Protein 7EXR (pdb70)

InterPro domains:
  IPR008811 Glycosyl hydrolases 36 [PF05691] (7-731)
  IPR008811 Glycosyl hydrolases 36 [PTHR31268] (1-744)
  IPR013785 Aldolase-type TIM barrel [G3DSA:3.20.20.70] (204-519)
  IPR017853 Glycoside hydrolase superfamily [SSF51445] (201-518)

Secondary structure (DSSP, 8-state):
--EEEETTEEEETTEEEEE---TTEEEE---TT---SEEEEEEEEEEEESEEEEEEEE-EEEEEEEEEEEETTEEEEEEEEEGGG--TTEEEEEEEE--EEEEEEE-EETTEEEEEEE-TTSEEEEEEE-S-TT--EEEEEEEEEEEEESSHHHHHHHHHHHHHHHH-S---GGGSPPPGGGGBEEEESHHHHGGG--HHHHHHHHHHHHHTT---SEEEE-TT-EEEEE-----EEEEEEEE-GGGS-TT-TT--THHHHHIIIIIT--SEEEEEEETTBSTTBB-SBTTTTBEEE-PPP-HHHHHH-GGGGG-HHHHH-EEEPPTTTHHHHHHHHHHHHHHTT--EEEEE-GGGGGGS-TTTT-HHHHHHHHHHHHHHHHHHH-TTT-EEE-S---HHHHTT-SS--EEE-SSPP-TT-TTHHHHHHHHHHHHHHHHTTTSEEE---B-SSSTTHHHHHHHHHTSSS-EEE-PPTT---HHHHHTTB-TTSBB---SS--EE-GGGTTS-TTTSSSPPEEEEEE-SS-EEEEEE---SEEEETTTTEEEE---S-S-EEEEE-GGGSTTGGGGSS-GGG--S-EEEEETTT--EEEE-TT--EEEEE-TT-EEEEEEEEPEEEETTEEEEEEEETTSTTGGGGEEEEEEETTTTEEEEEE-S-EEEEEEESS--SEEEETTEEE--EE-TTT-EEEEEE-SSPPSS---EEEEEE-/--EEEETTEEEETTEEEEB---TTEEEE---TT---SEEEEEEEEEEEESEEEEEEEE--S--EEEEEEEETTEEEEEEESSGGGPPTTEEEEEEEE--EEEEEEE-EETTEEEEEEE-TTSEEEEEEE-SSTT--EEEEEEEEEEEEESSHHHHHHHHHHHHHHHH-S---GGGSPPPGGGGBEEEESHHHHGGG--HHHHHHHHHHHHHTT---SEEEE-TT-EEEE----PPPEEEEEEE-GGGS-TT-TT--THHHHHIIIIIT--SEEEEEEETTBSTTBB-SBTTTTBEEE-PPP-HHHHHH-GGGGG-HHHHH-EEEPPTTTHHHHHHHHHHHHHHTT--EEEEE-GGGGGGS-GGGTHHHHHHHHHHHHHHHHHHHH-TTT-EEE-S---HHHHTT-SS--EEE-SSPP-TT-TTHHHHHHHHHHHHHHHHTTTSEEE-----SSSTTHHHHHHHHHTSSS-EEE-PPTT---HHHHTTTB-TTSBB---SS--EE-GGGTTS-TTTSSS--EEEEEE-SS-EEEEEE--TTEEE-TTTSSEEE---S-SEEEEEE-GGGSTTGGGG-S-TTT----EEEEETTTTEEEEE-TT--EEEEEETT-EEEEEEEEPEEEETTEEEEEEEETTSTTGGGGEEEEEEEGGGTEEEEEE-S-EEEEEEESS--SEEEETTEEE--EEETTTTEEEEEE-SSPSTT--SEEEEEE-

Radius of gyration: 33.35 Å; Cα contacts (8 Å, |Δi|>4): 3937; chains: 2; bounding box: 84×74×93 Å

CATH classification: 3.20.20.70

Foldseek 3Di:
DAFDQDPNFTAHNRDTFFGRADPQKDWDQADPVGGHQWIFIKGFAPDWFQKDKHFRGAGAQWKKKWWAPLALLFTFIDIDRFLQRFAQRTQKMWTDDVLKIKIKGFAADQQWGWHWHGHPRRTIMIMIHNLAGPAIDGIDHGRMIMHMDRPRLVGLLSRVVVVCSRQVQADWLVVAFDFPLFFFEEAEQCVQQNLNDALVQLLLQQVQCLVLLQGTQEYEDEHNFAAWDFPCVTDIAGEDLFGDPSQQDPVGNVRGVLVSLCCCCVVRPHDAYEYEAELQGHLQRHPDDDQQNWDWFAFADDDSNCLLPVCVCVDNCNVVTHRGGDLVRLLVVLQVNLVVCLVSVHQAYEYEPLSSQQRGCHVPRHNLVSSLSSVVSNVVNCCVRNVSLHYEYYSHPDSSNQSNHHYRAEYAQRDADDQPDPLCLLRLLNRQALSCSNSQRRHQYDSYAAAQPGPLNLVSQLSRLFQLGRHYHHYHRPRHDSLSSVLAGFSVRTGLGFDGGWHFFPVCSRPDLADPLADWTWTWTHAQQWIKIKTARSYFWDQDSVVSGIDGDDHPDQKYKDKDFLCSNPPGLNNDPCSVPFQQWKWKAWLVVRAIAIGGHPRIDMDMDGHSDMIMIIIGGWDDLDVQWIKTWRAQSSHSNRVSQWDDWDADSVQQKIKTWGFGWHKTKMATQDDFPFKAKPRHTADWDADNVRRIIIDTRHGGDPDPPGTIIMMTGD/DQFDQDPNFTAGPRDTFFHDADPQKDWDQAPPVGRHQWIFIKGFADDWFQKDKGFRGAGAQWKKKWWADLALQFTFIDIDGFLQRFAFRTQWMWTHDVLKIKIKGFADDDQWGWDWHGDPRRTIMIMIHNLAGPFTDGIDHGRMIMHMDNPHLVGLLSRVVVLCSVQVQADWQVVAFDFPLFFFEEAEQPVQQNQNDALVQVLLQQVQCLVLLQHTQEYEDEHHFAAWDWALVTDIAGEALFGDPRQAPPPDPVRGVLVSLCCCCVVRPHNAYEYEAELLGHLQRHNDDDQQNFDFFAFADDDSNCLLPVCVCVPSCNPSGHRGRDLVRLLVRLLVNLVVCLVSPHQAYEYEPLSSQQRGCHVPRHRLRSSLSSVVSNQVNCCVRRVSLHYEYYSHPDSSNQSNHHYRAEYAQGDADDQPDVLVLLSLLNSSQLSCSNSQRHHQYDSYAAAQDGPLNLLSQLSRQQQLGRYYHHYRRPRHDVLSSVLAGFSVRTGLGFHGGWHFFPVPNSPRLAEPLADWTWTWTHAQQWIKIKTARSYFWDQDSVVSGIDGDDHDPQKYKDKDALCSNPVGLSNDPDSPPFQLKWWKAKLPVGAIDIGGHPDIDMDMDGHSDMIMIIIGGWDDLDPLKIKTWRAQSNHSRRVSQWPDWDQPSVQQKIKTFGFGWFKTKMAIQDDFPFKDKPRDTDDWDADNVRRIIMDTRDGGDPPPHGTIIMMTRD

Nearest PDB structures (foldseek):
  7exr-assembly1_B  TM=1.001E+00  e=0.000E+00  Arabidopsis thaliana
  7exf-assembly1_B  TM=1.001E+00  e=0.000E+00  Arabidopsis thaliana
  7exg-assembly1_B  TM=9.994E-01  e=0.000E+00  Arabidopsis thaliana
  7exh-assembly2_A  TM=9.996E-01  e=0.000E+00  Arabidopsis thaliana
  7exf-assembly2_A  TM=9.997E-01  e=0.000E+00  Arabidopsis thaliana

Organism: Arabidopsis thaliana (NCBI:txid3702)

Sequence (1436 aa):
PAVRISDGNLIIKNRTILTGVPDNVITTSASEAGPVEGVFVGAVFNKEESKHIVPIGTLRNSRFMSCFRFKLWWMAQRMGEMGRDIPYETQFLLVESNKVYTVFLPLIEGSFRSCLQGNVNDEVELCLESGDVDTKRSSFTHSLYIHAGTDPFQTITDAIRTVKLHLNSFRQRHEKKLPGIVDYFGWCTWDAFYQEVTQEGVEAGLKSLAAGGTPPKFVIIDDGWQSVERDASPIFRLTGIKENEKFKKKDDPNVGIKNIVKIAKEKHGLRYVYVWHAITGYWGGVRPGEEYGSVMKYPNMSKGVVENDPTWKTDVMTLQGLGLVSPKKVYKFYNELHSYLADAGVDGVKVAVQCVLETLGGGLGGRVELTRQFHQALDSSVAKNFPDNGCIACMSHNTDALYCSKQAAVIRASDDFYPRDPVSHTIHIASVAYNSVFLGEFMQPDWDMFHSVHPAAEYHASARAISGGPLYVSDSPGKHNFELLRKLVLPDGSILRARLPGRPTRDCLFADPARDGVSLLKIWNMNKYTGVLGVYNCQGAAWSSTERKNIFHQTKTDSLTGSIRGRDVHSISEASTDPTTWNGDCAVYSQSRGELIVMPYNVSLPVSLKIREHEIFTVSPISHLVDGVSFAPIGLVNMYNSGGAIEGLRYEAEKMKVVMEVKGCGKFGSYSSVKPKRCVVESNEIAFEYDSSSGLVTFELDKMPIENKRFHLIQVELPAVRISDGNLIIKNRTILTGVPDNVITTSASEAGPVEGVFVGAVFNKEESKHIVPIGTLRNSRFMSCFRFKLWWMAQRMGEMGRDIPYETQFLLVESNKVYTVFLPLIEGSFRSCLQGNVNDEVELCLESGDVDTKRSSFTHSLYIHAGTDPFQTITDAIRTVKLHLNSFRQRHEKKLPGIVDYFGWCTWDAFYQEVTQEGVEAGLKSLAAGGTPPKFVIIDDGWQSVERDASPIFRLTGIKENEKFKKKDDPNVGIKNIVKIAKEKHGLRYVYVWHAITGYWGGVRPGEEYGSVMKYPNMSKGVVENDPTWKTDVMTLQGLGLVSPKKVYKFYNELHSYLADAGVDGVKVAVQCVLETLGGGLGGRVELTRQFHQALDSSVAKNFPDNGCIACMSHNTDALYCSKQAAVIRASDDFYPRDPVSHTIHIASVAYNSVFLGEFMQPDWDMFHSVHPAAEYHASARAISGGPLYVSDSPGKHNFELLRKLVLPDGSILRARLPGRPTRDCLFADPARDGVSLLKIWNMNKYTGVLGVYNCQGAAWSSTERKNIFHQTKTDSLTGSIRGRDVHSISEASTDPTTWNGDCAVYSQSRGELIVMPYNVSLPVSLKIREHEIFTVSPISHLVDGVSFAPIGLVNMYNSGGAIEGLRYEAEKMKVVMEVKGCGKFGSYSSVKPKRCVVESNEIAFEYDSSSGLVTFELDKMPIENKRFHLIQVEL

Solvent-accessible surface area: 50050 Å² total; per-residue (Å²): 157,44,11,73,56,32,132,32,37,2,20,0,95,131,72,71,6,1,61,47,13,43,154,51,13,65,52,44,38,71,43,153,83,20,135,31,147,4,6,2,1,0,2,66,40,153,135,104,66,25,74,17,90,3,34,4,0,20,1,123,114,16,103,0,0,0,0,0,1,11,63,2,28,6,0,7,7,46,22,19,82,50,0,138,62,6,19,73,2,0,0,0,1,0,0,31,9,170,144,5,5,0,0,3,0,0,0,16,18,58,36,2,0,0,2,0,18,14,31,133,96,1,36,3,14,0,5,2,14,0,22,10,116,112,27,105,73,32,49,0,60,33,0,0,1,0,18,6,11,82,40,0,13,94,3,1,43,58,0,0,96,23,0,2,71,78,44,32,34,0,10,5,48,132,34,20,48,56,0,20,0,2,67,43,0,0,0,0,0,51,11,15,49,60,80,130,0,44,8,90,11,0,36,40,0,1,125,25,0,40,90,24,39,0,22,1,30,0,0,0,1,3,3,9,0,4,27,39,87,130,84,150,119,85,10,76,5,4,56,33,30,80,3,19,134,61,0,50,68,156,122,51,95,141,40,7,0,87,23,1,5,96,38,0,56,133,141,41,36,9,120,41,1,1,0,10,0,0,1,1,0,16,73,0,0,12,88,54,43,151,109,14,20,4,94,55,48,129,12,89,60,20,120,7,4,25,52,7,21,51,97,7,91,96,51,60,5,15,109,55,0,0,0,6,3,26,39,175,62,4,54,79,2,0,12,45,1,0,3,51,0,15,46,10,28,5,33,0,0,6,0,1,0,8,0,0,1,7,9,3,0,36,61,52,22,0,4,10,60,0,3,108,51,1,20,40,8,3,8,5,0,2,14,2,6,2,40,51,11,0,4,0,6,5,20,2,0,2,0,2,9,1,0,13,10,10,14,14,2,0,0,4,0,2,18,40,6,70,25,178,63,90,28,10,8,4,19,8,0,1,6,0,0,0,0,0,2,1,0,0,9,0,8,5,0,0,0,1,4,0,28,1,82,37,140,4,5,65,5,2,0,0,0,3,10,0,0,1,1,0,5,0,0,0,2,28,39,61,129,26,55,50,118,0,0,133,49,7,3,5,76,63,0,22,9,9,58,1,104,25,1,0,16,0,0,104,78,4,0,13,21,9,0,2,57,55,12,97,23,9,0,17,0,3,0,0,4,113,35,0,0,0,0,0,1,0,0,0,4,6,1,5,16,16,63,111,107,87,126,41,46,113,66,175,38,167,76,72,46,23,90,26,43,2,69,7,110,11,0,58,22,10,52,112,2,16,61,70,79,129,105,43,82,9,23,1,0,1,11,0,21,73,115,37,82,11,48,58,5,63,110,65,73,60,33,91,4,66,10,99,35,106,74,36,8,1,1,0,1,0,9,6,25,93,17,67,154,50,18,14,0,0,1,0,0,2,5,88,10,2,3,0,0,7,0,1,47,12,20,125,39,32,33,162,133,53,23,0,10,1,22,0,55,0,19,29,68,0,0,0,21,0,44,49,134,4,153,90,0,12,21,52,103,96,105,52,94,49,117,44,68,97,113,31,4,32,0,11,6,96,3,111,130,46,22,135,57,104,42,148,32,10,48,0,44,0,36,14,139,41,4,84,57,40,125,26,36,2,19,0,97,117,131,69,12,1,65,51,13,30,155,47,17,62,58,39,40,71,54,157,91,15,134,31,141,2,8,3,0,0,2,68,41,149,129,100,72,26,72,18,67,4,35,2,0,20,1,135,117,15,96,0,0,0,0,0,1,11,67,3,30,6,0,7,7,43,22,18,84,48,0,125,55,5,18,68,1,0,0,0,1,0,0,40,11,110,153,8,11,0,0,2,0,0,0,18,21,59,36,1,0,0,0,0,8,14,38,126,94,0,44,1,24,1,3,2,14,0,23,10,111,120,28,104,80,28,46,1,61,30,0,0,1,0,12,8,15,83,38,0,12,93,3,1,42,55,0,0,118,23,0,5,75,80,45,34,38,0,8,7,46,128,38,22,55,52,1,19,0,3,59,48,0,0,0,0,0,51,12,18,50,58,80,127,0,43,13,87,10,0,37,43,0,1,127,24,0,43,90,24,35,0,21,2,38,0,1,0,1,4,5,8,0,6,27,48,41,163,64,113,114,59,5,71,18,3,44,30,36,75,5,29,152,62,0,55,90,138,152,51,91,128,30,3,0,91,18,2,4,88,38,0,59,131,140,36,35,8,128,30,1,1,0,9,0,0,0,1,0,15,73,0,0,12,105,59,42,146,104,12,20,4,86,54,55,130,10,79,61,18,107,5,3,29,47,7,20,49,95,8,102,94,52,50,4,15,112,47,0,0,0,4,2,30,41,186,58,4,55,78,2,0,12,48,1,0,4,48,0,15,39,8,26,5,34,0,0,6,0,1,0,9,0,0,0,7,7,5,0,41,61,50,25,0,4,15,54,0,4,110,44,0,20,39,8,4,10,6,0,2,13,2,6,2,40,46,11,0,6,0,7,5,19,2,0,2,0,4,10,0,3,17,11,9,15,14,2,0,0,3,0,1,16,38,5,79,17,174,57,84,13,8,4,8,18,8,0,0,6,0,0,0,0,0,1,0,0,0,11,0,9,3,0,0,0,0,4,0,28,1,64,30,120,3,5,80,4,1,0,0,0,3,11,0,0,1,1,0,2,0,0,0,3,45,39,60,122,29,57,45,124,1,0,130,48,8,2,4,75,54,0,12,9,10,61,1,93,23,1,0,17,0,0,91,81,5,0,15,17,9,0,1,56,57,16,112,20,11,0,14,0,2,0,0,4,119,34,0,0,0,0,0,0,0,0,0,4,6,1,4,15,17,67,115,108,85,131,38,43,125,69,170,38,154,105,72,46,28,105,31,38,1,67,7,108,13,0,54,21,12,48,112,2,19,60,68,77,129,102,46,75,10,26,1,0,1,11,5,23,81,181,32,97,8,57,60,7,62,112,69,71,53,35,110,10,62,10,98,59,79,71,39,15,2,5,2,0,0,8,7,25,105,15,72,152,55,9,14,0,0,1,0,0,2,5,86,9,7,3,0,0,9,0,1,54,11,22,124,39,43,42,139,132,62,42,0,12,0,22,0,41,2,22,28,73,0,0,1,22,0,44,47,128,4,142,100,0,6,20,71,99,97,113,54,90,47,118,42,66,97,114,32,3,32,0,11,7,87,3,121,152,35,10,145,121,28,78,44,84,15,32,0,36,1,33,25

Structure (mmCIF, N/CA/C/O backbone):
data_7EXR
#
_entry.id   7EXR
#
_cell.length_a   97.589
_cell.length_b   103.749
_cell.length_c   182.372
_cell.angle_alpha   90.000
_cell.angle_beta   90.000
_cell.angle_gamma   90.000
#
_symmetry.space_group_name_H-M   'P 21 21 21'
#
loop_
_entity.id
_entity.type
_entity.pdbx_description
1 polymer 'Probable galactinol--sucrose galactosyltransferase 6'
2 branched alpha-D-galactopyranose-(1-6)-alpha-D-galactopyranose-(1-6)-alpha-D-glucopyranose-(1-2)-beta-D-fructofuranose
3 water water
#
loop_
_atom_site.group_PDB
_atom_site.id
_atom_site.type_symbol
_atom_site.label_atom_id
_atom_site.label_alt_id
_atom_site.label_comp_id
_atom_site.label_asym_id
_atom_site.label_entity_id
_atom_site.label_seq_id
_atom_site.pdbx_PDB_ins_code
_atom_site.Cartn_x
_atom_site.Cartn_y
_atom_site.Cartn_z
_atom_site.occupancy
_atom_site.B_iso_or_equiv
_atom_site.auth_seq_id
_atom_site.auth_comp_id
_atom_site.auth_asym_id
_atom_site.auth_atom_id
_atom_site.pdbx_PDB_model_num
ATOM 1 N N . PRO A 1 5 ? 11.450 8.943 -64.962 1.00 87.85 5 PRO B N 1
ATOM 2 C CA . PRO A 1 5 ? 11.011 7.881 -64.034 1.00 83.69 5 PRO B CA 1
ATOM 3 C C . PRO A 1 5 ? 12.139 6.901 -63.644 1.00 86.00 5 PRO B C 1
ATOM 4 O O . PRO A 1 5 ? 12.353 6.706 -62.452 1.00 95.46 5 PRO B O 1
ATOM 8 N N . ALA A 1 6 ? 12.820 6.289 -64.630 1.00 75.80 6 ALA B N 1
ATOM 9 C CA . ALA A 1 6 ? 14.156 5.613 -64.478 1.00 73.28 6 ALA B CA 1
ATOM 10 C C . ALA A 1 6 ? 14.177 4.085 -64.525 1.00 68.75 6 ALA B C 1
ATOM 11 O O . ALA A 1 6 ? 15.130 3.512 -65.036 1.00 63.11 6 ALA B O 1
ATOM 13 N N . VAL A 1 7 ? 13.174 3.454 -63.926 1.00 58.23 7 VAL B N 1
ATOM 14 C CA . VAL A 1 7 ? 12.865 2.063 -64.157 1.00 61.06 7 VAL B CA 1
ATOM 15 C C . VAL A 1 7 ? 11.397 2.048 -64.567 1.00 57.74 7 VAL B C 1
ATOM 16 O O . VAL A 1 7 ? 10.536 2.449 -63.785 1.00 50.96 7 VAL B O 1
ATOM 20 N N . ARG A 1 8 ? 11.126 1.628 -65.804 1.00 51.41 8 ARG B N 1
ATOM 21 C CA . ARG A 1 8 ? 9.795 1.822 -66.401 1.00 52.91 8 ARG B CA 1
ATOM 22 C C . ARG A 1 8 ? 9.488 0.877 -67.540 1.00 52.44 8 ARG B C 1
ATOM 23 O O . ARG A 1 8 ? 10.386 0.444 -68.253 1.00 49.86 8 ARG B O 1
ATOM 31 N N . ILE A 1 9 ? 8.210 0.555 -67.707 1.00 53.20 9 ILE B N 1
ATOM 32 C CA . ILE A 1 9 ? 7.781 -0.324 -68.774 1.00 55.50 9 ILE B CA 1
ATOM 33 C C . ILE A 1 9 ? 7.171 0.577 -69.801 1.00 55.96 9 ILE B C 1
ATOM 34 O O . ILE A 1 9 ? 6.295 1.338 -69.491 1.00 64.98 9 ILE B O 1
ATOM 39 N N . SER A 1 10 ? 7.647 0.482 -71.030 1.00 55.10 10 SER B N 1
ATOM 40 C CA . SER A 1 10 ? 7.278 1.414 -72.092 1.00 59.03 10 SER B CA 1
ATOM 41 C C . SER A 1 10 ? 7.415 0.718 -73.449 1.00 58.22 10 SER B C 1
ATOM 42 O O . SER A 1 10 ? 8.406 -0.009 -73.698 1.00 50.98 10 SER B O 1
ATOM 45 N N . ASP A 1 11 ? 6.408 0.933 -74.300 1.00 58.20 11 ASP B N 1
ATOM 46 C CA . ASP A 1 11 ? 6.136 0.079 -75.454 1.00 60.23 11 ASP B CA 1
ATOM 47 C C . ASP A 1 11 ? 6.016 -1.285 -74.775 1.00 62.85 11 ASP B C 1
ATOM 48 O O . ASP A 1 11 ? 5.368 -1.349 -73.724 1.00 81.28 11 ASP B O 1
ATOM 53 N N . GLY A 1 12 ? 6.622 -2.359 -75.254 1.00 61.07 12 GLY B N 1
ATOM 54 C CA . GLY A 1 12 ? 6.581 -3.597 -74.434 1.00 56.36 12 GLY B CA 1
ATOM 55 C C . GLY A 1 12 ? 7.876 -3.921 -73.695 1.00 51.01 12 GLY B C 1
ATOM 56 O O . GLY A 1 12 ? 8.197 -5.083 -73.505 1.00 52.44 12 GLY B O 1
ATOM 57 N N . ASN A 1 13 ? 8.632 -2.903 -73.298 1.00 44.20 13 ASN B N 1
ATOM 58 C CA . ASN A 1 13 ? 9.978 -3.134 -72.862 1.00 45.36 13 ASN B CA 1
ATOM 59 C C . ASN A 1 13 ? 10.213 -2.642 -71.423 1.00 43.59 13 ASN B C 1
ATOM 60 O O . ASN A 1 13 ? 9.657 -1.640 -71.035 1.00 43.83 13 ASN B O 1
ATOM 65 N N . LEU A 1 14 ? 11.072 -3.342 -70.692 1.00 40.40 14 LEU B N 1
ATOM 66 C CA . LEU A 1 14 ? 11.553 -2.853 -69.412 1.00 42.17 14 LEU B CA 1
ATOM 67 C C . LEU A 1 14 ? 12.835 -2.083 -69.672 1.00 39.25 14 LEU B C 1
ATOM 68 O O . LEU A 1 14 ? 13.837 -2.644 -70.086 1.00 40.10 14 LEU B O 1
ATOM 73 N N . ILE A 1 15 ? 12.776 -0.797 -69.362 1.00 40.98 15 ILE B N 1
ATOM 74 C CA . ILE A 1 15 ? 13.849 0.156 -69.553 1.00 42.17 15 ILE B CA 1
ATOM 75 C C . ILE A 1 15 ? 14.377 0.686 -68.228 1.00 42.62 15 ILE B C 1
ATOM 76 O O . ILE A 1 15 ? 13.635 1.179 -67.393 1.00 45.19 15 ILE B O 1
ATOM 81 N N . ILE A 1 16 ? 15.683 0.619 -68.108 1.00 41.23 16 ILE B N 1
ATOM 82 C CA . ILE A 1 16 ? 16.414 1.019 -66.946 1.00 49.38 16 ILE B CA 1
ATOM 83 C C . ILE A 1 16 ? 17.457 2.062 -67.359 1.00 44.39 16 ILE B C 1
ATOM 84 O O . ILE A 1 16 ? 18.408 1.704 -68.035 1.00 46.71 16 ILE B O 1
ATOM 89 N N . LYS A 1 17 ? 17.314 3.323 -66.940 1.00 46.74 17 LYS B N 1
ATOM 90 C CA . LYS A 1 17 ? 18.287 4.381 -67.249 1.00 51.84 17 LYS B CA 1
ATOM 91 C C . LYS A 1 17 ? 18.630 4.329 -68.753 1.00 51.28 17 LYS B C 1
ATOM 92 O O . LYS A 1 17 ? 19.800 4.222 -69.167 1.00 43.01 17 LYS B O 1
ATOM 98 N N . ASN A 1 18 ? 17.564 4.361 -69.543 1.00 47.41 18 ASN B N 1
ATOM 99 C CA . ASN A 1 18 ? 17.653 4.315 -71.005 1.00 48.27 18 ASN B CA 1
ATOM 100 C C . ASN A 1 18 ? 18.343 3.120 -71.645 1.00 47.03 18 ASN B C 1
ATOM 101 O O . ASN A 1 18 ? 18.768 3.214 -72.776 1.00 42.98 18 ASN B O 1
ATOM 106 N N . ARG A 1 19 ? 18.348 1.985 -70.955 1.00 42.26 19 ARG B N 1
ATOM 107 C CA . ARG A 1 19 ? 18.831 0.712 -71.530 1.00 48.24 19 ARG B CA 1
ATOM 108 C C . ARG A 1 19 ? 17.662 -0.258 -71.452 1.00 46.90 19 ARG B C 1
ATOM 109 O O . ARG A 1 19 ? 17.024 -0.340 -70.411 1.00 41.28 19 ARG B O 1
ATOM 117 N N . THR A 1 20 ? 17.376 -0.964 -72.541 1.00 39.91 20 THR B N 1
ATOM 118 C CA . THR A 1 20 ? 16.336 -1.978 -72.554 1.00 43.40 20 THR B CA 1
ATOM 119 C C . THR A 1 20 ? 16.890 -3.235 -71.872 1.00 48.14 20 THR B C 1
ATOM 120 O O . THR A 1 20 ? 17.993 -3.696 -72.220 1.00 48.88 20 THR B O 1
ATOM 124 N N . ILE A 1 21 ? 16.185 -3.742 -70.852 1.00 44.00 21 ILE B N 1
ATOM 125 C CA . ILE A 1 21 ? 16.662 -4.956 -70.147 1.00 47.26 21 ILE B CA 1
ATOM 126 C C . ILE A 1 21 ? 15.858 -6.155 -70.542 1.00 41.29 21 ILE B C 1
ATOM 127 O O . ILE A 1 21 ? 16.414 -7.240 -70.716 1.00 43.27 21 ILE B O 1
ATOM 132 N N . LEU A 1 22 ? 14.541 -5.961 -70.641 1.00 35.29 22 LEU B N 1
ATOM 133 C CA . LEU A 1 22 ? 13.609 -6.991 -71.051 1.00 36.91 22 LEU B CA 1
ATOM 134 C C . LEU A 1 22 ? 12.752 -6.480 -72.182 1.00 37.99 22 LEU B C 1
ATOM 135 O O . LEU A 1 22 ? 12.371 -5.325 -72.148 1.00 37.91 22 LEU B O 1
ATOM 140 N N . THR A 1 23 ? 12.446 -7.372 -73.142 1.00 38.32 23 THR B N 1
ATOM 141 C CA . THR A 1 23 ? 11.472 -7.086 -74.214 1.00 41.83 23 THR B CA 1
ATOM 142 C C . THR A 1 23 ? 10.277 -7.986 -74.048 1.00 43.36 23 THR B C 1
ATOM 143 O O . THR A 1 23 ? 10.326 -8.968 -73.305 1.00 41.15 23 THR B O 1
ATOM 147 N N . GLY A 1 24 ? 9.175 -7.624 -74.687 1.00 41.15 24 GLY B N 1
ATOM 148 C CA . GLY A 1 24 ? 8.003 -8.500 -74.717 1.00 41.36 24 GLY B CA 1
ATOM 149 C C . GLY A 1 24 ? 7.375 -8.699 -73.354 1.00 41.25 24 GLY B C 1
ATOM 150 O O . GLY A 1 24 ? 6.946 -9.790 -73.034 1.00 42.51 24 GLY B O 1
ATOM 151 N N . VAL A 1 25 ? 7.279 -7.626 -72.588 1.00 42.30 25 VAL B N 1
ATOM 152 C CA . VAL A 1 25 ? 6.652 -7.668 -71.283 1.00 42.68 25 VAL B CA 1
ATOM 153 C C . VAL A 1 25 ? 5.148 -7.739 -71.447 1.00 43.65 25 VAL B C 1
ATOM 154 O O . VAL A 1 25 ? 4.570 -6.871 -72.076 1.00 39.84 25 VAL B O 1
ATOM 158 N N . PRO A 1 26 ? 4.493 -8.761 -70.888 1.00 44.34 26 PRO B N 1
ATOM 159 C CA . PRO A 1 26 ? 3.072 -8.814 -71.287 1.00 43.03 26 PRO B CA 1
ATOM 160 C C . PRO A 1 26 ? 2.219 -7.798 -70.553 1.00 48.05 26 PRO B C 1
ATOM 161 O O . PRO A 1 26 ? 2.650 -7.215 -69.528 1.00 46.79 26 PRO B O 1
ATOM 165 N N . ASP A 1 27 ? 1.023 -7.595 -71.101 1.00 46.17 27 ASP B N 1
ATOM 166 C CA . ASP A 1 27 ? 0.082 -6.555 -70.681 1.00 48.65 27 ASP B CA 1
ATOM 167 C C . ASP A 1 27 ? -0.483 -6.766 -69.281 1.00 43.24 27 ASP B C 1
ATOM 168 O O . ASP A 1 27 ? -0.961 -5.831 -68.700 1.00 50.66 27 ASP B O 1
ATOM 173 N N . ASN A 1 28 ? -0.519 -7.991 -68.788 1.00 39.84 28 ASN B N 1
ATOM 174 C CA . ASN A 1 28 ? -1.071 -8.232 -67.457 1.00 42.19 28 ASN B CA 1
ATOM 175 C C . ASN A 1 28 ? -0.055 -7.990 -66.301 1.00 44.65 28 ASN B C 1
ATOM 176 O O . ASN A 1 28 ? -0.442 -8.114 -65.150 1.00 48.20 28 ASN B O 1
ATOM 181 N N . VAL A 1 29 ? 1.213 -7.665 -66.617 1.00 45.23 29 VAL B N 1
ATOM 182 C CA . VAL A 1 29 ? 2.258 -7.348 -65.620 1.00 44.56 29 VAL B CA 1
ATOM 183 C C . VAL A 1 29 ? 2.151 -5.898 -65.275 1.00 52.16 29 VAL B C 1
ATOM 184 O O . VAL A 1 29 ? 2.310 -5.061 -66.152 1.00 53.20 29 VAL B O 1
ATOM 188 N N . ILE A 1 30 ? 1.942 -5.598 -64.000 1.00 44.65 30 ILE B N 1
ATOM 189 C CA . ILE A 1 30 ? 1.709 -4.230 -63.516 1.00 44.22 30 ILE B CA 1
ATOM 190 C C . ILE A 1 30 ? 2.891 -3.791 -62.639 1.00 45.58 30 ILE B C 1
ATOM 191 O O . ILE A 1 30 ? 3.552 -4.623 -61.984 1.00 39.39 30 ILE B O 1
ATOM 196 N N . THR A 1 31 ? 3.235 -2.510 -62.712 1.00 45.18 31 THR B N 1
ATOM 197 C CA . THR A 1 31 ? 4.276 -1.943 -61.888 1.00 43.56 31 THR B CA 1
ATOM 198 C C . THR A 1 31 ? 3.786 -0.824 -61.009 1.00 45.15 31 THR B C 1
ATOM 199 O O . THR A 1 31 ? 2.768 -0.242 -61.295 1.00 46.29 31 THR B O 1
ATOM 203 N N . THR A 1 32 ? 4.516 -0.557 -59.930 1.00 41.84 32 THR B N 1
ATOM 204 C CA . THR A 1 32 ? 4.275 0.588 -59.082 1.00 44.63 32 THR B CA 1
ATOM 205 C C . THR A 1 32 ? 5.527 1.002 -58.323 1.00 43.68 32 THR B C 1
ATOM 206 O O . THR A 1 32 ? 6.321 0.151 -57.916 1.00 38.92 32 THR B O 1
ATOM 210 N N . SER A 1 33 ? 5.730 2.309 -58.172 1.00 44.23 33 SER B N 1
ATOM 211 C CA . SER A 1 33 ? 6.863 2.851 -57.421 1.00 47.20 33 SER B CA 1
ATOM 212 C C . SER A 1 33 ? 6.420 3.621 -56.199 1.00 53.71 33 SER B C 1
ATOM 213 O O . SER A 1 33 ? 7.248 4.217 -55.476 1.00 52.06 33 SER B O 1
ATOM 216 N N . ALA A 1 34 ? 5.114 3.563 -55.948 1.00 51.61 34 ALA B N 1
ATOM 217 C CA . ALA A 1 34 ? 4.493 4.262 -54.819 1.00 61.70 34 ALA B CA 1
ATOM 218 C C . ALA A 1 34 ? 4.843 3.540 -53.506 1.00 58.22 34 ALA B C 1
ATOM 219 O O . ALA A 1 34 ? 5.005 2.322 -53.466 1.00 74.41 34 ALA B O 1
ATOM 221 N N . SER A 1 35 ? 5.022 4.309 -52.453 1.00 57.34 35 SER B N 1
ATOM 222 C CA . SER A 1 35 ? 5.247 3.727 -51.148 1.00 57.71 35 SER B CA 1
ATOM 223 C C . SER A 1 35 ? 4.782 4.771 -50.176 1.00 57.37 35 SER B C 1
ATOM 224 O O . SER A 1 35 ? 4.720 5.953 -50.512 1.00 52.12 35 SER B O 1
ATOM 227 N N . GLU A 1 36 ? 4.504 4.339 -48.954 1.00 63.14 36 GLU B N 1
ATOM 228 C CA . GLU A 1 36 ? 4.119 5.258 -47.895 1.00 64.80 36 GLU B CA 1
ATOM 229 C C . GLU A 1 36 ? 5.184 6.369 -47.652 1.00 58.47 36 GLU B C 1
ATOM 230 O O . GLU A 1 36 ? 4.829 7.433 -47.152 1.00 64.65 36 GLU B O 1
ATOM 236 N N . ALA A 1 37 ? 6.433 6.203 -48.113 1.00 58.90 37 ALA B N 1
ATOM 237 C CA . ALA A 1 37 ? 7.501 7.225 -47.904 1.00 60.84 37 ALA B CA 1
ATOM 238 C C . ALA A 1 37 ? 7.971 8.335 -48.957 1.00 64.15 37 ALA B C 1
ATOM 239 O O . ALA A 1 37 ? 8.875 9.062 -48.593 1.00 71.88 37 ALA B O 1
ATOM 241 N N . GLY A 1 38 ? 7.510 8.544 -50.198 1.00 67.45 38 GLY B N 1
ATOM 242 C CA . GLY A 1 38 ? 6.728 7.708 -51.034 1.00 67.63 38 GLY B CA 1
ATOM 243 C C . GLY A 1 38 ? 7.502 7.249 -52.289 1.00 71.05 38 GLY B C 1
ATOM 244 O O . GLY A 1 38 ? 7.977 6.128 -52.300 1.00 71.08 38 GLY B O 1
ATOM 245 N N . PRO A 1 39 ? 7.630 8.089 -53.357 1.00 68.82 39 PRO B N 1
ATOM 246 C CA . PRO A 1 39 ? 8.185 7.489 -54.592 1.00 68.71 39 PRO B CA 1
ATOM 247 C C . PRO A 1 39 ? 9.573 6.822 -54.376 1.00 62.32 39 PRO B C 1
ATOM 248 O O . PRO A 1 39 ? 10.440 7.362 -53.687 1.00 61.93 39 PRO B O 1
ATOM 252 N N . VAL A 1 40 ? 9.736 5.646 -54.963 1.00 56.73 40 VAL B N 1
ATOM 253 C CA . VAL A 1 40 ? 10.824 4.698 -54.644 1.00 58.72 40 VAL B CA 1
ATOM 254 C C . VAL A 1 40 ? 11.616 4.558 -55.960 1.00 53.72 40 VAL B C 1
ATOM 255 O O . VAL A 1 40 ? 10.983 4.617 -57.005 1.00 50.18 40 VAL B O 1
ATOM 259 N N . GLU A 1 41 ? 12.951 4.384 -55.947 1.00 52.59 41 GLU B N 1
ATOM 260 C CA . GLU A 1 41 ? 13.797 4.443 -57.209 1.00 53.72 41 GLU B CA 1
ATOM 261 C C . GLU A 1 41 ? 13.964 3.110 -57.977 1.00 56.98 41 GLU B C 1
ATOM 262 O O . GLU A 1 41 ? 15.030 2.736 -58.482 1.00 75.43 41 GLU B O 1
ATOM 268 N N . GLY A 1 42 ? 12.879 2.399 -58.067 1.00 49.79 42 GLY B N 1
ATOM 269 C CA . GLY A 1 42 ? 12.878 1.058 -58.589 1.00 43.28 42 GLY B CA 1
ATOM 270 C C . GLY A 1 42 ? 11.428 0.831 -58.761 1.00 35.14 42 GLY B C 1
ATOM 271 O O . GLY A 1 42 ? 10.642 1.781 -58.709 1.00 35.87 42 GLY B O 1
ATOM 272 N N . VAL A 1 43 ? 11.041 -0.399 -58.918 1.00 32.61 43 VAL B N 1
ATOM 273 C CA . VAL A 1 43 ? 9.644 -0.681 -59.221 1.00 36.43 43 VAL B CA 1
ATOM 274 C C . VAL A 1 43 ? 9.302 -1.998 -58.571 1.00 35.43 43 VAL B C 1
ATOM 275 O O . VAL A 1 43 ? 10.098 -2.961 -58.654 1.00 32.95 43 VAL B O 1
ATOM 279 N N . PHE A 1 44 ? 8.177 -2.016 -57.869 1.00 30.46 44 PHE B N 1
ATOM 280 C CA . PHE A 1 44 ? 7.537 -3.236 -57.486 1.00 30.93 44 PHE B CA 1
ATOM 281 C C . PHE A 1 44 ? 6.739 -3.737 -58.663 1.00 34.77 44 PHE B C 1
ATOM 282 O O . PHE A 1 44 ? 6.171 -2.951 -59.471 1.00 39.14 44 PHE B O 1
ATOM 290 N N . VAL A 1 45 ? 6.700 -5.052 -58.795 1.00 33.85 45 VAL B N 1
ATOM 291 C CA . VAL A 1 45 ? 6.150 -5.703 -59.959 1.00 35.40 45 VAL B CA 1
ATOM 292 C C . VAL A 1 45 ? 5.234 -6.801 -59.504 1.00 37.24 45 VAL B C 1
ATOM 293 O O . VAL A 1 45 ? 5.557 -7.618 -58.595 1.00 36.54 45 VAL B O 1
ATOM 297 N N . GLY A 1 46 ? 4.088 -6.836 -60.160 1.00 35.16 46 GLY B N 1
ATOM 298 C CA . GLY A 1 46 ? 3.064 -7.848 -59.930 1.00 34.60 46 GLY B CA 1
ATOM 299 C C . GLY A 1 46 ? 2.364 -8.207 -61.257 1.00 39.97 46 GLY B C 1
ATOM 300 O O . GLY A 1 46 ? 2.842 -7.909 -62.355 1.00 38.79 46 GLY B O 1
ATOM 301 N N . ALA A 1 47 ? 1.226 -8.858 -61.137 1.00 39.11 47 ALA B N 1
ATOM 302 C CA . ALA A 1 47 ? 0.470 -9.256 -62.301 1.00 39.82 47 ALA B CA 1
ATOM 303 C C . ALA A 1 47 ? -0.941 -9.597 -61.870 1.00 43.35 47 ALA B C 1
ATOM 304 O O . ALA A 1 47 ? -1.214 -9.885 -60.659 1.00 42.19 47 ALA B O 1
ATOM 306 N N . VAL A 1 48 ? -1.852 -9.559 -62.835 1.00 45.62 48 VAL B N 1
ATOM 307 C CA . VAL A 1 48 ? -3.247 -9.973 -62.595 1.00 49.50 48 VAL B CA 1
ATOM 308 C C . VAL A 1 48 ? -3.599 -11.120 -63.524 1.00 46.95 48 VAL B C 1
ATOM 309 O O . VAL A 1 48 ? -3.275 -11.097 -64.710 1.00 48.92 48 VAL B O 1
ATOM 313 N N . PHE A 1 49 ? -4.226 -12.137 -62.954 1.00 46.27 49 PHE B N 1
ATOM 314 C CA . PHE A 1 49 ? -4.627 -13.328 -63.659 1.00 44.76 49 PHE B CA 1
ATOM 315 C C . PHE A 1 49 ? -6.155 -13.392 -63.687 1.00 45.23 49 PHE B C 1
ATOM 316 O O . PHE A 1 49 ? -6.820 -12.764 -62.871 1.00 46.21 49 PHE B O 1
ATOM 324 N N . ASN A 1 50 ? -6.657 -14.218 -64.603 1.00 51.45 50 ASN B N 1
ATOM 325 C CA . ASN A 1 50 ? -8.096 -14.543 -64.747 1.00 51.31 50 ASN B CA 1
ATOM 326 C C . ASN A 1 50 ? -8.629 -15.364 -63.607 1.00 50.67 50 ASN B C 1
ATOM 327 O O . ASN A 1 50 ? -9.672 -15.039 -63.063 1.00 55.10 50 ASN B O 1
ATOM 332 N N . LYS A 1 51 ? -7.886 -16.423 -63.248 1.00 52.66 51 LYS B N 1
ATOM 333 C CA . LYS A 1 51 ? -8.294 -17.408 -62.209 1.00 57.03 51 LYS B CA 1
ATOM 334 C C . LYS A 1 51 ? -7.520 -17.217 -60.866 1.00 56.95 51 LYS B C 1
ATOM 335 O O . LYS A 1 51 ? -6.321 -16.877 -60.840 1.00 45.82 51 LYS B O 1
ATOM 341 N N . GLU A 1 52 ? -8.218 -17.461 -59.770 1.00 50.19 52 GLU B N 1
ATOM 342 C CA . GLU A 1 52 ? -7.603 -17.719 -58.451 1.00 51.38 52 GLU B CA 1
ATOM 343 C C . GLU A 1 52 ? -6.908 -19.070 -58.420 1.00 48.70 52 GLU B C 1
ATOM 344 O O . GLU A 1 52 ? -7.505 -20.067 -58.764 1.00 47.63 52 GLU B O 1
ATOM 350 N N . GLU A 1 53 ? -5.622 -19.097 -58.078 1.00 46.22 53 GLU B N 1
ATOM 351 C CA . GLU A 1 53 ? -4.872 -20.341 -58.032 1.00 39.50 53 GLU B CA 1
ATOM 352 C C . GLU A 1 53 ? -3.898 -20.272 -56.871 1.00 39.37 53 GLU B C 1
ATOM 353 O O . GLU A 1 53 ? -3.573 -19.192 -56.381 1.00 41.01 53 GLU B O 1
ATOM 359 N N . SER A 1 54 ? -3.425 -21.429 -56.455 1.00 38.04 54 SER B N 1
ATOM 360 C CA . SER A 1 54 ? -2.388 -21.502 -55.473 1.00 45.22 54 SER B CA 1
ATOM 361 C C . SER A 1 54 ? -0.989 -21.503 -56.097 1.00 43.33 54 SER B C 1
ATOM 362 O O . SER A 1 54 ? -0.023 -21.454 -55.371 1.00 40.35 54 SER B O 1
ATOM 365 N N . LYS A 1 55 ? -0.911 -21.614 -57.429 1.00 39.83 55 LYS B N 1
ATOM 366 C CA . LYS A 1 55 ? 0.300 -21.455 -58.198 1.00 39.29 55 LYS B CA 1
ATOM 367 C C . LYS A 1 55 ? 0.032 -20.675 -59.510 1.00 43.56 55 LYS B C 1
ATOM 368 O O . LYS A 1 55 ? -0.936 -20.959 -60.202 1.00 43.62 55 LYS B O 1
ATOM 374 N N . HIS A 1 56 ? 0.898 -19.703 -59.826 1.00 38.51 56 HIS B N 1
ATOM 375 C CA . HIS A 1 56 ? 0.908 -18.988 -61.119 1.00 41.47 56 HIS B CA 1
ATOM 376 C C . HIS A 1 56 ? 2.332 -18.881 -61.648 1.00 40.91 56 HIS B C 1
ATOM 377 O O . HIS A 1 56 ? 3.239 -18.662 -60.840 1.00 35.28 56 HIS B O 1
ATOM 384 N N . ILE A 1 57 ? 2.529 -19.011 -62.964 1.00 38.56 57 ILE B N 1
ATOM 385 C CA . ILE A 1 57 ? 3.742 -18.569 -63.638 1.00 44.57 57 ILE B CA 1
ATOM 386 C C . ILE A 1 57 ? 3.347 -17.426 -64.576 1.00 48.98 57 ILE B C 1
ATOM 387 O O . ILE A 1 57 ? 2.328 -17.501 -65.246 1.00 47.46 57 ILE B O 1
ATOM 392 N N . VAL A 1 58 ? 4.153 -16.370 -64.632 1.00 45.74 58 VAL B N 1
ATOM 393 C CA . VAL A 1 58 ? 3.928 -15.249 -65.542 1.00 40.90 58 VAL B CA 1
ATOM 394 C C . VAL A 1 58 ? 5.294 -14.823 -66.064 1.00 45.94 58 VAL B C 1
ATOM 395 O O . VAL A 1 58 ? 6.208 -14.600 -65.261 1.00 38.75 58 VAL B O 1
ATOM 399 N N . PRO A 1 59 ? 5.444 -14.730 -67.398 1.00 45.69 59 PRO B N 1
ATOM 400 C CA . PRO A 1 59 ? 6.651 -14.087 -67.938 1.00 42.42 59 PRO B CA 1
ATOM 401 C C . PRO A 1 59 ? 6.705 -12.621 -67.623 1.00 37.61 59 PRO B C 1
ATOM 402 O O . PRO A 1 59 ? 5.719 -11.938 -67.761 1.00 44.11 59 PRO B O 1
ATOM 406 N N . ILE A 1 60 ? 7.855 -12.136 -67.174 1.00 38.87 60 ILE B N 1
ATOM 407 C CA . ILE A 1 60 ? 8.072 -10.698 -66.957 1.00 40.35 60 ILE B CA 1
ATOM 408 C C . ILE A 1 60 ? 8.636 -10.027 -68.194 1.00 38.56 60 ILE B C 1
ATOM 409 O O . ILE A 1 60 ? 8.475 -8.834 -68.338 1.00 45.37 60 ILE B O 1
ATOM 414 N N . GLY A 1 61 ? 9.263 -10.799 -69.067 1.00 41.55 61 GLY B N 1
ATOM 415 C CA . GLY A 1 61 ? 9.837 -10.297 -70.298 1.00 41.33 61 GLY B CA 1
ATOM 416 C C . GLY A 1 61 ? 10.941 -11.210 -70.724 1.00 38.67 61 GLY B C 1
ATOM 417 O O . GLY A 1 61 ? 11.168 -12.217 -70.090 1.00 40.07 61 GLY B O 1
ATOM 418 N N . THR A 1 62 ? 11.634 -10.822 -71.802 1.00 33.45 62 THR B N 1
ATOM 419 C CA . THR A 1 62 ? 12.592 -11.632 -72.475 1.00 34.18 62 THR B CA 1
ATOM 420 C C . THR A 1 62 ? 13.940 -11.001 -72.237 1.00 36.53 62 THR B C 1
ATOM 421 O O . THR A 1 62 ? 14.089 -9.789 -72.377 1.00 37.72 62 THR B O 1
ATOM 425 N N . LEU A 1 63 ? 14.902 -11.834 -71.848 1.00 34.64 63 LEU B N 1
ATOM 426 C CA . LEU A 1 63 ? 16.246 -11.416 -71.518 1.00 34.37 63 LEU B CA 1
ATOM 427 C C . LEU A 1 63 ? 17.206 -12.055 -72.492 1.00 30.75 63 LEU B C 1
ATOM 428 O O . LEU A 1 63 ? 17.334 -13.274 -72.540 1.00 34.63 63 LEU B O 1
ATOM 433 N N . ARG A 1 64 ? 17.949 -11.236 -73.209 1.00 37.40 64 ARG B N 1
ATOM 434 C CA . ARG A 1 64 ? 18.948 -11.747 -74.162 1.00 36.65 64 ARG B CA 1
ATOM 435 C C . ARG A 1 64 ? 20.070 -10.826 -74.148 1.00 31.95 64 ARG B C 1
ATOM 436 O O . ARG A 1 64 ? 19.864 -9.661 -74.033 1.00 34.88 64 ARG B O 1
ATOM 444 N N . ASN A 1 65 ? 21.283 -11.335 -74.272 1.00 32.60 65 ASN B N 1
ATOM 445 C CA . ASN A 1 65 ? 22.460 -10.526 -74.419 1.00 36.17 65 ASN B CA 1
ATOM 446 C C . ASN A 1 65 ? 22.763 -9.604 -73.254 1.00 37.67 65 ASN B C 1
ATOM 447 O O . ASN A 1 65 ? 23.345 -8.526 -73.445 1.00 35.61 65 ASN B O 1
ATOM 452 N N . SER A 1 66 ? 22.430 -10.029 -72.032 1.00 37.09 66 SER B N 1
ATOM 453 C CA . SER A 1 66 ? 22.699 -9.249 -70.846 1.00 38.51 66 SER B CA 1
ATOM 454 C C . SER A 1 66 ? 23.321 -10.208 -69.820 1.00 36.57 66 SER B C 1
ATOM 455 O O . SER A 1 66 ? 22.679 -11.143 -69.462 1.00 37.69 66 SER B O 1
ATOM 458 N N . ARG A 1 67 ? 24.541 -9.971 -69.386 1.00 33.01 67 ARG B N 1
ATOM 459 C CA . ARG A 1 67 ? 25.237 -10.853 -68.459 1.00 34.59 67 ARG B CA 1
ATOM 460 C C . ARG A 1 67 ? 24.534 -10.815 -67.100 1.00 35.18 67 ARG B C 1
ATOM 461 O O . ARG A 1 67 ? 24.163 -9.734 -66.622 1.00 32.86 67 ARG B O 1
ATOM 469 N N . PHE A 1 68 ? 24.345 -11.991 -66.482 1.00 32.57 68 PHE B N 1
ATOM 470 C CA . PHE A 1 68 ? 23.679 -12.065 -65.190 1.00 30.46 68 PHE B CA 1
ATOM 471 C C . PHE A 1 68 ? 24.450 -13.004 -64.255 1.00 31.02 68 PHE B C 1
ATOM 472 O O . PHE A 1 68 ? 25.264 -13.841 -64.705 1.00 30.15 68 PHE B O 1
ATOM 480 N N . MET A 1 69 ? 24.222 -12.807 -62.952 1.00 31.64 69 MET B N 1
ATOM 481 C CA . MET A 1 69 ? 24.634 -13.751 -61.894 1.00 31.84 69 MET B CA 1
ATOM 482 C C . MET A 1 69 ? 23.383 -14.055 -61.109 1.00 31.53 69 MET B C 1
ATOM 483 O O . MET A 1 69 ? 22.582 -13.149 -60.808 1.00 29.01 69 MET B O 1
ATOM 488 N N . SER A 1 70 ? 23.175 -15.339 -60.845 1.00 30.50 70 SER B N 1
ATOM 489 C CA . SER A 1 70 ? 21.989 -15.810 -60.121 1.00 33.30 70 SER B CA 1
ATOM 490 C C . SER A 1 70 ? 22.410 -16.732 -58.953 1.00 32.92 70 SER B C 1
ATOM 491 O O . SER A 1 70 ? 23.422 -17.425 -59.032 1.00 32.35 70 SER B O 1
ATOM 494 N N . CYS A 1 71 ? 21.635 -16.690 -57.896 1.00 31.10 71 CYS B N 1
ATOM 495 C CA . CYS A 1 71 ? 21.726 -17.644 -56.788 1.00 30.28 71 CYS B CA 1
ATOM 496 C C . CYS A 1 71 ? 20.417 -18.391 -56.796 1.00 30.31 71 CYS B C 1
ATOM 497 O O . CYS A 1 71 ? 19.338 -17.778 -56.691 1.00 30.86 71 CYS B O 1
ATOM 500 N N . PHE A 1 72 ? 20.529 -19.708 -56.956 1.00 26.96 72 PHE B N 1
ATOM 501 C CA . PHE A 1 72 ? 19.388 -20.586 -57.141 1.00 27.03 72 PHE B CA 1
ATOM 502 C C . PHE A 1 72 ? 19.518 -21.788 -56.221 1.00 27.53 72 PHE B C 1
ATOM 503 O O . PHE A 1 72 ? 20.642 -22.214 -55.881 1.00 23.79 72 PHE B O 1
ATOM 511 N N . ARG A 1 73 ? 18.364 -22.354 -55.844 1.00 29.00 73 ARG B N 1
ATOM 512 C CA . ARG A 1 73 ? 18.332 -23.531 -54.960 1.00 29.49 73 ARG B CA 1
ATOM 513 C C . ARG A 1 73 ? 18.595 -24.807 -55.723 1.00 31.26 73 ARG B C 1
ATOM 514 O O . ARG A 1 73 ? 17.717 -25.276 -56.427 1.00 30.65 73 ARG B O 1
ATOM 522 N N . PHE A 1 74 ? 19.794 -25.371 -55.587 1.00 26.93 74 PHE B N 1
ATOM 523 C CA . PHE A 1 74 ? 20.095 -26.638 -56.203 1.00 28.65 74 PHE B CA 1
ATOM 524 C C . PHE A 1 74 ? 19.601 -27.780 -55.335 1.00 30.71 74 PHE B C 1
ATOM 525 O O . PHE A 1 74 ? 19.385 -28.843 -55.839 1.00 35.55 74 PHE B O 1
ATOM 533 N N . LYS A 1 75 ? 19.453 -27.553 -54.028 1.00 28.91 75 LYS B N 1
ATOM 534 C CA . LYS A 1 75 ? 18.685 -28.431 -53.115 1.00 29.38 75 LYS B CA 1
ATOM 535 C C . LYS A 1 75 ? 17.673 -27.567 -52.448 1.00 28.86 75 LYS B C 1
ATOM 536 O O . LYS A 1 75 ? 17.776 -26.307 -52.445 1.00 29.22 75 LYS B O 1
ATOM 542 N N . LEU A 1 76 ? 16.709 -28.207 -51.837 1.00 26.50 76 LEU B N 1
ATOM 543 C CA . LEU A 1 76 ? 15.730 -27.532 -51.013 1.00 28.38 76 LEU B CA 1
ATOM 544 C C . LEU A 1 76 ? 16.339 -26.502 -50.049 1.00 28.85 76 LEU B C 1
ATOM 545 O O . LEU A 1 76 ? 15.814 -25.394 -49.861 1.00 30.56 76 LEU B O 1
ATOM 550 N N . TRP A 1 77 ? 17.468 -26.886 -49.476 1.00 28.19 77 TRP B N 1
ATOM 551 C CA . TRP A 1 77 ? 18.029 -26.222 -48.311 1.00 28.33 77 TRP B CA 1
ATOM 552 C C . TRP A 1 77 ? 19.013 -25.141 -48.711 1.00 28.69 77 TRP B C 1
ATOM 553 O O . TRP A 1 77 ? 19.325 -24.299 -47.890 1.00 27.25 77 TRP B O 1
ATOM 564 N N . TRP A 1 78 ? 19.585 -25.242 -49.909 1.00 27.95 78 TRP B N 1
ATOM 565 C CA . TRP A 1 78 ? 20.831 -24.565 -50.232 1.00 26.80 78 TRP B CA 1
ATOM 566 C C . TRP A 1 78 ? 20.891 -23.982 -51.645 1.00 29.52 78 TRP B C 1
ATOM 567 O O . TRP A 1 78 ? 20.440 -24.621 -52.614 1.00 28.89 78 TRP B O 1
ATOM 578 N N . MET A 1 79 ? 21.553 -22.825 -51.783 1.00 26.56 79 MET B N 1
ATOM 579 C CA . MET A 1 79 ? 21.740 -22.163 -53.040 1.00 24.74 79 MET B CA 1
ATOM 580 C C . MET A 1 79 ? 23.155 -22.414 -53.530 1.00 25.27 79 MET B C 1
ATOM 581 O O . MET A 1 79 ? 24.053 -22.733 -52.735 1.00 27.03 79 MET B O 1
ATOM 586 N N . ALA A 1 80 ? 23.334 -22.190 -54.837 1.00 28.30 80 ALA B N 1
ATOM 587 C CA . ALA A 1 80 ? 24.655 -21.966 -55.455 1.00 28.97 80 ALA B CA 1
ATOM 588 C C . ALA A 1 80 ? 24.536 -21.006 -56.643 1.00 28.07 80 ALA B C 1
ATOM 589 O O . ALA A 1 80 ? 23.441 -20.505 -56.884 1.00 26.37 80 ALA B O 1
ATOM 591 N N . GLN A 1 81 ? 25.651 -20.745 -57.349 1.00 25.15 81 GLN B N 1
ATOM 592 C CA . GLN A 1 81 ? 25.700 -19.725 -58.340 1.00 28.50 81 GLN B CA 1
ATOM 593 C C . GLN A 1 81 ? 25.567 -20.291 -59.744 1.00 31.03 81 GLN B C 1
ATOM 594 O O . GLN A 1 81 ? 25.986 -21.400 -59.981 1.00 30.69 81 GLN B O 1
ATOM 600 N N . ARG A 1 82 ? 25.033 -19.456 -60.645 1.00 27.74 82 ARG B N 1
ATOM 601 C CA . ARG A 1 82 ? 24.944 -19.682 -62.100 1.00 32.12 82 ARG B CA 1
ATOM 602 C C . ARG A 1 82 ? 25.017 -18.340 -62.804 1.00 30.35 82 ARG B C 1
ATOM 603 O O . ARG A 1 82 ? 24.292 -17.389 -62.427 1.00 28.89 82 ARG B O 1
ATOM 611 N N . MET A 1 83 ? 25.858 -18.254 -63.821 1.00 29.91 83 MET B N 1
ATOM 612 C CA . MET A 1 83 ? 25.956 -17.063 -64.668 1.00 28.85 83 MET B CA 1
ATOM 613 C C . MET A 1 83 ? 25.442 -17.380 -66.072 1.00 31.49 83 MET B C 1
ATOM 614 O O . MET A 1 83 ? 25.270 -18.526 -66.407 1.00 32.37 83 MET B O 1
ATOM 619 N N . GLY A 1 84 ? 25.187 -16.349 -66.867 1.00 33.30 84 GLY B N 1
ATOM 620 C CA . GLY A 1 84 ? 24.641 -16.528 -68.199 1.00 35.78 84 GLY B CA 1
ATOM 621 C C . GLY A 1 84 ? 24.378 -15.209 -68.835 1.00 37.64 84 GLY B C 1
ATOM 622 O O . GLY A 1 84 ? 24.721 -14.167 -68.254 1.00 30.40 84 GLY B O 1
ATOM 623 N N . GLU A 1 85 ? 23.844 -15.271 -70.066 1.00 33.81 85 GLU B N 1
ATOM 624 C CA . GLU A 1 85 ? 23.524 -14.111 -70.875 1.00 39.36 85 GLU B CA 1
ATOM 625 C C . GLU A 1 85 ? 22.118 -14.120 -71.460 1.00 36.86 85 GLU B C 1
ATOM 626 O O . GLU A 1 85 ? 21.698 -13.106 -72.035 1.00 37.85 85 GLU B O 1
ATOM 632 N N . MET A 1 86 ? 21.419 -15.221 -71.327 1.00 34.32 86 MET B N 1
ATOM 633 C CA . MET A 1 86 ? 20.128 -15.421 -71.961 1.00 39.50 86 MET B CA 1
ATOM 634 C C . MET A 1 86 ? 19.187 -15.961 -70.889 1.00 34.41 86 MET B C 1
ATOM 635 O O . MET A 1 86 ? 19.597 -16.756 -70.020 1.00 34.80 86 MET B O 1
ATOM 640 N N . GLY A 1 87 ? 17.919 -15.584 -71.000 1.00 32.81 87 GLY B N 1
ATOM 641 C CA . GLY A 1 87 ? 16.874 -16.014 -70.087 1.00 33.38 87 GLY B CA 1
ATOM 642 C C . GLY A 1 87 ? 16.840 -17.509 -69.917 1.00 37.23 87 GLY B C 1
ATOM 643 O O . GLY A 1 87 ? 16.577 -18.035 -68.828 1.00 36.47 87 GLY B O 1
ATOM 644 N N . ARG A 1 88 ? 17.091 -18.223 -70.991 1.00 33.40 88 ARG B N 1
ATOM 645 C CA . ARG A 1 88 ? 17.026 -19.690 -70.945 1.00 38.88 88 ARG B CA 1
ATOM 646 C C . ARG A 1 88 ? 17.970 -20.303 -69.918 1.00 36.59 88 ARG B C 1
ATOM 647 O O . ARG A 1 88 ? 17.739 -21.437 -69.526 1.00 34.01 88 ARG B O 1
ATOM 655 N N . ASP A 1 89 ? 19.044 -19.592 -69.555 1.00 34.65 89 ASP B N 1
ATOM 656 C CA . ASP A 1 89 ? 20.052 -20.110 -68.628 1.00 31.60 89 ASP B CA 1
ATOM 657 C C . ASP A 1 89 ? 19.712 -19.779 -67.157 1.00 34.25 89 ASP B C 1
ATOM 658 O O . ASP A 1 89 ? 20.488 -20.073 -66.285 1.00 31.23 89 ASP B O 1
ATOM 663 N N . ILE A 1 90 ? 18.608 -19.075 -66.901 1.00 32.33 90 ILE B N 1
ATOM 664 C CA . ILE A 1 90 ? 18.205 -18.784 -65.539 1.00 33.31 90 ILE B CA 1
ATOM 665 C C . ILE A 1 90 ? 17.665 -20.045 -64.894 1.00 35.37 90 ILE B C 1
ATOM 666 O O . ILE A 1 90 ? 16.673 -20.553 -65.356 1.00 31.62 90 ILE B O 1
ATOM 671 N N . PRO A 1 91 ? 18.290 -20.538 -63.808 1.00 34.24 91 PRO B N 1
ATOM 672 C CA . PRO A 1 91 ? 17.786 -21.783 -63.231 1.00 30.97 91 PRO B CA 1
ATOM 673 C C . PRO A 1 91 ? 16.417 -21.693 -62.611 1.00 32.13 91 PRO B C 1
ATOM 674 O O . PRO A 1 91 ? 15.939 -20.599 -62.260 1.00 30.22 91 PRO B O 1
ATOM 678 N N . TYR A 1 92 ? 15.778 -22.859 -62.491 1.00 31.35 92 TYR B N 1
ATOM 679 C CA . TYR A 1 92 ? 14.615 -22.966 -61.643 1.00 32.86 92 TYR B CA 1
ATOM 680 C C . TYR A 1 92 ? 15.064 -22.587 -60.226 1.00 29.90 92 TYR B C 1
ATOM 681 O O . TYR A 1 92 ? 16.235 -22.826 -59.824 1.00 27.02 92 TYR B O 1
ATOM 690 N N . GLU A 1 93 ? 14.162 -21.974 -59.523 1.00 26.16 93 GLU B N 1
ATOM 691 C CA . GLU A 1 93 ? 14.314 -21.629 -58.086 1.00 28.51 93 GLU B CA 1
ATOM 692 C C . GLU A 1 93 ? 15.419 -20.574 -57.907 1.00 28.98 93 GLU B C 1
ATOM 693 O O . GLU A 1 93 ? 16.204 -20.629 -56.939 1.00 28.15 93 GLU B O 1
ATOM 699 N N . THR A 1 94 ? 15.459 -19.630 -58.837 1.00 30.58 94 THR B N 1
ATOM 700 C CA . THR A 1 94 ? 16.325 -18.472 -58.734 1.00 29.19 94 THR B CA 1
ATOM 701 C C . THR A 1 94 ? 15.727 -17.497 -57.730 1.00 31.48 94 THR B C 1
ATOM 702 O O . THR A 1 94 ? 14.559 -17.021 -57.872 1.00 30.20 94 THR B O 1
ATOM 706 N N . GLN A 1 95 ? 16.496 -17.237 -56.676 1.00 26.22 95 GLN B N 1
ATOM 707 C CA . GLN A 1 95 ? 16.009 -16.354 -55.610 1.00 29.75 95 GLN B CA 1
ATOM 708 C C . GLN A 1 95 ? 16.573 -14.971 -55.627 1.00 30.26 95 GLN B C 1
ATOM 709 O O . GLN A 1 95 ? 16.055 -14.085 -54.938 1.00 29.00 95 GLN B O 1
ATOM 715 N N . PHE A 1 96 ? 17.631 -14.777 -56.405 1.00 28.25 96 PHE B N 1
ATOM 716 C CA . PHE A 1 96 ? 18.333 -13.485 -56.457 1.00 29.33 96 PHE B CA 1
ATOM 717 C C . PHE A 1 96 ? 18.961 -13.417 -57.826 1.00 27.01 96 PHE B C 1
ATOM 718 O O . PHE A 1 96 ? 19.668 -14.352 -58.242 1.00 28.01 96 PHE B O 1
ATOM 726 N N . LEU A 1 97 ? 18.714 -12.346 -58.533 1.00 30.22 97 LEU B N 1
ATOM 727 C CA . LEU A 1 97 ? 19.263 -12.179 -59.918 1.00 29.96 97 LEU B CA 1
ATOM 728 C C . LEU A 1 97 ? 19.851 -10.789 -60.077 1.00 29.91 97 LEU B C 1
ATOM 729 O O . LEU A 1 97 ? 19.186 -9.800 -59.787 1.00 29.71 97 LEU B O 1
ATOM 734 N N . LEU A 1 98 ? 21.120 -10.743 -60.484 1.00 27.52 98 LEU B N 1
ATOM 735 C CA . LEU A 1 98 ? 21.823 -9.501 -60.758 1.00 31.03 98 LEU B CA 1
ATOM 736 C C . LEU A 1 98 ? 22.248 -9.397 -62.236 1.00 32.82 98 LEU B C 1
ATOM 737 O O . LEU A 1 98 ? 22.913 -10.309 -62.754 1.00 33.77 98 LEU B O 1
ATOM 742 N N . VAL A 1 99 ? 21.923 -8.266 -62.878 1.00 31.60 99 VAL B N 1
ATOM 743 C CA . VAL A 1 99 ? 22.115 -8.074 -64.346 1.00 31.68 99 VAL B CA 1
ATOM 744 C C . VAL A 1 99 ? 22.982 -6.841 -64.577 1.00 35.58 99 VAL B C 1
ATOM 745 O O . VAL A 1 99 ? 22.830 -5.863 -63.936 1.00 36.77 99 VAL B O 1
ATOM 749 N N . GLU A 1 100 ? 23.976 -7.000 -65.426 1.00 36.69 100 GLU B N 1
ATOM 750 C CA . GLU A 1 100 ? 24.952 -5.976 -65.814 1.00 42.32 100 GLU B CA 1
ATOM 751 C C . GLU A 1 100 ? 24.531 -5.390 -67.197 1.00 39.62 100 GLU B C 1
ATOM 752 O O . GLU A 1 100 ? 24.176 -6.122 -68.101 1.00 37.01 100 GLU B O 1
ATOM 758 N N . SER A 1 101 ? 24.501 -4.077 -67.333 1.00 44.22 101 SER B N 1
ATOM 759 C CA . SER A 1 101 ? 24.175 -3.452 -68.627 1.00 47.84 101 SER B CA 1
ATOM 760 C C . SER A 1 101 ? 25.377 -2.670 -69.028 1.00 56.50 101 SER B C 1
ATOM 761 O O . SER A 1 101 ? 25.701 -1.679 -68.324 1.00 49.52 101 SER B O 1
ATOM 764 N N . ASN A 1 102 ? 25.984 -3.096 -70.157 1.00 58.32 102 ASN B N 1
ATOM 765 C CA . ASN A 1 102 ? 27.202 -2.504 -70.701 1.00 72.76 102 ASN B CA 1
ATOM 766 C C . ASN A 1 102 ? 26.933 -1.289 -71.598 1.00 73.17 102 ASN B C 1
ATOM 767 O O . ASN A 1 102 ? 26.747 -1.428 -72.812 1.00 72.86 102 ASN B O 1
ATOM 772 N N . LYS A 1 120 ? 28.725 -1.013 -65.997 1.00 52.06 120 LYS B N 1
ATOM 773 C CA . LYS A 1 120 ? 28.214 0.346 -65.874 1.00 50.26 120 LYS B CA 1
ATOM 774 C C . LYS A 1 120 ? 26.871 0.510 -65.132 1.00 41.43 120 LYS B C 1
ATOM 775 O O . LYS A 1 120 ? 26.840 1.280 -64.218 1.00 39.63 120 LYS B O 1
ATOM 781 N N . VAL A 1 121 ? 25.774 -0.108 -65.550 1.00 39.87 121 VAL B N 1
ATOM 782 C CA . VAL A 1 121 ? 24.556 -0.115 -64.725 1.00 37.99 121 VAL B CA 1
ATOM 783 C C . VAL A 1 121 ? 24.259 -1.561 -64.266 1.00 35.30 121 VAL B C 1
ATOM 784 O O . VAL A 1 121 ? 24.323 -2.475 -65.054 1.00 32.82 121 VAL B O 1
ATOM 788 N N . TYR A 1 122 ? 23.955 -1.732 -62.978 1.00 32.60 122 TYR B N 1
ATOM 789 C CA . TYR A 1 122 ? 23.608 -3.043 -62.422 1.00 33.66 122 TYR B CA 1
ATOM 790 C C . TYR A 1 122 ? 22.169 -3.020 -61.995 1.00 33.88 122 TYR B C 1
ATOM 791 O O . TYR A 1 122 ? 21.766 -2.088 -61.308 1.00 33.66 122 TYR B O 1
ATOM 800 N N . THR A 1 123 ? 21.430 -4.041 -62.378 1.00 27.52 123 THR B N 1
ATOM 801 C CA . THR A 1 123 ? 20.035 -4.154 -61.989 1.00 31.13 123 THR B CA 1
ATOM 802 C C . THR A 1 123 ? 19.837 -5.411 -61.087 1.00 29.85 123 THR B C 1
ATOM 803 O O . THR A 1 123 ? 20.217 -6.512 -61.497 1.00 29.68 123 THR B O 1
ATOM 807 N N . VAL A 1 124 ? 19.256 -5.224 -59.891 1.00 29.45 124 VAL B N 1
ATOM 808 C CA . VAL A 1 124 ? 18.874 -6.362 -59.062 1.00 28.25 124 VAL B CA 1
ATOM 809 C C . VAL A 1 124 ? 17.400 -6.720 -59.210 1.00 28.26 124 VAL B C 1
ATOM 810 O O . VAL A 1 124 ? 16.557 -5.814 -59.166 1.00 29.99 124 VAL B O 1
ATOM 814 N N . PHE A 1 125 ? 17.105 -8.024 -59.260 1.00 26.71 125 PHE B N 1
ATOM 815 C CA . PHE A 1 125 ? 15.741 -8.550 -59.233 1.00 30.94 125 PHE B CA 1
ATOM 816 C C . PHE A 1 125 ? 15.576 -9.394 -57.963 1.00 31.74 125 PHE B C 1
ATOM 817 O O . PHE A 1 125 ? 16.312 -10.374 -57.789 1.00 28.77 125 PHE B O 1
ATOM 825 N N . LEU A 1 126 ? 14.620 -9.002 -57.107 1.00 30.08 126 LEU B N 1
ATOM 826 C CA . LEU A 1 126 ? 14.382 -9.620 -55.846 1.00 30.28 126 LEU B CA 1
ATOM 827 C C . LEU A 1 126 ? 12.966 -10.196 -55.834 1.00 30.70 126 LEU B C 1
ATOM 828 O O . LEU A 1 126 ? 11.993 -9.447 -55.594 1.00 30.94 126 LEU B O 1
ATOM 833 N N . PRO A 1 127 ? 12.826 -11.491 -56.092 1.00 28.74 127 PRO B N 1
ATOM 834 C CA . PRO A 1 127 ? 11.464 -12.047 -56.023 1.00 28.80 127 PRO B CA 1
ATOM 835 C C . PRO A 1 127 ? 11.055 -12.153 -54.575 1.00 31.10 127 PRO B C 1
ATOM 836 O O . PRO A 1 127 ? 11.888 -12.527 -53.740 1.00 28.70 127 PRO B O 1
ATOM 840 N N . LEU A 1 128 ? 9.814 -11.793 -54.249 1.00 29.69 128 LEU B N 1
ATOM 841 C CA . LEU A 1 128 ? 9.423 -11.478 -52.835 1.00 31.06 128 LEU B CA 1
ATOM 842 C C . LEU A 1 128 ? 8.316 -12.387 -52.306 1.00 33.74 128 LEU B C 1
ATOM 843 O O . LEU A 1 128 ? 7.714 -13.189 -53.049 1.00 32.42 128 LEU B O 1
ATOM 848 N N . ILE A 1 129 ? 8.115 -12.311 -50.993 1.00 31.12 129 ILE B N 1
ATOM 849 C CA . ILE A 1 129 ? 6.953 -12.922 -50.395 1.00 31.85 129 ILE B CA 1
ATOM 850 C C . ILE A 1 129 ? 5.876 -11.824 -50.420 1.00 28.46 129 ILE B C 1
ATOM 851 O O . ILE A 1 129 ? 6.147 -10.668 -50.160 1.00 30.02 129 ILE B O 1
ATOM 856 N N . GLU A 1 130 ? 4.645 -12.203 -50.741 1.00 31.08 130 GLU B N 1
ATOM 857 C CA . GLU A 1 130 ? 3.531 -11.238 -50.765 1.00 31.49 130 GLU B CA 1
ATOM 858 C C . GLU A 1 130 ? 2.321 -11.960 -50.229 1.00 33.59 130 GLU B C 1
ATOM 859 O O . GLU A 1 130 ? 1.916 -12.972 -50.803 1.00 31.90 130 GLU B O 1
ATOM 865 N N . GLY A 1 131 ? 1.784 -11.479 -49.097 1.00 39.81 131 GLY B N 1
ATOM 866 C CA . GLY A 1 131 ? 0.705 -12.188 -48.403 1.00 38.66 131 GLY B CA 1
ATOM 867 C C . GLY A 1 131 ? 1.120 -13.620 -48.093 1.00 36.95 131 GLY B C 1
ATOM 868 O O . GLY A 1 131 ? 2.168 -13.861 -47.516 1.00 33.87 131 GLY B O 1
ATOM 869 N N . SER A 1 132 ? 0.298 -14.573 -48.536 1.00 35.73 132 SER B N 1
ATOM 870 C CA . SER A 1 132 ? 0.552 -15.988 -48.409 1.00 34.12 132 SER B CA 1
ATOM 871 C C . SER A 1 132 ? 1.430 -16.646 -49.454 1.00 32.62 132 SER B C 1
ATOM 872 O O . SER A 1 132 ? 1.573 -17.845 -49.407 1.00 31.86 132 SER B O 1
ATOM 875 N N . PHE A 1 133 ? 1.947 -15.885 -50.424 1.00 30.21 133 PHE B N 1
ATOM 876 C CA . PHE A 1 133 ? 2.649 -16.398 -51.532 1.00 30.42 133 PHE B CA 1
ATOM 877 C C . PHE A 1 133 ? 4.128 -16.033 -51.456 1.00 29.50 133 PHE B C 1
ATOM 878 O O . PHE A 1 133 ? 4.518 -14.971 -50.924 1.00 31.26 133 PHE B O 1
ATOM 886 N N . ARG A 1 134 ? 4.914 -16.949 -51.971 1.00 30.94 134 ARG B N 1
ATOM 887 C CA . ARG A 1 134 ? 6.346 -16.805 -52.135 1.00 29.17 134 ARG B CA 1
ATOM 888 C C . ARG A 1 134 ? 6.606 -16.896 -53.665 1.00 31.13 134 ARG B C 1
ATOM 889 O O . ARG A 1 134 ? 6.076 -17.801 -54.343 1.00 34.78 134 ARG B O 1
ATOM 897 N N . SER A 1 135 ? 7.437 -16.003 -54.183 1.00 31.80 135 SER B N 1
ATOM 898 C CA . SER A 1 135 ? 7.881 -16.037 -55.570 1.00 30.98 135 SER B CA 1
ATOM 899 C C . SER A 1 135 ? 9.316 -16.417 -55.742 1.00 33.51 135 SER B C 1
ATOM 900 O O . SER A 1 135 ? 10.125 -16.185 -54.856 1.00 30.90 135 SER B O 1
ATOM 903 N N . CYS A 1 136 ? 9.635 -16.973 -56.908 1.00 31.34 136 CYS B N 1
ATOM 904 C CA . CYS A 1 136 ? 11.037 -17.087 -57.367 1.00 33.36 136 CYS B CA 1
ATOM 905 C C . CYS A 1 136 ? 11.053 -16.809 -58.838 1.00 33.16 136 CYS B C 1
ATOM 906 O O . CYS A 1 136 ? 9.992 -16.552 -59.457 1.00 31.53 136 CYS B O 1
ATOM 909 N N . LEU A 1 137 ? 12.235 -16.832 -59.402 1.00 30.85 137 LEU B N 1
ATOM 910 C CA . LEU A 1 137 ? 12.409 -16.643 -60.850 1.00 30.55 137 LEU B CA 1
ATOM 911 C C . LEU A 1 137 ? 12.866 -17.919 -61.485 1.00 34.90 137 LEU B C 1
ATOM 912 O O . LEU A 1 137 ? 13.531 -18.747 -60.837 1.00 34.08 137 LEU B O 1
ATOM 917 N N . GLN A 1 138 ? 12.529 -18.099 -62.763 1.00 32.97 138 GLN B N 1
ATOM 918 C CA . GLN A 1 138 ? 13.011 -19.196 -63.554 1.00 32.81 138 GLN B CA 1
ATOM 919 C C . GLN A 1 138 ? 13.037 -18.795 -65.040 1.00 33.18 138 GLN B C 1
ATOM 920 O O . GLN A 1 138 ? 12.255 -17.960 -65.518 1.00 35.71 138 GLN B O 1
ATOM 926 N N . GLY A 1 139 ? 13.916 -19.431 -65.764 1.00 30.62 139 GLY B N 1
ATOM 927 C CA . GLY A 1 139 ? 14.071 -19.163 -67.200 1.00 38.35 139 GLY B CA 1
ATOM 928 C C . GLY A 1 139 ? 13.268 -20.158 -68.029 1.00 39.95 139 GLY B C 1
ATOM 929 O O . GLY A 1 139 ? 12.904 -21.203 -67.553 1.00 38.78 139 GLY B O 1
ATOM 930 N N . ASN A 1 140 ? 12.930 -19.804 -69.254 1.00 40.72 140 ASN B N 1
ATOM 931 C CA . ASN A 1 140 ? 12.296 -20.755 -70.163 1.00 39.38 140 ASN B CA 1
ATOM 932 C C . ASN A 1 140 ? 13.049 -20.782 -71.464 1.00 41.90 140 ASN B C 1
ATOM 933 O O . ASN A 1 140 ? 13.946 -19.905 -71.718 1.00 39.65 140 ASN B O 1
ATOM 938 N N . VAL A 1 141 ? 12.731 -21.791 -72.277 1.00 45.09 141 VAL B N 1
ATOM 939 C CA . VAL A 1 141 ? 13.445 -22.003 -73.566 1.00 46.72 141 VAL B CA 1
ATOM 940 C C . VAL A 1 141 ? 13.387 -20.803 -74.498 1.00 39.04 141 VAL B C 1
ATOM 941 O O . VAL A 1 141 ? 14.310 -20.608 -75.273 1.00 50.11 141 VAL B O 1
ATOM 945 N N . ASN A 1 142 ? 12.355 -19.966 -74.393 1.00 43.69 142 ASN B N 1
ATOM 946 C CA . ASN A 1 142 ? 12.252 -18.736 -75.199 1.00 45.20 142 ASN B CA 1
ATOM 947 C C . ASN A 1 142 ? 12.943 -17.505 -74.659 1.00 45.89 142 ASN B C 1
ATOM 948 O O . ASN A 1 142 ? 12.699 -16.418 -75.148 1.00 43.79 142 ASN B O 1
ATOM 953 N N . ASP A 1 143 ? 13.805 -17.698 -73.660 1.00 41.51 143 ASP B N 1
ATOM 954 C CA . ASP A 1 143 ? 14.520 -16.652 -73.000 1.00 37.50 143 ASP B CA 1
ATOM 955 C C . ASP A 1 143 ? 13.692 -15.748 -72.134 1.00 35.81 143 ASP B C 1
ATOM 956 O O . ASP A 1 143 ? 14.169 -14.706 -71.730 1.00 35.02 143 ASP B O 1
ATOM 961 N N . GLU A 1 144 ? 12.491 -16.149 -71.775 1.00 34.92 144 GLU B N 1
ATOM 962 C CA . GLU A 1 144 ? 11.723 -15.378 -70.840 1.00 39.23 144 GLU B CA 1
ATOM 963 C C . GLU A 1 144 ? 12.176 -15.653 -69.398 1.00 38.82 144 GLU B C 1
ATOM 964 O O . GLU A 1 144 ? 12.634 -16.727 -69.079 1.00 39.42 144 GLU B O 1
ATOM 970 N N . VAL A 1 145 ? 12.112 -14.604 -68.600 1.00 36.44 145 VAL B N 1
ATOM 971 C CA . VAL A 1 145 ? 12.302 -14.656 -67.202 1.00 40.76 145 VAL B CA 1
ATOM 972 C C . VAL A 1 145 ? 10.897 -14.752 -66.630 1.00 37.44 145 VAL B C 1
ATOM 973 O O . VAL A 1 145 ? 10.068 -13.867 -66.830 1.00 43.90 145 VAL B O 1
ATOM 977 N N . GLU A 1 146 ? 10.620 -15.854 -65.969 1.00 34.99 146 GLU B N 1
ATOM 978 C CA . GLU A 1 146 ? 9.261 -16.127 -65.489 1.00 35.75 146 GLU B CA 1
ATOM 979 C C . GLU A 1 146 ? 9.263 -15.916 -63.972 1.00 35.55 146 GLU B C 1
ATOM 980 O O . GLU A 1 146 ? 10.231 -16.270 -63.277 1.00 36.09 146 GLU B O 1
ATOM 986 N N . LEU A 1 147 ? 8.204 -15.306 -63.467 1.00 32.63 147 LEU B N 1
ATOM 987 C CA . LEU A 1 147 ? 8.006 -15.169 -62.030 1.00 30.78 147 LEU B CA 1
ATOM 988 C C . LEU A 1 147 ? 7.059 -16.310 -61.644 1.00 36.00 147 LEU B C 1
ATOM 989 O O . LEU A 1 147 ? 5.976 -16.422 -62.189 1.00 36.96 147 LEU B O 1
ATOM 994 N N . CYS A 1 148 ? 7.460 -17.135 -60.695 1.00 33.95 148 CYS B N 1
ATOM 995 C CA . CYS A 1 148 ? 6.664 -18.232 -60.185 1.00 35.93 148 CYS B CA 1
ATOM 996 C C . CYS A 1 148 ? 6.167 -17.910 -58.793 1.00 40.37 148 CYS B C 1
ATOM 997 O O . CYS A 1 148 ? 6.971 -17.694 -57.897 1.00 41.50 148 CYS B O 1
ATOM 1000 N N . LEU A 1 149 ? 4.848 -17.845 -58.618 1.00 38.88 149 LEU B N 1
ATOM 1001 C CA . LEU A 1 149 ? 4.210 -17.443 -57.379 1.00 36.60 149 LEU B CA 1
ATOM 1002 C C . LEU A 1 149 ? 3.504 -18.651 -56.768 1.00 36.56 149 LEU B C 1
ATOM 1003 O O . LEU A 1 149 ? 2.689 -19.254 -57.464 1.00 36.66 149 LEU B O 1
ATOM 1008 N N . GLU A 1 150 ? 3.751 -19.026 -55.499 1.00 35.47 150 GLU B N 1
ATOM 1009 C CA . GLU A 1 150 ? 3.188 -20.287 -54.922 1.00 35.62 150 GLU B CA 1
ATOM 1010 C C . GLU A 1 150 ? 2.804 -20.044 -53.494 1.00 35.93 150 GLU B C 1
ATOM 1011 O O . GLU A 1 150 ? 3.612 -19.462 -52.751 1.00 36.61 150 GLU B O 1
ATOM 1017 N N . SER A 1 151 ? 1.623 -20.520 -53.065 1.00 35.56 151 SER B N 1
ATOM 1018 C CA . SER A 1 151 ? 1.223 -20.435 -51.663 1.00 30.39 151 SER B CA 1
ATOM 1019 C C . SER A 1 151 ? 1.664 -21.632 -50.882 1.00 32.30 151 SER B C 1
ATOM 1020 O O . SER A 1 151 ? 1.698 -21.578 -49.654 1.00 32.20 151 SER B O 1
ATOM 1023 N N . GLY A 1 152 ? 1.988 -22.729 -51.545 1.00 31.38 152 GLY B N 1
ATOM 1024 C CA . GLY A 1 152 ? 2.297 -23.972 -50.837 1.00 36.37 152 GLY B CA 1
ATOM 1025 C C . GLY A 1 152 ? 1.097 -24.711 -50.205 1.00 38.08 152 GLY B C 1
ATOM 1026 O O . GLY A 1 152 ? 1.284 -25.551 -49.376 1.00 37.45 152 GLY B O 1
ATOM 1027 N N . ASP A 1 153 ? -0.133 -24.371 -50.581 1.00 39.58 153 ASP B N 1
ATOM 1028 C CA . ASP A 1 153 ? -1.347 -24.999 -50.009 1.00 42.46 153 ASP B CA 1
ATOM 1029 C C . ASP A 1 153 ? -2.500 -24.896 -51.018 1.00 40.46 153 ASP B C 1
ATOM 1030 O O . ASP A 1 153 ? -2.872 -23.766 -51.369 1.00 37.32 153 ASP B O 1
ATOM 1035 N N . VAL A 1 154 ? -3.074 -26.007 -51.479 1.00 44.95 154 VAL B N 1
ATOM 1036 C CA . VAL A 1 154 ? -4.214 -25.899 -52.459 1.00 45.85 154 VAL B CA 1
ATOM 1037 C C . VAL A 1 154 ? -5.385 -24.998 -51.974 1.00 44.78 154 VAL B C 1
ATOM 1038 O O . VAL A 1 154 ? -6.039 -24.407 -52.787 1.00 52.75 154 VAL B O 1
ATOM 1042 N N . ASP A 1 155 ? -5.621 -24.871 -50.675 1.00 43.94 155 ASP B N 1
ATOM 1043 C CA . ASP A 1 155 ? -6.674 -23.944 -50.158 1.00 49.23 155 ASP B CA 1
ATOM 1044 C C . ASP A 1 155 ? -6.388 -22.471 -50.188 1.00 49.18 155 ASP B C 1
ATOM 1045 O O . ASP A 1 155 ? -7.269 -21.693 -49.860 1.00 43.26 155 ASP B O 1
ATOM 1050 N N . THR A 1 156 ? -5.149 -22.069 -50.500 1.00 44.69 156 THR B N 1
ATOM 1051 C CA . THR A 1 156 ? -4.795 -20.693 -50.405 1.00 42.16 156 THR B CA 1
ATOM 1052 C C . THR A 1 156 ? -4.525 -20.205 -51.815 1.00 42.46 156 THR B C 1
ATOM 1053 O O . THR A 1 156 ? -3.537 -20.585 -52.440 1.00 36.21 156 THR B O 1
ATOM 1057 N N . LYS A 1 157 ? -5.427 -19.376 -52.307 1.00 39.46 157 LYS B N 1
ATOM 1058 C CA . LYS A 1 157 ? -5.474 -19.059 -53.727 1.00 45.43 157 LYS B CA 1
ATOM 1059 C C . LYS A 1 157 ? -5.589 -17.572 -53.917 1.00 42.82 157 LYS B C 1
ATOM 1060 O O . LYS A 1 157 ? -6.131 -16.894 -53.077 1.00 50.24 157 LYS B O 1
ATOM 1066 N N . ARG A 1 158 ? -5.104 -17.072 -55.046 1.00 44.18 158 ARG B N 1
ATOM 1067 C CA . ARG A 1 158 ? -5.178 -15.648 -55.328 1.00 42.00 158 ARG B CA 1
ATOM 1068 C C . ARG A 1 158 ? -5.033 -15.387 -56.831 1.00 37.99 158 ARG B C 1
ATOM 1069 O O . ARG A 1 158 ? -4.430 -16.170 -57.502 1.00 44.37 158 ARG B O 1
ATOM 1077 N N . SER A 1 159 ? -5.566 -14.277 -57.334 1.00 43.44 159 SER B N 1
ATOM 1078 C CA . SER A 1 159 ? -5.551 -13.939 -58.788 1.00 44.58 159 SER B CA 1
ATOM 1079 C C . SER A 1 159 ? -4.836 -12.648 -59.122 1.00 42.36 159 SER B C 1
ATOM 1080 O O . SER A 1 159 ? -4.545 -12.395 -60.294 1.00 46.28 159 SER B O 1
ATOM 1083 N N . SER A 1 160 ? -4.526 -11.838 -58.127 1.00 40.10 160 SER B N 1
ATOM 1084 C CA . SER A 1 160 ? -3.660 -10.706 -58.384 1.00 42.82 160 SER B CA 1
ATOM 1085 C C . SER A 1 160 ? -2.610 -10.291 -57.291 1.00 42.08 160 SER B C 1
ATOM 1086 O O . SER A 1 160 ? -2.788 -10.475 -56.111 1.00 43.60 160 SER B O 1
ATOM 1089 N N . PHE A 1 161 ? -1.513 -9.711 -57.764 1.00 39.18 161 PHE B N 1
ATOM 1090 C CA . PHE A 1 161 ? -0.345 -9.405 -56.949 1.00 39.69 161 PHE B CA 1
ATOM 1091 C C . PHE A 1 161 ? 0.164 -8.101 -57.445 1.00 41.79 161 PHE B C 1
ATOM 1092 O O . PHE A 1 161 ? 0.107 -7.852 -58.667 1.00 44.83 161 PHE B O 1
ATOM 1100 N N . THR A 1 162 ? 0.630 -7.270 -56.523 1.00 36.97 162 THR B N 1
ATOM 1101 C CA . THR A 1 162 ? 1.241 -5.993 -56.842 1.00 39.90 162 THR B CA 1
ATOM 1102 C C . THR A 1 162 ? 2.720 -5.880 -56.401 1.00 40.69 162 THR B C 1
ATOM 1103 O O . THR A 1 162 ? 3.365 -4.948 -56.792 1.00 36.34 162 THR B O 1
ATOM 1107 N N . HIS A 1 163 ? 3.242 -6.777 -55.548 1.00 37.01 163 HIS B N 1
ATOM 1108 C CA . HIS A 1 163 ? 4.553 -6.556 -54.894 1.00 35.50 163 HIS B CA 1
ATOM 1109 C C . HIS A 1 163 ? 5.305 -7.883 -54.767 1.00 36.68 163 HIS B C 1
ATOM 1110 O O . HIS A 1 163 ? 5.845 -8.197 -53.714 1.00 36.84 163 HIS B O 1
ATOM 1117 N N . SER A 1 164 ? 5.324 -8.661 -55.837 1.00 33.35 164 SER B N 1
ATOM 1118 C CA . SER A 1 164 ? 5.920 -9.969 -55.790 1.00 34.37 164 SER B CA 1
ATOM 1119 C C . SER A 1 164 ? 7.344 -9.973 -56.312 1.00 32.44 164 SER B C 1
ATOM 1120 O O . SER A 1 164 ? 8.018 -10.971 -56.210 1.00 32.54 164 SER B O 1
ATOM 1123 N N . LEU A 1 165 ? 7.815 -8.844 -56.808 1.00 29.23 165 LEU B N 1
ATOM 1124 C CA . LEU A 1 165 ? 9.161 -8.704 -57.361 1.00 33.16 165 LEU B CA 1
ATOM 1125 C C . LEU A 1 165 ? 9.516 -7.243 -57.240 1.00 33.26 165 LEU B C 1
ATOM 1126 O O . LEU A 1 165 ? 8.663 -6.364 -57.455 1.00 34.08 165 LEU B O 1
ATOM 1131 N N . TYR A 1 166 ? 10.739 -6.967 -56.834 1.00 28.97 166 TYR B N 1
ATOM 1132 C CA . TYR A 1 166 ? 11.250 -5.634 -56.799 1.00 28.67 166 TYR B CA 1
ATOM 1133 C C . TYR A 1 166 ? 12.482 -5.573 -57.710 1.00 33.18 166 TYR B C 1
ATOM 1134 O O . TYR A 1 166 ? 13.345 -6.479 -57.682 1.00 32.36 166 TYR B O 1
ATOM 1143 N N . ILE A 1 167 ? 12.570 -4.485 -58.456 1.00 30.35 167 ILE B N 1
ATOM 1144 C CA . ILE A 1 167 ? 13.642 -4.267 -59.433 1.00 33.84 167 ILE B CA 1
ATOM 1145 C C . ILE A 1 167 ? 14.261 -2.929 -59.131 1.00 32.45 167 ILE B C 1
ATOM 1146 O O . ILE A 1 167 ? 13.540 -1.971 -58.900 1.00 34.86 167 ILE B O 1
ATOM 1151 N N . HIS A 1 168 ? 15.588 -2.871 -59.028 1.00 31.50 168 HIS B N 1
ATOM 1152 C CA . HIS A 1 168 ? 16.271 -1.608 -58.737 1.00 33.35 168 HIS B CA 1
ATOM 1153 C C . HIS A 1 168 ? 17.605 -1.577 -59.431 1.00 32.59 168 HIS B C 1
ATOM 1154 O O . HIS A 1 168 ? 18.230 -2.626 -59.553 1.00 29.30 168 HIS B O 1
ATOM 1161 N N . ALA A 1 169 ? 18.060 -0.393 -59.840 1.00 32.61 169 ALA B N 1
ATOM 1162 C CA . ALA A 1 169 ? 19.274 -0.265 -60.653 1.00 35.22 169 ALA B CA 1
ATOM 1163 C C . ALA A 1 169 ? 20.176 0.756 -60.036 1.00 30.20 169 ALA B C 1
ATOM 1164 O O . ALA A 1 169 ? 19.724 1.586 -59.342 1.00 32.05 169 ALA B O 1
ATOM 1166 N N . GLY A 1 170 ? 21.476 0.639 -60.242 1.00 30.53 170 GLY B N 1
ATOM 1167 C CA . GLY A 1 170 ? 22.430 1.583 -59.670 1.00 28.77 170 GLY B CA 1
ATOM 1168 C C . GLY A 1 170 ? 23.753 1.389 -60.310 1.00 30.55 170 GLY B C 1
ATOM 1169 O O . GLY A 1 170 ? 23.864 0.527 -61.145 1.00 36.40 170 GLY B O 1
ATOM 1170 N N . THR A 1 171 ? 24.771 2.194 -59.960 1.00 31.13 171 THR B N 1
ATOM 1171 C CA . THR A 1 171 ? 26.096 2.096 -60.612 1.00 35.02 171 THR B CA 1
ATOM 1172 C C . THR A 1 171 ? 27.172 1.357 -59.826 1.00 36.29 171 THR B C 1
ATOM 1173 O O . THR A 1 171 ? 28.262 1.120 -60.306 1.00 35.77 171 THR B O 1
ATOM 1177 N N . ASP A 1 172 ? 26.915 1.040 -58.558 1.00 37.90 172 ASP B N 1
ATOM 1178 C CA . ASP A 1 172 ? 27.824 0.203 -57.754 1.00 35.67 172 ASP B CA 1
ATOM 1179 C C . ASP A 1 172 ? 27.007 -1.068 -57.461 1.00 38.28 172 ASP B C 1
ATOM 1180 O O . ASP A 1 172 ? 25.899 -0.944 -56.909 1.00 32.35 172 ASP B O 1
ATOM 1185 N N . PRO A 1 173 ? 27.530 -2.261 -57.837 1.00 31.58 173 PRO B N 1
ATOM 1186 C CA . PRO A 1 173 ? 26.687 -3.436 -57.714 1.00 32.54 173 PRO B CA 1
ATOM 1187 C C . PRO A 1 173 ? 26.342 -3.815 -56.254 1.00 29.73 173 PRO B C 1
ATOM 1188 O O . PRO A 1 173 ? 25.209 -4.231 -55.960 1.00 30.24 173 PRO B O 1
ATOM 1192 N N . PHE A 1 174 ? 27.247 -3.538 -55.351 1.00 29.04 174 PHE B N 1
ATOM 1193 C CA . PHE A 1 174 ? 27.028 -3.862 -53.941 1.00 30.81 174 PHE B CA 1
ATOM 1194 C C . PHE A 1 174 ? 26.051 -2.910 -53.263 1.00 32.40 174 PHE B C 1
ATOM 1195 O O . PHE A 1 174 ? 25.134 -3.389 -52.602 1.00 29.90 174 PHE B O 1
ATOM 1203 N N . GLN A 1 175 ? 26.199 -1.617 -53.522 1.00 30.70 175 GLN B N 1
ATOM 1204 C CA . GLN A 1 175 ? 25.293 -0.609 -53.072 1.00 31.94 175 GLN B CA 1
ATOM 1205 C C . GLN A 1 175 ? 23.890 -0.815 -53.689 1.00 30.04 175 GLN B C 1
ATOM 1206 O O . GLN A 1 175 ? 22.918 -0.599 -53.019 1.00 34.38 175 GLN B O 1
ATOM 1212 N N . THR A 1 176 ? 23.797 -1.232 -54.937 1.00 30.14 176 THR B N 1
ATOM 1213 C CA . THR A 1 176 ? 22.549 -1.430 -55.575 1.00 27.90 176 THR B CA 1
ATOM 1214 C C . THR A 1 176 ? 21.737 -2.517 -54.840 1.00 30.95 176 THR B C 1
ATOM 1215 O O . THR A 1 176 ? 20.535 -2.378 -54.595 1.00 29.92 176 THR B O 1
ATOM 1219 N N . ILE A 1 177 ? 22.399 -3.600 -54.522 1.00 29.14 177 ILE B N 1
ATOM 1220 C CA . ILE A 1 177 ? 21.765 -4.695 -53.810 1.00 30.41 177 ILE B CA 1
ATOM 1221 C C . ILE A 1 177 ? 21.266 -4.237 -52.399 1.00 28.89 177 ILE B C 1
ATOM 1222 O O . ILE A 1 177 ? 20.105 -4.513 -52.025 1.00 25.96 177 ILE B O 1
ATOM 1227 N N . THR A 1 178 ? 22.125 -3.531 -51.654 1.00 28.16 178 THR B N 1
ATOM 1228 C CA . THR A 1 178 ? 21.801 -3.068 -50.294 1.00 29.52 178 THR B CA 1
ATOM 1229 C C . THR A 1 178 ? 20.619 -2.097 -50.333 1.00 31.26 178 THR B C 1
ATOM 1230 O O . THR A 1 178 ? 19.664 -2.223 -49.532 1.00 29.47 178 THR B O 1
ATOM 1234 N N . ASP A 1 179 ? 20.645 -1.172 -51.279 1.00 30.71 179 ASP B N 1
ATOM 1235 C CA . ASP A 1 179 ? 19.552 -0.203 -51.389 1.00 31.74 179 ASP B CA 1
ATOM 1236 C C . ASP A 1 179 ? 18.237 -0.875 -51.722 1.00 29.08 179 ASP B C 1
ATOM 1237 O O . ASP A 1 179 ? 17.183 -0.480 -51.205 1.00 29.06 179 ASP B O 1
ATOM 1242 N N . ALA A 1 180 ? 18.284 -1.908 -52.552 1.00 28.78 180 ALA B N 1
ATOM 1243 C CA . ALA A 1 180 ? 17.073 -2.637 -52.941 1.00 29.01 180 ALA B CA 1
ATOM 1244 C C . ALA A 1 180 ? 16.504 -3.403 -51.757 1.00 28.63 180 ALA B C 1
ATOM 1245 O O . ALA A 1 180 ? 15.306 -3.364 -51.512 1.00 29.45 180 ALA B O 1
ATOM 1247 N N . ILE A 1 181 ? 17.365 -4.075 -51.007 1.00 28.24 181 ILE B N 1
ATOM 1248 C CA . ILE A 1 181 ? 16.937 -4.767 -49.818 1.00 29.29 181 ILE B CA 1
ATOM 1249 C C . ILE A 1 181 ? 16.272 -3.816 -48.821 1.00 29.92 181 ILE B C 1
ATOM 1250 O O . ILE A 1 181 ? 15.256 -4.164 -48.216 1.00 27.91 181 ILE B O 1
ATOM 1255 N N . ARG A 1 182 ? 16.870 -2.655 -48.637 1.00 27.78 182 ARG B N 1
ATOM 1256 C CA . ARG A 1 182 ? 16.353 -1.689 -47.693 1.00 29.87 182 ARG B CA 1
ATOM 1257 C C . ARG A 1 182 ? 14.933 -1.239 -48.108 1.00 30.96 182 ARG B C 1
ATOM 1258 O O . ARG A 1 182 ? 14.094 -1.070 -47.248 1.00 28.37 182 ARG B O 1
ATOM 1266 N N . THR A 1 183 ? 14.689 -1.066 -49.414 1.00 27.55 183 THR B N 1
ATOM 1267 C CA . THR A 1 183 ? 13.395 -0.654 -49.910 1.00 29.72 183 THR B CA 1
ATOM 1268 C C . THR A 1 183 ? 12.397 -1.779 -49.675 1.00 30.87 183 THR B C 1
ATOM 1269 O O . THR A 1 183 ? 11.296 -1.520 -49.217 1.00 28.04 183 THR B O 1
ATOM 1273 N N . VAL A 1 184 ? 12.792 -3.035 -49.888 1.00 27.06 184 VAL B N 1
ATOM 1274 C CA . VAL A 1 184 ? 11.897 -4.167 -49.615 1.00 28.39 184 VAL B CA 1
ATOM 1275 C C . VAL A 1 184 ? 11.579 -4.191 -48.104 1.00 31.14 184 VAL B C 1
ATOM 1276 O O . VAL A 1 184 ? 10.397 -4.314 -47.708 1.00 30.76 184 VAL B O 1
ATOM 1280 N N . LYS A 1 185 ? 12.592 -3.980 -47.283 1.00 28.04 185 LYS B N 1
ATOM 1281 C CA . LYS A 1 185 ? 12.390 -3.956 -45.823 1.00 27.13 185 LYS B CA 1
ATOM 1282 C C . LYS A 1 185 ? 11.312 -2.927 -45.439 1.00 31.99 185 LYS B C 1
ATOM 1283 O O . LYS A 1 185 ? 10.477 -3.222 -44.622 1.00 28.57 185 LYS B O 1
ATOM 1289 N N . LEU A 1 186 ? 11.389 -1.724 -45.989 1.00 31.37 186 LEU B N 1
ATOM 1290 C CA . LEU A 1 186 ? 10.481 -0.657 -45.647 1.00 33.99 186 LEU B CA 1
ATOM 1291 C C . LEU A 1 186 ? 9.118 -0.992 -46.111 1.00 35.04 186 LEU B C 1
ATOM 1292 O O . LEU A 1 186 ? 8.156 -0.541 -45.528 1.00 37.86 186 LEU B O 1
ATOM 1297 N N . HIS A 1 187 ? 8.978 -1.786 -47.160 1.00 33.20 187 HIS B N 1
ATOM 1298 C CA . HIS A 1 187 ? 7.641 -2.214 -47.545 1.00 31.26 187 HIS B CA 1
ATOM 1299 C C . HIS A 1 187 ? 7.155 -3.350 -46.657 1.00 36.11 187 HIS B C 1
ATOM 1300 O O . HIS A 1 187 ? 6.032 -3.355 -46.285 1.00 36.11 187 HIS B O 1
ATOM 1307 N N . LEU A 1 188 ? 7.959 -4.390 -46.416 1.00 31.51 188 LEU B N 1
ATOM 1308 C CA . LEU A 1 188 ? 7.476 -5.572 -45.630 1.00 35.48 188 LEU B CA 1
ATOM 1309 C C . LEU A 1 188 ? 7.525 -5.382 -44.106 1.00 34.47 188 LEU B C 1
ATOM 1310 O O . LEU A 1 188 ? 6.672 -5.843 -43.401 1.00 32.43 188 LEU B O 1
ATOM 1315 N N . ASN A 1 189 ? 8.521 -4.679 -43.597 1.00 34.45 189 ASN B N 1
ATOM 1316 C CA . ASN A 1 189 ? 8.766 -4.548 -42.141 1.00 32.05 189 ASN B CA 1
ATOM 1317 C C . ASN A 1 189 ? 8.909 -5.847 -41.380 1.00 29.33 189 ASN B C 1
ATOM 1318 O O . ASN A 1 189 ? 8.769 -5.859 -40.169 1.00 30.97 189 ASN B O 1
ATOM 1323 N N . SER A 1 190 ? 9.229 -6.927 -42.075 1.00 28.78 190 SER B N 1
ATOM 1324 C CA . SER A 1 190 ? 9.235 -8.252 -41.500 1.00 29.27 190 SER B CA 1
ATOM 1325 C C . SER A 1 190 ? 10.654 -8.832 -41.248 1.00 29.43 190 SER B C 1
ATOM 1326 O O . SER A 1 190 ? 10.799 -9.942 -40.782 1.00 29.16 190 SER B O 1
ATOM 1329 N N . PHE A 1 191 ? 11.692 -8.080 -41.535 1.00 28.68 191 PHE B N 1
ATOM 1330 C CA . PHE A 1 191 ? 13.077 -8.522 -41.340 1.00 24.99 191 PHE B CA 1
ATOM 1331 C C . PHE A 1 191 ? 13.916 -7.269 -41.072 1.00 27.04 191 PHE B C 1
ATOM 1332 O O . PHE A 1 191 ? 13.438 -6.120 -41.194 1.00 26.91 191 PHE B O 1
ATOM 1340 N N . ARG A 1 192 ? 15.123 -7.477 -40.615 1.00 25.54 192 ARG B N 1
ATOM 1341 C CA . ARG A 1 192 ? 16.088 -6.395 -40.467 1.00 26.41 192 ARG B CA 1
ATOM 1342 C C . ARG A 1 192 ? 17.295 -6.745 -41.250 1.00 24.97 192 ARG B C 1
ATOM 1343 O O . ARG A 1 192 ? 17.576 -7.932 -41.494 1.00 27.48 192 ARG B O 1
ATOM 1351 N N . GLN A 1 193 ? 18.044 -5.732 -41.630 1.00 26.61 193 GLN B N 1
ATOM 1352 C CA . GLN A 1 193 ? 19.270 -5.932 -42.351 1.00 27.70 193 GLN B CA 1
ATOM 1353 C C . GLN A 1 193 ? 20.399 -6.358 -41.436 1.00 27.78 193 GLN B C 1
ATOM 1354 O O . GLN A 1 193 ? 20.365 -6.100 -40.230 1.00 26.41 193 GLN B O 1
ATOM 1360 N N . ARG A 1 194 ? 21.394 -7.054 -42.023 1.00 26.68 194 ARG B N 1
ATOM 1361 C CA . ARG A 1 194 ? 22.482 -7.610 -41.229 1.00 29.03 194 ARG B CA 1
ATOM 1362 C C . ARG A 1 194 ? 23.036 -6.603 -40.232 1.00 30.06 194 ARG B C 1
ATOM 1363 O O . ARG A 1 194 ? 23.229 -6.917 -39.051 1.00 28.41 194 ARG B O 1
ATOM 1371 N N . HIS A 1 195 ? 23.296 -5.396 -40.692 1.00 32.05 195 HIS B N 1
ATOM 1372 C CA . HIS A 1 195 ? 23.981 -4.415 -39.833 1.00 32.65 195 HIS B CA 1
ATOM 1373 C C . HIS A 1 195 ? 23.099 -3.938 -38.688 1.00 32.04 195 HIS B C 1
ATOM 1374 O O . HIS A 1 195 ? 23.612 -3.339 -37.837 1.00 30.61 195 HIS B O 1
ATOM 1381 N N . GLU A 1 196 ? 21.786 -4.199 -38.687 1.00 30.60 196 GLU B N 1
ATOM 1382 C CA . GLU A 1 196 ? 20.901 -3.746 -37.624 1.00 31.86 196 GLU B CA 1
ATOM 1383 C C . GLU A 1 196 ? 20.713 -4.832 -36.523 1.00 34.62 196 GLU B C 1
ATOM 1384 O O . GLU A 1 196 ? 19.858 -4.690 -35.656 1.00 33.98 196 GLU B O 1
ATOM 1390 N N . LYS A 1 197 ? 21.446 -5.934 -36.601 1.00 30.28 197 LYS B N 1
ATOM 1391 C CA . LYS A 1 197 ? 21.164 -7.067 -35.706 1.00 31.28 197 LYS B CA 1
ATOM 1392 C C . LYS A 1 197 ? 22.320 -7.247 -34.796 1.00 31.15 197 LYS B C 1
ATOM 1393 O O . LYS A 1 197 ? 23.397 -6.792 -35.087 1.00 33.75 197 LYS B O 1
ATOM 1399 N N . LYS A 1 198 ? 22.108 -7.954 -33.702 1.00 30.04 198 LYS B N 1
ATOM 1400 C CA . LYS A 1 198 ? 23.190 -8.160 -32.746 1.00 32.22 198 LYS B CA 1
ATOM 1401 C C . LYS A 1 198 ? 23.919 -9.448 -33.042 1.00 26.81 198 LYS B C 1
ATOM 1402 O O . LYS A 1 198 ? 23.275 -10.484 -33.091 1.00 29.72 198 LYS B O 1
ATOM 1408 N N . LEU A 1 199 ? 25.230 -9.427 -33.285 1.00 29.11 199 LEU B N 1
ATOM 1409 C CA . LEU A 1 199 ? 25.984 -10.674 -33.512 1.00 28.66 199 LEU B CA 1
ATOM 1410 C C . LEU A 1 199 ? 26.173 -11.425 -32.172 1.00 28.32 199 LEU B C 1
ATOM 1411 O O . LEU A 1 199 ? 26.526 -10.823 -31.217 1.00 24.46 199 LEU B O 1
ATOM 1416 N N . PRO A 1 200 ? 25.965 -12.741 -32.107 1.00 29.00 200 PRO B N 1
ATOM 1417 C CA . PRO A 1 200 ? 26.394 -13.394 -30.883 1.00 28.09 200 PRO B CA 1
ATOM 1418 C C . PRO A 1 200 ? 27.896 -13.422 -30.688 1.00 28.40 200 PRO B C 1
ATOM 1419 O O . PRO A 1 200 ? 28.674 -13.307 -31.683 1.00 26.90 200 PRO B O 1
ATOM 1423 N N . GLY A 1 201 ? 28.302 -13.563 -29.413 1.00 28.51 201 GLY B N 1
ATOM 1424 C CA . GLY A 1 201 ? 29.709 -13.369 -29.043 1.00 32.69 201 GLY B CA 1
ATOM 1425 C C . GLY A 1 201 ? 30.602 -14.497 -29.559 1.00 30.48 201 GLY B C 1
ATOM 1426 O O . GLY A 1 201 ? 31.830 -14.343 -29.587 1.00 29.53 201 GLY B O 1
ATOM 1427 N N . ILE A 1 202 ? 30.014 -15.619 -29.987 1.00 28.55 202 ILE B N 1
ATOM 1428 C CA . ILE A 1 202 ? 30.828 -16.670 -30.615 1.00 31.43 202 ILE B CA 1
ATOM 1429 C C . ILE A 1 202 ? 31.653 -16.254 -31.825 1.00 33.53 202 ILE B C 1
ATOM 1430 O O . ILE A 1 202 ? 32.711 -16.881 -32.048 1.00 31.74 202 ILE B O 1
ATOM 1435 N N . VAL A 1 203 ? 31.212 -15.230 -32.593 1.00 28.22 203 VAL B N 1
ATOM 1436 C CA . VAL A 1 203 ? 31.860 -14.914 -33.852 1.00 29.07 203 VAL B CA 1
ATOM 1437 C C . VAL A 1 203 ? 33.257 -14.361 -33.623 1.00 30.83 203 VAL B C 1
ATOM 1438 O O . VAL A 1 203 ? 34.078 -14.405 -34.525 1.00 32.94 203 VAL B O 1
ATOM 1442 N N . ASP A 1 204 ? 33.571 -13.940 -32.415 1.00 28.10 204 ASP B N 1
ATOM 1443 C CA . ASP A 1 204 ? 34.962 -13.500 -32.126 1.00 32.26 204 ASP B CA 1
ATOM 1444 C C . ASP A 1 204 ? 35.949 -14.510 -31.561 1.00 30.35 204 ASP B C 1
ATOM 1445 O O . ASP A 1 204 ? 37.109 -14.198 -31.261 1.00 27.38 204 ASP B O 1
ATOM 1450 N N . TYR A 1 205 ? 35.530 -15.751 -31.526 1.00 25.69 205 TYR B N 1
ATOM 1451 C CA . TYR A 1 205 ? 36.377 -16.797 -30.894 1.00 28.41 205 TYR B CA 1
ATOM 1452 C C . TYR A 1 205 ? 36.453 -18.022 -31.791 1.00 26.06 205 TYR B C 1
ATOM 1453 O O . TYR A 1 205 ? 35.539 -18.293 -32.553 1.00 26.85 205 TYR B O 1
ATOM 1462 N N . PHE A 1 206 ? 37.540 -18.768 -31.666 1.00 24.94 206 PHE B N 1
ATOM 1463 C CA . PHE A 1 206 ? 37.637 -20.082 -32.221 1.00 25.47 206 PHE B CA 1
ATOM 1464 C C . PHE A 1 206 ? 36.638 -21.059 -31.586 1.00 23.86 206 PHE B C 1
ATOM 1465 O O . PHE A 1 206 ? 36.402 -21.110 -30.336 1.00 24.90 206 PHE B O 1
ATOM 1473 N N . GLY A 1 207 ? 36.144 -21.924 -32.419 1.00 26.38 207 GLY B N 1
ATOM 1474 C CA . GLY A 1 207 ? 35.253 -22.966 -31.947 1.00 28.36 207 GLY B CA 1
ATOM 1475 C C . GLY A 1 207 ? 35.523 -24.332 -32.545 1.00 25.31 207 GLY B C 1
ATOM 1476 O O . GLY A 1 207 ? 36.366 -24.499 -33.439 1.00 26.84 207 GLY B O 1
ATOM 1477 N N . TRP A 1 208 ? 34.788 -25.296 -32.007 1.00 25.23 208 TRP B N 1
ATOM 1478 C CA . TRP A 1 208 ? 34.852 -26.701 -32.423 1.00 26.79 208 TRP B CA 1
ATOM 1479 C C . TRP A 1 208 ? 33.413 -27.228 -32.463 1.00 25.74 208 TRP B C 1
ATOM 1480 O O . TRP A 1 208 ? 32.599 -26.918 -31.586 1.00 26.38 208 TRP B O 1
ATOM 1491 N N . CYS A 1 209 ? 33.121 -27.937 -33.535 1.00 25.89 209 CYS B N 1
ATOM 1492 C CA . CYS A 1 209 ? 31.843 -28.554 -33.798 1.00 26.39 209 CYS B CA 1
ATOM 1493 C C . CYS A 1 209 ? 32.064 -30.087 -33.836 1.00 28.64 209 CYS B C 1
ATOM 1494 O O . CYS A 1 209 ? 32.965 -30.553 -34.516 1.00 25.86 209 CYS B O 1
ATOM 1497 N N . THR A 1 210 ? 31.198 -30.854 -33.148 1.00 28.76 210 THR B N 1
ATOM 1498 C CA . THR A 1 210 ? 31.376 -32.310 -33.044 1.00 27.13 210 THR B CA 1
ATOM 1499 C C . THR A 1 210 ? 31.001 -33.089 -34.292 1.00 27.25 210 THR B C 1
ATOM 1500 O O . THR A 1 210 ? 31.322 -34.305 -34.411 1.00 27.99 210 THR B O 1
ATOM 1504 N N . TRP A 1 211 ? 30.353 -32.453 -35.242 1.00 26.35 211 TRP B N 1
ATOM 1505 C CA . TRP A 1 211 ? 29.730 -33.121 -36.353 1.00 27.50 211 TRP B CA 1
ATOM 1506 C C . TRP A 1 211 ? 30.628 -34.063 -37.132 1.00 32.28 211 TRP B C 1
ATOM 1507 O O . TRP A 1 211 ? 30.356 -35.277 -37.184 1.00 28.48 211 TRP B O 1
ATOM 1518 N N . ASP A 1 212 ? 31.675 -33.550 -37.746 1.00 29.08 212 ASP B N 1
ATOM 1519 C CA . ASP A 1 212 ? 32.560 -34.435 -38.474 1.00 29.57 212 ASP B CA 1
ATOM 1520 C C . ASP A 1 212 ? 33.416 -35.289 -37.605 1.00 30.85 212 ASP B C 1
ATOM 1521 O O . ASP A 1 212 ? 33.945 -36.274 -38.102 1.00 34.25 212 ASP B O 1
ATOM 1526 N N . ALA A 1 213 ? 33.597 -34.928 -36.334 1.00 29.38 213 ALA B N 1
ATOM 1527 C CA . ALA A 1 213 ? 34.412 -35.738 -35.413 1.00 28.34 213 ALA B CA 1
ATOM 1528 C C . ALA A 1 213 ? 33.738 -37.065 -35.086 1.00 30.27 213 ALA B C 1
ATOM 1529 O O . ALA A 1 213 ? 34.381 -38.060 -35.114 1.00 31.64 213 ALA B O 1
ATOM 1531 N N . PHE A 1 214 ? 32.445 -37.077 -34.776 1.00 27.31 214 PHE B N 1
ATOM 1532 C CA . PHE A 1 214 ? 31.733 -38.297 -34.328 1.00 30.63 214 PHE B CA 1
ATOM 1533 C C . PHE A 1 214 ? 30.435 -38.578 -35.049 1.00 34.02 214 PHE B C 1
ATOM 1534 O O . PHE A 1 214 ? 29.825 -39.609 -34.814 1.00 32.46 214 PHE B O 1
ATOM 1542 N N . TYR A 1 215 ? 29.956 -37.657 -35.883 1.00 29.77 215 TYR B N 1
ATOM 1543 C CA . TYR A 1 215 ? 28.603 -37.747 -36.438 1.00 28.01 215 TYR B CA 1
ATOM 1544 C C . TYR A 1 215 ? 27.597 -37.992 -35.317 1.00 27.76 215 TYR B C 1
ATOM 1545 O O . TYR A 1 215 ? 27.796 -37.505 -34.208 1.00 27.16 215 TYR B O 1
ATOM 1554 N N . GLN A 1 216 ? 26.550 -38.742 -35.534 1.00 28.49 216 GLN B N 1
ATOM 1555 C CA . GLN A 1 216 ? 25.548 -38.892 -34.503 1.00 31.41 216 GLN B CA 1
ATOM 1556 C C . GLN A 1 216 ? 26.024 -39.745 -33.330 1.00 31.16 216 GLN B C 1
ATOM 1557 O O . GLN A 1 216 ? 25.325 -39.852 -32.368 1.00 33.41 216 GLN B O 1
ATOM 1563 N N . GLU A 1 217 ? 27.210 -40.339 -33.391 1.00 32.25 217 GLU B N 1
ATOM 1564 C CA . GLU A 1 217 ? 27.726 -41.173 -32.260 1.00 35.94 217 GLU B CA 1
ATOM 1565 C C . GLU A 1 217 ? 28.406 -40.348 -31.172 1.00 33.13 217 GLU B C 1
ATOM 1566 O O . GLU A 1 217 ? 28.973 -40.891 -30.248 1.00 33.03 217 GLU B O 1
ATOM 1572 N N . VAL A 1 218 ? 28.321 -39.015 -31.246 1.00 31.16 218 VAL B N 1
ATOM 1573 C CA . VAL A 1 218 ? 28.889 -38.153 -30.246 1.00 30.26 218 VAL B CA 1
ATOM 1574 C C . VAL A 1 218 ? 28.420 -38.539 -28.846 1.00 28.93 218 VAL B C 1
ATOM 1575 O O . VAL A 1 218 ? 27.245 -38.880 -28.625 1.00 28.56 218 VAL B O 1
ATOM 1579 N N . THR A 1 219 ? 29.351 -38.504 -27.916 1.00 27.18 219 THR B N 1
ATOM 1580 C CA . THR A 1 219 ? 29.098 -38.686 -26.498 1.00 30.64 219 THR B CA 1
ATOM 1581 C C . THR A 1 219 ? 29.731 -37.523 -25.725 1.00 30.60 219 THR B C 1
ATOM 1582 O O . THR A 1 219 ? 30.684 -36.845 -26.225 1.00 30.22 219 THR B O 1
ATOM 1586 N N . GLN A 1 220 ? 29.331 -37.382 -24.466 1.00 30.79 220 GLN B N 1
ATOM 1587 C CA . GLN A 1 220 ? 29.941 -36.370 -23.603 1.00 30.61 220 GLN B CA 1
ATOM 1588 C C . GLN A 1 220 ? 31.455 -36.532 -23.416 1.00 31.85 220 GLN B C 1
ATOM 1589 O O . GLN A 1 220 ? 32.187 -35.538 -23.330 1.00 31.16 220 GLN B O 1
ATOM 1595 N N . GLU A 1 221 ? 31.959 -37.760 -23.426 1.00 29.64 221 GLU B N 1
ATOM 1596 C CA . GLU A 1 221 ? 33.423 -37.999 -23.299 1.00 32.46 221 GLU B CA 1
ATOM 1597 C C . GLU A 1 221 ? 34.176 -37.541 -24.573 1.00 32.21 221 GLU B C 1
ATOM 1598 O O . GLU A 1 221 ? 35.292 -37.024 -24.538 1.00 32.83 221 GLU B O 1
ATOM 1604 N N . GLY A 1 222 ? 33.555 -37.761 -25.721 1.00 28.63 222 GLY B N 1
ATOM 1605 C CA . GLY A 1 222 ? 34.084 -37.310 -26.984 1.00 29.84 222 GLY B CA 1
ATOM 1606 C C . GLY A 1 222 ? 34.156 -35.779 -27.020 1.00 31.31 222 GLY B C 1
ATOM 1607 O O . GLY A 1 222 ? 35.136 -35.220 -27.491 1.00 33.30 222 GLY B O 1
ATOM 1608 N N . VAL A 1 223 ? 33.134 -35.106 -26.508 1.00 29.75 223 VAL B N 1
ATOM 1609 C CA . VAL A 1 223 ? 33.159 -33.635 -26.452 1.00 28.53 223 VAL B CA 1
ATOM 1610 C C . VAL A 1 223 ? 34.335 -33.190 -25.618 1.00 29.41 223 VAL B C 1
ATOM 1611 O O . VAL A 1 223 ? 35.096 -32.352 -26.049 1.00 28.53 223 VAL B O 1
ATOM 1615 N N . GLU A 1 224 ? 34.478 -33.733 -24.417 1.00 25.83 224 GLU B N 1
ATOM 1616 C CA . GLU A 1 224 ? 35.572 -33.382 -23.594 1.00 30.52 224 GLU B CA 1
ATOM 1617 C C . GLU A 1 224 ? 36.931 -33.683 -24.253 1.00 30.76 224 GLU B C 1
ATOM 1618 O O . GLU A 1 224 ? 37.835 -32.879 -24.158 1.00 30.17 224 GLU B O 1
ATOM 1624 N N . ALA A 1 225 ? 37.078 -34.836 -24.861 1.00 32.64 225 ALA B N 1
ATOM 1625 C CA . ALA A 1 225 ? 38.363 -35.161 -25.509 1.00 32.79 225 ALA B CA 1
ATOM 1626 C C . ALA A 1 225 ? 38.725 -34.171 -26.638 1.00 34.35 225 ALA B C 1
ATOM 1627 O O . ALA A 1 225 ? 39.897 -33.795 -26.798 1.00 32.57 225 ALA B O 1
ATOM 1629 N N . GLY A 1 226 ? 37.737 -33.713 -27.401 1.00 31.00 226 GLY B N 1
ATOM 1630 C CA . GLY A 1 226 ? 38.023 -32.687 -28.441 1.00 33.39 226 GLY B CA 1
ATOM 1631 C C . GLY A 1 226 ? 38.445 -31.318 -27.939 1.00 33.13 226 GLY B C 1
ATOM 1632 O O . GLY A 1 226 ? 39.384 -30.708 -28.524 1.00 34.33 226 GLY B O 1
ATOM 1633 N N . LEU A 1 227 ? 37.801 -30.854 -26.848 1.00 29.23 227 LEU B N 1
ATOM 1634 C CA . LEU A 1 227 ? 38.162 -29.564 -26.226 1.00 31.58 227 LEU B CA 1
ATOM 1635 C C . LEU A 1 227 ? 39.585 -29.643 -25.672 1.00 34.03 227 LEU B C 1
ATOM 1636 O O . LEU A 1 227 ? 40.446 -28.773 -25.887 1.00 28.72 227 LEU B O 1
ATOM 1641 N N . LYS A 1 228 ? 39.868 -30.767 -25.050 1.00 33.42 228 LYS B N 1
ATOM 1642 C CA . LYS A 1 228 ? 41.176 -30.961 -24.437 1.00 35.93 228 LYS B CA 1
ATOM 1643 C C . LYS A 1 228 ? 42.322 -31.047 -25.463 1.00 33.29 228 LYS B C 1
ATOM 1644 O O . LYS A 1 228 ? 43.354 -30.390 -25.308 1.00 33.17 228 LYS B O 1
ATOM 1650 N N . SER A 1 229 ? 42.112 -31.788 -26.541 1.00 30.45 229 SER B N 1
ATOM 1651 C CA . SER A 1 229 ? 43.133 -31.939 -27.500 1.00 34.88 229 SER B CA 1
ATOM 1652 C C . SER A 1 229 ? 43.434 -30.619 -28.222 1.00 36.91 229 SER B C 1
ATOM 1653 O O . SER A 1 229 ? 44.618 -30.320 -28.454 1.00 32.85 229 SER B O 1
ATOM 1656 N N . LEU A 1 230 ? 42.418 -29.815 -28.564 1.00 30.18 230 LEU B N 1
ATOM 1657 C CA . LEU A 1 230 ? 42.719 -28.500 -29.198 1.00 29.49 230 LEU B CA 1
ATOM 1658 C C . LEU A 1 230 ? 43.477 -27.533 -28.294 1.00 28.81 230 LEU B C 1
ATOM 1659 O O . LEU A 1 230 ? 44.440 -26.882 -28.716 1.00 31.00 230 LEU B O 1
ATOM 1664 N N . ALA A 1 231 ? 43.037 -27.396 -27.060 1.00 32.64 231 ALA B N 1
ATOM 1665 C CA . ALA A 1 231 ? 43.658 -26.530 -26.052 1.00 32.43 231 ALA B CA 1
ATOM 1666 C C . ALA A 1 231 ? 45.099 -26.942 -25.759 1.00 37.60 231 ALA B C 1
ATOM 1667 O O . ALA A 1 231 ? 45.976 -26.083 -25.626 1.00 36.78 231 ALA B O 1
ATOM 1669 N N . ALA A 1 232 ? 45.355 -28.237 -25.748 1.00 37.35 232 ALA B N 1
ATOM 1670 C CA . ALA A 1 232 ? 46.683 -28.746 -25.486 1.00 39.48 232 ALA B CA 1
ATOM 1671 C C . ALA A 1 232 ? 47.697 -28.300 -26.504 1.00 40.83 232 ALA B C 1
ATOM 1672 O O . ALA A 1 232 ? 48.844 -28.150 -26.166 1.00 37.65 232 ALA B O 1
ATOM 1674 N N . GLY A 1 233 ? 47.308 -28.110 -27.765 1.00 38.04 233 GLY B N 1
ATOM 1675 C CA . GLY A 1 233 ? 48.243 -27.611 -28.776 1.00 33.79 233 GLY B CA 1
ATOM 1676 C C . GLY A 1 233 ? 48.390 -26.090 -28.865 1.00 38.30 233 GLY B C 1
ATOM 1677 O O . GLY A 1 233 ? 49.121 -25.611 -29.729 1.00 36.45 233 GLY B O 1
ATOM 1678 N N . GLY A 1 234 ? 47.773 -25.333 -27.963 1.00 36.73 234 GLY B N 1
ATOM 1679 C CA . GLY A 1 234 ? 47.910 -23.861 -27.911 1.00 38.19 234 GLY B CA 1
ATOM 1680 C C . GLY A 1 234 ? 46.847 -23.054 -28.657 1.00 37.44 234 GLY B C 1
ATOM 1681 O O . GLY A 1 234 ? 46.992 -21.859 -28.774 1.00 34.52 234 GLY B O 1
ATOM 1682 N N . THR A 1 235 ? 45.781 -23.690 -29.146 1.00 33.16 235 THR B N 1
ATOM 1683 C CA . THR A 1 235 ? 44.681 -23.009 -29.890 1.00 33.36 235 THR B CA 1
ATOM 1684 C C . THR A 1 235 ? 43.356 -23.400 -29.284 1.00 29.91 235 THR B C 1
ATOM 1685 O O . THR A 1 235 ? 42.662 -24.236 -29.824 1.00 29.48 235 THR B O 1
ATOM 1689 N N . PRO A 1 236 ? 43.049 -22.831 -28.128 1.00 29.77 236 PRO B N 1
ATOM 1690 C CA . PRO A 1 236 ? 41.953 -23.293 -27.330 1.00 30.67 236 PRO B CA 1
ATOM 1691 C C . PRO A 1 236 ? 40.632 -22.770 -27.896 1.00 32.54 236 PRO B C 1
ATOM 1692 O O . PRO A 1 236 ? 40.457 -21.587 -28.032 1.00 31.32 236 PRO B O 1
ATOM 1696 N N . PRO A 1 237 ? 39.697 -23.633 -28.194 1.00 30.75 237 PRO B N 1
ATOM 1697 C CA . PRO A 1 237 ? 38.381 -23.137 -28.633 1.00 31.34 237 PRO B CA 1
ATOM 1698 C C . PRO A 1 237 ? 37.635 -22.497 -27.477 1.00 30.42 237 PRO B C 1
ATOM 1699 O O . PRO A 1 237 ? 37.753 -22.923 -26.334 1.00 28.85 237 PRO B O 1
ATOM 1703 N N . LYS A 1 238 ? 36.884 -21.450 -27.748 1.00 28.05 238 LYS B N 1
ATOM 1704 C CA . LYS A 1 238 ? 36.115 -20.876 -26.683 1.00 27.96 238 LYS B CA 1
ATOM 1705 C C . LYS A 1 238 ? 34.624 -21.056 -26.890 1.00 27.20 238 LYS B C 1
ATOM 1706 O O . LYS A 1 238 ? 33.801 -20.651 -26.015 1.00 28.97 238 LYS B O 1
ATOM 1712 N N . PHE A 1 239 ? 34.261 -21.641 -28.031 1.00 25.89 239 PHE B N 1
ATOM 1713 C CA . PHE A 1 239 ? 32.907 -22.185 -28.194 1.00 24.68 239 PHE B CA 1
ATOM 1714 C C . PHE A 1 239 ? 32.946 -23.596 -28.723 1.00 26.12 239 PHE B C 1
ATOM 1715 O O . PHE A 1 239 ? 33.926 -23.995 -29.343 1.00 27.66 239 PHE B O 1
ATOM 1723 N N . VAL A 1 240 ? 31.896 -24.345 -28.381 1.00 25.37 240 VAL B N 1
ATOM 1724 C CA . VAL A 1 240 ? 31.664 -25.645 -28.881 1.00 25.22 240 VAL B CA 1
ATOM 1725 C C . VAL A 1 240 ? 30.221 -25.729 -29.411 1.00 24.96 240 VAL B C 1
ATOM 1726 O O . VAL A 1 240 ? 29.308 -25.219 -28.781 1.00 26.44 240 VAL B O 1
ATOM 1730 N N . ILE A 1 241 ? 30.040 -26.356 -30.579 1.00 26.19 241 ILE B N 1
ATOM 1731 C CA . ILE A 1 241 ? 28.734 -26.790 -31.017 1.00 24.84 241 ILE B CA 1
ATOM 1732 C C . ILE A 1 241 ? 28.615 -28.334 -30.823 1.00 27.24 241 ILE B C 1
ATOM 1733 O O . ILE A 1 241 ? 29.308 -29.096 -31.476 1.00 26.77 241 ILE B O 1
ATOM 1738 N N . ILE A 1 242 ? 27.767 -28.769 -29.889 1.00 26.11 242 ILE B N 1
ATOM 1739 C CA . ILE A 1 242 ? 27.372 -30.169 -29.779 1.00 26.76 242 ILE B CA 1
ATOM 1740 C C . ILE A 1 242 ? 26.327 -30.420 -30.824 1.00 27.25 242 ILE B C 1
ATOM 1741 O O . ILE A 1 242 ? 25.209 -29.983 -30.702 1.00 26.68 242 ILE B O 1
ATOM 1746 N N . ASP A 1 243 ? 26.730 -31.110 -31.876 1.00 27.19 243 ASP B N 1
ATOM 1747 C CA . ASP A 1 243 ? 25.936 -31.236 -33.048 1.00 28.37 243 ASP B CA 1
ATOM 1748 C C . ASP A 1 243 ? 24.944 -32.409 -32.916 1.00 27.28 243 ASP B C 1
ATOM 1749 O O . ASP A 1 243 ? 24.732 -32.890 -31.810 1.00 28.41 243 ASP B O 1
ATOM 1754 N N . ASP A 1 244 ? 24.325 -32.807 -34.032 1.00 25.32 244 ASP B N 1
ATOM 1755 C CA . ASP A 1 244 ? 23.319 -33.865 -34.124 1.00 26.93 244 ASP B CA 1
ATOM 1756 C C . ASP A 1 244 ? 23.848 -35.126 -33.421 1.00 26.88 244 ASP B C 1
ATOM 1757 O O . ASP A 1 244 ? 24.999 -35.561 -33.630 1.00 30.96 244 ASP B O 1
ATOM 1762 N N . GLY A 1 245 ? 23.055 -35.619 -32.498 1.00 30.36 245 GLY B N 1
ATOM 1763 C CA . GLY A 1 245 ? 23.316 -36.886 -31.821 1.00 28.86 245 GLY B CA 1
ATOM 1764 C C . GLY A 1 245 ? 23.126 -36.849 -30.349 1.00 30.92 245 GLY B C 1
ATOM 1765 O O . GLY A 1 245 ? 23.354 -37.884 -29.690 1.00 31.90 245 GLY B O 1
ATOM 1766 N N . TRP A 1 246 ? 22.795 -35.683 -29.779 1.00 29.27 246 TRP B N 1
ATOM 1767 C CA . TRP A 1 246 ? 22.670 -35.549 -28.345 1.00 28.40 246 TRP B CA 1
ATOM 1768 C C . TRP A 1 246 ? 21.237 -35.749 -27.892 1.00 30.55 246 TRP B C 1
ATOM 1769 O O . TRP A 1 246 ? 20.989 -35.853 -26.669 1.00 26.96 246 TRP B O 1
ATOM 1780 N N . GLN A 1 247 ? 20.288 -35.711 -28.814 1.00 26.35 247 GLN B N 1
ATOM 1781 C CA . GLN A 1 247 ? 18.894 -35.600 -28.426 1.00 29.52 247 GLN B CA 1
ATOM 1782 C C . GLN A 1 247 ? 18.271 -36.979 -28.157 1.00 30.91 247 GLN B C 1
ATOM 1783 O O . GLN A 1 247 ? 18.758 -38.001 -28.634 1.00 30.20 247 GLN B O 1
ATOM 1789 N N . SER A 1 248 ? 17.138 -36.989 -27.466 1.00 31.00 248 SER B N 1
ATOM 1790 C CA . SER A 1 248 ? 16.374 -38.269 -27.234 1.00 33.51 248 SER B CA 1
ATOM 1791 C C . SER A 1 248 ? 15.403 -38.512 -28.361 1.00 31.84 248 SER B C 1
ATOM 1792 O O . SER A 1 248 ? 14.376 -37.805 -28.566 1.00 28.75 248 SER B O 1
ATOM 1795 N N . VAL A 1 249 ? 15.767 -39.488 -29.154 1.00 30.45 249 VAL B N 1
ATOM 1796 C CA . VAL A 1 249 ? 15.083 -39.794 -30.407 1.00 32.20 249 VAL B CA 1
ATOM 1797 C C . VAL A 1 249 ? 14.806 -41.287 -30.532 1.00 33.88 249 VAL B C 1
ATOM 1798 O O . VAL A 1 249 ? 15.524 -42.107 -29.968 1.00 33.08 249 VAL B O 1
ATOM 1802 N N . GLU A 1 250 ? 13.794 -41.619 -31.315 1.00 35.14 250 GLU B N 1
ATOM 1803 C CA . GLU A 1 250 ? 13.368 -42.999 -31.548 1.00 36.53 250 GLU B CA 1
ATOM 1804 C C . GLU A 1 250 ? 12.630 -43.181 -32.880 1.00 34.95 250 GLU B C 1
ATOM 1805 O O . GLU A 1 250 ? 11.882 -42.335 -33.276 1.00 35.40 250 GLU B O 1
ATOM 1811 N N . ARG A 1 251 ? 12.820 -44.328 -33.494 1.00 36.33 251 ARG B N 1
ATOM 1812 C CA . ARG A 1 251 ? 12.048 -44.769 -34.683 1.00 43.79 251 ARG B CA 1
ATOM 1813 C C . ARG A 1 251 ? 10.666 -45.159 -34.229 1.00 40.78 251 ARG B C 1
ATOM 1814 O O . ARG A 1 251 ? 10.436 -45.355 -33.027 1.00 39.49 251 ARG B O 1
ATOM 1822 N N . ASP A 1 252 ? 9.731 -45.213 -35.165 1.00 42.11 252 ASP B N 1
ATOM 1823 C CA . ASP A 1 252 ? 8.333 -45.510 -34.811 1.00 46.76 252 ASP B CA 1
ATOM 1824 C C . ASP A 1 252 ? 8.251 -46.963 -34.319 1.00 49.66 252 ASP B C 1
ATOM 1825 O O . ASP A 1 252 ? 8.969 -47.808 -34.828 1.00 47.64 252 ASP B O 1
ATOM 1830 N N . ALA A 1 253 ? 7.441 -47.213 -33.300 1.00 53.34 253 ALA B N 1
ATOM 1831 C CA . ALA A 1 253 ? 7.103 -48.595 -32.847 1.00 63.29 253 ALA B CA 1
ATOM 1832 C C . ALA A 1 253 ? 6.325 -49.404 -33.906 1.00 56.70 253 ALA B C 1
ATOM 1833 O O . ALA A 1 253 ? 6.848 -50.357 -34.477 1.00 69.80 253 ALA B O 1
ATOM 1835 N N . SER A 1 264 ? 15.240 -47.723 -44.180 1.00 45.47 264 SER B N 1
ATOM 1836 C CA . SER A 1 264 ? 16.064 -47.125 -43.108 1.00 57.20 264 SER B CA 1
ATOM 1837 C C . SER A 1 264 ? 15.192 -46.148 -42.258 1.00 51.22 264 SER B C 1
ATOM 1838 O O . SER A 1 264 ? 15.053 -44.989 -42.615 1.00 53.08 264 SER B O 1
ATOM 1840 N N . PRO A 1 265 ? 14.567 -46.630 -41.170 1.00 52.02 265 PRO B N 1
ATOM 1841 C CA . PRO A 1 265 ? 13.450 -45.854 -40.563 1.00 48.35 265 PRO B CA 1
ATOM 1842 C C . PRO A 1 265 ? 13.877 -44.539 -39.905 1.00 48.41 265 PRO B C 1
ATOM 1843 O O . PRO A 1 265 ? 14.940 -44.480 -39.286 1.00 43.49 265 PRO B O 1
ATOM 1847 N N . ILE A 1 266 ? 13.042 -43.508 -40.066 1.00 41.37 266 ILE B N 1
ATOM 1848 C CA . ILE A 1 266 ? 13.347 -42.148 -39.617 1.00 36.88 266 ILE B CA 1
ATOM 1849 C C . ILE A 1 266 ? 13.197 -42.041 -38.094 1.00 38.67 266 ILE B C 1
ATOM 1850 O O . ILE A 1 266 ? 12.303 -42.659 -37.503 1.00 35.49 266 ILE B O 1
ATOM 1855 N N . PHE A 1 267 ? 14.051 -41.234 -37.458 1.00 31.99 267 PHE B N 1
ATOM 1856 C CA . PHE A 1 267 ? 13.953 -41.010 -35.997 1.00 32.57 267 PHE B CA 1
ATOM 1857 C C . PHE A 1 267 ? 13.177 -39.743 -35.699 1.00 32.23 267 PHE B C 1
ATOM 1858 O O . PHE A 1 267 ? 13.268 -38.768 -36.449 1.00 31.45 267 PHE B O 1
ATOM 1866 N N . ARG A 1 268 ? 12.397 -39.777 -34.626 1.00 32.54 268 ARG B N 1
ATOM 1867 C CA . ARG A 1 268 ? 11.572 -38.680 -34.175 1.00 32.15 268 ARG B CA 1
ATOM 1868 C C . ARG A 1 268 ? 11.901 -38.356 -32.748 1.00 30.23 268 ARG B C 1
ATOM 1869 O O . ARG A 1 268 ? 12.413 -39.193 -32.013 1.00 34.16 268 ARG B O 1
ATOM 1877 N N . LEU A 1 269 ? 11.642 -37.096 -32.370 1.00 28.82 269 LEU B N 1
ATOM 1878 C CA . LEU A 1 269 ? 12.020 -36.606 -31.051 1.00 32.77 269 LEU B CA 1
ATOM 1879 C C . LEU A 1 269 ? 11.029 -37.206 -30.055 1.00 33.66 269 LEU B C 1
ATOM 1880 O O . LEU A 1 269 ? 9.818 -37.136 -30.276 1.00 31.83 269 LEU B O 1
ATOM 1885 N N . THR A 1 270 ? 11.530 -37.733 -28.955 1.00 35.19 270 THR B N 1
ATOM 1886 C CA . THR A 1 270 ? 10.651 -38.351 -27.950 1.00 38.39 270 THR B CA 1
ATOM 1887 C C . THR A 1 270 ? 10.641 -37.642 -26.643 1.00 39.94 270 THR B C 1
ATOM 1888 O O . THR A 1 270 ? 9.750 -37.834 -25.872 1.00 43.68 270 THR B O 1
ATOM 1892 N N . GLY A 1 271 ? 11.622 -36.818 -26.367 1.00 38.94 271 GLY B N 1
ATOM 1893 C CA . GLY A 1 271 ? 11.499 -35.846 -25.275 1.00 38.19 271 GLY B CA 1
ATOM 1894 C C . GLY A 1 271 ? 12.468 -34.702 -25.551 1.00 38.13 271 GLY B C 1
ATOM 1895 O O . GLY A 1 271 ? 13.232 -34.752 -26.511 1.00 34.48 271 GLY B O 1
ATOM 1896 N N . ILE A 1 272 ? 12.433 -33.677 -24.724 1.00 35.08 272 ILE B N 1
ATOM 1897 C CA . ILE A 1 272 ? 13.283 -32.509 -24.928 1.00 38.13 272 ILE B CA 1
ATOM 1898 C C . ILE A 1 272 ? 14.668 -32.635 -24.293 1.00 36.90 272 ILE B C 1
ATOM 1899 O O . ILE A 1 272 ? 15.534 -31.860 -24.618 1.00 35.28 272 ILE B O 1
ATOM 1904 N N . LYS A 1 273 ? 14.873 -33.569 -23.363 1.00 33.98 273 LYS B N 1
ATOM 1905 C CA . LYS A 1 273 ? 16.180 -33.680 -22.709 1.00 34.85 273 LYS B CA 1
ATOM 1906 C C . LYS A 1 273 ? 17.172 -34.533 -23.480 1.00 31.94 273 LYS B C 1
ATOM 1907 O O . LYS A 1 273 ? 16.861 -35.204 -24.432 1.00 33.56 273 LYS B O 1
ATOM 1913 N N . GLU A 1 274 ? 18.405 -34.491 -23.061 1.00 29.74 274 GLU B N 1
ATOM 1914 C CA . GLU A 1 274 ? 19.409 -35.277 -23.673 1.00 30.76 274 GLU B CA 1
ATOM 1915 C C . GLU A 1 274 ? 19.248 -36.820 -23.514 1.00 35.11 274 GLU B C 1
ATOM 1916 O O . GLU A 1 274 ? 18.635 -37.317 -22.553 1.00 31.70 274 GLU B O 1
ATOM 1922 N N . ASN A 1 275 ? 19.878 -37.533 -24.448 1.00 31.22 275 ASN B N 1
ATOM 1923 C CA . ASN A 1 275 ? 19.970 -38.976 -24.376 1.00 33.98 275 ASN B CA 1
ATOM 1924 C C . ASN A 1 275 ? 21.060 -39.420 -23.335 1.00 34.71 275 ASN B C 1
ATOM 1925 O O . ASN A 1 275 ? 21.771 -38.591 -22.738 1.00 30.30 275 ASN B O 1
ATOM 1930 N N . GLU A 1 276 ? 21.137 -40.717 -23.129 1.00 33.19 276 GLU B N 1
ATOM 1931 C CA . GLU A 1 276 ? 21.969 -41.374 -22.114 1.00 36.13 276 GLU B CA 1
ATOM 1932 C C . GLU A 1 276 ? 23.429 -41.068 -22.321 1.00 36.86 276 GLU B C 1
ATOM 1933 O O . GLU A 1 276 ? 24.191 -41.043 -21.374 1.00 35.66 276 GLU B O 1
ATOM 1939 N N . LYS A 1 277 ? 23.845 -40.787 -23.549 1.00 33.30 277 LYS B N 1
ATOM 1940 C CA . LYS A 1 277 ? 25.254 -40.470 -23.784 1.00 33.07 277 LYS B CA 1
ATOM 1941 C C . LYS A 1 277 ? 25.683 -39.112 -23.148 1.00 30.72 277 LYS B C 1
ATOM 1942 O O . LYS A 1 277 ? 26.890 -38.775 -23.064 1.00 30.28 277 LYS B O 1
ATOM 1948 N N . PHE A 1 278 ? 24.712 -38.326 -22.718 1.00 30.25 278 PHE B N 1
ATOM 1949 C CA . PHE A 1 278 ? 24.971 -37.022 -22.098 1.00 32.29 278 PHE B CA 1
ATOM 1950 C C . PHE A 1 278 ? 24.391 -36.930 -20.679 1.00 33.80 278 PHE B C 1
ATOM 1951 O O . PHE A 1 278 ? 24.087 -35.836 -20.218 1.00 32.22 278 PHE B O 1
ATOM 1959 N N . LYS A 1 279 ? 24.236 -38.074 -20.010 1.00 35.02 279 LYS B N 1
ATOM 1960 C CA . LYS A 1 279 ? 23.831 -38.086 -18.576 1.00 36.66 279 LYS B CA 1
ATOM 1961 C C . LYS A 1 279 ? 25.056 -38.540 -17.818 1.00 36.85 279 LYS B C 1
ATOM 1962 O O . LYS A 1 279 ? 25.742 -39.440 -18.271 1.00 37.22 279 LYS B O 1
ATOM 1968 N N . LYS A 1 280 ? 25.444 -37.878 -16.744 1.00 44.51 280 LYS B N 1
ATOM 1969 C CA . LYS A 1 280 ? 26.696 -38.309 -16.132 1.00 51.98 280 LYS B CA 1
ATOM 1970 C C . LYS A 1 280 ? 26.562 -39.719 -15.526 1.00 57.74 280 LYS B C 1
ATOM 1971 O O . LYS A 1 280 ? 25.508 -40.032 -14.992 1.00 51.48 280 LYS B O 1
ATOM 1977 N N . LYS A 1 281 ? 27.595 -40.559 -15.692 1.00 77.92 281 LYS B N 1
ATOM 1978 C CA . LYS A 1 281 ? 27.497 -42.026 -15.395 1.00 92.12 281 LYS B CA 1
ATOM 1979 C C . LYS A 1 281 ? 27.941 -42.076 -13.962 1.00 91.37 281 LYS B C 1
ATOM 1980 O O . LYS A 1 281 ? 29.125 -41.906 -13.688 1.00 102.20 281 LYS B O 1
ATOM 1986 N N . ASP A 1 282 ? 27.004 -42.269 -13.047 1.00 85.30 282 ASP B N 1
ATOM 1987 C CA . ASP A 1 282 ? 27.212 -41.852 -11.656 1.00 98.07 282 ASP B CA 1
ATOM 1988 C C . ASP A 1 282 ? 25.838 -41.478 -11.150 1.00 91.61 282 ASP B C 1
ATOM 1989 O O . ASP A 1 282 ? 25.334 -42.069 -10.207 1.00 98.40 282 ASP B O 1
ATOM 1994 N N . ASP A 1 283 ? 25.227 -40.519 -11.835 1.00 78.73 283 ASP B N 1
ATOM 1995 C CA . ASP A 1 283 ? 23.967 -39.930 -11.431 1.00 70.80 283 ASP B CA 1
ATOM 1996 C C . ASP A 1 283 ? 23.186 -39.618 -12.722 1.00 77.05 283 ASP B C 1
ATOM 1997 O O . ASP A 1 283 ? 23.435 -38.590 -13.358 1.00 82.15 283 ASP B O 1
ATOM 2002 N N . PRO A 1 284 ? 22.259 -40.509 -13.141 1.00 76.86 284 PRO B N 1
ATOM 2003 C CA . PRO A 1 284 ? 21.516 -40.229 -14.395 1.00 77.14 284 PRO B CA 1
ATOM 2004 C C . PRO A 1 284 ? 20.566 -39.028 -14.337 1.00 69.37 284 PRO B C 1
ATOM 2005 O O . PRO A 1 284 ? 20.084 -38.593 -15.383 1.00 72.54 284 PRO B O 1
ATOM 2009 N N . ASN A 1 285 ? 20.284 -38.501 -13.147 1.00 58.86 285 ASN B N 1
ATOM 2010 C CA . ASN A 1 285 ? 19.462 -37.275 -13.031 1.00 59.78 285 ASN B CA 1
ATOM 2011 C C . ASN A 1 285 ? 20.173 -35.977 -13.431 1.00 55.81 285 ASN B C 1
ATOM 2012 O O . ASN A 1 285 ? 19.523 -34.973 -13.578 1.00 53.25 285 ASN B O 1
ATOM 2017 N N . VAL A 1 286 ? 21.504 -35.987 -13.575 1.00 55.53 286 VAL B N 1
ATOM 2018 C CA . VAL A 1 286 ? 22.240 -34.823 -14.085 1.00 51.29 286 VAL B CA 1
ATOM 2019 C C . VAL A 1 286 ? 22.478 -35.115 -15.568 1.00 44.39 286 VAL B C 1
ATOM 2020 O O . VAL A 1 286 ? 23.148 -36.082 -15.934 1.00 42.09 286 VAL B O 1
ATOM 2024 N N . GLY A 1 287 ? 21.889 -34.271 -16.398 1.00 41.70 287 GLY B N 1
ATOM 2025 C CA . GLY A 1 287 ? 21.892 -34.386 -17.845 1.00 36.31 287 GLY B CA 1
ATOM 2026 C C . GLY A 1 287 ? 22.974 -33.521 -18.500 1.00 35.08 287 GLY B C 1
ATOM 2027 O O . GLY A 1 287 ? 24.161 -33.516 -18.107 1.00 33.15 287 GLY B O 1
ATOM 2028 N N . ILE A 1 288 ? 22.557 -32.772 -19.512 1.00 31.52 288 ILE B N 1
ATOM 2029 C CA . ILE A 1 288 ? 23.507 -32.003 -20.347 1.00 32.18 288 ILE B CA 1
ATOM 2030 C C . ILE A 1 288 ? 24.298 -30.905 -19.576 1.00 31.00 288 ILE B C 1
ATOM 2031 O O . ILE A 1 288 ? 25.408 -30.528 -19.974 1.00 31.26 288 ILE B O 1
ATOM 2036 N N . LYS A 1 289 ? 23.770 -30.460 -18.442 1.00 30.82 289 LYS B N 1
ATOM 2037 C CA . LYS A 1 289 ? 24.499 -29.564 -17.550 1.00 32.56 289 LYS B CA 1
ATOM 2038 C C . LYS A 1 289 ? 25.905 -30.122 -17.222 1.00 33.39 289 LYS B C 1
ATOM 2039 O O . LYS A 1 289 ? 26.834 -29.369 -16.983 1.00 33.58 289 LYS B O 1
ATOM 2045 N N . ASN A 1 290 ? 26.049 -31.431 -17.166 1.00 32.27 290 ASN B N 1
ATOM 2046 C CA . ASN A 1 290 ? 27.347 -32.066 -16.863 1.00 32.96 290 ASN B CA 1
ATOM 2047 C C . ASN A 1 290 ? 28.407 -31.683 -17.877 1.00 32.27 290 ASN B C 1
ATOM 2048 O O . ASN A 1 290 ? 29.438 -31.141 -17.482 1.00 34.51 290 ASN B O 1
ATOM 2053 N N . ILE A 1 291 ? 28.152 -31.915 -19.173 1.00 32.02 291 ILE B N 1
ATOM 2054 C CA . ILE A 1 291 ? 29.125 -31.564 -20.206 1.00 30.60 291 ILE B CA 1
ATOM 2055 C C . ILE A 1 291 ? 29.292 -30.074 -20.326 1.00 31.10 291 ILE B C 1
ATOM 2056 O O . ILE A 1 291 ? 30.385 -29.592 -20.590 1.00 30.71 291 ILE B O 1
ATOM 2061 N N . VAL A 1 292 ? 28.242 -29.328 -20.052 1.00 29.46 292 VAL B N 1
ATOM 2062 C CA . VAL A 1 292 ? 28.384 -27.883 -20.062 1.00 28.57 292 VAL B CA 1
ATOM 2063 C C . VAL A 1 292 ? 29.377 -27.375 -18.984 1.00 33.11 292 VAL B C 1
ATOM 2064 O O . VAL A 1 292 ? 30.264 -26.569 -19.277 1.00 32.13 292 VAL B O 1
ATOM 2068 N N . LYS A 1 293 ? 29.240 -27.875 -17.759 1.00 30.80 293 LYS B N 1
ATOM 2069 C CA . LYS A 1 293 ? 30.102 -27.482 -16.682 1.00 34.49 293 LYS B CA 1
ATOM 2070 C C . LYS A 1 293 ? 31.533 -27.964 -16.923 1.00 32.61 293 LYS B C 1
ATOM 2071 O O . LYS A 1 293 ? 32.473 -27.269 -16.626 1.00 32.68 293 LYS B O 1
ATOM 2077 N N . ILE A 1 294 ? 31.693 -29.162 -17.448 1.00 29.26 294 ILE B N 1
ATOM 2078 C CA . ILE A 1 294 ? 33.014 -29.642 -17.862 1.00 33.26 294 ILE B CA 1
ATOM 2079 C C . ILE A 1 294 ? 33.674 -28.697 -18.873 1.00 32.47 294 ILE B C 1
ATOM 2080 O O . ILE A 1 294 ? 34.829 -28.274 -18.670 1.00 33.28 294 ILE B O 1
ATOM 2085 N N . ALA A 1 295 ? 32.906 -28.303 -19.900 1.00 30.60 295 ALA B N 1
ATOM 2086 C CA . ALA A 1 295 ? 33.425 -27.402 -20.934 1.00 32.45 295 ALA B CA 1
ATOM 2087 C C . ALA A 1 295 ? 33.849 -26.080 -20.386 1.00 31.16 295 ALA B C 1
ATOM 2088 O O . ALA A 1 295 ? 34.988 -25.601 -20.623 1.00 30.80 295 ALA B O 1
ATOM 2090 N N . LYS A 1 296 ? 32.958 -25.496 -19.611 1.00 29.70 296 LYS B N 1
ATOM 2091 C CA . LYS A 1 296 ? 33.141 -24.128 -19.151 1.00 33.57 296 LYS B CA 1
ATOM 2092 C C . LYS A 1 296 ? 34.056 -24.035 -17.935 1.00 36.50 296 LYS B C 1
ATOM 2093 O O . LYS A 1 296 ? 34.947 -23.220 -17.916 1.00 33.66 296 LYS B O 1
ATOM 2099 N N . GLU A 1 297 ? 33.810 -24.832 -16.905 1.00 38.91 297 GLU B N 1
ATOM 2100 C CA . GLU A 1 297 ? 34.557 -24.658 -15.643 1.00 41.33 297 GLU B CA 1
ATOM 2101 C C . GLU A 1 297 ? 35.877 -25.393 -15.664 1.00 40.58 297 GLU B C 1
ATOM 2102 O O . GLU A 1 297 ? 36.887 -24.893 -15.230 1.00 48.03 297 GLU B O 1
ATOM 2108 N N . LYS A 1 298 ? 35.902 -26.547 -16.276 1.00 38.76 298 LYS B N 1
ATOM 2109 C CA . LYS A 1 298 ? 37.096 -27.307 -16.309 1.00 40.25 298 LYS B CA 1
ATOM 2110 C C . LYS A 1 298 ? 37.952 -26.950 -17.522 1.00 43.98 298 LYS B C 1
ATOM 2111 O O . LYS A 1 298 ? 39.146 -26.919 -17.394 1.00 43.62 298 LYS B O 1
ATOM 2117 N N . HIS A 1 299 ? 37.372 -26.637 -18.687 1.00 39.10 299 HIS B N 1
ATOM 2118 C CA . HIS A 1 299 ? 38.182 -26.328 -19.868 1.00 35.88 299 HIS B CA 1
ATOM 2119 C C . HIS A 1 299 ? 38.155 -24.876 -20.363 1.00 34.66 299 HIS B C 1
ATOM 2120 O O . HIS A 1 299 ? 38.643 -24.626 -21.432 1.00 35.98 299 HIS B O 1
ATOM 2127 N N . GLY A 1 300 ? 37.543 -23.972 -19.614 1.00 33.33 300 GLY B N 1
ATOM 2128 C CA . GLY A 1 300 ? 37.579 -22.544 -19.916 1.00 37.15 300 GLY B CA 1
ATOM 2129 C C . GLY A 1 300 ? 36.787 -22.089 -21.155 1.00 36.77 300 GLY B C 1
ATOM 2130 O O . GLY A 1 300 ? 36.916 -20.972 -21.524 1.00 34.42 300 GLY B O 1
ATOM 2131 N N . LEU A 1 301 ? 35.871 -22.892 -21.701 1.00 30.79 301 LEU B N 1
ATOM 2132 C CA . LEU A 1 301 ? 35.004 -22.401 -22.763 1.00 31.74 301 LEU B CA 1
ATOM 2133 C C . LEU A 1 301 ? 34.106 -21.256 -22.319 1.00 30.84 301 LEU B C 1
ATOM 2134 O O . LEU A 1 301 ? 33.642 -21.230 -21.188 1.00 29.25 301 LEU B O 1
ATOM 2139 N N . ARG A 1 302 ? 33.770 -20.374 -23.248 1.00 29.23 302 ARG B N 1
ATOM 2140 C CA . ARG A 1 302 ? 32.755 -19.330 -22.946 1.00 29.82 302 ARG B CA 1
ATOM 2141 C C . ARG A 1 302 ? 31.373 -19.687 -23.343 1.00 28.85 302 ARG B C 1
ATOM 2142 O O . ARG A 1 302 ? 30.427 -19.270 -22.700 1.00 30.39 302 ARG B O 1
ATOM 2150 N N . TYR A 1 303 ? 31.227 -20.396 -24.447 1.00 26.30 303 TYR B N 1
ATOM 2151 C CA . TYR A 1 303 ? 29.894 -20.627 -24.985 1.00 28.61 303 TYR B CA 1
ATOM 2152 C C . TYR A 1 303 ? 29.692 -22.111 -25.333 1.00 28.03 303 TYR B C 1
ATOM 2153 O O . TYR A 1 303 ? 30.603 -22.716 -25.841 1.00 26.46 303 TYR B O 1
ATOM 2162 N N . VAL A 1 304 ? 28.510 -22.665 -25.088 1.00 24.16 304 VAL B N 1
ATOM 2163 C CA . VAL A 1 304 ? 28.180 -24.001 -25.530 1.00 26.44 304 VAL B CA 1
ATOM 2164 C C . VAL A 1 304 ? 26.876 -23.862 -26.305 1.00 24.83 304 VAL B C 1
ATOM 2165 O O . VAL A 1 304 ? 25.922 -23.327 -25.787 1.00 26.27 304 VAL B O 1
ATOM 2169 N N . TYR A 1 305 ? 26.853 -24.317 -27.544 1.00 25.48 305 TYR B N 1
ATOM 2170 C CA . TYR A 1 305 ? 25.653 -24.342 -28.373 1.00 23.31 305 TYR B CA 1
ATOM 2171 C C . TYR A 1 305 ? 25.324 -25.836 -28.650 1.00 28.23 305 TYR B C 1
ATOM 2172 O O . TYR A 1 305 ? 26.212 -26.683 -28.592 1.00 27.32 305 TYR B O 1
ATOM 2181 N N . VAL A 1 306 ? 24.053 -26.109 -28.955 1.00 26.09 306 VAL B N 1
ATOM 2182 C CA . VAL A 1 306 ? 23.586 -27.411 -29.414 1.00 26.61 306 VAL B CA 1
ATOM 2183 C C . VAL A 1 306 ? 22.741 -27.307 -30.655 1.00 26.65 306 VAL B C 1
ATOM 2184 O O . VAL A 1 306 ? 22.119 -26.272 -30.916 1.00 28.35 306 VAL B O 1
ATOM 2188 N N . TRP A 1 307 ? 22.695 -28.414 -31.387 1.00 26.42 307 TRP B N 1
ATOM 2189 C CA . TRP A 1 307 ? 21.960 -28.553 -32.655 1.00 25.92 307 TRP B CA 1
ATOM 2190 C C . TRP A 1 307 ? 20.528 -29.051 -32.346 1.00 26.97 307 TRP B C 1
ATOM 2191 O O . TRP A 1 307 ? 20.353 -29.951 -31.512 1.00 26.88 307 TRP B O 1
ATOM 2202 N N . HIS A 1 308 ? 19.543 -28.520 -33.062 1.00 25.91 308 HIS B N 1
ATOM 2203 C CA . HIS A 1 308 ? 18.256 -29.137 -33.198 1.00 26.90 308 HIS B CA 1
ATOM 2204 C C . HIS A 1 308 ? 17.640 -28.745 -34.512 1.00 30.24 308 HIS B C 1
ATOM 2205 O O . HIS A 1 308 ? 18.052 -27.776 -35.179 1.00 27.13 308 HIS B O 1
ATOM 2212 N N . ALA A 1 309 ? 16.665 -29.530 -34.930 1.00 28.92 309 ALA B N 1
ATOM 2213 C CA . ALA A 1 309 ? 15.961 -29.219 -36.158 1.00 26.86 309 ALA B CA 1
ATOM 2214 C C . ALA A 1 309 ? 14.903 -28.244 -35.833 1.00 26.04 309 ALA B C 1
ATOM 2215 O O . ALA A 1 309 ? 14.460 -28.160 -34.690 1.00 27.20 309 ALA B O 1
ATOM 2217 N N . ILE A 1 310 ? 14.437 -27.537 -36.853 1.00 26.85 310 ILE B N 1
ATOM 2218 C CA . ILE A 1 310 ? 13.357 -26.578 -36.635 1.00 30.85 310 ILE B CA 1
ATOM 2219 C C . ILE A 1 310 ? 12.062 -27.293 -36.234 1.00 30.07 310 ILE B C 1
ATOM 2220 O O . ILE A 1 310 ? 11.217 -26.700 -35.577 1.00 30.09 310 ILE B O 1
ATOM 2225 N N . THR A 1 311 ? 11.972 -28.553 -36.631 1.00 29.89 311 THR B N 1
ATOM 2226 C CA . THR A 1 311 ? 10.876 -29.500 -36.280 1.00 31.67 311 THR B CA 1
ATOM 2227 C C . THR A 1 311 ? 11.177 -30.418 -35.086 1.00 32.97 311 THR B C 1
ATOM 2228 O O . THR A 1 311 ? 10.401 -31.354 -34.795 1.00 32.02 311 THR B O 1
ATOM 2232 N N . GLY A 1 312 ? 12.292 -30.159 -34.384 1.00 31.40 312 GLY B N 1
ATOM 2233 C CA . GLY A 1 312 ? 12.758 -30.974 -33.277 1.00 30.38 312 GLY B CA 1
ATOM 2234 C C . GLY A 1 312 ? 13.849 -31.913 -33.704 1.00 32.06 312 GLY B C 1
ATOM 2235 O O . GLY A 1 312 ? 15.017 -31.692 -33.398 1.00 31.13 312 GLY B O 1
ATOM 2236 N N . TYR A 1 313 ? 13.466 -32.927 -34.468 1.00 31.71 313 TYR B N 1
ATOM 2237 C CA . TYR A 1 313 ? 14.395 -33.844 -35.089 1.00 30.74 313 TYR B CA 1
ATOM 2238 C C . TYR A 1 313 ? 14.033 -34.001 -36.551 1.00 29.36 313 TYR B C 1
ATOM 2239 O O . TYR A 1 313 ? 13.065 -33.370 -37.023 1.00 25.46 313 TYR B O 1
ATOM 2248 N N . TRP A 1 314 ? 14.837 -34.787 -37.270 1.00 28.24 314 TRP B N 1
ATOM 2249 C CA . TRP A 1 314 ? 14.612 -35.086 -38.674 1.00 31.60 314 TRP B CA 1
ATOM 2250 C C . TRP A 1 314 ? 13.210 -35.590 -38.996 1.00 33.41 314 TRP B C 1
ATOM 2251 O O . TRP A 1 314 ? 12.586 -35.161 -39.968 1.00 30.15 314 TRP B O 1
ATOM 2262 N N . GLY A 1 315 ? 12.699 -36.468 -38.144 1.00 32.45 315 GLY B N 1
ATOM 2263 C CA . GLY A 1 315 ? 11.304 -36.957 -38.294 1.00 33.94 315 GLY B CA 1
ATOM 2264 C C . GLY A 1 315 ? 10.313 -36.173 -37.486 1.00 35.33 315 GLY B C 1
ATOM 2265 O O . GLY A 1 315 ? 9.192 -36.653 -37.227 1.00 31.68 315 GLY B O 1
ATOM 2266 N N . GLY A 1 316 ? 10.684 -34.932 -37.121 1.00 30.48 316 GLY B N 1
ATOM 2267 C CA . GLY A 1 316 ? 9.838 -34.147 -36.335 1.00 27.46 316 GLY B CA 1
ATOM 2268 C C . GLY A 1 316 ? 9.815 -34.663 -34.917 1.00 30.87 316 GLY B C 1
ATOM 2269 O O . GLY A 1 316 ? 10.846 -35.112 -34.382 1.00 31.50 316 GLY B O 1
ATOM 2270 N N . VAL A 1 317 ? 8.641 -34.541 -34.294 1.00 29.22 317 VAL B N 1
ATOM 2271 C CA . VAL A 1 317 ? 8.420 -34.906 -32.899 1.00 30.09 317 VAL B CA 1
ATOM 2272 C C . VAL A 1 317 ? 7.388 -36.055 -32.935 1.00 34.37 317 VAL B C 1
ATOM 2273 O O . VAL A 1 317 ? 6.378 -35.953 -33.679 1.00 31.95 317 VAL B O 1
ATOM 2277 N N . ARG A 1 318 ? 7.581 -37.062 -32.091 1.00 33.35 318 ARG B N 1
ATOM 2278 C CA . ARG A 1 318 ? 6.605 -38.195 -32.058 1.00 34.64 318 ARG B CA 1
ATOM 2279 C C . ARG A 1 318 ? 5.175 -37.634 -31.785 1.00 32.56 318 ARG B C 1
ATOM 2280 O O . ARG A 1 318 ? 5.007 -36.862 -30.825 1.00 33.07 318 ARG B O 1
ATOM 2288 N N . PRO A 1 319 ? 4.192 -37.939 -32.674 1.00 36.82 319 PRO B N 1
ATOM 2289 C CA . PRO A 1 319 ? 2.788 -37.499 -32.521 1.00 43.09 319 PRO B CA 1
ATOM 2290 C C . PRO A 1 319 ? 2.260 -37.687 -31.116 1.00 40.57 319 PRO B C 1
ATOM 2291 O O . PRO A 1 319 ? 2.629 -38.630 -30.477 1.00 39.65 319 PRO B O 1
ATOM 2295 N N . GLY A 1 320 ? 1.428 -36.778 -30.655 1.00 41.42 320 GLY B N 1
ATOM 2296 C CA . GLY A 1 320 ? 0.897 -36.817 -29.316 1.00 45.42 320 GLY B CA 1
ATOM 2297 C C . GLY A 1 320 ? 0.353 -35.440 -28.989 1.00 45.32 320 GLY B C 1
ATOM 2298 O O . GLY A 1 320 ? 0.619 -34.484 -29.697 1.00 44.29 320 GLY B O 1
ATOM 2299 N N . GLU A 1 321 ? -0.351 -35.335 -27.882 1.00 42.38 321 GLU B N 1
ATOM 2300 C CA . GLU A 1 321 ? -1.097 -34.173 -27.535 1.00 47.96 321 GLU B CA 1
ATOM 2301 C C . GLU A 1 321 ? -0.232 -33.075 -26.875 1.00 43.23 321 GLU B C 1
ATOM 2302 O O . GLU A 1 321 ? -0.617 -31.892 -26.858 1.00 44.14 321 GLU B O 1
ATOM 2308 N N . GLU A 1 322 ? 0.905 -33.444 -26.288 1.00 40.46 322 GLU B N 1
ATOM 2309 C CA . GLU A 1 322 ? 1.676 -32.483 -25.488 1.00 41.42 322 GLU B CA 1
ATOM 2310 C C . GLU A 1 322 ? 2.080 -31.205 -26.350 1.00 41.25 322 GLU B C 1
ATOM 2311 O O . GLU A 1 322 ? 1.845 -30.030 -25.942 1.00 37.75 322 GLU B O 1
ATOM 2317 N N . TYR A 1 323 ? 2.604 -31.443 -27.544 1.00 36.13 323 TYR B N 1
ATOM 2318 C CA . TYR A 1 323 ? 2.924 -30.326 -28.458 1.00 37.42 323 TYR B CA 1
ATOM 2319 C C . TYR A 1 323 ? 2.062 -30.356 -29.717 1.00 42.45 323 TYR B C 1
ATOM 2320 O O . TYR A 1 323 ? 2.409 -29.753 -30.744 1.00 42.75 323 TYR B O 1
ATOM 2329 N N . GLY A 1 324 ? 0.917 -31.054 -29.640 1.00 41.35 324 GLY B N 1
ATOM 2330 C CA . GLY A 1 324 ? 0.011 -31.208 -30.755 1.00 37.39 324 GLY B CA 1
ATOM 2331 C C . GLY A 1 324 ? 0.594 -31.736 -32.057 1.00 38.00 324 GLY B C 1
ATOM 2332 O O . GLY A 1 324 ? 0.069 -31.438 -33.130 1.00 36.71 324 GLY B O 1
ATOM 2333 N N . SER A 1 325 ? 1.640 -32.548 -31.965 1.00 31.83 325 SER B N 1
ATOM 2334 C CA . SER A 1 325 ? 2.300 -33.116 -33.121 1.00 34.70 325 SER B CA 1
ATOM 2335 C C . SER A 1 325 ? 1.413 -34.127 -33.883 1.00 41.62 325 SER B C 1
ATOM 2336 O O . SER A 1 325 ? 0.928 -35.083 -33.291 1.00 37.07 325 SER B O 1
ATOM 2339 N N . VAL A 1 326 ? 1.294 -33.942 -35.187 1.00 38.77 326 VAL B N 1
ATOM 2340 C CA . VAL A 1 326 ? 0.556 -34.836 -36.050 1.00 40.46 326 VAL B CA 1
ATOM 2341 C C . VAL A 1 326 ? 1.439 -35.088 -37.259 1.00 38.89 326 VAL B C 1
ATOM 2342 O O . VAL A 1 326 ? 2.218 -34.195 -37.688 1.00 36.09 326 VAL B O 1
ATOM 2346 N N . MET A 1 327 ? 1.238 -36.258 -37.869 1.00 36.09 327 MET B N 1
ATOM 2347 C CA . MET A 1 327 ? 1.978 -36.716 -39.042 1.00 37.21 327 MET B CA 1
ATOM 2348 C C . MET A 1 327 ? 1.671 -35.879 -40.272 1.00 39.94 327 MET B C 1
ATOM 2349 O O . MET A 1 327 ? 0.522 -35.594 -40.538 1.00 38.54 327 MET B O 1
ATOM 2354 N N . LYS A 1 328 ? 2.723 -35.401 -40.950 1.00 35.46 328 LYS B N 1
ATOM 2355 C CA . LYS A 1 328 ? 2.568 -34.527 -42.121 1.00 37.25 328 LYS B CA 1
ATOM 2356 C C . LYS A 1 328 ? 3.641 -34.938 -43.090 1.00 34.65 328 LYS B C 1
ATOM 2357 O O . LYS A 1 328 ? 4.768 -35.299 -42.695 1.00 34.59 328 LYS B O 1
ATOM 2363 N N . TYR A 1 329 ? 3.296 -34.946 -44.366 1.00 36.28 329 TYR B N 1
ATOM 2364 C CA . TYR A 1 329 ? 4.152 -35.512 -45.374 1.00 32.47 329 TYR B CA 1
ATOM 2365 C C . TYR A 1 329 ? 4.481 -34.352 -46.306 1.00 35.55 329 TYR B C 1
ATOM 2366 O O . TYR A 1 329 ? 3.570 -33.671 -46.777 1.00 35.64 329 TYR B O 1
ATOM 2375 N N . PRO A 1 330 ? 5.778 -34.096 -46.550 1.00 30.68 330 PRO B N 1
ATOM 2376 C CA . PRO A 1 330 ? 6.224 -33.030 -47.490 1.00 33.55 330 PRO B CA 1
ATOM 2377 C C . PRO A 1 330 ? 5.521 -33.048 -48.885 1.00 35.46 330 PRO B C 1
ATOM 2378 O O . PRO A 1 330 ? 5.395 -34.070 -49.525 1.00 36.41 330 PRO B O 1
ATOM 2382 N N . ASN A 1 331 ? 5.025 -31.908 -49.282 1.00 36.53 331 ASN B N 1
ATOM 2383 C CA . ASN A 1 331 ? 4.464 -31.703 -50.556 1.00 39.75 331 ASN B CA 1
ATOM 2384 C C . ASN A 1 331 ? 5.607 -31.279 -51.521 1.00 42.23 331 ASN B C 1
ATOM 2385 O O . ASN A 1 331 ? 6.432 -30.424 -51.191 1.00 44.55 331 ASN B O 1
ATOM 2390 N N . MET A 1 332 ? 5.657 -31.856 -52.710 1.00 36.08 332 MET B N 1
ATOM 2391 C CA . MET A 1 332 ? 6.739 -31.582 -53.664 1.00 38.48 332 MET B CA 1
ATOM 2392 C C . MET A 1 332 ? 6.400 -30.339 -54.411 1.00 36.60 332 MET B C 1
ATOM 2393 O O . MET A 1 332 ? 5.268 -30.189 -54.836 1.00 46.46 332 MET B O 1
ATOM 2398 N N . SER A 1 333 ? 7.347 -29.406 -54.564 1.00 38.13 333 SER B N 1
ATOM 2399 C CA . SER A 1 333 ? 7.141 -28.258 -55.484 1.00 36.14 333 SER B CA 1
ATOM 2400 C C . SER A 1 333 ? 7.980 -28.517 -56.730 1.00 37.62 333 SER B C 1
ATOM 2401 O O . SER A 1 333 ? 9.044 -29.144 -56.672 1.00 35.40 333 SER B O 1
ATOM 2404 N N . LYS A 1 334 ? 7.491 -28.065 -57.877 1.00 38.45 334 LYS B N 1
ATOM 2405 C CA . LYS A 1 334 ? 8.098 -28.440 -59.153 1.00 36.43 334 LYS B CA 1
ATOM 2406 C C . LYS A 1 334 ? 9.562 -27.991 -59.289 1.00 35.46 334 LYS B C 1
ATOM 2407 O O . LYS A 1 334 ? 10.448 -28.747 -59.680 1.00 33.17 334 LYS B O 1
ATOM 2413 N N . GLY A 1 335 ? 9.802 -26.737 -58.985 1.00 31.94 335 GLY B N 1
ATOM 2414 C CA . GLY A 1 335 ? 11.139 -26.199 -59.140 1.00 35.27 335 GLY B CA 1
ATOM 2415 C C . GLY A 1 335 ? 12.126 -26.893 -58.233 1.00 34.46 335 GLY B C 1
ATOM 2416 O O . GLY A 1 335 ? 13.240 -27.158 -58.650 1.00 36.79 335 GLY B O 1
ATOM 2417 N N . VAL A 1 336 ? 11.708 -27.229 -56.996 1.00 32.49 336 VAL B N 1
ATOM 2418 C CA . VAL A 1 336 ? 12.642 -27.890 -56.077 1.00 31.79 336 VAL B CA 1
ATOM 2419 C C . VAL A 1 336 ? 13.045 -29.236 -56.635 1.00 33.88 336 VAL B C 1
ATOM 2420 O O . VAL A 1 336 ? 14.222 -29.599 -56.692 1.00 33.33 336 VAL B O 1
ATOM 2424 N N . VAL A 1 337 ? 12.036 -29.952 -57.112 1.00 32.15 337 VAL B N 1
ATOM 2425 C CA . VAL A 1 337 ? 12.227 -31.302 -57.594 1.00 36.16 337 VAL B CA 1
ATOM 2426 C C . VAL A 1 337 ? 12.924 -31.373 -58.980 1.00 36.86 337 VAL B C 1
ATOM 2427 O O . VAL A 1 337 ? 13.632 -32.350 -59.290 1.00 32.78 337 VAL B O 1
ATOM 2431 N N . GLU A 1 338 ? 12.766 -30.338 -59.778 1.00 37.15 338 GLU B N 1
ATOM 2432 C CA . GLU A 1 338 ? 13.463 -30.265 -61.044 1.00 40.55 338 GLU B CA 1
ATOM 2433 C C . GLU A 1 338 ? 14.958 -30.183 -60.759 1.00 40.02 338 GLU B C 1
ATOM 2434 O O . GLU A 1 338 ? 15.742 -30.873 -61.374 1.00 33.06 338 GLU B O 1
ATOM 2440 N N . ASN A 1 339 ? 15.362 -29.469 -59.716 1.00 31.86 339 ASN B N 1
ATOM 2441 C CA . ASN A 1 339 ? 16.803 -29.317 -59.464 1.00 34.40 339 ASN B CA 1
ATOM 2442 C C . ASN A 1 339 ? 17.311 -30.406 -58.554 1.00 32.85 339 ASN B C 1
ATOM 2443 O O . ASN A 1 339 ? 18.483 -30.803 -58.635 1.00 30.57 339 ASN B O 1
ATOM 2448 N N . ASP A 1 340 ? 16.469 -30.859 -57.643 1.00 33.08 340 ASP B N 1
ATOM 2449 C CA . ASP A 1 340 ? 16.918 -31.957 -56.806 1.00 38.33 340 ASP B CA 1
ATOM 2450 C C . ASP A 1 340 ? 15.926 -33.125 -56.790 1.00 34.42 340 ASP B C 1
ATOM 2451 O O . ASP A 1 340 ? 15.198 -33.314 -55.803 1.00 35.00 340 ASP B O 1
ATOM 2456 N N . PRO A 1 341 ? 15.993 -33.978 -57.815 1.00 42.78 341 PRO B N 1
ATOM 2457 C CA . PRO A 1 341 ? 14.988 -35.034 -57.906 1.00 39.76 341 PRO B CA 1
ATOM 2458 C C . PRO A 1 341 ? 14.972 -36.073 -56.735 1.00 39.30 341 PRO B C 1
ATOM 2459 O O . PRO A 1 341 ? 13.914 -36.591 -56.472 1.00 38.59 341 PRO B O 1
ATOM 2463 N N . THR A 1 342 ? 16.087 -36.300 -56.009 1.00 35.88 342 THR B N 1
ATOM 2464 C CA . THR A 1 342 ? 16.148 -37.229 -54.896 1.00 36.67 342 THR B CA 1
ATOM 2465 C C . THR A 1 342 ? 15.326 -36.757 -53.720 1.00 32.92 342 THR B C 1
ATOM 2466 O O . THR A 1 342 ? 15.015 -37.496 -52.821 1.00 34.44 342 THR B O 1
ATOM 2470 N N . TRP A 1 343 ? 14.921 -35.510 -53.708 1.00 33.71 343 TRP B N 1
ATOM 2471 C CA . TRP A 1 343 ? 14.027 -35.071 -52.621 1.00 36.22 343 TRP B CA 1
ATOM 2472 C C . TRP A 1 343 ? 12.676 -35.813 -52.672 1.00 34.55 343 TRP B C 1
ATOM 2473 O O . TRP A 1 343 ? 12.023 -35.966 -51.643 1.00 33.17 343 TRP B O 1
ATOM 2484 N N . LYS A 1 344 ? 12.278 -36.260 -53.869 1.00 32.55 344 LYS B N 1
ATOM 2485 C CA . LYS A 1 344 ? 11.013 -37.045 -54.032 1.00 39.08 344 LYS B CA 1
ATOM 2486 C C . LYS A 1 344 ? 10.982 -38.347 -53.274 1.00 34.72 344 LYS B C 1
ATOM 2487 O O . LYS A 1 344 ? 9.881 -38.850 -52.935 1.00 39.34 344 LYS B O 1
ATOM 2493 N N . THR A 1 345 ? 12.152 -38.937 -53.073 1.00 35.79 345 THR B N 1
ATOM 2494 C CA . THR A 1 345 ? 12.261 -40.203 -52.344 1.00 36.66 345 THR B CA 1
ATOM 2495 C C . THR A 1 345 ? 13.130 -40.070 -51.089 1.00 39.76 345 THR B C 1
ATOM 2496 O O . THR A 1 345 ? 13.617 -41.037 -50.580 1.00 36.91 345 THR B O 1
ATOM 2500 N N . ASP A 1 346 ? 13.315 -38.852 -50.577 1.00 40.10 346 ASP B N 1
ATOM 2501 C CA . ASP A 1 346 ? 13.963 -38.673 -49.290 1.00 35.51 346 ASP B CA 1
ATOM 2502 C C . ASP A 1 346 ? 13.097 -39.315 -48.188 1.00 36.48 346 ASP B C 1
ATOM 2503 O O . ASP A 1 346 ? 11.867 -39.290 -48.231 1.00 34.47 346 ASP B O 1
ATOM 2508 N N . VAL A 1 347 ? 13.785 -39.760 -47.147 1.00 35.55 347 VAL B N 1
ATOM 2509 C CA . VAL A 1 347 ? 13.206 -40.402 -45.952 1.00 39.47 347 VAL B CA 1
ATOM 2510 C C . VAL A 1 347 ? 12.146 -39.509 -45.311 1.00 37.33 347 VAL B C 1
ATOM 2511 O O . VAL A 1 347 ? 11.112 -39.970 -44.913 1.00 34.89 347 VAL B O 1
ATOM 2515 N N . MET A 1 348 ? 12.357 -38.201 -45.323 1.00 33.07 348 MET B N 1
ATOM 2516 C CA . MET A 1 348 ? 11.385 -37.259 -44.778 1.00 34.17 348 MET B CA 1
ATOM 2517 C C . MET A 1 348 ? 10.138 -37.161 -45.625 1.00 33.43 348 MET B C 1
ATOM 2518 O O . MET A 1 348 ? 9.054 -37.025 -45.110 1.00 32.71 348 MET B O 1
ATOM 2523 N N . THR A 1 349 ? 10.326 -37.138 -46.926 1.00 32.82 349 THR B N 1
ATOM 2524 C CA . THR A 1 349 ? 9.228 -37.089 -47.871 1.00 38.53 349 THR B CA 1
ATOM 2525 C C . THR A 1 349 ? 8.376 -38.399 -47.762 1.00 38.88 349 THR B C 1
ATOM 2526 O O . THR A 1 349 ? 7.154 -38.343 -47.643 1.00 36.05 349 THR B O 1
ATOM 2530 N N . LEU A 1 350 ? 9.020 -39.547 -47.731 1.00 37.42 350 LEU B N 1
ATOM 2531 C CA . LEU A 1 350 ? 8.263 -40.833 -47.712 1.00 38.63 350 LEU B CA 1
ATOM 2532 C C . LEU A 1 350 ? 7.743 -41.220 -46.332 1.00 39.91 350 LEU B C 1
ATOM 2533 O O . LEU A 1 350 ? 6.631 -41.715 -46.228 1.00 38.67 350 LEU B O 1
ATOM 2538 N N . GLN A 1 351 ? 8.472 -40.906 -45.259 1.00 34.40 351 GLN B N 1
ATOM 2539 C CA . GLN A 1 351 ? 8.072 -41.344 -43.919 1.00 34.68 351 GLN B CA 1
ATOM 2540 C C . GLN A 1 351 ? 7.452 -40.265 -43.100 1.00 34.67 351 GLN B C 1
ATOM 2541 O O . GLN A 1 351 ? 6.955 -40.524 -42.007 1.00 39.94 351 GLN B O 1
ATOM 2547 N N . GLY A 1 352 ? 7.488 -39.022 -43.592 1.00 33.37 352 GLY B N 1
ATOM 2548 C CA . GLY A 1 352 ? 6.780 -37.928 -42.937 1.00 35.21 352 GLY B CA 1
ATOM 2549 C C . GLY A 1 352 ? 7.452 -37.402 -41.669 1.00 33.77 352 GLY B C 1
ATOM 2550 O O . GLY A 1 352 ? 8.431 -37.964 -41.183 1.00 34.20 352 GLY B O 1
ATOM 2551 N N . LEU A 1 353 ? 6.897 -36.335 -41.136 1.00 32.25 353 LEU B N 1
ATOM 2552 C CA . LEU A 1 353 ? 7.391 -35.708 -39.928 1.00 30.69 353 LEU B CA 1
ATOM 2553 C C . LEU A 1 353 ? 6.216 -35.517 -39.025 1.00 30.94 353 LEU B C 1
ATOM 2554 O O . LEU A 1 353 ? 5.210 -35.096 -39.501 1.00 31.92 353 LEU B O 1
ATOM 2559 N N . GLY A 1 354 ? 6.428 -35.732 -37.722 1.00 33.08 354 GLY B N 1
ATOM 2560 C CA . GLY A 1 354 ? 5.510 -35.305 -36.704 1.00 34.26 354 GLY B CA 1
ATOM 2561 C C . GLY A 1 354 ? 5.680 -33.816 -36.494 1.00 34.78 354 GLY B C 1
ATOM 2562 O O . GLY A 1 354 ? 6.666 -33.377 -35.917 1.00 31.02 354 GLY B O 1
ATOM 2563 N N . LEU A 1 355 ? 4.710 -33.034 -36.982 1.00 34.05 355 LEU B N 1
ATOM 2564 C CA . LEU A 1 355 ? 4.802 -31.591 -37.012 1.00 34.53 355 LEU B CA 1
ATOM 2565 C C . LEU A 1 355 ? 4.056 -30.997 -35.798 1.00 35.66 355 LEU B C 1
ATOM 2566 O O . LEU A 1 355 ? 2.842 -31.135 -35.618 1.00 33.36 355 LEU B O 1
ATOM 2571 N N . VAL A 1 356 ? 4.808 -30.318 -34.965 1.00 31.47 356 VAL B N 1
ATOM 2572 C CA . VAL A 1 356 ? 4.239 -29.704 -33.790 1.00 32.22 356 VAL B CA 1
ATOM 2573 C C . VAL A 1 356 ? 3.201 -28.742 -34.352 1.00 32.63 356 VAL B C 1
ATOM 2574 O O . VAL A 1 356 ? 3.372 -28.144 -35.433 1.00 32.74 356 VAL B O 1
ATOM 2578 N N . SER A 1 357 ? 2.140 -28.557 -33.596 1.00 32.22 357 SER B N 1
ATOM 2579 C CA . SER A 1 357 ? 1.090 -27.597 -33.941 1.00 35.83 357 SER B CA 1
ATOM 2580 C C . SER A 1 357 ? 1.570 -26.118 -33.872 1.00 33.23 357 SER B C 1
ATOM 2581 O O . SER A 1 357 ? 2.242 -25.724 -32.885 1.00 33.19 357 SER B O 1
ATOM 2584 N N . PRO A 1 358 ? 1.083 -25.250 -34.794 1.00 36.32 358 PRO B N 1
ATOM 2585 C CA . PRO A 1 358 ? 1.313 -23.825 -34.606 1.00 38.29 358 PRO B CA 1
ATOM 2586 C C . PRO A 1 358 ? 0.809 -23.263 -33.326 1.00 38.30 358 PRO B C 1
ATOM 2587 O O . PRO A 1 358 ? 1.351 -22.287 -32.864 1.00 37.93 358 PRO B O 1
ATOM 2591 N N . LYS A 1 359 ? -0.225 -23.863 -32.755 1.00 36.02 359 LYS B N 1
ATOM 2592 C CA . LYS A 1 359 ? -0.742 -23.404 -31.491 1.00 40.13 359 LYS B CA 1
ATOM 2593 C C . LYS A 1 359 ? 0.222 -23.721 -30.329 1.00 38.56 359 LYS B C 1
ATOM 2594 O O . LYS A 1 359 ? 0.149 -23.094 -29.280 1.00 37.30 359 LYS B O 1
ATOM 2600 N N . LYS A 1 360 ? 1.070 -24.729 -30.488 1.00 33.35 360 LYS B N 1
ATOM 2601 C CA . LYS A 1 360 ? 1.893 -25.219 -29.407 1.00 33.54 360 LYS B CA 1
ATOM 2602 C C . LYS A 1 360 ? 3.397 -24.990 -29.725 1.00 35.56 360 LYS B C 1
ATOM 2603 O O . LYS A 1 360 ? 4.234 -25.399 -28.940 1.00 33.49 360 LYS B O 1
ATOM 2609 N N . VAL A 1 361 ? 3.743 -24.327 -30.842 1.00 32.61 361 VAL B N 1
ATOM 2610 C CA . VAL A 1 361 ? 5.168 -24.330 -31.263 1.00 30.71 361 VAL B CA 1
ATOM 2611 C C . VAL A 1 361 ? 6.010 -23.475 -30.324 1.00 29.53 361 VAL B C 1
ATOM 2612 O O . VAL A 1 361 ? 7.135 -23.865 -30.029 1.00 30.49 361 VAL B O 1
ATOM 2616 N N . TYR A 1 362 ? 5.442 -22.417 -29.735 1.00 30.27 362 TYR B N 1
ATOM 2617 C CA . TYR A 1 362 ? 6.182 -21.587 -28.786 1.00 29.53 362 TYR B CA 1
ATOM 2618 C C . TYR A 1 362 ? 6.393 -22.382 -27.526 1.00 31.26 362 TYR B C 1
ATOM 2619 O O . TYR A 1 362 ? 7.537 -22.469 -26.982 1.00 28.61 362 TYR B O 1
ATOM 2628 N N . LYS A 1 363 ? 5.352 -23.064 -27.082 1.00 29.65 363 LYS B N 1
ATOM 2629 C CA . LYS A 1 363 ? 5.530 -23.937 -25.915 1.00 30.66 363 LYS B CA 1
ATOM 2630 C C . LYS A 1 363 ? 6.662 -24.956 -26.147 1.00 28.29 363 LYS B C 1
ATOM 2631 O O . LYS A 1 363 ? 7.478 -25.251 -25.241 1.00 30.90 363 LYS B O 1
ATOM 2637 N N . PHE A 1 364 ? 6.698 -25.540 -27.345 1.00 26.45 364 PHE B N 1
ATOM 2638 C CA . PHE A 1 364 ? 7.715 -26.536 -27.635 1.00 27.55 364 PHE B CA 1
ATOM 2639 C C . PHE A 1 364 ? 9.114 -25.920 -27.563 1.00 27.82 364 PHE B C 1
ATOM 2640 O O . PHE A 1 364 ? 9.957 -26.420 -26.845 1.00 29.71 364 PHE B O 1
ATOM 2648 N N . TYR A 1 365 ? 9.362 -24.839 -28.278 1.00 28.29 365 TYR B N 1
ATOM 2649 C CA . TYR A 1 365 ? 10.700 -24.263 -28.234 1.00 27.38 365 TYR B CA 1
ATOM 2650 C C . TYR A 1 365 ? 11.028 -23.774 -26.840 1.00 26.34 365 TYR B C 1
ATOM 2651 O O . TYR A 1 365 ? 12.146 -23.898 -26.397 1.00 27.56 365 TYR B O 1
ATOM 2660 N N . ASN A 1 366 ? 10.086 -23.133 -26.182 1.00 26.12 366 ASN B N 1
ATOM 2661 C CA . ASN A 1 366 ? 10.345 -22.545 -24.883 1.00 30.28 366 ASN B CA 1
ATOM 2662 C C . ASN A 1 366 ? 10.648 -23.651 -23.831 1.00 27.62 366 ASN B C 1
ATOM 2663 O O . ASN A 1 366 ? 11.583 -23.519 -23.037 1.00 28.61 366 ASN B O 1
ATOM 2668 N N . GLU A 1 367 ? 9.966 -24.784 -23.874 1.00 27.15 367 GLU B N 1
ATOM 2669 C CA . GLU A 1 367 ? 10.363 -25.828 -22.914 1.00 29.94 367 GLU B CA 1
ATOM 2670 C C . GLU A 1 367 ? 11.710 -26.462 -23.236 1.00 30.43 367 GLU B C 1
ATOM 2671 O O . GLU A 1 367 ? 12.476 -26.785 -22.345 1.00 27.94 367 GLU B O 1
ATOM 2677 N N . LEU A 1 368 ? 11.981 -26.682 -24.522 1.00 27.71 368 LEU B N 1
ATOM 2678 C CA . LEU A 1 368 ? 13.290 -27.161 -24.930 1.00 29.57 368 LEU B CA 1
ATOM 2679 C C . LEU A 1 368 ? 14.386 -26.193 -24.521 1.00 28.76 368 LEU B C 1
ATOM 2680 O O . LEU A 1 368 ? 15.400 -26.578 -23.920 1.00 26.45 368 LEU B O 1
ATOM 2685 N N . HIS A 1 369 ? 14.221 -24.941 -24.924 1.00 27.12 369 HIS B N 1
ATOM 2686 C CA . HIS A 1 369 ? 15.244 -23.938 -24.663 1.00 27.15 369 HIS B CA 1
ATOM 2687 C C . HIS A 1 369 ? 15.389 -23.494 -23.227 1.00 27.09 369 HIS B C 1
ATOM 2688 O O . HIS A 1 369 ? 16.504 -23.144 -22.849 1.00 26.28 369 HIS B O 1
ATOM 2695 N N . SER A 1 370 ? 14.298 -23.475 -22.438 1.00 27.08 370 SER B N 1
ATOM 2696 C CA . SER A 1 370 ? 14.425 -23.276 -21.008 1.00 25.74 370 SER B CA 1
ATOM 2697 C C . SER A 1 370 ? 15.248 -24.347 -20.317 1.00 28.28 370 SER B C 1
ATOM 2698 O O . SER A 1 370 ? 16.091 -24.046 -19.447 1.00 28.93 370 SER B O 1
ATOM 2701 N N . TYR A 1 371 ? 14.984 -25.609 -20.659 1.00 31.96 371 TYR B N 1
ATOM 2702 C CA . TYR A 1 371 ? 15.778 -26.703 -20.116 1.00 31.61 371 TYR B CA 1
ATOM 2703 C C . TYR A 1 371 ? 17.310 -26.480 -20.495 1.00 31.50 371 TYR B C 1
ATOM 2704 O O . TYR A 1 371 ? 18.204 -26.503 -19.634 1.00 28.68 371 TYR B O 1
ATOM 2713 N N . LEU A 1 372 ? 17.583 -26.198 -21.756 1.00 26.12 372 LEU B N 1
ATOM 2714 C CA . LEU A 1 372 ? 18.986 -25.993 -22.191 1.00 26.42 372 LEU B CA 1
ATOM 2715 C C . LEU A 1 372 ? 19.630 -24.795 -21.509 1.00 27.09 372 LEU B C 1
ATOM 2716 O O . LEU A 1 372 ? 20.744 -24.862 -21.018 1.00 27.61 372 LEU B O 1
ATOM 2721 N N . ALA A 1 373 ? 18.932 -23.668 -21.490 1.00 28.32 373 ALA B N 1
ATOM 2722 C CA . ALA A 1 373 ? 19.494 -22.480 -20.876 1.00 27.46 373 ALA B CA 1
ATOM 2723 C C . ALA A 1 373 ? 19.742 -22.645 -19.377 1.00 28.38 373 ALA B C 1
ATOM 2724 O O . ALA A 1 373 ? 20.751 -22.194 -18.868 1.00 26.10 373 ALA B O 1
ATOM 2726 N N . ASP A 1 374 ? 18.847 -23.336 -18.696 1.00 28.36 374 ASP B N 1
ATOM 2727 C CA . ASP A 1 374 ? 19.010 -23.616 -17.244 1.00 32.37 374 ASP B CA 1
ATOM 2728 C C . ASP A 1 374 ? 20.171 -24.573 -17.013 1.00 35.52 374 ASP B C 1
ATOM 2729 O O . ASP A 1 374 ? 20.776 -24.533 -15.977 1.00 31.77 374 ASP B O 1
ATOM 2734 N N . ALA A 1 375 ? 20.530 -25.340 -18.047 1.00 31.90 375 ALA B N 1
ATOM 2735 C CA . ALA A 1 375 ? 21.746 -26.116 -18.016 1.00 32.38 375 ALA B CA 1
ATOM 2736 C C . ALA A 1 375 ? 23.028 -25.364 -18.394 1.00 30.80 375 ALA B C 1
ATOM 2737 O O . ALA A 1 375 ? 24.069 -25.984 -18.359 1.00 33.53 375 ALA B O 1
ATOM 2739 N N . GLY A 1 376 ? 22.975 -24.054 -18.652 1.00 30.43 376 GLY B N 1
ATOM 2740 C CA . GLY A 1 376 ? 24.165 -23.256 -19.049 1.00 29.84 376 GLY B CA 1
ATOM 2741 C C . GLY A 1 376 ? 24.445 -23.215 -20.583 1.00 29.31 376 GLY B C 1
ATOM 2742 O O . GLY A 1 376 ? 25.494 -22.715 -20.984 1.00 30.21 376 GLY B O 1
ATOM 2743 N N . VAL A 1 377 ? 23.531 -23.731 -21.413 1.00 27.92 377 VAL B N 1
ATOM 2744 C CA . VAL A 1 377 ? 23.652 -23.691 -22.904 1.00 26.32 377 VAL B CA 1
ATOM 2745 C C . VAL A 1 377 ? 23.329 -22.248 -23.365 1.00 28.57 377 VAL B C 1
ATOM 2746 O O . VAL A 1 377 ? 22.393 -21.623 -22.876 1.00 28.32 377 VAL B O 1
ATOM 2750 N N . ASP A 1 378 ? 24.167 -21.725 -24.243 1.00 29.26 378 ASP B N 1
ATOM 2751 C CA . ASP A 1 378 ? 24.109 -20.324 -24.719 1.00 27.42 378 ASP B CA 1
ATOM 2752 C C . ASP A 1 378 ? 23.446 -20.119 -26.094 1.00 25.75 378 ASP B C 1
ATOM 2753 O O . ASP A 1 378 ? 23.158 -18.963 -26.502 1.00 27.00 378 ASP B O 1
ATOM 2758 N N . GLY A 1 379 ? 23.249 -21.194 -26.849 1.00 26.08 379 GLY B N 1
ATOM 2759 C CA . GLY A 1 379 ? 22.592 -21.057 -28.125 1.00 26.98 379 GLY B CA 1
ATOM 2760 C C . GLY A 1 379 ? 22.307 -22.321 -28.831 1.00 27.68 379 GLY B C 1
ATOM 2761 O O . GLY A 1 379 ? 22.741 -23.392 -28.400 1.00 25.91 379 GLY B O 1
ATOM 2762 N N . VAL A 1 380 ? 21.642 -22.173 -29.971 1.00 23.78 380 VAL B N 1
ATOM 2763 C CA . VAL A 1 380 ? 21.317 -23.303 -30.843 1.00 25.53 380 VAL B CA 1
ATOM 2764 C C . VAL A 1 380 ? 21.675 -23.094 -32.310 1.00 28.78 380 VAL B C 1
ATOM 2765 O O . VAL A 1 380 ? 21.623 -21.971 -32.823 1.00 26.16 380 VAL B O 1
ATOM 2769 N N . LYS A 1 381 ? 22.129 -24.181 -32.936 1.00 24.52 381 LYS B N 1
ATOM 2770 C CA . LYS A 1 381 ? 22.272 -24.281 -34.366 1.00 25.31 381 LYS B CA 1
ATOM 2771 C C . LYS A 1 381 ? 20.983 -24.941 -34.832 1.00 25.28 381 LYS B C 1
ATOM 2772 O O . LYS A 1 381 ? 20.725 -26.124 -34.507 1.00 27.15 381 LYS B O 1
ATOM 2778 N N . VAL A 1 382 ? 20.140 -24.189 -35.511 1.00 22.90 382 VAL B N 1
ATOM 2779 C CA . VAL A 1 382 ? 18.785 -24.685 -35.909 1.00 22.50 382 VAL B CA 1
ATOM 2780 C C . VAL A 1 382 ? 18.787 -25.045 -37.370 1.00 25.40 382 VAL B C 1
ATOM 2781 O O . VAL A 1 382 ? 18.899 -24.174 -38.277 1.00 28.64 382 VAL B O 1
ATOM 2785 N N . ALA A 1 383 ? 18.719 -26.344 -37.608 1.00 25.23 383 ALA B N 1
ATOM 2786 C CA . ALA A 1 383 ? 18.798 -26.963 -38.930 1.00 26.78 383 ALA B CA 1
ATOM 2787 C C . ALA A 1 383 ? 17.469 -27.396 -39.518 1.00 28.40 383 ALA B C 1
ATOM 2788 O O . ALA A 1 383 ? 16.424 -27.153 -38.948 1.00 26.75 383 ALA B O 1
ATOM 2790 N N . VAL A 1 384 ? 17.527 -27.962 -40.736 1.00 29.45 384 VAL B N 1
ATOM 2791 C CA . VAL A 1 384 ? 16.318 -28.495 -41.436 1.00 30.24 384 VAL B CA 1
ATOM 2792 C C . VAL A 1 384 ? 15.214 -27.422 -41.652 1.00 30.85 384 VAL B C 1
ATOM 2793 O O . VAL A 1 384 ? 14.018 -27.721 -41.802 1.00 30.74 384 VAL B O 1
ATOM 2797 N N . GLN A 1 385 ? 15.628 -26.165 -41.789 1.00 29.10 385 GLN B N 1
ATOM 2798 C CA . GLN A 1 385 ? 14.685 -25.043 -41.769 1.00 29.58 385 GLN B CA 1
ATOM 2799 C C . GLN A 1 385 ? 13.687 -24.996 -42.911 1.00 29.43 385 GLN B C 1
ATOM 2800 O O . GLN A 1 385 ? 12.486 -24.771 -42.675 1.00 30.78 385 GLN B O 1
ATOM 2806 N N . CYS A 1 386 ? 14.151 -25.293 -44.126 1.00 29.92 386 CYS B N 1
ATOM 2807 C CA . CYS A 1 386 ? 13.287 -25.173 -45.286 1.00 31.09 386 CYS B CA 1
ATOM 2808 C C . CYS A 1 386 ? 12.173 -26.235 -45.377 1.00 31.29 386 CYS B C 1
ATOM 2809 O O . CYS A 1 386 ? 11.245 -26.032 -46.177 1.00 29.41 386 CYS B O 1
ATOM 2812 N N . VAL A 1 387 ? 12.198 -27.285 -44.553 1.00 28.24 387 VAL B N 1
ATOM 2813 C CA . VAL A 1 387 ? 11.129 -28.279 -44.638 1.00 29.32 387 VAL B CA 1
ATOM 2814 C C . VAL A 1 387 ? 9.765 -27.660 -44.470 1.00 28.18 387 VAL B C 1
ATOM 2815 O O . VAL A 1 387 ? 8.760 -28.197 -44.924 1.00 31.00 387 VAL B O 1
ATOM 2819 N N . LEU A 1 388 ? 9.693 -26.632 -43.666 1.00 29.44 388 LEU B N 1
ATOM 2820 C CA . LEU A 1 388 ? 8.397 -26.006 -43.420 1.00 30.68 388 LEU B CA 1
ATOM 2821 C C . LEU A 1 388 ? 7.676 -25.601 -44.683 1.00 32.65 388 LEU B C 1
ATOM 2822 O O . LEU A 1 388 ? 6.431 -25.621 -44.711 1.00 34.14 388 LEU B O 1
ATOM 2827 N N . GLU A 1 389 ? 8.412 -25.264 -45.739 1.00 27.90 389 GLU B N 1
ATOM 2828 C CA . GLU A 1 389 ? 7.739 -24.763 -46.899 1.00 32.88 389 GLU B CA 1
ATOM 2829 C C . GLU A 1 389 ? 6.902 -25.846 -47.605 1.00 34.38 389 GLU B C 1
ATOM 2830 O O . GLU A 1 389 ? 6.115 -25.507 -48.485 1.00 34.32 389 GLU B O 1
ATOM 2836 N N . THR A 1 390 ? 7.174 -27.110 -47.256 1.00 33.53 390 THR B N 1
ATOM 2837 C CA . THR A 1 390 ? 6.543 -28.272 -47.841 1.00 32.89 390 THR B CA 1
ATOM 2838 C C . THR A 1 390 ? 5.414 -28.807 -46.996 1.00 32.15 390 THR B C 1
ATOM 2839 O O . THR A 1 390 ? 4.812 -29.806 -47.376 1.00 32.11 390 THR B O 1
ATOM 2843 N N . LEU A 1 391 ? 5.172 -28.211 -45.827 1.00 34.47 391 LEU B N 1
ATOM 2844 C CA . LEU A 1 391 ? 4.271 -28.741 -44.826 1.00 33.19 391 LEU B CA 1
ATOM 2845 C C . LEU A 1 391 ? 3.104 -27.817 -44.507 1.00 34.42 391 LEU B C 1
ATOM 2846 O O . LEU A 1 391 ? 2.388 -28.078 -43.547 1.00 36.11 391 LEU B O 1
ATOM 2851 N N . GLY A 1 392 ? 2.914 -26.770 -45.304 1.00 33.60 392 GLY B N 1
ATOM 2852 C CA . GLY A 1 392 ? 1.888 -25.783 -45.088 1.00 36.84 392 GLY B CA 1
ATOM 2853 C C . GLY A 1 392 ? 0.456 -26.136 -45.533 1.00 35.20 392 GLY B C 1
ATOM 2854 O O . GLY A 1 392 ? -0.418 -25.343 -45.333 1.00 33.35 392 GLY B O 1
ATOM 2855 N N . GLY A 1 393 ? 0.246 -27.295 -46.125 1.00 35.87 393 GLY B N 1
ATOM 2856 C CA . GLY A 1 393 ? -1.060 -27.722 -46.675 1.00 38.72 393 GLY B CA 1
ATOM 2857 C C . GLY A 1 393 ? -2.200 -27.602 -45.697 1.00 41.88 393 GLY B C 1
ATOM 2858 O O . GLY A 1 393 ? -3.228 -26.921 -45.920 1.00 47.51 393 GLY B O 1
ATOM 2859 N N . GLY A 1 394 ? -2.082 -28.162 -44.541 1.00 41.91 394 GLY B N 1
ATOM 2860 C CA . GLY A 1 394 ? -3.276 -27.853 -43.631 1.00 61.52 394 GLY B CA 1
ATOM 2861 C C . GLY A 1 394 ? -3.544 -26.350 -43.252 1.00 50.90 394 GLY B C 1
ATOM 2862 O O . GLY A 1 394 ? -4.586 -25.996 -42.702 1.00 42.71 394 GLY B O 1
ATOM 2863 N N . LEU A 1 395 ? -2.584 -25.452 -43.510 1.00 42.62 395 LEU B N 1
ATOM 2864 C CA . LEU A 1 395 ? -2.249 -24.452 -42.517 1.00 39.28 395 LEU B CA 1
ATOM 2865 C C . LEU A 1 395 ? -1.931 -23.078 -43.052 1.00 40.14 395 LEU B C 1
ATOM 2866 O O . LEU A 1 395 ? -1.251 -22.303 -42.392 1.00 38.76 395 LEU B O 1
ATOM 2871 N N . GLY A 1 396 ? -2.448 -22.729 -44.214 1.00 37.59 396 GLY B N 1
ATOM 2872 C CA . GLY A 1 396 ? -2.263 -21.367 -44.752 1.00 36.33 396 GLY B CA 1
ATOM 2873 C C . GLY A 1 396 ? -1.016 -21.231 -45.664 1.00 34.93 396 GLY B C 1
ATOM 2874 O O . GLY A 1 396 ? -0.727 -20.162 -46.144 1.00 34.47 396 GLY B O 1
ATOM 2875 N N . GLY A 1 397 ? -0.305 -22.315 -45.871 1.00 32.31 397 GLY B N 1
ATOM 2876 C CA . GLY A 1 397 ? 0.750 -22.410 -46.875 1.00 33.35 397 GLY B CA 1
ATOM 2877 C C . GLY A 1 397 ? 2.173 -22.155 -46.317 1.00 38.66 397 GLY B C 1
ATOM 2878 O O . GLY A 1 397 ? 2.393 -21.956 -45.112 1.00 34.68 397 GLY B O 1
ATOM 2879 N N . ARG A 1 398 ? 3.127 -22.169 -47.235 1.00 35.85 398 ARG B N 1
ATOM 2880 C CA . ARG A 1 398 ? 4.531 -22.049 -46.925 1.00 32.91 398 ARG B CA 1
ATOM 2881 C C . ARG A 1 398 ? 4.891 -20.783 -46.196 1.00 31.44 398 ARG B C 1
ATOM 2882 O O . ARG A 1 398 ? 5.736 -20.824 -45.286 1.00 33.40 398 ARG B O 1
ATOM 2890 N N . VAL A 1 399 ? 4.283 -19.652 -46.555 1.00 30.31 399 VAL B N 1
ATOM 2891 C CA . VAL A 1 399 ? 4.751 -18.402 -45.978 1.00 32.23 399 VAL B CA 1
ATOM 2892 C C . VAL A 1 399 ? 4.276 -18.304 -44.519 1.00 38.58 399 VAL B C 1
ATOM 2893 O O . VAL A 1 399 ? 5.010 -17.924 -43.597 1.00 31.15 399 VAL B O 1
ATOM 2897 N N . GLU A 1 400 ? 3.006 -18.586 -44.338 1.00 34.18 400 GLU B N 1
ATOM 2898 C CA . GLU A 1 400 ? 2.411 -18.478 -43.034 1.00 36.11 400 GLU B CA 1
ATOM 2899 C C . GLU A 1 400 ? 3.001 -19.461 -42.036 1.00 32.86 400 GLU B C 1
ATOM 2900 O O . GLU A 1 400 ? 3.237 -19.079 -40.890 1.00 34.36 400 GLU B O 1
ATOM 2906 N N . LEU A 1 401 ? 3.216 -20.710 -42.438 1.00 30.94 401 LEU B N 1
ATOM 2907 C CA . LEU A 1 401 ? 3.768 -21.668 -41.507 1.00 29.89 401 LEU B CA 1
ATOM 2908 C C . LEU A 1 401 ? 5.204 -21.255 -41.123 1.00 31.04 401 LEU B C 1
ATOM 2909 O O . LEU A 1 401 ? 5.509 -21.258 -39.944 1.00 29.28 401 LEU B O 1
ATOM 2914 N N . THR A 1 402 ? 6.017 -20.872 -42.099 1.00 30.10 402 THR B N 1
ATOM 2915 C CA . THR A 1 402 ? 7.389 -20.397 -41.863 1.00 30.97 402 THR B CA 1
ATOM 2916 C C . THR A 1 402 ? 7.384 -19.246 -40.890 1.00 31.74 402 THR B C 1
ATOM 2917 O O . THR A 1 402 ? 8.108 -19.230 -39.900 1.00 29.25 402 THR B O 1
ATOM 2921 N N . ARG A 1 403 ? 6.537 -18.273 -41.147 1.00 33.87 403 ARG B N 1
ATOM 2922 C CA . ARG A 1 403 ? 6.453 -17.105 -40.283 1.00 31.76 403 ARG B CA 1
ATOM 2923 C C . ARG A 1 403 ? 6.043 -17.462 -38.873 1.00 31.85 403 ARG B C 1
ATOM 2924 O O . ARG A 1 403 ? 6.582 -16.930 -37.919 1.00 30.27 403 ARG B O 1
ATOM 2932 N N . GLN A 1 404 ? 5.075 -18.344 -38.710 1.00 29.39 404 GLN B N 1
ATOM 2933 C CA . GLN A 1 404 ? 4.661 -18.709 -37.368 1.00 30.59 404 GLN B CA 1
ATOM 2934 C C . GLN A 1 404 ? 5.743 -19.447 -36.568 1.00 29.65 404 GLN B C 1
ATOM 2935 O O . GLN A 1 404 ? 5.938 -19.185 -35.395 1.00 29.62 404 GLN B O 1
ATOM 2941 N N . PHE A 1 405 ? 6.411 -20.381 -37.198 1.00 25.28 405 PHE B N 1
ATOM 2942 C CA . PHE A 1 405 ? 7.500 -21.106 -36.487 1.00 29.91 405 PHE B CA 1
ATOM 2943 C C . PHE A 1 405 ? 8.648 -20.182 -36.137 1.00 25.29 405 PHE B C 1
ATOM 2944 O O . PHE A 1 405 ? 9.182 -20.249 -34.990 1.00 31.74 405 PHE B O 1
ATOM 2952 N N . HIS A 1 406 ? 9.001 -19.290 -37.062 1.00 26.75 406 HIS B N 1
ATOM 2953 C CA . HIS A 1 406 ? 10.085 -18.319 -36.788 1.00 29.49 406 HIS B CA 1
ATOM 2954 C C . HIS A 1 406 ? 9.751 -17.297 -35.725 1.00 29.64 406 HIS B C 1
ATOM 2955 O O . HIS A 1 406 ? 10.635 -16.878 -34.941 1.00 28.39 406 HIS B O 1
ATOM 2962 N N . GLN A 1 407 ? 8.491 -16.864 -35.709 1.00 29.70 407 GLN B N 1
ATOM 2963 C CA . GLN A 1 407 ? 8.051 -15.927 -34.694 1.00 31.14 407 GLN B CA 1
ATOM 2964 C C . GLN A 1 407 ? 8.283 -16.623 -33.312 1.00 30.56 407 GLN B C 1
ATOM 2965 O O . GLN A 1 407 ? 8.789 -15.988 -32.397 1.00 28.71 407 GLN B O 1
ATOM 2971 N N . ALA A 1 408 ? 7.855 -17.888 -33.182 1.00 28.77 408 ALA B N 1
ATOM 2972 C CA . ALA A 1 408 ? 7.960 -18.622 -31.920 1.00 29.62 408 ALA B CA 1
ATOM 2973 C C . ALA A 1 408 ? 9.447 -18.902 -31.566 1.00 28.07 408 ALA B C 1
ATOM 2974 O O . ALA A 1 408 ? 9.865 -18.775 -30.399 1.00 24.39 408 ALA B O 1
ATOM 2976 N N . LEU A 1 409 ? 10.224 -19.280 -32.594 1.00 27.14 409 LEU B N 1
ATOM 2977 C CA . LEU A 1 409 ? 11.676 -19.579 -32.406 1.00 25.63 409 LEU B CA 1
ATOM 2978 C C . LEU A 1 409 ? 12.394 -18.331 -31.903 1.00 26.32 409 LEU B C 1
ATOM 2979 O O . LEU A 1 409 ? 13.178 -18.384 -30.932 1.00 28.26 409 LEU B O 1
ATOM 2984 N N . ASP A 1 410 ? 12.110 -17.194 -32.534 1.00 26.09 410 ASP B N 1
ATOM 2985 C CA . ASP A 1 410 ? 12.721 -15.957 -32.120 1.00 28.28 410 ASP B CA 1
ATOM 2986 C C . ASP A 1 410 ? 12.353 -15.528 -30.710 1.00 27.21 410 ASP B C 1
ATOM 2987 O O . ASP A 1 410 ? 13.201 -15.062 -29.977 1.00 25.87 410 ASP B O 1
ATOM 2992 N N . SER A 1 411 ? 11.084 -15.644 -30.346 1.00 26.82 411 SER B N 1
ATOM 2993 C CA . SER A 1 411 ? 10.691 -15.378 -28.955 1.00 25.66 411 SER B CA 1
ATOM 2994 C C . SER A 1 411 ? 11.458 -16.233 -27.937 1.00 25.66 411 SER B C 1
ATOM 2995 O O . SER A 1 411 ? 11.907 -15.746 -26.946 1.00 28.09 411 SER B O 1
ATOM 2998 N N . SER A 1 412 ? 11.562 -17.521 -28.194 1.00 26.95 412 SER B N 1
ATOM 2999 C CA . SER A 1 412 ? 12.238 -18.427 -27.292 1.00 25.42 412 SER B CA 1
ATOM 3000 C C . SER A 1 412 ? 13.732 -18.173 -27.227 1.00 26.39 412 SER B C 1
ATOM 3001 O O . SER A 1 412 ? 14.308 -18.221 -26.132 1.00 27.54 412 SER B O 1
ATOM 3004 N N . VAL A 1 413 ? 14.363 -17.890 -28.370 1.00 25.80 413 VAL B N 1
ATOM 3005 C CA . VAL A 1 413 ? 15.797 -17.525 -28.416 1.00 25.03 413 VAL B CA 1
ATOM 3006 C C . VAL A 1 413 ? 16.066 -16.246 -27.613 1.00 26.20 413 VAL B C 1
ATOM 3007 O O . VAL A 1 413 ? 16.992 -16.180 -26.837 1.00 27.24 413 VAL B O 1
ATOM 3011 N N . ALA A 1 414 ? 15.237 -15.226 -27.790 1.00 24.55 414 ALA B N 1
ATOM 3012 C CA . ALA A 1 414 ? 15.439 -13.954 -27.134 1.00 28.00 414 ALA B CA 1
ATOM 3013 C C . ALA A 1 414 ? 15.235 -14.041 -25.623 1.00 28.06 414 ALA B C 1
ATOM 3014 O O . ALA A 1 414 ? 15.965 -13.438 -24.861 1.00 27.92 414 ALA B O 1
ATOM 3016 N N . LYS A 1 415 ? 14.335 -14.921 -25.200 1.00 25.64 415 LYS B N 1
ATOM 3017 C CA . LYS A 1 415 ? 14.135 -15.225 -23.813 1.00 24.05 415 LYS B CA 1
ATOM 3018 C C . LYS A 1 415 ? 15.300 -16.015 -23.198 1.00 25.88 415 LYS B C 1
ATOM 3019 O O . LYS A 1 415 ? 15.789 -15.711 -22.108 1.00 27.07 415 LYS B O 1
ATOM 3025 N N . ASN A 1 416 ? 15.660 -17.094 -23.861 1.00 24.74 416 ASN B N 1
ATOM 3026 C CA . ASN A 1 416 ? 16.496 -18.084 -23.243 1.00 26.16 416 ASN B CA 1
ATOM 3027 C C . ASN A 1 416 ? 17.965 -17.983 -23.632 1.00 29.03 416 ASN B C 1
ATOM 3028 O O . ASN A 1 416 ? 18.792 -18.500 -22.882 1.00 25.50 416 ASN B O 1
ATOM 3033 N N . PHE A 1 417 ? 18.250 -17.427 -24.820 1.00 24.10 417 PHE B N 1
ATOM 3034 C CA . PHE A 1 417 ? 19.636 -17.283 -25.321 1.00 25.56 417 PHE B CA 1
ATOM 3035 C C . PHE A 1 417 ? 19.853 -15.844 -25.703 1.00 24.97 417 PHE B C 1
ATOM 3036 O O . PHE A 1 417 ? 20.044 -15.510 -26.871 1.00 26.90 417 PHE B O 1
ATOM 3044 N N . PRO A 1 418 ? 19.884 -14.986 -24.702 1.00 29.12 418 PRO B N 1
ATOM 3045 C CA . PRO A 1 418 ? 19.759 -13.584 -25.033 1.00 31.29 418 PRO B CA 1
ATOM 3046 C C . PRO A 1 418 ? 21.023 -12.935 -25.555 1.00 30.68 418 PRO B C 1
ATOM 3047 O O . PRO A 1 418 ? 20.972 -11.788 -25.886 1.00 30.03 418 PRO B O 1
ATOM 3051 N N . ASP A 1 419 ? 22.121 -13.632 -25.657 1.00 30.97 419 ASP B N 1
ATOM 3052 C CA . ASP A 1 419 ? 23.243 -13.159 -26.499 1.00 30.95 419 ASP B CA 1
ATOM 3053 C C . ASP A 1 419 ? 22.902 -13.308 -28.024 1.00 29.69 419 ASP B C 1
ATOM 3054 O O . ASP A 1 419 ? 23.767 -13.155 -28.860 1.00 32.17 419 ASP B O 1
ATOM 3059 N N . ASN A 1 420 ? 21.657 -13.613 -28.376 1.00 29.28 420 ASN B N 1
ATOM 3060 C CA . ASN A 1 420 ? 21.230 -13.891 -29.735 1.00 24.87 420 ASN B CA 1
ATOM 3061 C C . ASN A 1 420 ? 21.862 -15.221 -30.261 1.00 28.13 420 ASN B C 1
ATOM 3062 O O . ASN A 1 420 ? 22.406 -15.304 -31.352 1.00 29.58 420 ASN B O 1
ATOM 3067 N N . GLY A 1 421 ? 21.736 -16.284 -29.468 1.00 29.45 421 GLY B N 1
ATOM 3068 C CA . GLY A 1 421 ? 22.469 -17.511 -29.751 1.00 29.45 421 GLY B CA 1
ATOM 3069 C C . GLY A 1 421 ? 21.657 -18.384 -30.702 1.00 30.02 421 GLY B C 1
ATOM 3070 O O . GLY A 1 421 ? 20.895 -19.282 -30.237 1.00 27.66 421 GLY B O 1
ATOM 3071 N N . CYS A 1 422 ? 21.746 -18.066 -31.990 1.00 27.06 422 CYS B N 1
ATOM 3072 C CA . CYS A 1 422 ? 21.030 -18.803 -33.028 1.00 28.50 422 CYS B CA 1
ATOM 3073 C C . CYS A 1 422 ? 21.872 -18.776 -34.306 1.00 31.46 422 CYS B C 1
ATOM 3074 O O . CYS A 1 422 ? 22.271 -17.677 -34.780 1.00 28.84 422 CYS B O 1
ATOM 3077 N N . ILE A 1 423 ? 22.191 -19.958 -34.841 1.00 28.40 423 ILE B N 1
ATOM 3078 C CA . ILE A 1 423 ? 22.791 -20.082 -36.143 1.00 28.59 423 ILE B CA 1
ATOM 3079 C C . ILE A 1 423 ? 21.780 -20.733 -37.035 1.00 27.64 423 ILE B C 1
ATOM 3080 O O . ILE A 1 423 ? 21.364 -21.889 -36.810 1.00 27.69 423 ILE B O 1
ATOM 3085 N N . ALA A 1 424 ? 21.431 -20.057 -38.113 1.00 25.50 424 ALA B N 1
ATOM 3086 C CA . ALA A 1 424 ? 20.453 -20.616 -39.079 1.00 27.74 424 ALA B CA 1
ATOM 3087 C C . ALA A 1 424 ? 21.168 -21.589 -40.040 1.00 27.04 424 ALA B C 1
ATOM 3088 O O . ALA A 1 424 ? 22.255 -21.312 -40.564 1.00 27.11 424 ALA B O 1
ATOM 3090 N N . CYS A 1 425 ? 20.543 -22.714 -40.287 1.00 26.04 425 CYS B N 1
ATOM 3091 C CA . CYS A 1 425 ? 21.148 -23.815 -41.031 1.00 28.26 425 CYS B CA 1
ATOM 3092 C C . CYS A 1 425 ? 20.086 -24.496 -41.894 1.00 27.01 425 CYS B C 1
ATOM 3093 O O . CYS A 1 425 ? 18.998 -24.647 -41.468 1.00 28.78 425 CYS B O 1
ATOM 3096 N N . MET A 1 426 ? 20.423 -24.756 -43.152 1.00 27.08 426 MET B N 1
ATOM 3097 C CA . MET A 1 426 ? 19.572 -25.316 -44.216 1.00 27.95 426 MET B CA 1
ATOM 3098 C C . MET A 1 426 ? 18.370 -24.419 -44.417 1.00 27.99 426 MET B C 1
ATOM 3099 O O . MET A 1 426 ? 17.234 -24.889 -44.386 1.00 25.50 426 MET B O 1
ATOM 3104 N N . SER A 1 427 ? 18.637 -23.113 -44.525 1.00 26.49 427 SER B N 1
ATOM 3105 C CA . SER A 1 427 ? 17.609 -22.134 -44.436 1.00 26.87 427 SER B CA 1
ATOM 3106 C C . SER A 1 427 ? 17.626 -21.138 -45.597 1.00 26.03 427 SER B C 1
ATOM 3107 O O . SER A 1 427 ? 17.251 -19.993 -45.444 1.00 30.32 427 SER B O 1
ATOM 3110 N N . HIS A 1 428 ? 18.079 -21.531 -46.760 1.00 26.91 428 HIS B N 1
ATOM 3111 C CA . HIS A 1 428 ? 18.209 -20.621 -47.871 1.00 26.76 428 HIS B CA 1
ATOM 3112 C C . HIS A 1 428 ? 16.889 -20.510 -48.668 1.00 31.36 428 HIS B C 1
ATOM 3113 O O . HIS A 1 428 ? 16.892 -20.688 -49.879 1.00 41.31 428 HIS B O 1
ATOM 3120 N N . ASN A 1 429 ? 15.759 -20.322 -48.043 1.00 30.02 429 ASN B N 1
ATOM 3121 C CA . ASN A 1 429 ? 14.562 -19.957 -48.775 1.00 29.01 429 ASN B CA 1
ATOM 3122 C C . ASN A 1 429 ? 14.146 -18.519 -48.454 1.00 28.78 429 ASN B C 1
ATOM 3123 O O . ASN A 1 429 ? 14.352 -17.972 -47.352 1.00 28.09 429 ASN B O 1
ATOM 3128 N N . THR A 1 430 ? 13.536 -17.871 -49.412 1.00 28.25 430 THR B N 1
ATOM 3129 C CA . THR A 1 430 ? 13.137 -16.495 -49.206 1.00 31.47 430 THR B CA 1
ATOM 3130 C C . THR A 1 430 ? 11.997 -16.404 -48.172 1.00 31.00 430 THR B C 1
ATOM 3131 O O . THR A 1 430 ? 11.771 -15.368 -47.546 1.00 29.07 430 THR B O 1
ATOM 3135 N N . ASP A 1 431 ? 11.291 -17.479 -47.960 1.00 31.32 431 ASP B N 1
ATOM 3136 C CA . ASP A 1 431 ? 10.280 -17.445 -46.914 1.00 34.36 431 ASP B CA 1
ATOM 3137 C C . ASP A 1 431 ? 10.938 -17.144 -45.534 1.00 32.85 431 ASP B C 1
ATOM 3138 O O . ASP A 1 431 ? 10.388 -16.422 -44.760 1.00 33.89 431 ASP B O 1
ATOM 3143 N N . ALA A 1 432 ? 12.112 -17.708 -45.249 1.00 28.66 432 ALA B N 1
ATOM 3144 C CA . ALA A 1 432 ? 12.785 -17.492 -43.991 1.00 30.12 432 ALA B CA 1
ATOM 3145 C C . ALA A 1 432 ? 13.601 -16.192 -44.047 1.00 30.53 432 ALA B C 1
ATOM 3146 O O . ALA A 1 432 ? 13.583 -15.451 -43.118 1.00 29.79 432 ALA B O 1
ATOM 3148 N N . LEU A 1 433 ? 14.195 -15.846 -45.200 1.00 28.74 433 LEU B N 1
ATOM 3149 C CA . LEU A 1 433 ? 15.047 -14.663 -45.291 1.00 30.92 433 LEU B CA 1
ATOM 3150 C C . LEU A 1 433 ? 14.242 -13.426 -45.064 1.00 28.66 433 LEU B C 1
ATOM 3151 O O . LEU A 1 433 ? 14.644 -12.546 -44.292 1.00 30.87 433 LEU B O 1
ATOM 3156 N N . TYR A 1 434 ? 13.092 -13.354 -45.701 1.00 28.21 434 TYR B N 1
ATOM 3157 C CA . TYR A 1 434 ? 12.232 -12.165 -45.560 1.00 27.34 434 TYR B CA 1
ATOM 3158 C C . TYR A 1 434 ? 11.428 -12.081 -44.248 1.00 29.20 434 TYR B C 1
ATOM 3159 O O . TYR A 1 434 ? 10.746 -11.055 -44.004 1.00 30.52 434 TYR B O 1
ATOM 3168 N N . CYS A 1 435 ? 11.581 -13.064 -43.362 1.00 30.66 435 CYS B N 1
ATOM 3169 C CA . CYS A 1 435 ? 11.177 -12.901 -41.953 1.00 30.81 435 CYS B CA 1
ATOM 3170 C C . CYS A 1 435 ? 12.374 -12.987 -40.960 1.00 30.08 435 CYS B C 1
ATOM 3171 O O . CYS A 1 435 ? 12.198 -13.074 -39.756 1.00 30.72 435 CYS B O 1
ATOM 3174 N N . SER A 1 436 ? 13.601 -12.761 -41.449 1.00 28.26 436 SER B N 1
ATOM 3175 C CA . SER A 1 436 ? 14.808 -12.805 -40.596 1.00 28.22 436 SER B CA 1
ATOM 3176 C C . SER A 1 436 ? 14.916 -11.454 -39.857 1.00 27.19 436 SER B C 1
ATOM 3177 O O . SER A 1 436 ? 15.651 -10.541 -40.178 1.00 27.06 436 SER B O 1
ATOM 3180 N N . LYS A 1 437 ? 14.176 -11.366 -38.800 1.00 29.34 437 LYS B N 1
ATOM 3181 C CA . LYS A 1 437 ? 14.077 -10.144 -38.002 1.00 28.61 437 LYS B CA 1
ATOM 3182 C C . LYS A 1 437 ? 15.055 -10.039 -36.822 1.00 30.06 437 LYS B C 1
ATOM 3183 O O . LYS A 1 437 ? 15.236 -8.940 -36.265 1.00 29.00 437 LYS B O 1
ATOM 3189 N N . GLN A 1 438 ? 15.729 -11.128 -36.474 1.00 27.31 438 GLN B N 1
ATOM 3190 C CA . GLN A 1 438 ? 16.466 -11.190 -35.262 1.00 26.03 438 GLN B CA 1
ATOM 3191 C C . GLN A 1 438 ? 17.760 -12.031 -35.353 1.00 28.16 438 GLN B C 1
ATOM 3192 O O . GLN A 1 438 ? 18.803 -11.612 -34.974 1.00 28.31 438 GLN B O 1
ATOM 3198 N N . ALA A 1 439 ? 17.658 -13.253 -35.833 1.00 28.16 439 ALA B N 1
ATOM 3199 C CA . ALA A 1 439 ? 18.813 -14.139 -35.996 1.00 30.65 439 ALA B CA 1
ATOM 3200 C C . ALA A 1 439 ? 19.906 -13.464 -36.861 1.00 25.93 439 ALA B C 1
ATOM 3201 O O . ALA A 1 439 ? 19.585 -12.760 -37.787 1.00 26.28 439 ALA B O 1
ATOM 3203 N N . ALA A 1 440 ? 21.179 -13.643 -36.507 1.00 26.07 440 ALA B N 1
ATOM 3204 C CA . ALA A 1 440 ? 22.232 -12.882 -37.122 1.00 24.13 440 ALA B CA 1
ATOM 3205 C C . ALA A 1 440 ? 23.316 -13.667 -37.782 1.00 25.13 440 ALA B C 1
ATOM 3206 O O . ALA A 1 440 ? 24.243 -13.045 -38.243 1.00 23.22 440 ALA B O 1
ATOM 3208 N N . VAL A 1 441 ? 23.255 -14.998 -37.773 1.00 24.82 441 VAL B N 1
ATOM 3209 C CA . VAL A 1 441 ? 24.288 -15.830 -38.362 1.00 23.95 441 VAL B CA 1
ATOM 3210 C C . VAL A 1 441 ? 23.640 -16.912 -39.222 1.00 26.43 441 VAL B C 1
ATOM 3211 O O . VAL A 1 441 ? 22.701 -17.614 -38.780 1.00 26.35 441 VAL B O 1
ATOM 3215 N N . ILE A 1 442 ? 24.106 -17.048 -40.450 1.00 24.79 442 ILE B N 1
ATOM 3216 C CA . ILE A 1 442 ? 23.486 -18.010 -41.382 1.00 27.47 442 ILE B CA 1
ATOM 3217 C C . ILE A 1 442 ? 24.537 -18.811 -42.076 1.00 26.87 442 ILE B C 1
ATOM 3218 O O . ILE A 1 442 ? 25.480 -18.254 -42.645 1.00 24.41 442 ILE B O 1
ATOM 3223 N N . ARG A 1 443 ? 24.369 -20.123 -42.047 1.00 23.97 443 ARG B N 1
ATOM 3224 C CA . ARG A 1 443 ? 25.222 -20.974 -42.843 1.00 26.53 443 ARG B CA 1
ATOM 3225 C C . ARG A 1 443 ? 25.023 -20.668 -44.316 1.00 25.74 443 ARG B C 1
ATOM 3226 O O . ARG A 1 443 ? 23.908 -20.672 -44.819 1.00 25.87 443 ARG B O 1
ATOM 3234 N N . ALA A 1 444 ? 26.123 -20.411 -45.002 1.00 24.97 444 ALA B N 1
ATOM 3235 C CA . ALA A 1 444 ? 26.113 -19.853 -46.338 1.00 24.34 444 ALA B CA 1
ATOM 3236 C C . ALA A 1 444 ? 26.208 -20.849 -47.466 1.00 24.54 444 ALA B C 1
ATOM 3237 O O . ALA A 1 444 ? 26.127 -20.484 -48.648 1.00 28.20 444 ALA B O 1
ATOM 3239 N N . SER A 1 445 ? 26.383 -22.118 -47.147 1.00 25.80 445 SER B N 1
ATOM 3240 C CA . SER A 1 445 ? 26.478 -23.145 -48.150 1.00 25.45 445 SER B CA 1
ATOM 3241 C C . SER A 1 445 ? 26.201 -24.482 -47.607 1.00 26.68 445 SER B C 1
ATOM 3242 O O . SER A 1 445 ? 26.166 -24.677 -46.416 1.00 27.54 445 SER B O 1
ATOM 3245 N N . ASP A 1 446 ? 26.118 -25.433 -48.526 1.00 27.11 446 ASP B N 1
ATOM 3246 C CA . ASP A 1 446 ? 26.092 -26.873 -48.209 1.00 26.75 446 ASP B CA 1
ATOM 3247 C C . ASP A 1 446 ? 27.355 -27.186 -47.427 1.00 28.35 446 ASP B C 1
ATOM 3248 O O . ASP A 1 446 ? 28.306 -26.393 -47.432 1.00 30.82 446 ASP B O 1
ATOM 3253 N N . ASP A 1 447 ? 27.285 -28.302 -46.708 1.00 27.83 447 ASP B N 1
ATOM 3254 C CA . ASP A 1 447 ? 28.239 -28.730 -45.703 1.00 27.79 447 ASP B CA 1
ATOM 3255 C C . ASP A 1 447 ? 29.615 -28.925 -46.253 1.00 26.85 447 ASP B C 1
ATOM 3256 O O . ASP A 1 447 ? 29.779 -29.274 -47.403 1.00 29.21 447 ASP B O 1
ATOM 3261 N N . PHE A 1 448 ? 30.609 -28.675 -45.413 1.00 24.61 448 PHE B N 1
ATOM 3262 C CA . PHE A 1 448 ? 31.968 -29.193 -45.639 1.00 26.52 448 PHE B CA 1
ATOM 3263 C C . PHE A 1 448 ? 31.846 -30.721 -45.686 1.00 25.74 448 PHE B C 1
ATOM 3264 O O . PHE A 1 448 ? 31.195 -31.311 -44.783 1.00 26.84 448 PHE B O 1
ATOM 3272 N N . TYR A 1 449 ? 32.447 -31.313 -46.713 1.00 26.53 449 TYR B N 1
ATOM 3273 C CA . TYR A 1 449 ? 32.435 -32.779 -46.945 1.00 27.98 449 TYR B CA 1
ATOM 3274 C C . TYR A 1 449 ? 33.858 -33.304 -46.992 1.00 29.11 449 TYR B C 1
ATOM 3275 O O . TYR A 1 449 ? 34.467 -33.327 -48.076 1.00 29.96 449 TYR B O 1
ATOM 3284 N N . PRO A 1 450 ? 34.417 -33.729 -45.839 1.00 27.98 450 PRO B N 1
ATOM 3285 C CA . PRO A 1 450 ? 35.836 -34.098 -45.821 1.00 31.57 450 PRO B CA 1
ATOM 3286 C C . PRO A 1 450 ? 36.186 -35.262 -46.787 1.00 32.68 450 PRO B C 1
ATOM 3287 O O . PRO A 1 450 ? 37.303 -35.320 -47.289 1.00 33.31 450 PRO B O 1
ATOM 3291 N N . ARG A 1 451 ? 35.219 -36.129 -47.047 1.00 32.48 451 ARG B N 1
ATOM 3292 C CA . ARG A 1 451 ? 35.429 -37.340 -47.881 1.00 33.86 451 ARG B CA 1
ATOM 3293 C C . ARG A 1 451 ? 35.053 -37.199 -49.318 1.00 35.60 451 ARG B C 1
ATOM 3294 O O . ARG A 1 451 ? 35.185 -38.162 -50.036 1.00 35.90 451 ARG B O 1
ATOM 3302 N N . ASP A 1 452 ? 34.645 -36.018 -49.796 1.00 36.83 452 ASP B N 1
ATOM 3303 C CA . ASP A 1 452 ? 34.139 -35.835 -51.196 1.00 36.99 452 ASP B CA 1
ATOM 3304 C C . ASP A 1 452 ? 34.988 -34.843 -51.922 1.00 40.66 452 ASP B C 1
ATOM 3305 O O . ASP A 1 452 ? 34.792 -33.648 -51.780 1.00 35.33 452 ASP B O 1
ATOM 3310 N N . PRO A 1 453 ? 35.908 -35.337 -52.741 1.00 41.76 453 PRO B N 1
ATOM 3311 C CA . PRO A 1 453 ? 36.838 -34.455 -53.401 1.00 40.46 453 PRO B CA 1
ATOM 3312 C C . PRO A 1 453 ? 36.215 -33.372 -54.307 1.00 36.26 453 PRO B C 1
ATOM 3313 O O . PRO A 1 453 ? 36.788 -32.307 -54.478 1.00 36.29 453 PRO B O 1
ATOM 3317 N N . VAL A 1 454 ? 35.060 -33.634 -54.889 1.00 32.72 454 VAL B N 1
ATOM 3318 C CA . VAL A 1 454 ? 34.375 -32.673 -55.726 1.00 33.40 454 VAL B CA 1
ATOM 3319 C C . VAL A 1 454 ? 33.992 -31.369 -54.928 1.00 31.32 454 VAL B C 1
ATOM 3320 O O . VAL A 1 454 ? 33.900 -30.308 -55.504 1.00 29.63 454 VAL B O 1
ATOM 3324 N N . SER A 1 455 ? 33.825 -31.492 -53.613 1.00 30.72 455 SER B N 1
ATOM 3325 C CA . SER A 1 455 ? 33.120 -30.489 -52.780 1.00 31.71 455 SER B CA 1
ATOM 3326 C C . SER A 1 455 ? 33.950 -29.233 -52.483 1.00 29.57 455 SER B C 1
ATOM 3327 O O . SER A 1 455 ? 33.378 -28.237 -52.159 1.00 30.44 455 SER B O 1
ATOM 3330 N N . HIS A 1 456 ? 35.273 -29.321 -52.493 1.00 29.95 456 HIS B N 1
ATOM 3331 C CA . HIS A 1 456 ? 36.103 -28.237 -51.951 1.00 31.29 456 HIS B CA 1
ATOM 3332 C C . HIS A 1 456 ? 36.086 -26.968 -52.721 1.00 30.32 456 HIS B C 1
ATOM 3333 O O . HIS A 1 456 ? 35.850 -25.887 -52.145 1.00 32.67 456 HIS B O 1
ATOM 3340 N N . THR A 1 457 ? 36.311 -27.078 -54.018 1.00 27.84 457 THR B N 1
ATOM 3341 C CA . THR A 1 457 ? 36.268 -25.940 -54.887 1.00 28.26 457 THR B CA 1
ATOM 3342 C C . THR A 1 457 ? 34.858 -25.421 -54.928 1.00 26.55 457 THR B C 1
ATOM 3343 O O . THR A 1 457 ? 34.651 -24.214 -54.918 1.00 30.16 457 THR B O 1
ATOM 3347 N N . ILE A 1 458 ? 33.876 -26.321 -54.920 1.00 25.96 458 ILE B N 1
ATOM 3348 C CA . ILE A 1 458 ? 32.460 -25.893 -54.946 1.00 26.64 458 ILE B CA 1
ATOM 3349 C C . ILE A 1 458 ? 32.068 -25.065 -53.736 1.00 26.96 458 ILE B C 1
ATOM 3350 O O . ILE A 1 458 ? 31.275 -24.101 -53.828 1.00 32.24 458 ILE B O 1
ATOM 3355 N N . HIS A 1 459 ? 32.545 -25.496 -52.586 1.00 27.14 459 HIS B N 1
ATOM 3356 C CA . HIS A 1 459 ? 32.208 -24.886 -51.344 1.00 29.06 459 HIS B CA 1
ATOM 3357 C C . HIS A 1 459 ? 32.649 -23.397 -51.312 1.00 27.98 459 HIS B C 1
ATOM 3358 O O . HIS A 1 459 ? 31.908 -22.544 -50.849 1.00 25.30 459 HIS B O 1
ATOM 3365 N N . ILE A 1 460 ? 33.870 -23.155 -51.788 1.00 26.43 460 ILE B N 1
ATOM 3366 C CA . ILE A 1 460 ? 34.451 -21.817 -51.840 1.00 28.39 460 ILE B CA 1
ATOM 3367 C C . ILE A 1 460 ? 33.691 -20.911 -52.795 1.00 26.90 460 ILE B C 1
ATOM 3368 O O . ILE A 1 460 ? 33.321 -19.790 -52.418 1.00 25.51 460 ILE B O 1
ATOM 3373 N N . ALA A 1 461 ? 33.369 -21.370 -53.999 1.00 27.99 461 ALA B N 1
ATOM 3374 C CA . ALA A 1 461 ? 32.549 -20.582 -54.861 1.00 27.59 461 ALA B CA 1
ATOM 3375 C C . ALA A 1 461 ? 31.172 -20.345 -54.272 1.00 30.29 461 ALA B C 1
ATOM 3376 O O . ALA A 1 461 ? 30.614 -19.235 -54.343 1.00 29.99 461 ALA B O 1
ATOM 3378 N N . SER A 1 462 ? 30.573 -21.367 -53.720 1.00 26.35 462 SER B N 1
ATOM 3379 C CA . SER A 1 462 ? 29.191 -21.201 -53.241 1.00 26.80 462 SER B CA 1
ATOM 3380 C C . SER A 1 462 ? 29.062 -20.190 -52.083 1.00 25.98 462 SER B C 1
ATOM 3381 O O . SER A 1 462 ? 28.211 -19.358 -52.096 1.00 28.33 462 SER B O 1
ATOM 3384 N N . VAL A 1 463 ? 29.901 -20.313 -51.072 1.00 26.29 463 VAL B N 1
ATOM 3385 C CA . VAL A 1 463 ? 29.948 -19.370 -49.874 1.00 27.33 463 VAL B CA 1
ATOM 3386 C C . VAL A 1 463 ? 30.119 -17.931 -50.361 1.00 30.82 463 VAL B C 1
ATOM 3387 O O . VAL A 1 463 ? 29.392 -17.038 -49.916 1.00 26.65 463 VAL B O 1
ATOM 3391 N N . ALA A 1 464 ? 31.034 -17.712 -51.306 1.00 30.17 464 ALA B N 1
ATOM 3392 C CA . ALA A 1 464 ? 31.315 -16.369 -51.798 1.00 29.06 464 ALA B CA 1
ATOM 3393 C C . ALA A 1 464 ? 30.155 -15.710 -52.559 1.00 28.28 464 ALA B C 1
ATOM 3394 O O . ALA A 1 464 ? 29.722 -14.592 -52.205 1.00 28.42 464 ALA B O 1
ATOM 3396 N N . TYR A 1 465 ? 29.636 -16.377 -53.563 1.00 25.05 465 TYR B N 1
ATOM 3397 C CA . TYR A 1 465 ? 28.480 -15.890 -54.288 1.00 26.03 465 TYR B CA 1
ATOM 3398 C C . TYR A 1 465 ? 27.192 -15.785 -53.455 1.00 26.76 465 TYR B C 1
ATOM 3399 O O . TYR A 1 465 ? 26.440 -14.777 -53.524 1.00 28.75 465 TYR B O 1
ATOM 3408 N N . ASN A 1 466 ? 26.902 -16.801 -52.681 1.00 25.20 466 ASN B N 1
ATOM 3409 C CA . ASN A 1 466 ? 25.714 -16.763 -51.834 1.00 25.21 466 ASN B CA 1
ATOM 3410 C C . ASN A 1 466 ? 25.804 -15.641 -50.864 1.00 25.72 466 ASN B C 1
ATOM 3411 O O . ASN A 1 466 ? 24.754 -15.051 -50.498 1.00 25.01 466 ASN B O 1
ATOM 3416 N N . SER A 1 467 ? 27.038 -15.339 -50.397 1.00 24.55 467 SER B N 1
ATOM 3417 C CA . SER A 1 467 ? 27.204 -14.280 -49.423 1.00 25.38 467 SER B CA 1
ATOM 3418 C C . SER A 1 467 ? 26.843 -12.876 -49.939 1.00 27.79 467 SER B C 1
ATOM 3419 O O . SER A 1 467 ? 26.597 -11.948 -49.183 1.00 27.26 467 SER B O 1
ATOM 3422 N N . VAL A 1 468 ? 26.879 -12.706 -51.255 1.00 26.38 468 VAL B N 1
ATOM 3423 C CA . VAL A 1 468 ? 26.470 -11.490 -51.876 1.00 26.13 468 VAL B CA 1
ATOM 3424 C C . VAL A 1 468 ? 25.010 -11.088 -51.503 1.00 26.69 468 VAL B C 1
ATOM 3425 O O . VAL A 1 468 ? 24.698 -9.898 -51.355 1.00 26.70 468 VAL B O 1
ATOM 3429 N N . PHE A 1 469 ? 24.141 -12.085 -51.435 1.00 26.62 469 PHE B N 1
ATOM 3430 C CA . PHE A 1 469 ? 22.726 -11.916 -51.133 1.00 26.68 469 PHE B CA 1
ATOM 3431 C C . PHE A 1 469 ? 22.391 -12.216 -49.691 1.00 26.01 469 PHE B C 1
ATOM 3432 O O . PHE A 1 469 ? 21.769 -11.423 -49.067 1.00 26.20 469 PHE B O 1
ATOM 3440 N N . LEU A 1 470 ? 22.899 -13.303 -49.150 1.00 28.18 470 LEU B N 1
ATOM 3441 C CA . LEU A 1 470 ? 22.633 -13.711 -47.754 1.00 25.58 470 LEU B CA 1
ATOM 3442 C C . LEU A 1 470 ? 23.238 -12.771 -46.774 1.00 25.04 470 LEU B C 1
ATOM 3443 O O . LEU A 1 470 ? 22.643 -12.549 -45.704 1.00 25.39 470 LEU B O 1
ATOM 3448 N N . GLY A 1 471 ? 24.379 -12.177 -47.104 1.00 25.29 471 GLY B N 1
ATOM 3449 C CA . GLY A 1 471 ? 25.011 -11.234 -46.207 1.00 26.74 471 GLY B CA 1
ATOM 3450 C C . GLY A 1 471 ? 24.249 -9.950 -46.035 1.00 27.87 471 GLY B C 1
ATOM 3451 O O . GLY A 1 471 ? 24.598 -9.121 -45.224 1.00 27.97 471 GLY B O 1
ATOM 3452 N N . GLU A 1 472 ? 23.221 -9.705 -46.847 1.00 30.22 472 GLU B N 1
ATOM 3453 C CA . GLU A 1 472 ? 22.364 -8.537 -46.605 1.00 28.48 472 GLU B CA 1
ATOM 3454 C C . GLU A 1 472 ? 21.469 -8.741 -45.357 1.00 27.62 472 GLU B C 1
ATOM 3455 O O . GLU A 1 472 ? 20.946 -7.777 -44.837 1.00 26.43 472 GLU B O 1
ATOM 3461 N N . PHE A 1 473 ? 21.203 -9.996 -44.988 1.00 28.71 473 PHE B N 1
ATOM 3462 C CA . PHE A 1 473 ? 20.243 -10.343 -43.942 1.00 27.90 473 PHE B CA 1
ATOM 3463 C C . PHE A 1 473 ? 20.986 -10.773 -42.693 1.00 27.26 473 PHE B C 1
ATOM 3464 O O . PHE A 1 473 ? 20.580 -10.372 -41.582 1.00 25.49 473 PHE B O 1
ATOM 3472 N N . MET A 1 474 ? 22.041 -11.608 -42.830 1.00 25.96 474 MET B N 1
ATOM 3473 C CA . MET A 1 474 ? 22.745 -12.171 -41.645 1.00 25.06 474 MET B CA 1
ATOM 3474 C C . MET A 1 474 ? 24.208 -12.286 -41.945 1.00 26.13 474 MET B C 1
ATOM 3475 O O . MET A 1 474 ? 24.609 -12.179 -43.095 1.00 24.37 474 MET B O 1
ATOM 3480 N N . GLN A 1 475 ? 25.017 -12.478 -40.924 1.00 26.05 475 GLN B N 1
ATOM 3481 C CA . GLN A 1 475 ? 26.460 -12.714 -41.133 1.00 25.67 475 GLN B CA 1
ATOM 3482 C C . GLN A 1 475 ? 26.672 -14.125 -41.680 1.00 26.02 475 GLN B C 1
ATOM 3483 O O . GLN A 1 475 ? 26.305 -15.102 -41.019 1.00 25.83 475 GLN B O 1
ATOM 3489 N N . PRO A 1 476 ? 27.297 -14.264 -42.850 1.00 23.73 476 PRO B N 1
ATOM 3490 C CA . PRO A 1 476 ? 27.478 -15.638 -43.318 1.00 27.02 476 PRO B CA 1
ATOM 3491 C C . PRO A 1 476 ? 28.454 -16.486 -42.511 1.00 26.56 476 PRO B C 1
ATOM 3492 O O . PRO A 1 476 ? 29.432 -15.962 -41.986 1.00 27.02 476 PRO B O 1
ATOM 3496 N N . ASP A 1 477 ? 28.137 -17.768 -42.386 1.00 25.52 477 ASP B N 1
ATOM 3497 C CA . ASP A 1 477 ? 28.988 -18.778 -41.685 1.00 26.44 477 ASP B CA 1
ATOM 3498 C C . ASP A 1 477 ? 29.439 -19.724 -42.801 1.00 26.01 477 ASP B C 1
ATOM 3499 O O . ASP A 1 477 ? 28.613 -20.387 -43.428 1.00 23.63 477 ASP B O 1
ATOM 3504 N N . TRP A 1 478 ? 30.763 -19.785 -43.035 1.00 22.89 478 TRP B N 1
ATOM 3505 C CA . TRP A 1 478 ? 31.322 -20.551 -44.115 1.00 23.67 478 TRP B CA 1
ATOM 3506 C C . TRP A 1 478 ? 31.643 -22.056 -43.705 1.00 26.85 478 TRP B C 1
ATOM 3507 O O . TRP A 1 478 ? 32.261 -22.820 -44.491 1.00 24.70 478 TRP B O 1
ATOM 3518 N N . ASP A 1 479 ? 31.162 -22.426 -42.520 1.00 25.08 479 ASP B N 1
ATOM 3519 C CA . ASP A 1 479 ? 31.064 -23.821 -42.005 1.00 25.64 479 ASP B CA 1
ATOM 3520 C C . ASP A 1 479 ? 32.368 -24.288 -41.366 1.00 24.85 479 ASP B C 1
ATOM 3521 O O . ASP A 1 479 ? 33.434 -23.676 -41.513 1.00 24.40 479 ASP B O 1
ATOM 3526 N N . MET A 1 480 ? 32.272 -25.396 -40.669 1.00 25.97 480 MET B N 1
ATOM 3527 C CA . MET A 1 480 ? 33.459 -26.108 -40.143 1.00 26.60 480 MET B CA 1
ATOM 3528 C C . MET A 1 480 ? 34.393 -26.579 -41.271 1.00 26.35 480 MET B C 1
ATOM 3529 O O . MET A 1 480 ? 34.034 -26.592 -42.423 1.00 25.22 480 MET B O 1
ATOM 3534 N N . PHE A 1 481 ? 35.569 -27.016 -40.887 1.00 28.81 481 PHE B N 1
ATOM 3535 C CA . PHE A 1 481 ? 36.521 -27.617 -41.760 1.00 29.75 481 PHE B CA 1
ATOM 3536 C C . PHE A 1 481 ? 37.485 -28.470 -40.902 1.00 25.25 481 PHE B C 1
ATOM 3537 O O . PHE A 1 481 ? 37.408 -28.500 -39.659 1.00 25.79 481 PHE B O 1
ATOM 3545 N N . HIS A 1 482 ? 38.363 -29.155 -41.582 1.00 26.12 482 HIS B N 1
ATOM 3546 C CA . HIS A 1 482 ? 39.393 -29.963 -40.906 1.00 28.22 482 HIS B CA 1
ATOM 3547 C C . HIS A 1 482 ? 40.760 -29.353 -41.043 1.00 25.44 482 HIS B C 1
ATOM 3548 O O . HIS A 1 482 ? 41.155 -29.047 -42.155 1.00 26.70 482 HIS B O 1
ATOM 3555 N N . SER A 1 483 ? 41.504 -29.263 -39.944 1.00 25.41 483 SER B N 1
ATOM 3556 C CA . SER A 1 483 ? 42.840 -28.715 -40.012 1.00 26.75 483 SER B CA 1
ATOM 3557 C C . SER A 1 483 ? 43.861 -29.695 -40.624 1.00 32.93 483 SER B C 1
ATOM 3558 O O . SER A 1 483 ? 44.882 -29.290 -41.131 1.00 26.90 483 SER B O 1
ATOM 3561 N N . VAL A 1 484 ? 43.566 -30.977 -40.563 1.00 31.24 484 VAL B N 1
ATOM 3562 C CA . VAL A 1 484 ? 44.359 -32.042 -41.273 1.00 30.20 484 VAL B CA 1
ATOM 3563 C C . VAL A 1 484 ? 43.553 -32.638 -42.420 1.00 26.91 484 VAL B C 1
ATOM 3564 O O . VAL A 1 484 ? 42.641 -33.386 -42.182 1.00 29.24 484 VAL B O 1
ATOM 3568 N N . HIS A 1 485 ? 43.895 -32.277 -43.656 1.00 26.72 485 HIS B N 1
ATOM 3569 C CA . HIS A 1 485 ? 43.136 -32.576 -44.822 1.00 26.07 485 HIS B CA 1
ATOM 3570 C C . HIS A 1 485 ? 43.943 -31.964 -45.966 1.00 29.12 485 HIS B C 1
ATOM 3571 O O . HIS A 1 485 ? 44.581 -30.907 -45.791 1.00 28.15 485 HIS B O 1
ATOM 3578 N N . PRO A 1 486 ? 43.896 -32.557 -47.140 1.00 32.48 486 PRO B N 1
ATOM 3579 C CA . PRO A 1 486 ? 44.616 -31.987 -48.310 1.00 35.75 486 PRO B CA 1
ATOM 3580 C C . PRO A 1 486 ? 44.169 -30.551 -48.680 1.00 34.66 486 PRO B C 1
ATOM 3581 O O . PRO A 1 486 ? 44.940 -29.794 -49.233 1.00 31.16 486 PRO B O 1
ATOM 3585 N N . ALA A 1 487 ? 42.897 -30.238 -48.471 1.00 34.11 487 ALA B N 1
ATOM 3586 C CA . ALA A 1 487 ? 42.347 -28.911 -48.722 1.00 35.57 487 ALA B CA 1
ATOM 3587 C C . ALA A 1 487 ? 42.251 -28.001 -47.473 1.00 29.59 487 ALA B C 1
ATOM 3588 O O . ALA A 1 487 ? 41.488 -27.030 -47.473 1.00 30.94 487 ALA B O 1
ATOM 3590 N N . ALA A 1 488 ? 42.974 -28.318 -46.417 1.00 28.13 488 ALA B N 1
ATOM 3591 C CA . ALA A 1 488 ? 42.911 -27.608 -45.172 1.00 31.74 488 ALA B CA 1
ATOM 3592 C C . ALA A 1 488 ? 43.226 -26.099 -45.313 1.00 34.21 488 ALA B C 1
ATOM 3593 O O . ALA A 1 488 ? 42.427 -25.283 -44.848 1.00 31.86 488 ALA B O 1
ATOM 3595 N N . GLU A 1 489 ? 44.321 -25.774 -46.002 1.00 27.03 489 GLU B N 1
ATOM 3596 C CA . GLU A 1 489 ? 44.777 -24.428 -46.111 1.00 30.41 489 GLU B CA 1
ATOM 3597 C C . GLU A 1 489 ? 43.799 -23.682 -47.005 1.00 32.33 489 GLU B C 1
ATOM 3598 O O . GLU A 1 489 ? 43.470 -22.574 -46.702 1.00 29.96 489 GLU B O 1
ATOM 3604 N N . TYR A 1 490 ? 43.297 -24.330 -48.055 1.00 30.14 490 TYR B N 1
ATOM 3605 C CA . TYR A 1 490 ? 42.328 -23.752 -48.942 1.00 30.36 490 TYR B CA 1
ATOM 3606 C C . TYR A 1 490 ? 41.084 -23.351 -48.163 1.00 30.64 490 TYR B C 1
ATOM 3607 O O . TYR A 1 490 ? 40.615 -22.218 -48.288 1.00 27.94 490 TYR B O 1
ATOM 3616 N N . HIS A 1 491 ? 40.571 -24.246 -47.354 1.00 29.85 491 HIS B N 1
ATOM 3617 C CA . HIS A 1 491 ? 39.393 -23.962 -46.537 1.00 28.90 491 HIS B CA 1
ATOM 3618 C C . HIS A 1 491 ? 39.676 -22.967 -45.440 1.00 28.54 491 HIS B C 1
ATOM 3619 O O . HIS A 1 491 ? 38.854 -22.082 -45.230 1.00 26.10 491 HIS B O 1
ATOM 3626 N N . ALA A 1 492 ? 40.765 -23.158 -44.697 1.00 26.88 492 ALA B N 1
ATOM 3627 C CA . ALA A 1 492 ? 41.109 -22.292 -43.571 1.00 28.28 492 ALA B CA 1
ATOM 3628 C C . ALA A 1 492 ? 41.270 -20.787 -43.974 1.00 28.28 492 ALA B C 1
ATOM 3629 O O . ALA A 1 492 ? 40.793 -19.889 -43.295 1.00 26.74 492 ALA B O 1
ATOM 3631 N N . SER A 1 493 ? 41.928 -20.582 -45.100 1.00 27.60 493 SER B N 1
ATOM 3632 C CA . SER A 1 493 ? 42.174 -19.297 -45.627 1.00 28.79 493 SER B CA 1
ATOM 3633 C C . SER A 1 493 ? 40.843 -18.607 -45.948 1.00 31.25 493 SER B C 1
ATOM 3634 O O . SER A 1 493 ? 40.670 -17.420 -45.630 1.00 26.73 493 SER B O 1
ATOM 3637 N N . ALA A 1 494 ? 39.932 -19.335 -46.559 1.00 27.46 494 ALA B N 1
ATOM 3638 C CA . ALA A 1 494 ? 38.613 -18.797 -46.844 1.00 28.26 494 ALA B CA 1
ATOM 3639 C C . ALA A 1 494 ? 37.852 -18.469 -45.568 1.00 29.25 494 ALA B C 1
ATOM 3640 O O . ALA A 1 494 ? 37.234 -17.414 -45.489 1.00 29.71 494 ALA B O 1
ATOM 3642 N N . ARG A 1 495 ? 37.964 -19.284 -44.528 1.00 27.82 495 ARG B N 1
ATOM 3643 C CA . ARG A 1 495 ? 37.286 -18.956 -43.299 1.00 26.50 495 ARG B CA 1
ATOM 3644 C C . ARG A 1 495 ? 37.834 -17.655 -42.685 1.00 28.59 495 ARG B C 1
ATOM 3645 O O . ARG A 1 495 ? 37.047 -16.840 -42.150 1.00 25.85 495 ARG B O 1
ATOM 3653 N N . ALA A 1 496 ? 39.160 -17.466 -42.802 1.00 25.73 496 ALA B N 1
ATOM 3654 C CA . ALA A 1 496 ? 39.837 -16.309 -42.209 1.00 29.51 496 ALA B CA 1
ATOM 3655 C C . ALA A 1 496 ? 39.346 -14.988 -42.814 1.00 25.21 496 ALA B C 1
ATOM 3656 O O . ALA A 1 496 ? 39.354 -13.964 -42.141 1.00 27.86 496 ALA B O 1
ATOM 3658 N N . ILE A 1 497 ? 38.988 -15.003 -44.081 1.00 24.26 497 ILE B N 1
ATOM 3659 C CA . ILE A 1 497 ? 38.481 -13.830 -44.789 1.00 26.83 497 ILE B CA 1
ATOM 3660 C C . ILE A 1 497 ? 36.992 -13.771 -44.937 1.00 26.35 497 ILE B C 1
ATOM 3661 O O . ILE A 1 497 ? 36.468 -12.898 -45.606 1.00 27.47 497 ILE B O 1
ATOM 3666 N N . SER A 1 498 ? 36.283 -14.671 -44.285 1.00 26.64 498 SER B N 1
ATOM 3667 C CA . SER A 1 498 ? 34.831 -14.780 -44.456 1.00 23.65 498 SER B CA 1
ATOM 3668 C C . SER A 1 498 ? 34.030 -13.699 -43.716 1.00 24.96 498 SER B C 1
ATOM 3669 O O . SER A 1 498 ? 32.888 -13.429 -44.112 1.00 25.64 498 SER B O 1
ATOM 3672 N N . GLY A 1 499 ? 34.589 -13.147 -42.654 1.00 23.46 499 GLY B N 1
ATOM 3673 C CA . GLY A 1 499 ? 33.876 -12.308 -41.753 1.00 27.07 499 GLY B CA 1
ATOM 3674 C C . GLY A 1 499 ? 32.997 -13.037 -40.735 1.00 27.14 499 GLY B C 1
ATOM 3675 O O . GLY A 1 499 ? 32.280 -12.412 -39.957 1.00 24.59 499 GLY B O 1
ATOM 3676 N N . GLY A 1 500 ? 33.010 -14.360 -40.785 1.00 25.64 500 GLY B N 1
ATOM 3677 C CA . GLY A 1 500 ? 32.088 -15.172 -40.095 1.00 25.47 500 GLY B CA 1
ATOM 3678 C C . GLY A 1 500 ? 32.785 -15.982 -38.997 1.00 25.04 500 GLY B C 1
ATOM 3679 O O . GLY A 1 500 ? 34.001 -15.891 -38.786 1.00 26.18 500 GLY B O 1
ATOM 3680 N N . PRO A 1 501 ? 32.019 -16.789 -38.285 1.00 25.72 501 PRO B N 1
ATOM 3681 C CA . PRO A 1 501 ? 32.576 -17.661 -37.277 1.00 26.94 501 PRO B CA 1
ATOM 3682 C C . PRO A 1 501 ? 33.637 -18.647 -37.829 1.00 27.98 501 PRO B C 1
ATOM 3683 O O . PRO A 1 501 ? 33.546 -19.074 -38.960 1.00 27.96 501 PRO B O 1
ATOM 3687 N N . LEU A 1 502 ? 34.664 -18.927 -37.019 1.00 26.47 502 LEU B N 1
ATOM 3688 C CA . LEU A 1 502 ? 35.816 -19.730 -37.417 1.00 27.64 502 LEU B CA 1
ATOM 3689 C C . LEU A 1 502 ? 35.825 -20.952 -36.492 1.00 28.38 502 LEU B C 1
ATOM 3690 O O . LEU A 1 502 ? 36.005 -20.800 -35.286 1.00 26.97 502 LEU B O 1
ATOM 3695 N N . TYR A 1 503 ? 35.590 -22.147 -37.067 1.00 26.60 503 TYR B N 1
ATOM 3696 C CA . TYR A 1 503 ? 35.547 -23.373 -36.293 1.00 26.45 503 TYR B CA 1
ATOM 3697 C C . TYR A 1 503 ? 35.875 -24.621 -37.107 1.00 26.69 503 TYR B C 1
ATOM 3698 O O . TYR A 1 503 ? 35.669 -24.677 -38.328 1.00 26.84 503 TYR B O 1
ATOM 3707 N N . VAL A 1 504 ? 36.572 -25.539 -36.437 1.00 27.39 504 VAL B N 1
ATOM 3708 C CA . VAL A 1 504 ? 36.899 -26.789 -37.035 1.00 26.83 504 VAL B CA 1
ATOM 3709 C C . VAL A 1 504 ? 35.995 -27.890 -36.476 1.00 23.46 504 VAL B C 1
ATOM 3710 O O . VAL A 1 504 ? 35.351 -27.736 -35.428 1.00 26.81 504 VAL B O 1
ATOM 3714 N N . SER A 1 505 ? 35.993 -29.014 -37.173 1.00 27.31 505 SER B N 1
ATOM 3715 C CA . SER A 1 505 ? 35.312 -30.227 -36.744 1.00 28.31 505 SER B CA 1
ATOM 3716 C C . SER A 1 505 ? 36.272 -31.434 -36.705 1.00 29.15 505 SER B C 1
ATOM 3717 O O . SER A 1 505 ? 35.868 -32.582 -36.900 1.00 25.98 505 SER B O 1
ATOM 3720 N N . ASP A 1 506 ? 37.540 -31.133 -36.432 1.00 30.13 506 ASP B N 1
ATOM 3721 C CA . ASP A 1 506 ? 38.604 -32.149 -36.255 1.00 31.40 506 ASP B CA 1
ATOM 3722 C C . ASP A 1 506 ? 38.246 -33.264 -35.272 1.00 30.40 506 ASP B C 1
ATOM 3723 O O . ASP A 1 506 ? 37.704 -32.991 -34.214 1.00 26.65 506 ASP B O 1
ATOM 3728 N N . SER A 1 507 ? 38.575 -34.523 -35.605 1.00 30.50 507 SER B N 1
ATOM 3729 C CA . SER A 1 507 ? 38.546 -35.561 -34.596 1.00 29.82 507 SER B CA 1
ATOM 3730 C C . SER A 1 507 ? 39.603 -35.249 -33.569 1.00 29.16 507 SER B C 1
ATOM 3731 O O . SER A 1 507 ? 40.644 -34.726 -33.938 1.00 31.27 507 SER B O 1
ATOM 3734 N N . PRO A 1 508 ? 39.379 -35.614 -32.286 1.00 30.74 508 PRO B N 1
ATOM 3735 C CA . PRO A 1 508 ? 40.336 -35.372 -31.216 1.00 33.47 508 PRO B CA 1
ATOM 3736 C C . PRO A 1 508 ? 41.683 -35.902 -31.549 1.00 35.97 508 PRO B C 1
ATOM 3737 O O . PRO A 1 508 ? 41.767 -37.010 -32.021 1.00 31.23 508 PRO B O 1
ATOM 3741 N N . GLY A 1 509 ? 42.720 -35.116 -31.365 1.00 35.14 509 GLY B N 1
ATOM 3742 C CA . GLY A 1 509 ? 44.064 -35.563 -31.759 1.00 39.97 509 GLY B CA 1
ATOM 3743 C C . GLY A 1 509 ? 44.425 -35.487 -33.255 1.00 43.05 509 GLY B C 1
ATOM 3744 O O . GLY A 1 509 ? 45.553 -35.815 -33.630 1.00 46.11 509 GLY B O 1
ATOM 3745 N N . LYS A 1 510 ? 43.530 -35.044 -34.144 1.00 34.86 510 LYS B N 1
ATOM 3746 C CA . LYS A 1 510 ? 43.918 -34.898 -35.551 1.00 33.03 510 LYS B CA 1
ATOM 3747 C C . LYS A 1 510 ? 43.989 -33.396 -35.899 1.00 30.57 510 LYS B C 1
ATOM 3748 O O . LYS A 1 510 ? 43.055 -32.824 -36.513 1.00 32.95 510 LYS B O 1
ATOM 3754 N N . HIS A 1 511 ? 45.060 -32.724 -35.459 1.00 30.31 511 HIS B N 1
ATOM 3755 C CA . HIS A 1 511 ? 45.125 -31.250 -35.601 1.00 29.32 511 HIS B CA 1
ATOM 3756 C C . HIS A 1 511 ? 46.410 -30.860 -36.271 1.00 34.41 511 HIS B C 1
ATOM 3757 O O . HIS A 1 511 ? 47.431 -31.464 -36.014 1.00 31.95 511 HIS B O 1
ATOM 3764 N N . ASN A 1 512 ? 46.386 -29.838 -37.106 1.00 30.43 512 ASN B N 1
ATOM 3765 C CA . ASN A 1 512 ? 47.605 -29.224 -37.581 1.00 29.97 512 ASN B CA 1
ATOM 3766 C C . ASN A 1 512 ? 47.684 -27.887 -36.878 1.00 32.28 512 ASN B C 1
ATOM 3767 O O . ASN A 1 512 ? 46.995 -26.940 -37.301 1.00 32.76 512 ASN B O 1
ATOM 3772 N N . PHE A 1 513 ? 48.442 -27.810 -35.786 1.00 29.14 513 PHE B N 1
ATOM 3773 C CA . PHE A 1 513 ? 48.554 -26.597 -34.991 1.00 31.63 513 PHE B CA 1
ATOM 3774 C C . PHE A 1 513 ? 49.311 -25.468 -35.710 1.00 34.75 513 PHE B C 1
ATOM 3775 O O . PHE A 1 513 ? 49.088 -24.299 -35.402 1.00 32.55 513 PHE B O 1
ATOM 3783 N N . GLU A 1 514 ? 50.176 -25.804 -36.668 1.00 33.12 514 GLU B N 1
ATOM 3784 C CA . GLU A 1 514 ? 50.877 -24.795 -37.426 1.00 38.50 514 GLU B CA 1
ATOM 3785 C C . GLU A 1 514 ? 49.866 -24.070 -38.317 1.00 35.15 514 GLU B C 1
ATOM 3786 O O . GLU A 1 514 ? 49.939 -22.895 -38.439 1.00 34.81 514 GLU B O 1
ATOM 3792 N N . LEU A 1 515 ? 48.931 -24.791 -38.926 1.00 30.10 515 LEU B N 1
ATOM 3793 C CA . LEU A 1 515 ? 47.834 -24.162 -39.618 1.00 32.40 515 LEU B CA 1
ATOM 3794 C C . LEU A 1 515 ? 46.926 -23.402 -38.663 1.00 30.52 515 LEU B C 1
ATOM 3795 O O . LEU A 1 515 ? 46.567 -22.288 -38.952 1.00 30.67 515 LEU B O 1
ATOM 3800 N N . LEU A 1 516 ? 46.541 -23.988 -37.541 1.00 28.74 516 LEU B N 1
ATOM 3801 C CA . LEU A 1 516 ? 45.605 -23.333 -36.636 1.00 29.61 516 LEU B CA 1
ATOM 3802 C C . LEU A 1 516 ? 46.175 -22.055 -36.018 1.00 30.89 516 LEU B C 1
ATOM 3803 O O . LEU A 1 516 ? 45.417 -21.096 -35.756 1.00 27.69 516 LEU B O 1
ATOM 3808 N N . ARG A 1 517 ? 47.488 -21.981 -35.829 1.00 28.73 517 ARG B N 1
ATOM 3809 C CA . ARG A 1 517 ? 48.082 -20.738 -35.356 1.00 31.78 517 ARG B CA 1
ATOM 3810 C C . ARG A 1 517 ? 47.942 -19.572 -36.292 1.00 31.59 517 ARG B C 1
ATOM 3811 O O . ARG A 1 517 ? 48.041 -18.472 -35.866 1.00 32.95 517 ARG B O 1
ATOM 3819 N N . LYS A 1 518 ? 47.711 -19.813 -37.556 1.00 30.03 518 LYS B N 1
ATOM 3820 C CA . LYS A 1 518 ? 47.429 -18.773 -38.497 1.00 31.10 518 LYS B CA 1
ATOM 3821 C C . LYS A 1 518 ? 46.011 -18.229 -38.434 1.00 31.95 518 LYS B C 1
ATOM 3822 O O . LYS A 1 518 ? 45.704 -17.243 -39.143 1.00 28.02 518 LYS B O 1
ATOM 3828 N N . LEU A 1 519 ? 45.181 -18.841 -37.593 1.00 33.44 519 LEU B N 1
ATOM 3829 C CA . LEU A 1 519 ? 43.782 -18.459 -37.404 1.00 32.41 519 LEU B CA 1
ATOM 3830 C C . LEU A 1 519 ? 43.433 -18.037 -36.018 1.00 27.69 519 LEU B C 1
ATOM 3831 O O . LEU A 1 519 ? 42.487 -17.226 -35.859 1.00 28.31 519 LEU B O 1
ATOM 3836 N N . VAL A 1 520 ? 44.097 -18.632 -35.022 1.00 26.72 520 VAL B N 1
ATOM 3837 C CA . VAL A 1 520 ? 43.694 -18.571 -33.634 1.00 25.84 520 VAL B CA 1
ATOM 3838 C C . VAL A 1 520 ? 44.828 -18.097 -32.767 1.00 29.54 520 VAL B C 1
ATOM 3839 O O . VAL A 1 520 ? 45.937 -18.666 -32.812 1.00 26.87 520 VAL B O 1
ATOM 3843 N N . LEU A 1 521 ? 44.564 -17.048 -31.990 1.00 27.91 521 LEU B N 1
ATOM 3844 C CA . LEU A 1 521 ? 45.562 -16.592 -30.999 1.00 31.56 521 LEU B CA 1
ATOM 3845 C C . LEU A 1 521 ? 45.595 -17.489 -29.773 1.00 33.57 521 LEU B C 1
ATOM 3846 O O . LEU A 1 521 ? 44.675 -18.270 -29.612 1.00 32.04 521 LEU B O 1
ATOM 3851 N N . PRO A 1 522 ? 46.642 -17.369 -28.899 1.00 35.49 522 PRO B N 1
ATOM 3852 C CA . PRO A 1 522 ? 46.732 -18.183 -27.685 1.00 35.67 522 PRO B CA 1
ATOM 3853 C C . PRO A 1 522 ? 45.605 -18.112 -26.706 1.00 32.88 522 PRO B C 1
ATOM 3854 O O . PRO A 1 522 ? 45.438 -19.050 -25.988 1.00 34.76 522 PRO B O 1
ATOM 3858 N N . ASP A 1 523 ? 44.818 -17.053 -26.673 1.00 32.07 523 ASP B N 1
ATOM 3859 C CA . ASP A 1 523 ? 43.616 -17.005 -25.807 1.00 35.61 523 ASP B CA 1
ATOM 3860 C C . ASP A 1 523 ? 42.289 -17.485 -26.490 1.00 32.29 523 ASP B C 1
ATOM 3861 O O . ASP A 1 523 ? 41.181 -17.316 -25.928 1.00 32.98 523 ASP B O 1
ATOM 3866 N N . GLY A 1 524 ? 42.395 -18.047 -27.675 1.00 30.26 524 GLY B N 1
ATOM 3867 C CA . GLY A 1 524 ? 41.213 -18.448 -28.453 1.00 30.71 524 GLY B CA 1
ATOM 3868 C C . GLY A 1 524 ? 40.526 -17.398 -29.275 1.00 31.38 524 GLY B C 1
ATOM 3869 O O . GLY A 1 524 ? 39.498 -17.667 -29.889 1.00 28.61 524 GLY B O 1
ATOM 3870 N N . SER A 1 525 ? 41.049 -16.171 -29.311 1.00 30.58 525 SER B N 1
ATOM 3871 C CA . SER A 1 525 ? 40.402 -15.137 -30.150 1.00 30.89 525 SER B CA 1
ATOM 3872 C C . SER A 1 525 ? 40.913 -15.293 -31.578 1.00 31.93 525 SER B C 1
ATOM 3873 O O . SER A 1 525 ? 41.931 -15.947 -31.821 1.00 27.59 525 SER B O 1
ATOM 3876 N N . ILE A 1 526 ? 40.159 -14.722 -32.519 1.00 32.09 526 ILE B N 1
ATOM 3877 C CA . ILE A 1 526 ? 40.451 -14.756 -33.929 1.00 30.46 526 ILE B CA 1
ATOM 3878 C C . ILE A 1 526 ? 40.550 -13.311 -34.500 1.00 33.39 526 ILE B C 1
ATOM 3879 O O . ILE A 1 526 ? 40.284 -12.374 -33.811 1.00 32.57 526 ILE B O 1
ATOM 3884 N N . LEU A 1 527 ? 41.023 -13.156 -35.727 1.00 29.82 527 LEU B N 1
ATOM 3885 C CA . LEU A 1 527 ? 41.101 -11.862 -36.399 1.00 29.37 527 LEU B CA 1
ATOM 3886 C C . LEU A 1 527 ? 39.981 -11.859 -37.426 1.00 29.04 527 LEU B C 1
ATOM 3887 O O . LEU A 1 527 ? 40.160 -12.114 -38.642 1.00 29.80 527 LEU B O 1
ATOM 3892 N N . ARG A 1 528 ? 38.781 -11.576 -36.938 1.00 25.82 528 ARG B N 1
ATOM 3893 C CA . ARG A 1 528 ? 37.639 -11.577 -37.810 1.00 26.37 528 ARG B CA 1
ATOM 3894 C C . ARG A 1 528 ? 37.549 -10.256 -38.673 1.00 27.57 528 ARG B C 1
ATOM 3895 O O . ARG A 1 528 ? 37.580 -9.175 -38.124 1.00 26.89 528 ARG B O 1
ATOM 3903 N N . ALA A 1 529 ? 37.308 -10.354 -39.958 1.00 24.06 529 ALA B N 1
ATOM 3904 C CA . ALA A 1 529 ? 37.044 -9.201 -40.795 1.00 25.50 529 ALA B CA 1
ATOM 3905 C C . ALA A 1 529 ? 35.580 -8.685 -40.598 1.00 29.30 529 ALA B C 1
ATOM 3906 O O . ALA A 1 529 ? 34.766 -9.376 -39.988 1.00 29.68 529 ALA B O 1
ATOM 3908 N N . ARG A 1 530 ? 35.283 -7.512 -41.157 1.00 26.95 530 ARG B N 1
ATOM 3909 C CA . ARG A 1 530 ? 34.156 -6.660 -40.740 1.00 32.11 530 ARG B CA 1
ATOM 3910 C C . ARG A 1 530 ? 32.942 -6.957 -41.560 1.00 29.60 530 ARG B C 1
ATOM 3911 O O . ARG A 1 530 ? 31.940 -6.538 -41.199 1.00 30.92 530 ARG B O 1
ATOM 3919 N N . LEU A 1 531 ? 33.044 -7.517 -42.754 1.00 29.03 531 LEU B N 1
ATOM 3920 C CA . LEU A 1 531 ? 31.932 -7.611 -43.717 1.00 26.05 531 LEU B CA 1
ATOM 3921 C C . LEU A 1 531 ? 31.756 -9.079 -44.048 1.00 28.50 531 LEU B C 1
ATOM 3922 O O . LEU A 1 531 ? 32.612 -9.842 -43.714 1.00 27.17 531 LEU B O 1
ATOM 3927 N N . PRO A 1 532 ? 30.691 -9.458 -44.778 1.00 30.54 532 PRO B N 1
ATOM 3928 C CA . PRO A 1 532 ? 30.651 -10.804 -45.450 1.00 27.64 532 PRO B CA 1
ATOM 3929 C C . PRO A 1 532 ? 31.687 -10.854 -46.561 1.00 30.68 532 PRO B C 1
ATOM 3930 O O . PRO A 1 532 ? 31.743 -9.920 -47.347 1.00 25.63 532 PRO B O 1
ATOM 3934 N N . GLY A 1 533 ? 32.517 -11.897 -46.629 1.00 28.00 533 GLY B N 1
ATOM 3935 C CA . GLY A 1 533 ? 33.415 -12.061 -47.727 1.00 28.60 533 GLY B CA 1
ATOM 3936 C C . GLY A 1 533 ? 32.584 -12.305 -48.991 1.00 27.69 533 GLY B C 1
ATOM 3937 O O . GLY A 1 533 ? 31.643 -13.092 -49.016 1.00 26.56 533 GLY B O 1
ATOM 3938 N N . ARG A 1 534 ? 32.994 -11.663 -50.067 1.00 25.40 534 ARG B N 1
ATOM 3939 C CA . ARG A 1 534 ? 32.274 -11.686 -51.345 1.00 24.94 534 ARG B CA 1
ATOM 3940 C C . ARG A 1 534 ? 33.229 -11.591 -52.522 1.00 25.12 534 ARG B C 1
ATOM 3941 O O . ARG A 1 534 ? 34.412 -11.189 -52.345 1.00 27.83 534 ARG B O 1
ATOM 3949 N N . PRO A 1 535 ? 32.736 -11.927 -53.732 1.00 24.04 535 PRO B N 1
ATOM 3950 C CA . PRO A 1 535 ? 33.548 -11.801 -54.892 1.00 26.11 535 PRO B CA 1
ATOM 3951 C C . PRO A 1 535 ? 33.740 -10.332 -55.171 1.00 27.85 535 PRO B C 1
ATOM 3952 O O . PRO A 1 535 ? 32.902 -9.517 -54.849 1.00 26.05 535 PRO B O 1
ATOM 3956 N N . THR A 1 536 ? 34.855 -10.030 -55.799 1.00 27.48 536 THR B N 1
ATOM 3957 C CA . THR A 1 536 ? 35.152 -8.676 -56.288 1.00 29.13 536 THR B CA 1
ATOM 3958 C C . THR A 1 536 ? 34.251 -8.361 -57.452 1.00 29.13 536 THR B C 1
ATOM 3959 O O . THR A 1 536 ? 33.595 -9.241 -58.014 1.00 28.13 536 THR B O 1
ATOM 3963 N N . ARG A 1 537 ? 34.165 -7.070 -57.776 1.00 30.54 537 ARG B N 1
ATOM 3964 C CA . ARG A 1 537 ? 33.309 -6.589 -58.850 1.00 31.04 537 ARG B CA 1
ATOM 3965 C C . ARG A 1 537 ? 33.521 -7.359 -60.187 1.00 31.17 537 ARG B C 1
ATOM 3966 O O . ARG A 1 537 ? 32.571 -7.715 -60.866 1.00 30.01 537 ARG B O 1
ATOM 3974 N N . ASP A 1 538 ? 34.777 -7.490 -60.531 1.00 33.90 538 ASP B N 1
ATOM 3975 C CA . ASP A 1 538 ? 35.365 -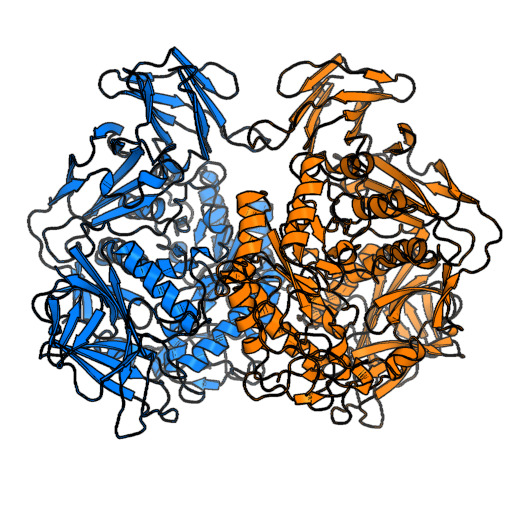8.335 -61.569 1.00 42.06 538 ASP B CA 1
ATOM 3976 C C . ASP A 1 538 ? 34.897 -9.729 -61.705 1.00 40.85 538 ASP B C 1
ATOM 3977 O O . ASP A 1 538 ? 35.078 -10.341 -62.772 1.00 39.69 538 ASP B O 1
ATOM 3982 N N . CYS A 1 539 ? 34.569 -10.303 -60.568 1.00 29.05 539 CYS B N 1
ATOM 3983 C CA . CYS A 1 539 ? 34.209 -11.740 -60.485 1.00 29.90 539 CYS B CA 1
ATOM 3984 C C . CYS A 1 539 ? 32.712 -11.959 -60.437 1.00 30.37 539 CYS B C 1
ATOM 3985 O O . CYS A 1 539 ? 32.278 -13.110 -60.487 1.00 29.82 539 CYS B O 1
ATOM 3988 N N . LEU A 1 540 ? 31.919 -10.897 -60.309 1.00 28.06 540 LEU B N 1
ATOM 3989 C CA . LEU A 1 540 ? 30.493 -11.086 -60.085 1.00 31.29 540 LEU B CA 1
ATOM 3990 C C . LEU A 1 540 ? 29.818 -11.758 -61.224 1.00 32.08 540 LEU B C 1
ATOM 3991 O O . LEU A 1 540 ? 28.844 -12.476 -61.002 1.00 31.04 540 LEU B O 1
ATOM 3996 N N . PHE A 1 541 ? 30.330 -11.535 -62.445 1.00 32.14 541 PHE B N 1
ATOM 3997 C CA . PHE A 1 541 ? 29.656 -11.982 -63.633 1.00 32.61 541 PHE B CA 1
ATOM 3998 C C . PHE A 1 541 ? 30.418 -13.046 -64.420 1.00 32.86 541 PHE B C 1
ATOM 3999 O O . PHE A 1 541 ? 29.972 -13.505 -65.478 1.00 34.69 541 PHE B O 1
ATOM 4007 N N . ALA A 1 542 ? 31.516 -13.484 -63.851 1.00 35.90 542 ALA B N 1
ATOM 4008 C CA . ALA A 1 542 ? 32.366 -14.516 -64.441 1.00 39.99 542 ALA B CA 1
ATOM 4009 C C . ALA A 1 542 ? 32.422 -15.690 -63.462 1.00 37.16 542 ALA B C 1
ATOM 4010 O O . ALA A 1 542 ? 32.940 -15.569 -62.334 1.00 37.35 542 ALA B O 1
ATOM 4012 N N . ASP A 1 543 ? 31.891 -16.827 -63.908 1.00 34.07 543 ASP B N 1
ATOM 4013 C CA . ASP A 1 543 ? 31.830 -18.059 -63.141 1.00 34.19 543 ASP B CA 1
ATOM 4014 C C . ASP A 1 543 ? 33.156 -18.784 -62.966 1.00 33.17 543 ASP B C 1
ATOM 4015 O O . ASP A 1 543 ? 33.591 -19.530 -63.863 1.00 34.69 543 ASP B O 1
ATOM 4020 N N . PRO A 1 544 ? 33.747 -18.679 -61.765 1.00 32.16 544 PRO B N 1
ATOM 4021 C CA . PRO A 1 544 ? 35.075 -19.270 -61.549 1.00 33.37 544 PRO B CA 1
ATOM 4022 C C . PRO A 1 544 ? 35.118 -20.794 -61.334 1.00 31.72 544 PRO B C 1
ATOM 4023 O O . PRO A 1 544 ? 36.201 -21.393 -61.274 1.00 28.80 544 PRO B O 1
ATOM 4027 N N . ALA A 1 545 ? 33.951 -21.406 -61.251 1.00 30.60 545 ALA B N 1
ATOM 4028 C CA . ALA A 1 545 ? 33.843 -22.828 -61.284 1.00 34.37 545 ALA B CA 1
ATOM 4029 C C . ALA A 1 545 ? 33.656 -23.406 -62.701 1.00 34.84 545 ALA B C 1
ATOM 4030 O O . ALA A 1 545 ? 33.936 -24.581 -62.878 1.00 31.98 545 ALA B O 1
ATOM 4032 N N . ARG A 1 546 ? 33.093 -22.653 -63.631 1.00 33.32 546 ARG B N 1
ATOM 4033 C CA . ARG A 1 546 ? 32.733 -23.174 -64.966 1.00 32.89 546 ARG B CA 1
ATOM 4034 C C . ARG A 1 546 ? 33.407 -22.499 -66.157 1.00 37.15 546 ARG B C 1
ATOM 4035 O O . ARG A 1 546 ? 33.482 -23.077 -67.180 1.00 35.32 546 ARG B O 1
ATOM 4043 N N . ASP A 1 547 ? 33.881 -21.270 -66.070 1.00 34.43 547 ASP B N 1
ATOM 4044 C CA . ASP A 1 547 ? 34.266 -20.581 -67.291 1.00 36.41 547 ASP B CA 1
ATOM 4045 C C . ASP A 1 547 ? 35.646 -20.982 -67.835 1.00 36.81 547 ASP B C 1
ATOM 4046 O O . ASP A 1 547 ? 35.986 -20.570 -68.916 1.00 34.99 547 ASP B O 1
ATOM 4051 N N . GLY A 1 548 ? 36.406 -21.765 -67.084 1.00 34.18 548 GLY B N 1
ATOM 4052 C CA . GLY A 1 548 ? 37.729 -22.225 -67.483 1.00 36.65 548 GLY B CA 1
ATOM 4053 C C . GLY A 1 548 ? 38.810 -21.161 -67.680 1.00 42.19 548 GLY B C 1
ATOM 4054 O O . GLY A 1 548 ? 39.916 -21.500 -68.091 1.00 41.91 548 GLY B O 1
ATOM 4055 N N . VAL A 1 549 ? 38.512 -19.917 -67.296 1.00 38.49 549 VAL B N 1
ATOM 4056 C CA . VAL A 1 549 ? 39.314 -18.738 -67.586 1.00 43.08 549 VAL B CA 1
ATOM 4057 C C . VAL A 1 549 ? 39.686 -17.885 -66.338 1.00 46.24 549 VAL B C 1
ATOM 4058 O O . VAL A 1 549 ? 40.836 -17.385 -66.219 1.00 41.82 549 VAL B O 1
ATOM 4062 N N . SER A 1 550 ? 38.769 -17.735 -65.396 1.00 36.19 550 SER B N 1
ATOM 4063 C CA . SER A 1 550 ? 39.015 -16.795 -64.282 1.00 35.81 550 SER B CA 1
ATOM 4064 C C . SER A 1 550 ? 39.317 -17.431 -62.955 1.00 35.02 550 SER B C 1
ATOM 4065 O O . SER A 1 550 ? 38.895 -18.560 -62.652 1.00 33.80 550 SER B O 1
ATOM 4068 N N . LEU A 1 551 ? 40.094 -16.706 -62.159 1.00 30.21 551 LEU B N 1
ATOM 4069 C CA . LEU A 1 551 ? 40.282 -17.014 -60.761 1.00 30.88 551 LEU B CA 1
ATOM 4070 C C . LEU A 1 551 ? 39.163 -16.312 -59.955 1.00 34.09 551 LEU B C 1
ATOM 4071 O O . LEU A 1 551 ? 38.760 -15.192 -60.280 1.00 34.68 551 LEU B O 1
ATOM 4076 N N . LEU A 1 552 ? 38.755 -16.900 -58.856 1.00 29.70 552 LEU B N 1
ATOM 4077 C CA . LEU A 1 552 ? 37.896 -16.198 -57.945 1.00 29.15 552 LEU B CA 1
ATOM 4078 C C . LEU A 1 552 ? 38.718 -15.345 -57.005 1.00 27.32 552 LEU B C 1
ATOM 4079 O O . LEU A 1 552 ? 39.649 -15.837 -56.363 1.00 28.24 552 LEU B O 1
ATOM 4084 N N . LYS A 1 553 ? 38.324 -14.070 -56.876 1.00 26.76 553 LYS B N 1
ATOM 4085 C CA . LYS A 1 553 ? 38.895 -13.158 -55.917 1.00 26.52 553 LYS B CA 1
ATOM 4086 C C . LYS A 1 553 ? 37.797 -12.789 -54.916 1.00 26.04 553 LYS B C 1
ATOM 4087 O O . LYS A 1 553 ? 36.707 -12.345 -55.330 1.00 27.03 553 LYS B O 1
ATOM 4093 N N . ILE A 1 554 ? 38.094 -12.974 -53.636 1.00 26.01 554 ILE B N 1
ATOM 4094 C CA . ILE A 1 554 ? 37.213 -12.660 -52.539 1.00 29.74 554 ILE B CA 1
ATOM 4095 C C . ILE A 1 554 ? 37.801 -11.512 -51.758 1.00 28.78 554 ILE B C 1
ATOM 4096 O O . ILE A 1 554 ? 38.953 -11.555 -51.373 1.00 26.56 554 ILE B O 1
ATOM 4101 N N . TRP A 1 555 ? 36.983 -10.504 -51.491 1.00 27.37 555 TRP B N 1
ATOM 4102 C CA . TRP A 1 555 ? 37.471 -9.321 -50.723 1.00 25.23 555 TRP B CA 1
ATOM 4103 C C . TRP A 1 555 ? 36.748 -9.185 -49.410 1.00 25.78 555 TRP B C 1
ATOM 4104 O O . TRP A 1 555 ? 35.558 -9.580 -49.287 1.00 23.57 555 TRP B O 1
ATOM 4115 N N . ASN A 1 556 ? 37.459 -8.620 -48.457 1.00 24.70 556 ASN B N 1
ATOM 4116 C CA . ASN A 1 556 ? 36.875 -8.197 -47.183 1.00 25.59 556 ASN B CA 1
ATOM 4117 C C . ASN A 1 556 ? 37.628 -6.969 -46.660 1.00 28.02 556 ASN B C 1
ATOM 4118 O O . ASN A 1 556 ? 38.589 -6.531 -47.266 1.00 26.33 556 ASN B O 1
ATOM 4123 N N . MET A 1 557 ? 37.161 -6.420 -45.559 1.00 26.74 557 MET B N 1
ATOM 4124 C CA . MET A 1 557 ? 37.681 -5.231 -44.913 1.00 27.78 557 MET B CA 1
ATOM 4125 C C . MET A 1 557 ? 37.953 -5.522 -43.463 1.00 24.85 557 MET B C 1
ATOM 4126 O O . MET A 1 557 ? 37.213 -6.193 -42.784 1.00 26.50 557 MET B O 1
ATOM 4131 N N . ASN A 1 558 ? 39.045 -4.968 -42.990 1.00 24.93 558 ASN B N 1
ATOM 4132 C CA . ASN A 1 558 ? 39.294 -4.797 -41.570 1.00 26.49 558 ASN B CA 1
ATOM 4133 C C . ASN A 1 558 ? 39.075 -3.307 -41.297 1.00 33.60 558 ASN B C 1
ATOM 4134 O O . ASN A 1 558 ? 38.578 -2.615 -42.160 1.00 31.21 558 ASN B O 1
ATOM 4139 N N . LYS A 1 559 ? 39.550 -2.811 -40.157 1.00 31.28 559 LYS B N 1
ATOM 4140 C CA . LYS A 1 559 ? 39.418 -1.386 -39.811 1.00 36.00 559 LYS B CA 1
ATOM 4141 C C . LYS A 1 559 ? 40.388 -0.515 -40.613 1.00 32.23 559 LYS B C 1
ATOM 4142 O O . LYS A 1 559 ? 39.999 0.478 -41.201 1.00 30.90 559 LYS B O 1
ATOM 4148 N N . TYR A 1 560 ? 41.656 -0.936 -40.712 1.00 31.27 560 TYR B N 1
ATOM 4149 C CA . TYR A 1 560 ? 42.702 -0.174 -41.385 1.00 27.36 560 TYR B CA 1
ATOM 4150 C C . TYR A 1 560 ? 43.412 -0.871 -42.560 1.00 30.56 560 TYR B C 1
ATOM 4151 O O . TYR A 1 560 ? 44.443 -0.358 -43.067 1.00 29.01 560 TYR B O 1
ATOM 4160 N N . THR A 1 561 ? 42.940 -2.048 -42.967 1.00 27.76 561 THR B N 1
ATOM 4161 C CA . THR A 1 561 ? 43.388 -2.689 -44.186 1.00 26.35 561 THR B CA 1
ATOM 4162 C C . THR A 1 561 ? 42.206 -3.352 -44.841 1.00 27.72 561 THR B C 1
ATOM 4163 O O . THR A 1 561 ? 41.174 -3.481 -44.244 1.00 27.65 561 THR B O 1
ATOM 4167 N N . GLY A 1 562 ? 42.380 -3.744 -46.089 1.00 24.55 562 GLY B N 1
ATOM 4168 C CA . GLY A 1 562 ? 41.518 -4.665 -46.781 1.00 26.66 562 GLY B CA 1
ATOM 4169 C C . GLY A 1 562 ? 42.223 -6.022 -46.835 1.00 30.67 562 GLY B C 1
ATOM 4170 O O . GLY A 1 562 ? 43.393 -6.142 -46.408 1.00 27.86 562 GLY B O 1
ATOM 4171 N N . VAL A 1 563 ? 41.532 -7.018 -47.378 1.00 27.57 563 VAL B N 1
ATOM 4172 C CA . VAL A 1 563 ? 42.111 -8.368 -47.533 1.00 27.93 563 VAL B CA 1
ATOM 4173 C C . VAL A 1 563 ? 41.558 -8.973 -48.805 1.00 29.37 563 VAL B C 1
ATOM 4174 O O . VAL A 1 563 ? 40.403 -8.721 -49.210 1.00 29.06 563 VAL B O 1
ATOM 4178 N N . LEU A 1 564 ? 42.379 -9.751 -49.491 1.00 27.08 564 LEU B N 1
ATOM 4179 C CA . LEU A 1 564 ? 41.957 -10.285 -50.759 1.00 29.78 564 LEU B CA 1
ATOM 4180 C C . LEU A 1 564 ? 42.441 -11.698 -50.836 1.00 30.19 564 LEU B C 1
ATOM 4181 O O . LEU A 1 564 ? 43.614 -11.921 -50.619 1.00 34.30 564 LEU B O 1
ATOM 4186 N N . GLY A 1 565 ? 41.535 -12.629 -51.144 1.00 27.76 565 GLY B N 1
ATOM 4187 C CA . GLY A 1 565 ? 41.876 -14.041 -51.285 1.00 27.36 565 GLY B CA 1
ATOM 4188 C C . GLY A 1 565 ? 41.647 -14.430 -52.702 1.00 30.58 565 GLY B C 1
ATOM 4189 O O . GLY A 1 565 ? 40.633 -14.063 -53.300 1.00 30.18 565 GLY B O 1
ATOM 4190 N N . VAL A 1 566 ? 42.615 -15.105 -53.280 1.00 28.25 566 VAL B N 1
ATOM 4191 C CA . VAL A 1 566 ? 42.535 -15.532 -54.675 1.00 26.57 566 VAL B CA 1
ATOM 4192 C C . VAL A 1 566 ? 42.565 -17.084 -54.705 1.00 26.21 566 VAL B C 1
ATOM 4193 O O . VAL A 1 566 ? 43.384 -17.717 -54.029 1.00 27.80 566 VAL B O 1
ATOM 4197 N N . TYR A 1 567 ? 41.606 -17.648 -55.437 1.00 28.89 567 TYR B N 1
ATOM 4198 C CA . TYR A 1 567 ? 41.313 -19.077 -55.456 1.00 30.21 567 TYR B CA 1
ATOM 4199 C C . TYR A 1 567 ? 41.137 -19.521 -56.893 1.00 29.93 567 TYR B C 1
ATOM 4200 O O . TYR A 1 567 ? 40.481 -18.871 -57.666 1.00 28.66 567 TYR B O 1
ATOM 4209 N N . ASN A 1 568 ? 41.701 -20.668 -57.228 1.00 27.53 568 ASN B N 1
ATOM 4210 C CA . ASN A 1 568 ? 41.269 -21.378 -58.414 1.00 27.60 568 ASN B CA 1
ATOM 4211 C C . ASN A 1 568 ? 40.238 -22.415 -57.983 1.00 27.30 568 ASN B C 1
ATOM 4212 O O . ASN A 1 568 ? 40.558 -23.340 -57.250 1.00 29.24 568 ASN B O 1
ATOM 4217 N N . CYS A 1 569 ? 38.998 -22.223 -58.390 1.00 29.64 569 CYS B N 1
ATOM 4218 C CA . CYS A 1 569 ? 37.985 -23.188 -58.101 1.00 29.99 569 CYS B CA 1
ATOM 4219 C C . CYS A 1 569 ? 37.321 -23.789 -59.359 1.00 34.24 569 CYS B C 1
ATOM 4220 O O . CYS A 1 569 ? 36.218 -24.321 -59.335 1.00 32.81 569 CYS B O 1
ATOM 4223 N N . GLN A 1 570 ? 38.079 -23.804 -60.450 1.00 33.73 570 GLN B N 1
ATOM 4224 C CA . GLN A 1 570 ? 37.634 -24.434 -61.665 1.00 33.78 570 GLN B CA 1
ATOM 4225 C C . GLN A 1 570 ? 37.594 -25.941 -61.483 1.00 31.15 570 GLN B C 1
ATOM 4226 O O . GLN A 1 570 ? 38.202 -26.494 -60.591 1.00 33.37 570 GLN B O 1
ATOM 4232 N N . GLY A 1 571 ? 36.869 -26.594 -62.366 1.00 33.57 571 GLY B N 1
ATOM 4233 C CA . GLY A 1 571 ? 36.956 -28.055 -62.476 1.00 30.42 571 GLY B CA 1
ATOM 4234 C C . GLY A 1 571 ? 35.768 -28.801 -61.939 1.00 35.67 571 GLY B C 1
ATOM 4235 O O . GLY A 1 571 ? 35.717 -30.052 -62.080 1.00 34.54 571 GLY B O 1
ATOM 4236 N N . ALA A 1 572 ? 34.831 -28.098 -61.273 1.00 33.37 572 ALA B N 1
ATOM 4237 C CA . ALA A 1 572 ? 33.695 -28.791 -60.644 1.00 30.98 572 ALA B CA 1
ATOM 4238 C C . ALA A 1 572 ? 32.563 -27.847 -60.401 1.00 31.76 572 ALA B C 1
ATOM 4239 O O . ALA A 1 572 ? 32.814 -26.726 -60.031 1.00 34.46 572 ALA B O 1
ATOM 4241 N N . ALA A 1 573 ? 31.329 -28.319 -60.516 1.00 30.98 573 ALA B N 1
ATOM 4242 C CA . ALA A 1 573 ? 30.150 -27.497 -60.251 1.00 33.43 573 ALA B CA 1
ATOM 4243 C C . ALA A 1 573 ? 28.925 -28.356 -60.349 1.00 32.92 573 ALA B C 1
ATOM 4244 O O . ALA A 1 573 ? 29.003 -29.461 -60.842 1.00 32.63 573 ALA B O 1
ATOM 4246 N N . TRP A 1 574 ? 27.811 -27.828 -59.861 1.00 31.28 574 TRP B N 1
ATOM 4247 C CA . TRP A 1 574 ? 26.520 -28.453 -60.052 1.00 32.31 574 TRP B CA 1
ATOM 4248 C C . TRP A 1 574 ? 26.173 -28.552 -61.575 1.00 36.05 574 TRP B C 1
ATOM 4249 O O . TRP A 1 574 ? 26.236 -27.610 -62.339 1.00 33.51 574 TRP B O 1
ATOM 4260 N N . SER A 1 575 ? 25.787 -29.738 -61.983 1.00 34.06 575 SER B N 1
ATOM 4261 C CA . SER A 1 575 ? 25.503 -30.003 -63.387 1.00 35.03 575 SER B CA 1
ATOM 4262 C C . SER A 1 575 ? 24.003 -29.888 -63.601 1.00 33.67 575 SER B C 1
ATOM 4263 O O . SER A 1 575 ? 23.188 -30.565 -62.950 1.00 34.83 575 SER B O 1
ATOM 4266 N N . SER A 1 576 ? 23.602 -29.076 -64.552 1.00 36.57 576 SER B N 1
ATOM 4267 C CA . SER A 1 576 ? 22.172 -28.986 -64.832 1.00 40.61 576 SER B CA 1
ATOM 4268 C C . SER A 1 576 ? 21.621 -30.246 -65.496 1.00 41.17 576 SER B C 1
ATOM 4269 O O . SER A 1 576 ? 20.416 -30.414 -65.528 1.00 43.10 576 SER B O 1
ATOM 4272 N N . THR A 1 577 ? 22.473 -31.133 -66.031 1.00 40.80 577 THR B N 1
ATOM 4273 C CA . THR A 1 577 ? 21.962 -32.369 -66.659 1.00 44.67 577 THR B CA 1
ATOM 4274 C C . THR A 1 577 ? 22.000 -33.507 -65.676 1.00 43.77 577 THR B C 1
ATOM 4275 O O . THR A 1 577 ? 21.026 -34.234 -65.563 1.00 42.59 577 THR B O 1
ATOM 4279 N N . GLU A 1 578 ? 23.086 -33.675 -64.917 1.00 40.42 578 GLU B N 1
ATOM 4280 C CA . GLU A 1 578 ? 23.061 -34.718 -63.902 1.00 39.55 578 GLU B CA 1
ATOM 4281 C C . GLU A 1 578 ? 22.364 -34.294 -62.611 1.00 40.47 578 GLU B C 1
ATOM 4282 O O . GLU A 1 578 ? 22.167 -35.121 -61.751 1.00 36.15 578 GLU B O 1
ATOM 4288 N N . ARG A 1 579 ? 22.040 -33.005 -62.464 1.00 37.57 579 ARG B N 1
ATOM 4289 C CA . ARG A 1 579 ? 21.376 -32.491 -61.235 1.00 42.45 579 ARG B CA 1
ATOM 4290 C C . ARG A 1 579 ? 22.127 -32.822 -59.903 1.00 35.19 579 ARG B C 1
ATOM 4291 O O . ARG A 1 579 ? 21.529 -33.097 -58.914 1.00 37.26 579 ARG B O 1
ATOM 4299 N N . LYS A 1 580 ? 23.450 -32.774 -59.906 1.00 36.22 580 LYS B N 1
ATOM 4300 C CA . LYS A 1 580 ? 24.253 -32.928 -58.708 1.00 35.89 580 LYS B CA 1
ATOM 4301 C C . LYS A 1 580 ? 25.648 -32.372 -59.023 1.00 35.84 580 LYS B C 1
ATOM 4302 O O . LYS A 1 580 ? 25.969 -32.103 -60.162 1.00 30.94 580 LYS B O 1
ATOM 4308 N N . ASN A 1 581 ? 26.474 -32.274 -58.021 1.00 29.97 581 ASN B N 1
ATOM 4309 C CA . ASN A 1 581 ? 27.806 -31.686 -58.186 1.00 37.19 581 ASN B CA 1
ATOM 4310 C C . ASN A 1 581 ? 28.744 -32.695 -58.781 1.00 34.92 581 ASN B C 1
ATOM 4311 O O . ASN A 1 581 ? 28.842 -33.758 -58.234 1.00 33.08 581 ASN B O 1
ATOM 4316 N N . ILE A 1 582 ? 29.425 -32.359 -59.846 1.00 33.15 582 ILE B N 1
ATOM 4317 C CA . ILE A 1 582 ? 30.340 -33.277 -60.474 1.00 36.88 582 ILE B CA 1
ATOM 4318 C C . ILE A 1 582 ? 31.580 -32.527 -60.931 1.00 39.64 582 ILE B C 1
ATOM 4319 O O . ILE A 1 582 ? 31.536 -31.304 -61.120 1.00 34.88 582 ILE B O 1
ATOM 4324 N N . PHE A 1 583 ? 32.664 -33.281 -61.127 1.00 37.11 583 PHE B N 1
ATOM 4325 C CA . PHE A 1 583 ? 33.819 -32.823 -61.880 1.00 39.01 583 PHE B CA 1
ATOM 4326 C C . PHE A 1 583 ? 33.497 -32.611 -63.363 1.00 39.91 583 PHE B C 1
ATOM 4327 O O . PHE A 1 583 ? 32.603 -33.255 -63.928 1.00 36.60 583 PHE B O 1
ATOM 4335 N N . HIS A 1 584 ? 34.181 -31.654 -63.983 1.00 36.82 584 HIS B N 1
ATOM 4336 C CA . HIS A 1 584 ? 34.087 -31.485 -65.396 1.00 37.73 584 HIS B CA 1
ATOM 4337 C C . HIS A 1 584 ? 35.427 -31.076 -65.955 1.00 38.63 584 HIS B C 1
ATOM 4338 O O . HIS A 1 584 ? 36.342 -30.732 -65.224 1.00 37.38 584 HIS B O 1
ATOM 4345 N N . GLN A 1 585 ? 35.524 -31.057 -67.266 1.00 39.43 585 GLN B N 1
ATOM 4346 C CA . GLN A 1 585 ? 36.845 -30.979 -67.875 1.00 46.97 585 GLN B CA 1
ATOM 4347 C C . GLN A 1 585 ? 37.346 -29.552 -67.838 1.00 39.97 585 GLN B C 1
ATOM 4348 O O . GLN A 1 585 ? 36.535 -28.618 -67.917 1.00 43.74 585 GLN B O 1
ATOM 4354 N N . THR A 1 586 ? 38.647 -29.376 -67.660 1.00 37.85 586 THR B N 1
ATOM 4355 C CA . THR A 1 586 ? 39.292 -28.065 -67.818 1.00 50.79 586 THR B CA 1
ATOM 4356 C C . THR A 1 586 ? 40.423 -28.097 -68.879 1.00 60.12 586 THR B C 1
ATOM 4357 O O . THR A 1 586 ? 41.164 -29.071 -68.964 1.00 60.10 586 THR B O 1
ATOM 4361 N N . LYS A 1 587 ? 40.526 -27.045 -69.693 1.00 71.59 587 LYS B N 1
ATOM 4362 C CA . LYS A 1 587 ? 41.612 -26.924 -70.695 1.00 73.39 587 LYS B CA 1
ATOM 4363 C C . LYS A 1 587 ? 43.006 -26.953 -70.023 1.00 65.69 587 LYS B C 1
ATOM 4364 O O . LYS A 1 587 ? 43.841 -27.776 -70.380 1.00 62.91 587 LYS B O 1
ATOM 4370 N N . THR A 1 588 ? 43.235 -26.104 -69.025 1.00 59.14 588 THR B N 1
ATOM 4371 C CA . THR A 1 588 ? 44.508 -26.114 -68.292 1.00 63.36 588 THR B CA 1
ATOM 4372 C C . THR A 1 588 ? 44.306 -26.556 -66.859 1.00 67.14 588 THR B C 1
ATOM 4373 O O . THR A 1 588 ? 43.167 -26.588 -66.334 1.00 61.48 588 THR B O 1
ATOM 4377 N N . ASP A 1 589 ? 45.443 -26.871 -66.243 1.00 64.36 589 ASP B N 1
ATOM 4378 C CA . ASP A 1 589 ? 45.534 -26.936 -64.814 1.00 70.07 589 ASP B CA 1
ATOM 4379 C C . ASP A 1 589 ? 45.674 -25.501 -64.218 1.00 68.19 589 ASP B C 1
ATOM 4380 O O . ASP A 1 589 ? 44.919 -25.161 -63.310 1.00 61.32 589 ASP B O 1
ATOM 4385 N N . SER A 1 590 ? 46.612 -24.688 -64.731 1.00 55.99 590 SER B N 1
ATOM 4386 C CA . SER A 1 590 ? 46.986 -23.422 -64.100 1.00 53.46 590 SER B CA 1
ATOM 4387 C C . SER A 1 590 ? 46.284 -22.279 -64.807 1.00 52.55 590 SER B C 1
ATOM 4388 O O . SER A 1 590 ? 46.004 -22.381 -66.006 1.00 49.65 590 SER B O 1
ATOM 4391 N N . LEU A 1 591 ? 45.909 -21.246 -64.042 1.00 41.67 591 LEU B N 1
ATOM 4392 C CA . LEU A 1 591 ? 45.316 -20.017 -64.588 1.00 38.89 591 LEU B CA 1
ATOM 4393 C C . LEU A 1 591 ? 46.031 -18.793 -64.035 1.00 36.26 591 LEU B C 1
ATOM 4394 O O . LEU A 1 591 ? 46.423 -18.763 -62.843 1.00 36.51 591 LEU B O 1
ATOM 4399 N N . THR A 1 592 ? 46.141 -17.785 -64.890 1.00 35.24 592 THR B N 1
ATOM 4400 C CA . THR A 1 592 ? 46.751 -16.508 -64.541 1.00 40.83 592 THR B CA 1
ATOM 4401 C C . THR A 1 592 ? 45.720 -15.405 -64.530 1.00 36.67 592 THR B C 1
ATOM 4402 O O . THR A 1 592 ? 45.034 -15.228 -65.481 1.00 41.60 592 THR B O 1
ATOM 4406 N N . GLY A 1 593 ? 45.581 -14.686 -63.420 1.00 36.81 593 GLY B N 1
ATOM 4407 C CA . GLY A 1 593 ? 44.666 -13.544 -63.364 1.00 34.50 593 GLY B CA 1
ATOM 4408 C C . GLY A 1 593 ? 45.494 -12.406 -62.817 1.00 41.62 593 GLY B C 1
ATOM 4409 O O . GLY A 1 593 ? 46.727 -12.407 -62.911 1.00 38.56 593 GLY B O 1
ATOM 4410 N N . SER A 1 594 ? 44.833 -11.435 -62.213 1.00 39.93 594 SER B N 1
ATOM 4411 C CA . SER A 1 594 ? 45.567 -10.379 -61.579 1.00 40.66 594 SER B CA 1
ATOM 4412 C C . SER A 1 594 ? 44.783 -9.697 -60.485 1.00 38.00 594 SER B C 1
ATOM 4413 O O . SER A 1 594 ? 43.534 -9.862 -60.369 1.00 42.32 594 SER B O 1
ATOM 4416 N N . ILE A 1 595 ? 45.525 -8.983 -59.656 1.00 33.61 595 ILE B N 1
ATOM 4417 C CA . ILE A 1 595 ? 44.926 -8.215 -58.591 1.00 37.51 595 ILE B CA 1
ATOM 4418 C C . ILE A 1 595 ? 45.330 -6.755 -58.695 1.00 40.42 595 ILE B C 1
ATOM 4419 O O . ILE A 1 595 ? 46.435 -6.414 -59.209 1.00 35.96 595 ILE B O 1
ATOM 4424 N N . ARG A 1 596 ? 44.435 -5.914 -58.182 1.00 32.69 596 ARG B N 1
ATOM 4425 C CA . ARG A 1 596 ? 44.694 -4.485 -57.962 1.00 33.93 596 ARG B CA 1
ATOM 4426 C C . ARG A 1 596 ? 44.138 -4.092 -56.608 1.00 33.87 596 ARG B C 1
ATOM 4427 O O . ARG A 1 596 ? 43.120 -4.696 -56.154 1.00 30.60 596 ARG B O 1
ATOM 4435 N N . GLY A 1 597 ? 44.758 -3.094 -55.964 1.00 33.63 597 GLY B N 1
ATOM 4436 C CA . GLY A 1 597 ? 44.293 -2.502 -54.680 1.00 34.95 597 GLY B CA 1
ATOM 4437 C C . GLY A 1 597 ? 42.774 -2.316 -54.663 1.00 34.44 597 GLY B C 1
ATOM 4438 O O . GLY A 1 597 ? 42.072 -2.779 -53.781 1.00 36.61 597 GLY B O 1
ATOM 4439 N N . ARG A 1 598 ? 42.264 -1.703 -55.697 1.00 30.64 598 ARG B N 1
ATOM 4440 C CA . ARG A 1 598 ? 40.861 -1.355 -55.784 1.00 37.62 598 ARG B CA 1
ATOM 4441 C C . ARG A 1 598 ? 39.925 -2.572 -55.962 1.00 33.90 598 ARG B C 1
ATOM 4442 O O . ARG A 1 598 ? 38.714 -2.420 -55.880 1.00 32.60 598 ARG B O 1
ATOM 4450 N N . ASP A 1 599 ? 40.456 -3.758 -56.241 1.00 33.34 599 ASP B N 1
ATOM 4451 C CA . ASP A 1 599 ? 39.660 -5.010 -56.123 1.00 34.00 599 ASP B CA 1
ATOM 4452 C C . ASP A 1 599 ? 39.000 -5.147 -54.775 1.00 32.57 599 ASP B C 1
ATOM 4453 O O . ASP A 1 599 ? 37.863 -5.691 -54.658 1.00 32.69 599 ASP B O 1
ATOM 4458 N N . VAL A 1 600 ? 39.687 -4.633 -53.762 1.00 29.50 600 VAL B N 1
ATOM 4459 C CA . VAL A 1 600 ? 39.056 -4.479 -52.473 1.00 30.17 600 VAL B CA 1
ATOM 4460 C C . VAL A 1 600 ? 38.096 -3.318 -52.561 1.00 31.54 600 VAL B C 1
ATOM 4461 O O . VAL A 1 600 ? 38.472 -2.149 -52.506 1.00 33.32 600 VAL B O 1
ATOM 4465 N N . HIS A 1 601 ? 36.835 -3.644 -52.757 1.00 29.73 601 HIS B N 1
ATOM 4466 C CA . HIS A 1 601 ? 35.897 -2.626 -53.205 1.00 32.71 601 HIS B CA 1
ATOM 4467 C C . HIS A 1 601 ? 35.809 -1.431 -52.289 1.00 35.96 601 HIS B C 1
ATOM 4468 O O . HIS A 1 601 ? 35.804 -0.296 -52.757 1.00 34.71 601 HIS B O 1
ATOM 4475 N N . SER A 1 602 ? 35.769 -1.657 -50.968 1.00 30.50 602 SER B N 1
ATOM 4476 C CA . SER A 1 602 ? 35.638 -0.588 -50.024 1.00 30.80 602 SER B CA 1
ATOM 4477 C C . SER A 1 602 ? 36.994 -0.144 -49.449 1.00 29.65 602 SER B C 1
ATOM 4478 O O . SER A 1 602 ? 37.045 0.444 -48.376 1.00 32.26 602 SER B O 1
ATOM 4481 N N . ILE A 1 603 ? 38.084 -0.375 -50.152 1.00 30.62 603 ILE B N 1
ATOM 4482 C CA . ILE A 1 603 ? 39.446 -0.051 -49.596 1.00 29.13 603 ILE B CA 1
ATOM 4483 C C . ILE A 1 603 ? 39.643 1.379 -49.066 1.00 31.90 603 ILE B C 1
ATOM 4484 O O . ILE A 1 603 ? 40.361 1.583 -48.054 1.00 28.60 603 ILE B O 1
ATOM 4489 N N . SER A 1 604 ? 38.954 2.360 -49.663 1.00 29.64 604 SER B N 1
ATOM 4490 C CA . SER A 1 604 ? 39.006 3.789 -49.153 1.00 36.08 604 SER B CA 1
ATOM 4491 C C . SER A 1 604 ? 38.658 3.949 -47.728 1.00 33.69 604 SER B C 1
ATOM 4492 O O . SER A 1 604 ? 39.244 4.773 -47.027 1.00 31.38 604 SER B O 1
ATOM 4495 N N . GLU A 1 605 ? 37.755 3.106 -47.260 1.00 32.54 605 GLU B N 1
ATOM 4496 C CA . GLU A 1 605 ? 37.367 3.159 -45.865 1.00 28.79 605 GLU B CA 1
ATOM 4497 C C . GLU A 1 605 ? 38.444 2.765 -44.904 1.00 30.18 605 GLU B C 1
ATOM 4498 O O . GLU A 1 605 ? 38.295 2.990 -43.715 1.00 31.03 605 GLU B O 1
ATOM 4504 N N . ALA A 1 606 ? 39.515 2.123 -45.358 1.00 28.72 606 ALA B N 1
ATOM 4505 C CA . ALA A 1 606 ? 40.635 1.777 -44.462 1.00 29.95 606 ALA B CA 1
ATOM 4506 C C . ALA A 1 606 ? 41.662 2.938 -44.422 1.00 29.53 606 ALA B C 1
ATOM 4507 O O . ALA A 1 606 ? 42.542 2.926 -43.527 1.00 32.92 606 ALA B O 1
ATOM 4509 N N . SER A 1 607 ? 41.541 3.914 -45.341 1.00 31.85 607 SER B N 1
ATOM 4510 C CA . SER A 1 607 ? 42.500 5.045 -45.400 1.00 33.81 607 SER B CA 1
ATOM 4511 C C . SER A 1 607 ? 42.226 5.999 -44.239 1.00 35.25 607 SER B C 1
ATOM 4512 O O . SER A 1 607 ? 41.064 6.299 -43.961 1.00 32.83 607 SER B O 1
ATOM 4515 N N . THR A 1 608 ? 43.272 6.506 -43.590 1.00 31.90 608 THR B N 1
ATOM 4516 C CA . THR A 1 608 ? 43.049 7.478 -42.507 1.00 36.61 608 THR B CA 1
ATOM 4517 C C . THR A 1 608 ? 42.736 8.866 -43.070 1.00 38.70 608 THR B C 1
ATOM 4518 O O . THR A 1 608 ? 42.387 9.737 -42.324 1.00 41.18 608 THR B O 1
ATOM 4522 N N . ASP A 1 609 ? 42.924 9.066 -44.369 1.00 37.98 609 ASP B N 1
ATOM 4523 C CA . ASP A 1 609 ? 42.645 10.349 -45.011 1.00 42.25 609 ASP B CA 1
ATOM 4524 C C . ASP A 1 609 ? 42.152 10.124 -46.408 1.00 36.45 609 ASP B C 1
ATOM 4525 O O . ASP A 1 609 ? 42.833 10.409 -47.359 1.00 42.74 609 ASP B O 1
ATOM 4530 N N . PRO A 1 610 ? 40.913 9.617 -46.549 1.00 37.31 610 PRO B N 1
ATOM 4531 C CA . PRO A 1 610 ? 40.414 9.258 -47.870 1.00 43.80 610 PRO B CA 1
ATOM 4532 C C . PRO A 1 610 ? 40.313 10.401 -48.858 1.00 49.43 610 PRO B C 1
ATOM 4533 O O . PRO A 1 610 ? 40.350 10.145 -50.072 1.00 44.85 610 PRO B O 1
ATOM 4537 N N . THR A 1 611 ? 40.202 11.646 -48.391 1.00 46.38 611 THR B N 1
ATOM 4538 C CA . THR A 1 611 ? 40.115 12.769 -49.352 1.00 51.12 611 THR B CA 1
ATOM 4539 C C . THR A 1 611 ? 41.443 13.080 -50.005 1.00 48.56 611 THR B C 1
ATOM 4540 O O . THR A 1 611 ? 41.443 13.483 -51.142 1.00 53.59 611 THR B O 1
ATOM 4544 N N . THR A 1 612 ? 42.569 12.871 -49.333 1.00 45.55 612 THR B N 1
ATOM 4545 C CA . THR A 1 612 ? 43.834 13.114 -49.988 1.00 45.33 612 THR B CA 1
ATOM 4546 C C . THR A 1 612 ? 44.519 11.843 -50.523 1.00 52.19 612 THR B C 1
ATOM 4547 O O . THR A 1 612 ? 45.575 11.926 -51.110 1.00 48.93 612 THR B O 1
ATOM 4551 N N . TRP A 1 613 ? 43.964 10.663 -50.284 1.00 46.62 613 TRP B N 1
ATOM 4552 C CA . TRP A 1 613 ? 44.692 9.444 -50.641 1.00 38.84 613 TRP B CA 1
ATOM 4553 C C . TRP A 1 613 ? 44.740 9.269 -52.162 1.00 37.65 613 TRP B C 1
ATOM 4554 O O . TRP A 1 613 ? 43.716 9.315 -52.807 1.00 39.75 613 TRP B O 1
ATOM 4565 N N . ASN A 1 614 ? 45.897 8.962 -52.720 1.00 34.44 614 ASN B N 1
ATOM 4566 C CA . ASN A 1 614 ? 46.015 8.698 -54.179 1.00 40.50 614 ASN B CA 1
ATOM 4567 C C . ASN A 1 614 ? 45.690 7.266 -54.621 1.00 38.47 614 ASN B C 1
ATOM 4568 O O . ASN A 1 614 ? 45.782 6.961 -55.764 1.00 37.22 614 ASN B O 1
ATOM 4573 N N . GLY A 1 615 ? 45.312 6.367 -53.706 1.00 37.92 615 GLY B N 1
ATOM 4574 C CA . GLY A 1 615 ? 44.955 5.003 -54.093 1.00 38.31 615 GLY B CA 1
ATOM 4575 C C . GLY A 1 615 ? 46.104 3.986 -54.066 1.00 35.24 615 GLY B C 1
ATOM 4576 O O . GLY A 1 615 ? 45.885 2.823 -54.291 1.00 37.14 615 GLY B O 1
ATOM 4577 N N . ASP A 1 616 ? 47.314 4.396 -53.743 1.00 34.06 616 ASP B N 1
ATOM 4578 C CA . ASP A 1 616 ? 48.423 3.448 -53.635 1.00 32.69 616 ASP B CA 1
ATOM 4579 C C . ASP A 1 616 ? 48.276 2.607 -52.371 1.00 31.80 616 ASP B C 1
ATOM 4580 O O . ASP A 1 616 ? 47.997 3.143 -51.279 1.00 29.56 616 ASP B O 1
ATOM 4585 N N . CYS A 1 617 ? 48.525 1.311 -52.524 1.00 29.76 617 CYS B N 1
ATOM 4586 C CA . CYS A 1 617 ? 48.495 0.344 -51.435 1.00 30.46 617 CYS B CA 1
ATOM 4587 C C . CYS A 1 617 ? 49.786 -0.437 -51.245 1.00 28.86 617 CYS B C 1
ATOM 4588 O O . CYS A 1 617 ? 50.467 -0.727 -52.183 1.00 33.73 617 CYS B O 1
ATOM 4591 N N . ALA A 1 618 ? 50.049 -0.828 -50.016 1.00 26.39 618 ALA B N 1
ATOM 4592 C CA . ALA A 1 618 ? 51.032 -1.857 -49.760 1.00 27.93 618 ALA B CA 1
ATOM 4593 C C . ALA A 1 618 ? 50.305 -3.220 -49.757 1.00 30.83 618 ALA B C 1
ATOM 4594 O O . ALA A 1 618 ? 49.231 -3.367 -49.146 1.00 31.74 618 ALA B O 1
ATOM 4596 N N . VAL A 1 619 ? 50.841 -4.182 -50.494 1.00 30.72 619 VAL B N 1
ATOM 4597 C CA . VAL A 1 619 ? 50.213 -5.498 -50.714 1.00 33.51 619 VAL B CA 1
ATOM 4598 C C . VAL A 1 619 ? 51.164 -6.607 -50.253 1.00 32.40 619 VAL B C 1
ATOM 4599 O O . VAL A 1 619 ? 52.315 -6.739 -50.764 1.00 30.39 619 VAL B O 1
ATOM 4603 N N . TYR A 1 620 ? 50.748 -7.282 -49.192 1.00 29.28 620 TYR B N 1
ATOM 4604 C CA . TYR A 1 620 ? 51.518 -8.362 -48.575 1.00 30.48 620 TYR B CA 1
ATOM 4605 C C . TYR A 1 620 ? 50.921 -9.734 -48.857 1.00 33.85 620 TYR B C 1
ATOM 4606 O O . TYR A 1 620 ? 49.769 -10.002 -48.509 1.00 28.64 620 TYR B O 1
ATOM 4615 N N . SER A 1 621 ? 51.739 -10.591 -49.474 1.00 34.56 621 SER B N 1
ATOM 4616 C CA . SER A 1 621 ? 51.387 -11.982 -49.749 1.00 33.58 621 SER B CA 1
ATOM 4617 C C . SER A 1 621 ? 51.688 -12.787 -48.554 1.00 31.45 621 SER B C 1
ATOM 4618 O O . SER A 1 621 ? 52.858 -12.918 -48.163 1.00 33.09 621 SER B O 1
ATOM 4621 N N . GLN A 1 622 ? 50.680 -13.315 -47.892 1.00 34.00 622 GLN B N 1
ATOM 4622 C CA . GLN A 1 622 ? 51.004 -13.985 -46.659 1.00 43.62 622 GLN B CA 1
ATOM 4623 C C . GLN A 1 622 ? 51.662 -15.354 -46.848 1.00 44.78 622 GLN B C 1
ATOM 4624 O O . GLN A 1 622 ? 52.512 -15.666 -46.041 1.00 44.62 622 GLN B O 1
ATOM 4630 N N . SER A 1 623 ? 51.366 -16.093 -47.923 1.00 39.63 623 SER B N 1
ATOM 4631 C CA . SER A 1 623 ? 52.103 -17.372 -48.206 1.00 48.07 623 SER B CA 1
ATOM 4632 C C . SER A 1 623 ? 53.551 -17.160 -48.649 1.00 49.79 623 SER B C 1
ATOM 4633 O O . SER A 1 623 ? 54.429 -17.754 -48.074 1.00 57.57 623 SER B O 1
ATOM 4636 N N . ARG A 1 624 ? 53.805 -16.298 -49.632 1.00 48.67 624 ARG B N 1
ATOM 4637 C CA . ARG A 1 624 ? 55.208 -16.008 -50.075 1.00 46.84 624 ARG B CA 1
ATOM 4638 C C . ARG A 1 624 ? 55.986 -15.133 -49.121 1.00 49.47 624 ARG B C 1
ATOM 4639 O O . ARG A 1 624 ? 57.176 -15.059 -49.251 1.00 49.82 624 ARG B O 1
ATOM 4647 N N . GLY A 1 625 ? 55.328 -14.459 -48.168 1.00 47.29 625 GLY B N 1
ATOM 4648 C CA . GLY A 1 625 ? 55.974 -13.458 -47.313 1.00 48.93 625 GLY B CA 1
ATOM 4649 C C . GLY A 1 625 ? 56.604 -12.239 -47.999 1.00 46.74 625 GLY B C 1
ATOM 4650 O O . GLY A 1 625 ? 57.570 -11.689 -47.498 1.00 50.68 625 GLY B O 1
ATOM 4651 N N . GLU A 1 626 ? 56.028 -11.829 -49.122 1.00 43.19 626 GLU B N 1
ATOM 4652 C CA . GLU A 1 626 ? 56.502 -10.741 -49.946 1.00 45.25 626 GLU B CA 1
ATOM 4653 C C . GLU A 1 626 ? 55.627 -9.485 -49.851 1.00 37.73 626 GLU B C 1
ATOM 4654 O O . GLU A 1 626 ? 54.420 -9.549 -50.007 1.00 31.99 626 GLU B O 1
ATOM 4660 N N . LEU A 1 627 ? 56.292 -8.346 -49.807 1.00 40.05 627 LEU B N 1
ATOM 4661 C CA . LEU A 1 627 ? 55.647 -7.026 -49.786 1.00 33.68 627 LEU B CA 1
ATOM 4662 C C . LEU A 1 627 ? 55.970 -6.274 -51.026 1.00 35.65 627 LEU B C 1
ATOM 4663 O O . LEU A 1 627 ? 57.124 -6.091 -51.302 1.00 34.34 627 LEU B O 1
ATOM 4668 N N . ILE A 1 628 ? 54.943 -5.760 -51.697 1.00 33.60 628 ILE B N 1
ATOM 4669 C CA . ILE A 1 628 ? 55.017 -5.042 -52.903 1.00 37.59 628 ILE B CA 1
ATOM 4670 C C . ILE A 1 628 ? 54.212 -3.748 -52.737 1.00 43.03 628 ILE B C 1
ATOM 4671 O O . ILE A 1 628 ? 53.078 -3.763 -52.172 1.00 38.66 628 ILE B O 1
ATOM 4676 N N . VAL A 1 629 ? 54.740 -2.630 -53.247 1.00 37.78 629 VAL B N 1
ATOM 4677 C CA . VAL A 1 629 ? 53.927 -1.405 -53.340 1.00 37.75 629 VAL B CA 1
ATOM 4678 C C . VAL A 1 629 ? 53.179 -1.430 -54.650 1.00 37.28 629 VAL B C 1
ATOM 4679 O O . VAL A 1 629 ? 53.789 -1.595 -55.677 1.00 42.22 629 VAL B O 1
ATOM 4683 N N . MET A 1 630 ? 51.860 -1.251 -54.645 1.00 33.72 630 MET B N 1
ATOM 4684 C CA . MET A 1 630 ? 51.081 -1.214 -55.881 1.00 35.91 630 MET B CA 1
ATOM 4685 C C . MET A 1 630 ? 50.394 0.126 -56.010 1.00 38.67 630 MET B C 1
ATOM 4686 O O . MET A 1 630 ? 49.423 0.426 -55.233 1.00 31.08 630 MET B O 1
ATOM 4691 N N . PRO A 1 631 ? 50.878 0.931 -56.987 1.00 41.34 631 PRO B N 1
ATOM 4692 C CA . PRO A 1 631 ? 50.207 2.156 -57.312 1.00 37.29 631 PRO B CA 1
ATOM 4693 C C . PRO A 1 631 ? 48.782 1.922 -57.710 1.00 35.41 631 PRO B C 1
ATOM 4694 O O . PRO A 1 631 ? 48.424 0.847 -58.165 1.00 34.48 631 PRO B O 1
ATOM 4698 N N . TYR A 1 632 ? 47.985 2.948 -57.587 1.00 34.98 632 TYR B N 1
ATOM 4699 C CA . TYR A 1 632 ? 46.603 2.907 -57.979 1.00 35.73 632 TYR B CA 1
ATOM 4700 C C . TYR A 1 632 ? 46.409 2.328 -59.419 1.00 41.81 632 TYR B C 1
ATOM 4701 O O . TYR A 1 632 ? 47.088 2.702 -60.388 1.00 39.36 632 TYR B O 1
ATOM 4710 N N . ASN A 1 633 ? 45.508 1.371 -59.557 1.00 39.87 633 ASN B N 1
ATOM 4711 C CA . ASN A 1 633 ? 45.184 0.779 -60.842 1.00 52.39 633 ASN B CA 1
ATOM 4712 C C . ASN A 1 633 ? 46.191 -0.203 -61.450 1.00 52.07 633 ASN B C 1
ATOM 4713 O O . ASN A 1 633 ? 45.816 -0.900 -62.391 1.00 54.81 633 ASN B O 1
ATOM 4718 N N . VAL A 1 634 ? 47.436 -0.240 -60.947 1.00 46.97 634 VAL B N 1
ATOM 4719 C CA . VAL A 1 634 ? 48.466 -1.155 -61.425 1.00 42.08 634 VAL B CA 1
ATOM 4720 C C . VAL A 1 634 ? 48.088 -2.559 -61.011 1.00 42.35 634 VAL B C 1
ATOM 4721 O O . VAL A 1 634 ? 47.781 -2.778 -59.850 1.00 37.99 634 VAL B O 1
ATOM 4725 N N . SER A 1 635 ? 48.183 -3.491 -61.949 1.00 43.09 635 SER B N 1
ATOM 4726 C CA . SER A 1 635 ? 47.843 -4.911 -61.745 1.00 46.15 635 SER B CA 1
ATOM 4727 C C . SER A 1 635 ? 49.072 -5.723 -61.415 1.00 46.90 635 SER B C 1
ATOM 4728 O O . SER A 1 635 ? 50.153 -5.442 -61.928 1.00 43.96 635 SER B O 1
ATOM 4731 N N . LEU A 1 636 ? 48.906 -6.724 -60.549 1.00 44.25 636 LEU B N 1
ATOM 4732 C CA . LEU A 1 636 ? 49.965 -7.675 -60.173 1.00 41.81 636 LEU B CA 1
ATOM 4733 C C . LEU A 1 636 ? 49.448 -9.094 -60.594 1.00 46.38 636 LEU B C 1
ATOM 4734 O O . LEU A 1 636 ? 48.323 -9.459 -60.183 1.00 40.27 636 LEU B O 1
ATOM 4739 N N . PRO A 1 637 ? 50.242 -9.864 -61.418 1.00 45.52 637 PRO B N 1
ATOM 4740 C CA . PRO A 1 637 ? 49.837 -11.163 -61.942 1.00 41.75 637 PRO B CA 1
ATOM 4741 C C . PRO A 1 637 ? 49.796 -12.192 -60.819 1.00 40.11 637 PRO B C 1
ATOM 4742 O O . PRO A 1 637 ? 50.541 -12.071 -59.866 1.00 38.30 637 PRO B O 1
ATOM 4746 N N . VAL A 1 638 ? 48.858 -13.120 -60.873 1.00 37.38 638 VAL B N 1
ATOM 4747 C CA . VAL A 1 638 ? 48.773 -14.189 -59.887 1.00 39.20 638 VAL B CA 1
ATOM 4748 C C . VAL A 1 638 ? 48.395 -15.423 -60.678 1.00 40.06 638 VAL B C 1
ATOM 4749 O O . VAL A 1 638 ? 47.450 -15.377 -61.461 1.00 36.05 638 VAL B O 1
ATOM 4753 N N . SER A 1 639 ? 49.124 -16.506 -60.428 1.00 40.68 639 SER B N 1
ATOM 4754 C CA . SER A 1 639 ? 48.932 -17.760 -61.161 1.00 40.01 639 SER B CA 1
ATOM 4755 C C . SER A 1 639 ? 48.638 -18.823 -60.141 1.00 31.97 639 SER B C 1
ATOM 4756 O O . SER A 1 639 ? 49.356 -18.931 -59.161 1.00 35.07 639 SER B O 1
ATOM 4759 N N . LEU A 1 640 ? 47.607 -19.602 -60.392 1.00 31.38 640 LEU B N 1
ATOM 4760 C CA . LEU A 1 640 ? 47.186 -20.638 -59.480 1.00 33.94 640 LEU B CA 1
ATOM 4761 C C . LEU A 1 640 ? 46.635 -21.860 -60.227 1.00 32.66 640 LEU B C 1
ATOM 4762 O O . LEU A 1 640 ? 45.802 -21.717 -61.162 1.00 32.54 640 LEU B O 1
ATOM 4767 N N . LYS A 1 641 ? 47.081 -23.041 -59.772 1.00 33.63 641 LYS B N 1
ATOM 4768 C CA . LYS A 1 641 ? 46.501 -24.325 -60.183 1.00 40.35 641 LYS B CA 1
ATOM 4769 C C . LYS A 1 641 ? 45.251 -24.610 -59.375 1.00 37.67 641 LYS B C 1
ATOM 4770 O O . LYS A 1 641 ? 44.983 -23.980 -58.366 1.00 33.20 641 LYS B O 1
ATOM 4776 N N . ILE A 1 642 ? 44.510 -25.612 -59.808 1.00 35.50 642 ILE B N 1
ATOM 4777 C CA . ILE A 1 642 ? 43.186 -25.863 -59.275 1.00 38.95 642 ILE B CA 1
ATOM 4778 C C . ILE A 1 642 ? 43.360 -26.208 -57.831 1.00 35.85 642 ILE B C 1
ATOM 4779 O O . ILE A 1 642 ? 44.285 -26.919 -57.456 1.00 35.21 642 ILE B O 1
ATOM 4784 N N . ARG A 1 643 ? 42.479 -25.688 -56.985 1.00 36.89 643 ARG B N 1
ATOM 4785 C CA . ARG A 1 643 ? 42.579 -25.943 -55.537 1.00 36.43 643 ARG B CA 1
ATOM 4786 C C . ARG A 1 643 ? 43.815 -25.290 -54.889 1.00 31.63 643 ARG B C 1
ATOM 4787 O O . ARG A 1 643 ? 44.105 -25.588 -53.771 1.00 33.51 643 ARG B O 1
ATOM 4795 N N . GLU A 1 644 ? 44.481 -24.320 -55.536 1.00 32.65 644 GLU B N 1
ATOM 4796 C CA . GLU A 1 644 ? 45.483 -23.506 -54.837 1.00 33.44 644 GLU B CA 1
ATOM 4797 C C . GLU A 1 644 ? 44.862 -22.122 -54.536 1.00 33.33 644 GLU B C 1
ATOM 4798 O O . GLU A 1 644 ? 43.852 -21.755 -55.135 1.00 28.87 644 GLU B O 1
ATOM 4804 N N . HIS A 1 645 ? 45.496 -21.367 -53.633 1.00 33.13 645 HIS B N 1
ATOM 4805 C CA . HIS A 1 645 ? 44.948 -20.053 -53.250 1.00 34.49 645 HIS B CA 1
ATOM 4806 C C . HIS A 1 645 ? 46.106 -19.186 -52.876 1.00 34.31 645 HIS B C 1
ATOM 4807 O O . HIS A 1 645 ? 47.198 -19.694 -52.593 1.00 31.94 645 HIS B O 1
ATOM 4814 N N . GLU A 1 646 ? 45.843 -17.899 -52.746 1.00 27.72 646 GLU B N 1
ATOM 4815 C CA . GLU A 1 646 ? 46.801 -16.994 -52.124 1.00 31.11 646 GLU B CA 1
ATOM 4816 C C . GLU A 1 646 ? 46.057 -15.848 -51.413 1.00 32.10 646 GLU B C 1
ATOM 4817 O O . GLU A 1 646 ? 45.049 -15.361 -51.932 1.00 33.57 646 GLU B O 1
ATOM 4823 N N . ILE A 1 647 ? 46.534 -15.464 -50.224 1.00 30.03 647 ILE B N 1
ATOM 4824 C CA . ILE A 1 647 ? 45.948 -14.426 -49.446 1.00 28.87 647 ILE B CA 1
ATOM 4825 C C . ILE A 1 647 ? 46.867 -13.193 -49.456 1.00 31.83 647 ILE B C 1
ATOM 4826 O O . ILE A 1 647 ? 48.075 -13.327 -49.264 1.00 27.42 647 ILE B O 1
ATOM 4831 N N . PHE A 1 648 ? 46.261 -12.024 -49.721 1.00 27.61 648 PHE B N 1
ATOM 4832 C CA . PHE A 1 648 ? 46.935 -10.706 -49.730 1.00 29.56 648 PHE B CA 1
ATOM 4833 C C . PHE A 1 648 ? 46.282 -9.758 -48.734 1.00 25.35 648 PHE B C 1
ATOM 4834 O O . PHE A 1 648 ? 45.038 -9.602 -48.756 1.00 27.36 648 PHE B O 1
ATOM 4842 N N . THR A 1 649 ? 47.079 -9.213 -47.837 1.00 26.33 649 THR B N 1
ATOM 4843 C CA . THR A 1 649 ? 46.694 -8.052 -47.049 1.00 27.76 649 THR B CA 1
ATOM 4844 C C . THR A 1 649 ? 46.971 -6.752 -47.878 1.00 30.79 649 THR B C 1
ATOM 4845 O O . THR A 1 649 ? 48.016 -6.617 -48.542 1.00 29.97 649 THR B O 1
ATOM 4849 N N . VAL A 1 650 ? 45.968 -5.865 -47.950 1.00 28.54 650 VAL B N 1
ATOM 4850 C CA . VAL A 1 650 ? 46.011 -4.742 -48.891 1.00 28.81 650 VAL B CA 1
ATOM 4851 C C . VAL A 1 650 ? 45.864 -3.492 -48.039 1.00 29.78 650 VAL B C 1
ATOM 4852 O O . VAL A 1 650 ? 44.776 -3.300 -47.470 1.00 29.25 650 VAL B O 1
ATOM 4856 N N . SER A 1 651 ? 46.931 -2.700 -47.860 1.00 30.96 651 SER B N 1
ATOM 4857 C CA . SER A 1 651 ? 46.878 -1.535 -46.923 1.00 33.25 651 SER B CA 1
ATOM 4858 C C . SER A 1 651 ? 47.107 -0.193 -47.584 1.00 29.14 651 SER B C 1
ATOM 4859 O O . SER A 1 651 ? 48.148 0.001 -48.182 1.00 29.39 651 SER B O 1
ATOM 4862 N N . PRO A 1 652 ? 46.184 0.758 -47.379 1.00 31.32 652 PRO B N 1
ATOM 4863 C CA . PRO A 1 652 ? 46.371 2.122 -47.933 1.00 30.50 652 PRO B CA 1
ATOM 4864 C C . PRO A 1 652 ? 47.644 2.754 -47.405 1.00 25.99 652 PRO B C 1
ATOM 4865 O O . PRO A 1 652 ? 47.889 2.757 -46.214 1.00 28.98 652 PRO B O 1
ATOM 4869 N N . ILE A 1 653 ? 48.485 3.204 -48.321 1.00 29.39 653 ILE B N 1
ATOM 4870 C CA . ILE A 1 653 ? 49.707 3.943 -47.972 1.00 29.35 653 ILE B CA 1
ATOM 4871 C C . ILE A 1 653 ? 49.361 5.376 -47.558 1.00 30.34 653 ILE B C 1
ATOM 4872 O O . ILE A 1 653 ? 48.628 6.056 -48.255 1.00 30.19 653 ILE B O 1
ATOM 4877 N N . SER A 1 654 ? 49.930 5.818 -46.454 1.00 29.89 654 SER B N 1
ATOM 4878 C CA . SER A 1 654 ? 49.852 7.219 -46.024 1.00 32.25 654 SER B CA 1
ATOM 4879 C C . SER A 1 654 ? 51.197 7.905 -46.360 1.00 34.93 654 SER B C 1
ATOM 4880 O O . SER A 1 654 ? 52.287 7.369 -46.045 1.00 28.19 654 SER B O 1
ATOM 4883 N N . HIS A 1 655 ? 51.115 9.064 -46.988 1.00 30.23 655 HIS B N 1
ATOM 4884 C CA . HIS A 1 655 ? 52.309 9.868 -47.352 1.00 34.98 655 HIS B CA 1
ATOM 4885 C C . HIS A 1 655 ? 52.498 10.960 -46.335 1.00 34.99 655 HIS B C 1
ATOM 4886 O O . HIS A 1 655 ? 51.775 11.952 -46.368 1.00 36.74 655 HIS B O 1
ATOM 4893 N N . LEU A 1 656 ? 53.407 10.751 -45.400 1.00 31.92 656 LEU B N 1
ATOM 4894 C CA . LEU A 1 656 ? 53.598 11.718 -44.292 1.00 33.71 656 LEU B CA 1
ATOM 4895 C C . LEU A 1 656 ? 54.211 13.024 -44.864 1.00 35.49 656 LEU B C 1
ATOM 4896 O O . LEU A 1 656 ? 53.695 14.103 -44.608 1.00 30.59 656 LEU B O 1
ATOM 4901 N N . VAL A 1 657 ? 55.338 12.874 -45.544 1.00 32.72 657 VAL B N 1
ATOM 4902 C CA . VAL A 1 657 ? 56.030 13.960 -46.294 1.00 35.41 657 VAL B CA 1
ATOM 4903 C C . VAL A 1 657 ? 56.726 13.307 -47.446 1.00 38.66 657 VAL B C 1
ATOM 4904 O O . VAL A 1 657 ? 56.825 12.054 -47.463 1.00 32.17 657 VAL B O 1
ATOM 4908 N N . ASP A 1 658 ? 57.286 14.084 -48.355 1.00 38.31 658 ASP B N 1
ATOM 4909 C CA . ASP A 1 658 ? 57.926 13.494 -49.537 1.00 35.95 658 ASP B CA 1
ATOM 4910 C C . ASP A 1 658 ? 58.977 12.480 -49.094 1.00 38.21 658 ASP B C 1
ATOM 4911 O O . ASP A 1 658 ? 59.816 12.793 -48.275 1.00 36.48 658 ASP B O 1
ATOM 4916 N N . GLY A 1 659 ? 58.909 11.258 -49.623 1.00 36.11 659 GLY B N 1
ATOM 4917 C CA . GLY A 1 659 ? 59.854 10.191 -49.248 1.00 36.62 659 GLY B CA 1
ATOM 4918 C C . GLY A 1 659 ? 59.558 9.396 -47.991 1.00 36.94 659 GLY B C 1
ATOM 4919 O O . GLY A 1 659 ? 60.278 8.433 -47.690 1.00 35.97 659 GLY B O 1
ATOM 4920 N N . VAL A 1 660 ? 58.581 9.809 -47.189 1.00 33.53 660 VAL B N 1
ATOM 4921 C CA . VAL A 1 660 ? 58.281 9.102 -45.949 1.00 30.25 660 VAL B CA 1
ATOM 4922 C C . VAL A 1 660 ? 56.812 8.658 -46.102 1.00 34.20 660 VAL B C 1
ATOM 4923 O O . VAL A 1 660 ? 55.880 9.470 -45.994 1.00 29.78 660 VAL B O 1
ATOM 4927 N N . SER A 1 661 ? 56.637 7.349 -46.346 1.00 31.22 661 SER B N 1
ATOM 4928 C CA . SER A 1 661 ? 55.353 6.683 -46.660 1.00 32.76 661 SER B CA 1
ATOM 4929 C C . SER A 1 661 ? 55.252 5.429 -45.755 1.00 32.81 661 SER B C 1
ATOM 4930 O O . SER A 1 661 ? 56.276 4.790 -45.507 1.00 33.11 661 SER B O 1
ATOM 4933 N N . PHE A 1 662 ? 54.044 5.040 -45.344 1.00 29.03 662 PHE B N 1
ATOM 4934 C CA . PHE A 1 662 ? 53.863 3.958 -44.391 1.00 30.01 662 PHE B CA 1
ATOM 4935 C C . PHE A 1 662 ? 52.503 3.303 -44.591 1.00 30.28 662 PHE B C 1
ATOM 4936 O O . PHE A 1 662 ? 51.531 3.951 -44.938 1.00 28.84 662 PHE B O 1
ATOM 4944 N N . ALA A 1 663 ? 52.422 2.019 -44.304 1.00 29.37 663 ALA B N 1
ATOM 4945 C CA . ALA A 1 663 ? 51.139 1.327 -44.217 1.00 28.46 663 ALA B CA 1
ATOM 4946 C C . ALA A 1 663 ? 51.319 0.154 -43.282 1.00 34.78 663 ALA B C 1
ATOM 4947 O O . ALA A 1 663 ? 52.291 -0.587 -43.461 1.00 31.65 663 ALA B O 1
ATOM 4949 N N . PRO A 1 664 ? 50.432 0.026 -42.282 1.00 33.16 664 PRO B N 1
ATOM 4950 C CA . PRO A 1 664 ? 50.429 -1.112 -41.391 1.00 33.50 664 PRO B CA 1
ATOM 4951 C C . PRO A 1 664 ? 49.977 -2.384 -42.120 1.00 29.71 664 PRO B C 1
ATOM 4952 O O . PRO A 1 664 ? 49.115 -2.323 -42.976 1.00 31.10 664 PRO B O 1
ATOM 4956 N N . ILE A 1 665 ? 50.578 -3.534 -41.811 1.00 30.51 665 ILE B N 1
ATOM 4957 C CA . ILE A 1 665 ? 50.172 -4.823 -42.432 1.00 29.48 665 ILE B CA 1
ATOM 4958 C C . ILE A 1 665 ? 49.486 -5.664 -41.335 1.00 31.00 665 ILE B C 1
ATOM 4959 O O . ILE A 1 665 ? 48.421 -6.163 -41.532 1.00 31.10 665 ILE B O 1
ATOM 4964 N N . GLY A 1 666 ? 50.114 -5.815 -40.171 1.00 27.91 666 GLY B N 1
ATOM 4965 C CA . GLY A 1 666 ? 49.544 -6.555 -39.041 1.00 30.44 666 GLY B CA 1
ATOM 4966 C C . GLY A 1 666 ? 50.328 -7.837 -38.693 1.00 30.53 666 GLY B C 1
ATOM 4967 O O . GLY A 1 666 ? 51.558 -7.863 -38.809 1.00 31.56 666 GLY B O 1
ATOM 4968 N N . LEU A 1 667 ? 49.614 -8.876 -38.226 1.00 29.19 667 LEU B N 1
ATOM 4969 C CA . LEU A 1 667 ? 50.237 -10.129 -37.782 1.00 28.91 667 LEU B CA 1
ATOM 4970 C C . LEU A 1 667 ? 50.490 -10.942 -39.002 1.00 29.95 667 LEU B C 1
ATOM 4971 O O . LEU A 1 667 ? 49.603 -11.615 -39.515 1.00 25.36 667 LEU B O 1
ATOM 4976 N N . VAL A 1 668 ? 51.709 -10.814 -39.539 1.00 27.19 668 VAL B N 1
ATOM 4977 C CA . VAL A 1 668 ? 52.046 -11.381 -40.841 1.00 31.09 668 VAL B CA 1
ATOM 4978 C C . VAL A 1 668 ? 52.034 -12.922 -40.972 1.00 29.20 668 VAL B C 1
ATOM 4979 O O . VAL A 1 668 ? 51.911 -13.452 -42.101 1.00 30.38 668 VAL B O 1
ATOM 4983 N N . ASN A 1 669 ? 52.149 -13.622 -39.864 1.00 30.30 669 ASN B N 1
ATOM 4984 C CA . ASN A 1 669 ? 52.007 -15.096 -39.897 1.00 30.80 669 ASN B CA 1
ATOM 4985 C C . ASN A 1 669 ? 50.570 -15.549 -39.640 1.00 33.98 669 ASN B C 1
ATOM 4986 O O . ASN A 1 669 ? 50.338 -16.730 -39.477 1.00 35.27 669 ASN B O 1
ATOM 4991 N N . MET A 1 670 ? 49.604 -14.624 -39.573 1.00 30.25 670 MET B N 1
ATOM 4992 C CA . MET A 1 670 ? 48.219 -14.975 -39.600 1.00 29.07 670 MET B CA 1
ATOM 4993 C C . MET A 1 670 ? 47.581 -14.676 -40.956 1.00 30.92 670 MET B C 1
ATOM 4994 O O . MET A 1 670 ? 47.886 -13.710 -41.618 1.00 27.59 670 MET B O 1
ATOM 4999 N N . TYR A 1 671 ? 46.595 -15.474 -41.356 1.00 27.20 671 TYR B N 1
ATOM 5000 C CA . TYR A 1 671 ? 45.955 -15.214 -42.629 1.00 27.83 671 TYR B CA 1
ATOM 5001 C C . TYR A 1 671 ? 45.353 -13.799 -42.773 1.00 30.19 671 TYR B C 1
ATOM 5002 O O . TYR A 1 671 ? 45.595 -13.129 -43.755 1.00 27.86 671 TYR B O 1
ATOM 5011 N N . ASN A 1 672 ? 44.505 -13.393 -41.842 1.00 27.63 672 ASN B N 1
ATOM 5012 C CA . ASN A 1 672 ? 43.920 -12.075 -41.899 1.00 29.42 672 ASN B CA 1
ATOM 5013 C C . ASN A 1 672 ? 44.740 -11.094 -41.074 1.00 28.21 672 ASN B C 1
ATOM 5014 O O . ASN A 1 672 ? 44.273 -10.559 -40.060 1.00 26.63 672 ASN B O 1
ATOM 5019 N N . SER A 1 673 ? 45.985 -10.858 -41.513 1.00 27.83 673 SER B N 1
ATOM 5020 C CA . SER A 1 673 ? 46.957 -10.088 -40.743 1.00 26.84 673 SER B CA 1
ATOM 5021 C C . SER A 1 673 ? 46.461 -8.737 -40.300 1.00 25.73 673 SER B C 1
ATOM 5022 O O . SER A 1 673 ? 46.689 -8.326 -39.125 1.00 27.56 673 SER B O 1
ATOM 5025 N N . GLY A 1 674 ? 45.833 -8.028 -41.227 1.00 25.18 674 GLY B N 1
ATOM 5026 C CA . GLY A 1 674 ? 45.338 -6.673 -40.911 1.00 27.01 674 GLY B CA 1
ATOM 5027 C C . GLY A 1 674 ? 44.188 -6.598 -39.870 1.00 29.36 674 GLY B C 1
ATOM 5028 O O . GLY A 1 674 ? 43.910 -5.549 -39.319 1.00 26.03 674 GLY B O 1
ATOM 5029 N N . GLY A 1 675 ? 43.567 -7.724 -39.544 1.00 26.12 675 GLY B N 1
ATOM 5030 C CA . GLY A 1 675 ? 42.540 -7.766 -38.502 1.00 28.11 675 GLY B CA 1
ATOM 5031 C C . GLY A 1 675 ? 43.099 -7.493 -37.141 1.00 28.68 675 GLY B C 1
ATOM 5032 O O . GLY A 1 675 ? 42.351 -7.232 -36.230 1.00 30.19 675 GLY B O 1
ATOM 5033 N N . ALA A 1 676 ? 44.416 -7.532 -36.969 1.00 28.20 676 ALA B N 1
ATOM 5034 C CA . ALA A 1 676 ? 44.992 -7.166 -35.677 1.00 28.10 676 ALA B CA 1
ATOM 5035 C C . ALA A 1 676 ? 45.106 -5.637 -35.385 1.00 31.63 676 ALA B C 1
ATOM 5036 O O . ALA A 1 676 ? 45.312 -5.258 -34.237 1.00 31.07 676 ALA B O 1
ATOM 5038 N N . ILE A 1 677 ? 45.012 -4.780 -36.384 1.00 29.80 677 ILE B N 1
ATOM 5039 C CA . ILE A 1 677 ? 45.222 -3.372 -36.184 1.00 31.07 677 ILE B CA 1
ATOM 5040 C C . ILE A 1 677 ? 43.906 -2.750 -35.728 1.00 29.39 677 ILE B C 1
ATOM 5041 O O . ILE A 1 677 ? 42.940 -2.637 -36.510 1.00 28.63 677 ILE B O 1
ATOM 5046 N N . GLU A 1 678 ? 43.885 -2.358 -34.473 1.00 27.02 678 GLU B N 1
ATOM 5047 C CA . GLU A 1 678 ? 42.708 -1.776 -33.845 1.00 32.73 678 GLU B CA 1
ATOM 5048 C C . GLU A 1 678 ? 42.696 -0.238 -33.798 1.00 32.38 678 GLU B C 1
ATOM 5049 O O . GLU A 1 678 ? 41.662 0.349 -33.645 1.00 29.76 678 GLU B O 1
ATOM 5055 N N . GLY A 1 679 ? 43.852 0.401 -33.898 1.00 32.31 679 GLY B N 1
ATOM 5056 C CA . GLY A 1 679 ? 43.899 1.883 -33.981 1.00 29.39 679 GLY B CA 1
ATOM 5057 C C . GLY A 1 679 ? 45.148 2.241 -34.743 1.00 30.99 679 GLY B C 1
ATOM 5058 O O . GLY A 1 679 ? 46.152 1.507 -34.756 1.00 30.67 679 GLY B O 1
ATOM 5059 N N . LEU A 1 680 ? 45.099 3.373 -35.370 1.00 28.37 680 LEU B N 1
ATOM 5060 C CA . LEU A 1 680 ? 46.140 3.818 -36.261 1.00 32.76 680 LEU B CA 1
ATOM 5061 C C . LEU A 1 680 ? 46.023 5.356 -36.336 1.00 31.12 680 LEU B C 1
ATOM 5062 O O . LEU A 1 680 ? 44.955 5.861 -36.678 1.00 29.57 680 LEU B O 1
ATOM 5067 N N . ARG A 1 681 ? 47.110 6.056 -36.064 1.00 31.16 681 ARG B N 1
ATOM 5068 C CA . ARG A 1 681 ? 47.142 7.522 -36.191 1.00 34.62 681 ARG B CA 1
ATOM 5069 C C . ARG A 1 681 ? 48.504 7.921 -36.744 1.00 30.23 681 ARG B C 1
ATOM 5070 O O . ARG A 1 681 ? 49.479 7.473 -36.216 1.00 32.21 681 ARG B O 1
ATOM 5078 N N . TYR A 1 682 ? 48.551 8.778 -37.771 1.00 29.73 682 TYR B N 1
ATOM 5079 C CA . TYR A 1 682 ? 49.800 9.300 -38.277 1.00 30.34 682 TYR B CA 1
ATOM 5080 C C . TYR A 1 682 ? 50.055 10.686 -37.682 1.00 34.60 682 TYR B C 1
ATOM 5081 O O . TYR A 1 682 ? 49.140 11.483 -37.570 1.00 31.81 682 TYR B O 1
ATOM 5090 N N . GLU A 1 683 ? 51.287 10.970 -37.292 1.00 31.29 683 GLU B N 1
ATOM 5091 C CA . GLU A 1 683 ? 51.613 12.296 -36.751 1.00 35.67 683 GLU B CA 1
ATOM 5092 C C . GLU A 1 683 ? 52.749 12.835 -37.632 1.00 32.89 683 GLU B C 1
ATOM 5093 O O . GLU A 1 683 ? 53.901 12.634 -37.312 1.00 33.54 683 GLU B O 1
ATOM 5099 N N . ALA A 1 684 ? 52.383 13.391 -38.786 1.00 34.04 684 ALA B N 1
ATOM 5100 C CA . ALA A 1 684 ? 53.374 13.795 -39.816 1.00 36.90 684 ALA B CA 1
ATOM 5101 C C . ALA A 1 684 ? 54.343 14.888 -39.285 1.00 40.02 684 ALA B C 1
ATOM 5102 O O . ALA A 1 684 ? 55.537 14.899 -39.649 1.00 38.46 684 ALA B O 1
ATOM 5104 N N . GLU A 1 685 ? 53.861 15.704 -38.340 1.00 40.00 685 GLU B N 1
ATOM 5105 C CA . GLU A 1 685 ? 54.657 16.789 -37.679 1.00 45.91 685 GLU B CA 1
ATOM 5106 C C . GLU A 1 685 ? 55.698 16.226 -36.788 1.00 45.64 685 GLU B C 1
ATOM 5107 O O . GLU A 1 685 ? 56.612 16.929 -36.470 1.00 40.84 685 GLU B O 1
ATOM 5113 N N . LYS A 1 686 ? 55.519 15.001 -36.275 1.00 41.63 686 LYS B N 1
ATOM 5114 C CA . LYS A 1 686 ? 56.587 14.325 -35.498 1.00 39.05 686 LYS B CA 1
ATOM 5115 C C . LYS A 1 686 ? 57.240 13.153 -36.238 1.00 39.10 686 LYS B C 1
ATOM 5116 O O . LYS A 1 686 ? 58.066 12.497 -35.656 1.00 36.04 686 LYS B O 1
ATOM 5122 N N . MET A 1 687 ? 56.837 12.891 -37.491 1.00 39.48 687 MET B N 1
ATOM 5123 C CA . MET A 1 687 ? 57.310 11.767 -38.351 1.00 38.36 687 MET B CA 1
ATOM 5124 C C . MET A 1 687 ? 57.089 10.409 -37.640 1.00 38.25 687 MET B C 1
ATOM 5125 O O . MET A 1 687 ? 58.015 9.566 -37.569 1.00 35.39 687 MET B O 1
ATOM 5130 N N . LYS A 1 688 ? 55.873 10.226 -37.117 1.00 33.87 688 LYS B N 1
ATOM 5131 C CA . LYS A 1 688 ? 55.600 9.146 -36.170 1.00 38.94 688 LYS B CA 1
ATOM 5132 C C . LYS A 1 688 ? 54.308 8.439 -36.497 1.00 38.18 688 LYS B C 1
ATOM 5133 O O . LYS A 1 688 ? 53.392 9.090 -36.965 1.00 35.71 688 LYS B O 1
ATOM 5139 N N . VAL A 1 689 ? 54.235 7.127 -36.213 1.00 37.41 689 VAL B N 1
ATOM 5140 C CA . VAL A 1 689 ? 52.994 6.307 -36.400 1.00 35.21 689 VAL B CA 1
ATOM 5141 C C . VAL A 1 689 ? 52.610 5.689 -35.055 1.00 31.73 689 VAL B C 1
ATOM 5142 O O . VAL A 1 689 ? 53.459 5.178 -34.336 1.00 31.77 689 VAL B O 1
ATOM 5146 N N . VAL A 1 690 ? 51.355 5.824 -34.654 1.00 29.13 690 VAL B N 1
ATOM 5147 C CA . VAL A 1 690 ? 50.929 5.341 -33.338 1.00 31.71 690 VAL B CA 1
ATOM 5148 C C . VAL A 1 690 ? 49.817 4.297 -33.646 1.00 32.92 690 VAL B C 1
ATOM 5149 O O . VAL A 1 690 ? 48.898 4.599 -34.391 1.00 31.14 690 VAL B O 1
ATOM 5153 N N . MET A 1 691 ? 49.997 3.077 -33.160 1.00 31.29 691 MET B N 1
ATOM 5154 C CA . MET A 1 691 ? 49.079 1.945 -33.446 1.00 33.61 691 MET B CA 1
ATOM 5155 C C . MET A 1 691 ? 48.690 1.211 -32.169 1.00 35.97 691 MET B C 1
ATOM 5156 O O . MET A 1 691 ? 49.408 1.196 -31.170 1.00 32.32 691 MET B O 1
ATOM 5161 N N . GLU A 1 692 ? 47.500 0.640 -32.222 1.00 32.80 692 GLU B N 1
ATOM 5162 C CA . GLU A 1 692 ? 47.046 -0.281 -31.237 1.00 33.36 692 GLU B CA 1
ATOM 5163 C C . GLU A 1 692 ? 46.789 -1.614 -31.949 1.00 33.25 692 GLU B C 1
ATOM 5164 O O . GLU A 1 692 ? 46.007 -1.685 -32.905 1.00 29.97 692 GLU B O 1
ATOM 5170 N N . VAL A 1 693 ? 47.426 -2.652 -31.439 1.00 30.99 693 VAL B N 1
ATOM 5171 C CA . VAL A 1 693 ? 47.504 -3.943 -32.108 1.00 32.67 693 VAL B CA 1
ATOM 5172 C C . VAL A 1 693 ? 47.136 -5.054 -31.145 1.00 34.21 693 VAL B C 1
ATOM 5173 O O . VAL A 1 693 ? 47.646 -5.116 -30.030 1.00 32.46 693 VAL B O 1
ATOM 5177 N N . LYS A 1 694 ? 46.186 -5.888 -31.526 1.00 34.57 694 LYS B N 1
ATOM 5178 C CA . LYS A 1 694 ? 45.786 -7.008 -30.638 1.00 38.07 694 LYS B CA 1
ATOM 5179 C C . LYS A 1 694 ? 46.611 -8.195 -31.002 1.00 36.44 694 LYS B C 1
ATOM 5180 O O . LYS A 1 694 ? 47.255 -8.214 -32.056 1.00 36.95 694 LYS B O 1
ATOM 5186 N N . GLY A 1 695 ? 46.705 -9.155 -30.096 1.00 33.52 695 GLY B N 1
ATOM 5187 C CA . GLY A 1 695 ? 47.375 -10.400 -30.399 1.00 31.40 695 GLY B CA 1
ATOM 5188 C C . GLY A 1 695 ? 48.829 -10.463 -30.025 1.00 31.47 695 GLY B C 1
ATOM 5189 O O . GLY A 1 695 ? 49.270 -9.752 -29.157 1.00 34.80 695 GLY B O 1
ATOM 5190 N N . CYS A 1 696 ? 49.558 -11.350 -30.692 1.00 33.15 696 CYS B N 1
ATOM 5191 C CA . CYS A 1 696 ? 51.001 -11.556 -30.454 1.00 32.81 696 CYS B CA 1
ATOM 5192 C C . CYS A 1 696 ? 51.525 -12.256 -31.647 1.00 31.89 696 CYS B C 1
ATOM 5193 O O . CYS A 1 696 ? 50.760 -12.710 -32.469 1.00 30.86 696 CYS B O 1
ATOM 5196 N N . GLY A 1 697 ? 52.837 -12.307 -31.767 1.00 33.11 697 GLY B N 1
ATOM 5197 C CA . GLY A 1 697 ? 53.477 -12.859 -32.917 1.00 32.38 697 GLY B CA 1
ATOM 5198 C C . GLY A 1 697 ? 54.212 -11.764 -33.680 1.00 31.53 697 GLY B C 1
ATOM 5199 O O . GLY A 1 697 ? 54.328 -10.612 -33.241 1.00 34.62 697 GLY B O 1
ATOM 5200 N N . LYS A 1 698 ? 54.631 -12.115 -34.862 1.00 32.87 698 LYS B N 1
ATOM 5201 C CA . LYS A 1 698 ? 55.346 -11.197 -35.727 1.00 34.62 698 LYS B CA 1
ATOM 5202 C C . LYS A 1 698 ? 54.442 -10.141 -36.402 1.00 33.26 698 LYS B C 1
ATOM 5203 O O . LYS A 1 698 ? 53.456 -10.450 -37.161 1.00 31.62 698 LYS B O 1
ATOM 5209 N N . PHE A 1 699 ? 54.808 -8.905 -36.123 1.00 31.37 699 PHE B N 1
ATOM 5210 C CA . PHE A 1 699 ? 54.115 -7.756 -36.645 1.00 32.58 699 PHE B CA 1
ATOM 5211 C C . PHE A 1 699 ? 54.921 -7.143 -37.776 1.00 38.12 699 PHE B C 1
ATOM 5212 O O . PHE A 1 699 ? 56.151 -6.916 -37.622 1.00 36.27 699 PHE B O 1
ATOM 5220 N N . GLY A 1 700 ? 54.225 -6.821 -38.850 1.00 34.09 700 GLY B N 1
ATOM 5221 C CA . GLY A 1 700 ? 54.818 -6.233 -40.039 1.00 34.98 700 GLY B CA 1
ATOM 5222 C C . GLY A 1 700 ? 54.150 -4.934 -40.474 1.00 36.42 700 GLY B C 1
ATOM 5223 O O . GLY A 1 700 ? 52.941 -4.677 -40.223 1.00 31.58 700 GLY B O 1
ATOM 5224 N N . SER A 1 701 ? 54.915 -4.131 -41.181 1.00 30.29 701 SER B N 1
ATOM 5225 C CA . SER A 1 701 ? 54.452 -2.864 -41.746 1.00 35.13 701 SER B CA 1
ATOM 5226 C C . SER A 1 701 ? 55.308 -2.471 -42.957 1.00 33.84 701 SER B C 1
ATOM 5227 O O . SER A 1 701 ? 56.439 -2.941 -43.109 1.00 32.09 701 SER B O 1
ATOM 5230 N N . TYR A 1 702 ? 54.726 -1.648 -43.836 1.00 32.93 702 TYR B N 1
ATOM 5231 C CA . TYR A 1 702 ? 55.453 -1.001 -44.942 1.00 32.09 702 TYR B CA 1
ATOM 5232 C C . TYR A 1 702 ? 55.934 0.389 -44.460 1.00 35.07 702 TYR B C 1
ATOM 5233 O O . TYR A 1 702 ? 55.141 1.171 -43.921 1.00 29.84 702 TYR B O 1
ATOM 5242 N N . SER A 1 703 ? 57.230 0.653 -44.634 1.00 32.45 703 SER B N 1
ATOM 5243 C CA . SER A 1 703 ? 57.846 1.989 -44.468 1.00 33.77 703 SER B CA 1
ATOM 5244 C C . SER A 1 703 ? 58.872 2.234 -45.606 1.00 35.67 703 SER B C 1
ATOM 5245 O O . SER A 1 703 ? 59.752 1.404 -45.854 1.00 33.82 703 SER B O 1
ATOM 5248 N N . SER A 1 704 ? 58.752 3.360 -46.298 1.00 30.96 704 SER B N 1
ATOM 5249 C CA . SER A 1 704 ? 59.667 3.737 -47.355 1.00 31.54 704 SER B CA 1
ATOM 5250 C C . SER A 1 704 ? 61.056 4.016 -46.778 1.00 33.81 704 SER B C 1
ATOM 5251 O O . SER A 1 704 ? 62.011 3.943 -47.507 1.00 36.87 704 SER B O 1
ATOM 5254 N N . VAL A 1 705 ? 61.176 4.265 -45.484 1.00 32.99 705 VAL B N 1
ATOM 5255 C CA . VAL A 1 705 ? 62.452 4.505 -44.855 1.00 39.49 705 VAL B CA 1
ATOM 5256 C C . VAL A 1 705 ? 62.625 3.627 -43.655 1.00 39.08 705 VAL B C 1
ATOM 5257 O O . VAL A 1 705 ? 61.638 3.253 -42.976 1.00 37.93 705 VAL B O 1
ATOM 5261 N N . LYS A 1 706 ? 63.891 3.317 -43.367 1.00 35.82 706 LYS B N 1
ATOM 5262 C CA . LYS A 1 706 ? 64.206 2.600 -42.145 1.00 38.33 706 LYS B CA 1
ATOM 5263 C C . LYS A 1 706 ? 63.755 3.345 -40.934 1.00 40.93 706 LYS B C 1
ATOM 5264 O O . LYS A 1 706 ? 64.090 4.469 -40.802 1.00 38.69 706 LYS B O 1
ATOM 5270 N N . PRO A 1 707 ? 62.966 2.717 -40.025 1.00 38.55 707 PRO B N 1
ATOM 5271 C CA . PRO A 1 707 ? 62.584 3.439 -38.847 1.00 37.45 707 PRO B CA 1
ATOM 5272 C C . PRO A 1 707 ? 63.792 3.740 -37.984 1.00 41.79 707 PRO B C 1
ATOM 5273 O O . PRO A 1 707 ? 64.772 3.003 -38.029 1.00 35.32 707 PRO B O 1
ATOM 5277 N N . LYS A 1 708 ? 63.689 4.822 -37.221 1.00 41.94 708 LYS B N 1
ATOM 5278 C CA . LYS A 1 708 ? 64.707 5.201 -36.261 1.00 46.14 708 LYS B CA 1
ATOM 5279 C C . LYS A 1 708 ? 64.567 4.352 -35.037 1.00 48.36 708 LYS B C 1
ATOM 5280 O O . LYS A 1 708 ? 65.546 4.066 -34.397 1.00 45.04 708 LYS B O 1
ATOM 5286 N N . ARG A 1 709 ? 63.319 4.094 -34.640 1.00 41.23 709 ARG B N 1
ATOM 5287 C CA . ARG A 1 709 ? 63.000 3.373 -33.410 1.00 45.53 709 ARG B CA 1
ATOM 5288 C C . ARG A 1 709 ? 61.630 2.744 -33.554 1.00 43.19 709 ARG B C 1
ATOM 5289 O O . ARG A 1 709 ? 60.714 3.391 -34.107 1.00 39.67 709 ARG B O 1
ATOM 5297 N N . CYS A 1 710 ? 61.451 1.560 -32.971 1.00 42.02 710 CYS B N 1
ATOM 5298 C CA . CYS A 1 710 ? 60.138 0.982 -32.820 1.00 40.35 710 CYS B CA 1
ATOM 5299 C C . CYS A 1 710 ? 59.966 0.770 -31.354 1.00 40.13 710 CYS B C 1
ATOM 5300 O O . CYS A 1 710 ? 60.875 0.260 -30.683 1.00 48.01 710 CYS B O 1
ATOM 5303 N N . VAL A 1 711 ? 58.815 1.203 -30.840 1.00 38.03 711 VAL B N 1
ATOM 5304 C CA . VAL A 1 711 ? 58.538 1.238 -29.439 1.00 38.75 711 VAL B CA 1
ATOM 5305 C C . VAL A 1 711 ? 57.226 0.475 -29.156 1.00 43.64 711 VAL B C 1
ATOM 5306 O O . VAL A 1 711 ? 56.252 0.700 -29.844 1.00 40.81 711 VAL B O 1
ATOM 5310 N N . VAL A 1 712 ? 57.219 -0.387 -28.135 1.00 40.73 712 VAL B N 1
ATOM 5311 C CA . VAL A 1 712 ? 56.051 -1.160 -27.788 1.00 42.97 712 VAL B CA 1
ATOM 5312 C C . VAL A 1 712 ? 55.903 -0.981 -26.301 1.00 45.78 712 VAL B C 1
ATOM 5313 O O . VAL A 1 712 ? 56.824 -1.345 -25.561 1.00 44.76 712 VAL B O 1
ATOM 5317 N N . GLU A 1 713 ? 54.780 -0.415 -25.868 1.00 50.21 713 GLU B N 1
ATOM 5318 C CA . GLU A 1 713 ? 54.486 -0.235 -24.446 1.00 61.43 713 GLU B CA 1
ATOM 5319 C C . GLU A 1 713 ? 55.616 0.553 -23.798 1.00 61.60 713 GLU B C 1
ATOM 5320 O O . GLU A 1 713 ? 56.151 0.135 -22.763 1.00 67.53 713 GLU B O 1
ATOM 5326 N N . SER A 1 714 ? 56.036 1.642 -24.425 1.00 55.99 714 SER B N 1
ATOM 5327 C CA . SER A 1 714 ? 57.098 2.498 -23.835 1.00 61.05 714 SER B CA 1
ATOM 5328 C C . SER A 1 714 ? 58.524 2.002 -23.913 1.00 56.68 714 SER B C 1
ATOM 5329 O O . SER A 1 714 ? 59.398 2.717 -23.474 1.00 63.48 714 SER B O 1
ATOM 5332 N N . ASN A 1 715 ? 58.788 0.805 -24.447 1.00 57.29 715 ASN B N 1
ATOM 5333 C CA . ASN A 1 715 ? 60.164 0.319 -24.549 1.00 54.36 715 ASN B CA 1
ATOM 5334 C C . ASN A 1 715 ? 60.575 0.046 -25.967 1.00 56.07 715 ASN B C 1
ATOM 5335 O O . ASN A 1 715 ? 59.806 -0.509 -26.789 1.00 44.32 715 ASN B O 1
ATOM 5340 N N . GLU A 1 716 ? 61.803 0.457 -26.259 1.00 48.38 716 GLU B N 1
ATOM 5341 C CA . GLU A 1 716 ? 62.334 0.367 -27.591 1.00 51.76 716 GLU B CA 1
ATOM 5342 C C . GLU A 1 716 ? 62.541 -1.121 -27.795 1.00 48.93 716 GLU B C 1
ATOM 5343 O O . GLU A 1 716 ? 62.833 -1.812 -26.832 1.00 50.58 716 GLU B O 1
ATOM 5349 N N . ILE A 1 717 ? 62.316 -1.640 -29.002 1.00 42.47 717 ILE B N 1
ATOM 5350 C CA . ILE A 1 717 ? 62.529 -3.053 -29.266 1.00 43.44 717 ILE B CA 1
ATOM 5351 C C . ILE A 1 717 ? 63.255 -3.188 -30.537 1.00 43.98 717 ILE B C 1
ATOM 5352 O O . ILE A 1 717 ? 63.250 -2.271 -31.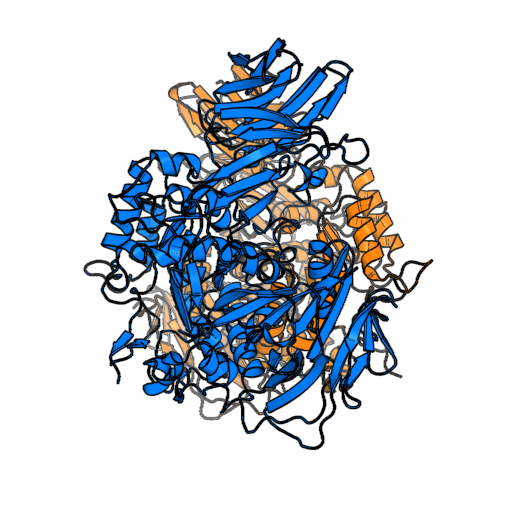331 1.00 42.22 717 ILE B O 1
ATOM 5357 N N . ALA A 1 718 ? 63.868 -4.342 -30.740 1.00 39.59 718 ALA B N 1
ATOM 5358 C CA . ALA A 1 718 ? 64.612 -4.593 -31.945 1.00 42.07 718 ALA B CA 1
ATOM 5359 C C . ALA A 1 718 ? 63.669 -4.858 -33.080 1.00 40.71 718 ALA B C 1
ATOM 5360 O O . ALA A 1 718 ? 62.511 -5.272 -32.877 1.00 43.04 718 ALA B O 1
ATOM 5362 N N . PHE A 1 719 ? 64.168 -4.664 -34.286 1.00 37.21 719 PHE B N 1
ATOM 5363 C CA . PHE A 1 719 ? 63.338 -4.820 -35.428 1.00 37.85 719 PHE B CA 1
ATOM 5364 C C . PHE A 1 719 ? 64.199 -5.087 -36.596 1.00 40.19 719 PHE B C 1
ATOM 5365 O O . PHE A 1 719 ? 65.374 -4.796 -36.548 1.00 40.47 719 PHE B O 1
ATOM 5373 N N . GLU A 1 720 ? 63.613 -5.643 -37.638 1.00 36.81 720 GLU B N 1
ATOM 5374 C CA . GLU A 1 720 ? 64.269 -5.828 -38.881 1.00 38.22 720 GLU B CA 1
ATOM 5375 C C . GLU A 1 720 ? 63.642 -4.973 -39.944 1.00 40.90 720 GLU B C 1
ATOM 5376 O O . GLU A 1 720 ? 62.408 -4.681 -39.921 1.00 38.26 720 GLU B O 1
ATOM 5382 N N . TYR A 1 721 ? 64.462 -4.646 -40.933 1.00 42.13 721 TYR B N 1
ATOM 5383 C CA . TYR A 1 721 ? 64.032 -3.842 -42.076 1.00 38.84 721 TYR B CA 1
ATOM 5384 C C . TYR A 1 721 ? 64.616 -4.356 -43.337 1.00 41.72 721 TYR B C 1
ATOM 5385 O O . TYR A 1 721 ? 65.814 -4.446 -43.447 1.00 43.01 721 TYR B O 1
ATOM 5394 N N . ASP A 1 722 ? 63.770 -4.665 -44.310 1.00 40.07 722 ASP B N 1
ATOM 5395 C CA . ASP A 1 722 ? 64.221 -5.022 -45.629 1.00 45.65 722 ASP B CA 1
ATOM 5396 C C . ASP A 1 722 ? 64.137 -3.762 -46.465 1.00 45.92 722 ASP B C 1
ATOM 5397 O O . ASP A 1 722 ? 63.014 -3.323 -46.836 1.00 44.99 722 ASP B O 1
ATOM 5402 N N . SER A 1 723 ? 65.298 -3.178 -46.800 1.00 46.31 723 SER B N 1
ATOM 5403 C CA . SER A 1 723 ? 65.318 -1.873 -47.504 1.00 47.96 723 SER B CA 1
ATOM 5404 C C . SER A 1 723 ? 64.903 -2.000 -48.930 1.00 48.27 723 SER B C 1
ATOM 5405 O O . SER A 1 723 ? 64.495 -1.027 -49.528 1.00 53.91 723 SER B O 1
ATOM 5408 N N . SER A 1 724 ? 64.957 -3.190 -49.493 1.00 46.55 724 SER B N 1
ATOM 5409 C CA . SER A 1 724 ? 64.456 -3.349 -50.836 1.00 45.13 724 SER B CA 1
ATOM 5410 C C . SER A 1 724 ? 62.916 -3.288 -50.914 1.00 46.92 724 SER B C 1
ATOM 5411 O O . SER A 1 724 ? 62.374 -2.714 -51.844 1.00 49.20 724 SER B O 1
ATOM 5414 N N . SER A 1 725 ? 62.206 -3.903 -49.963 1.00 40.26 725 SER B N 1
ATOM 5415 C CA . SER A 1 725 ? 60.730 -3.997 -50.048 1.00 36.85 725 SER B CA 1
ATOM 5416 C C . SER A 1 725 ? 60.078 -2.922 -49.169 1.00 36.78 725 SER B C 1
ATOM 5417 O O . SER A 1 725 ? 58.950 -2.578 -49.363 1.00 37.74 725 SER B O 1
ATOM 5420 N N . GLY A 1 726 ? 60.780 -2.453 -48.158 1.00 38.52 726 GLY B N 1
ATOM 5421 C CA . GLY A 1 726 ? 60.200 -1.611 -47.122 1.00 37.57 726 GLY B CA 1
ATOM 5422 C C . GLY A 1 726 ? 59.564 -2.336 -45.963 1.00 36.76 726 GLY B C 1
ATOM 5423 O O . GLY A 1 726 ? 58.949 -1.707 -45.110 1.00 34.56 726 GLY B O 1
ATOM 5424 N N . LEU A 1 727 ? 59.754 -3.652 -45.862 1.00 34.32 727 LEU B N 1
ATOM 5425 C CA . LEU A 1 727 ? 59.065 -4.421 -44.825 1.00 33.28 727 LEU B CA 1
ATOM 5426 C C . LEU A 1 727 ? 59.756 -4.252 -43.519 1.00 33.36 727 LEU B C 1
ATOM 5427 O O . LEU A 1 727 ? 60.953 -4.571 -43.382 1.00 35.45 727 LEU B O 1
ATOM 5432 N N . VAL A 1 728 ? 59.027 -3.700 -42.542 1.00 28.65 728 VAL B N 1
ATOM 5433 C CA . VAL A 1 728 ? 59.461 -3.590 -41.170 1.00 30.03 728 VAL B CA 1
ATOM 5434 C C . VAL A 1 728 ? 58.801 -4.716 -40.377 1.00 34.81 728 VAL B C 1
ATOM 5435 O O . VAL A 1 728 ? 57.588 -4.942 -40.528 1.00 32.83 728 VAL B O 1
ATOM 5439 N N . THR A 1 729 ? 59.549 -5.303 -39.462 1.00 32.05 729 THR B N 1
ATOM 5440 C CA . THR A 1 729 ? 59.117 -6.494 -38.740 1.00 35.57 729 THR B CA 1
ATOM 5441 C C . THR A 1 729 ? 59.686 -6.495 -37.326 1.00 37.12 729 THR B C 1
ATOM 5442 O O . THR A 1 729 ? 60.869 -6.143 -37.074 1.00 38.94 729 THR B O 1
ATOM 5446 N N . PHE A 1 730 ? 58.827 -6.805 -36.361 1.00 35.08 730 PHE B N 1
ATOM 5447 C CA . PHE A 1 730 ? 59.254 -7.012 -34.976 1.00 36.71 730 PHE B CA 1
ATOM 5448 C C . PHE A 1 730 ? 58.275 -7.928 -34.303 1.00 39.59 730 PHE B C 1
ATOM 5449 O O . PHE A 1 730 ? 57.157 -8.126 -34.820 1.00 35.69 730 PHE B O 1
ATOM 5457 N N . GLU A 1 731 ? 58.685 -8.462 -33.154 1.00 42.22 731 GLU B N 1
ATOM 5458 C CA . GLU A 1 731 ? 57.900 -9.452 -32.420 1.00 42.84 731 GLU B CA 1
ATOM 5459 C C . GLU A 1 731 ? 57.096 -8.835 -31.348 1.00 44.32 731 GLU B C 1
ATOM 5460 O O . GLU A 1 731 ? 57.623 -8.020 -30.642 1.00 44.36 731 GLU B O 1
ATOM 5466 N N . LEU A 1 732 ? 55.798 -9.182 -31.252 1.00 36.73 732 LEU B N 1
ATOM 5467 C CA . LEU A 1 732 ? 54.962 -8.840 -30.120 1.00 37.35 732 LEU B CA 1
ATOM 5468 C C . LEU A 1 732 ? 54.871 -10.098 -29.297 1.00 46.74 732 LEU B C 1
ATOM 5469 O O . LEU A 1 732 ? 54.231 -11.090 -29.686 1.00 44.44 732 LEU B O 1
ATOM 5474 N N . ASP A 1 733 ? 55.455 -10.051 -28.121 1.00 52.31 733 ASP B N 1
ATOM 5475 C CA . ASP A 1 733 ? 56.001 -11.267 -27.548 1.00 59.75 733 ASP B CA 1
ATOM 5476 C C . ASP A 1 733 ? 54.894 -12.153 -26.996 1.00 54.62 733 ASP B C 1
ATOM 5477 O O . ASP A 1 733 ? 54.885 -13.368 -27.206 1.00 55.76 733 ASP B O 1
ATOM 5482 N N . LYS A 1 734 ? 53.964 -11.510 -26.313 1.00 49.02 734 LYS B N 1
ATOM 5483 C CA . LYS A 1 734 ? 52.967 -12.158 -25.497 1.00 50.32 734 LYS B CA 1
ATOM 5484 C C . LYS A 1 734 ? 51.795 -11.387 -25.844 1.00 47.21 734 LYS B C 1
ATOM 5485 O O . LYS A 1 734 ? 51.958 -10.266 -26.359 1.00 41.29 734 LYS B O 1
ATOM 5491 N N . MET A 1 735 ? 50.631 -11.965 -25.526 1.00 43.13 735 MET B N 1
ATOM 5492 C CA . MET A 1 735 ? 49.355 -11.280 -25.592 1.00 47.85 735 MET B CA 1
ATOM 5493 C C . MET A 1 735 ? 49.402 -10.104 -24.611 1.00 47.94 735 MET B C 1
ATOM 5494 O O . MET A 1 735 ? 50.111 -10.183 -23.643 1.00 50.68 735 MET B O 1
ATOM 5499 N N . PRO A 1 736 ? 48.574 -9.058 -24.818 1.00 49.69 736 PRO B N 1
ATOM 5500 C CA . PRO A 1 736 ? 48.584 -7.898 -23.923 1.00 56.62 736 PRO B CA 1
ATOM 5501 C C . PRO A 1 736 ? 48.406 -8.323 -22.463 1.00 64.49 736 PRO B C 1
ATOM 5502 O O . PRO A 1 736 ? 47.482 -9.085 -22.175 1.00 65.25 736 PRO B O 1
ATOM 5506 N N . ILE A 1 737 ? 49.283 -7.836 -21.578 1.00 77.78 737 ILE B N 1
ATOM 5507 C CA . ILE A 1 737 ? 49.234 -8.066 -20.092 1.00 75.85 737 ILE B CA 1
ATOM 5508 C C . ILE A 1 737 ? 47.982 -7.310 -19.566 1.00 78.71 737 ILE B C 1
ATOM 5509 O O . ILE A 1 737 ? 47.537 -6.348 -20.215 1.00 68.57 737 ILE B O 1
ATOM 5514 N N . GLU A 1 738 ? 47.414 -7.757 -18.431 1.00 73.93 738 GLU B N 1
ATOM 5515 C CA . GLU A 1 738 ? 45.959 -7.601 -18.124 1.00 82.81 738 GLU B CA 1
ATOM 5516 C C . GLU A 1 738 ? 45.153 -8.513 -19.138 1.00 90.72 738 GLU B C 1
ATOM 5517 O O . GLU A 1 738 ? 45.614 -9.641 -19.317 1.00 82.57 738 GLU B O 1
ATOM 5523 N N . ASN A 1 739 ? 44.025 -8.215 -19.819 1.00 105.28 739 ASN B N 1
ATOM 5524 C CA . ASN A 1 739 ? 43.111 -7.025 -19.966 1.00 99.14 739 ASN B CA 1
ATOM 5525 C C . ASN A 1 739 ? 43.506 -5.886 -20.872 1.00 95.23 739 ASN B C 1
ATOM 5526 O O . ASN A 1 739 ? 42.619 -5.347 -21.522 1.00 95.42 739 ASN B O 1
ATOM 5531 N N . LYS A 1 740 ? 44.782 -5.515 -20.974 1.00 97.56 740 LYS B N 1
ATOM 5532 C CA . LYS A 1 740 ? 45.094 -4.121 -21.368 1.00 89.95 740 LYS B CA 1
ATOM 5533 C C . LYS A 1 740 ? 45.014 -3.997 -22.868 1.00 75.33 740 LYS B C 1
ATOM 5534 O O . LYS A 1 740 ? 45.882 -3.449 -23.524 1.00 74.55 740 LYS B O 1
ATOM 5540 N N . ARG A 1 741 ? 43.817 -4.318 -23.317 1.00 64.93 741 ARG B N 1
ATOM 5541 C CA . ARG A 1 741 ? 43.510 -5.092 -24.511 1.00 64.52 741 ARG B CA 1
ATOM 5542 C C . ARG A 1 741 ? 44.409 -5.077 -25.757 1.00 56.79 741 ARG B C 1
ATOM 5543 O O . ARG A 1 741 ? 44.269 -5.971 -26.589 1.00 47.92 741 ARG B O 1
ATOM 5551 N N . PHE A 1 742 ? 45.287 -4.084 -25.915 1.00 45.01 742 PHE B N 1
ATOM 5552 C CA . PHE A 1 742 ? 46.005 -3.913 -27.179 1.00 43.15 742 PHE B CA 1
ATOM 5553 C C . PHE A 1 742 ? 47.440 -3.619 -26.849 1.00 38.44 742 PHE B C 1
ATOM 5554 O O . PHE A 1 742 ? 47.724 -3.143 -25.801 1.00 40.44 742 PHE B O 1
ATOM 5562 N N . HIS A 1 743 ? 48.360 -3.904 -27.743 1.00 37.15 743 HIS B N 1
ATOM 5563 C CA . HIS A 1 743 ? 49.705 -3.383 -27.614 1.00 36.43 743 HIS B CA 1
ATOM 5564 C C . HIS A 1 743 ? 49.709 -1.944 -28.210 1.00 38.21 743 HIS B C 1
ATOM 5565 O O . HIS A 1 743 ? 49.224 -1.708 -29.301 1.00 34.85 743 HIS B O 1
ATOM 5572 N N . LEU A 1 744 ? 50.294 -1.000 -27.486 1.00 39.42 744 LEU B N 1
ATOM 5573 C CA . LEU A 1 744 ? 50.499 0.353 -27.992 1.00 39.73 744 LEU B CA 1
ATOM 5574 C C . LEU A 1 744 ? 51.874 0.415 -28.652 1.00 37.98 744 LEU B C 1
ATOM 5575 O O . LEU A 1 744 ? 52.896 0.140 -28.029 1.00 35.76 744 LEU B O 1
ATOM 5580 N N . ILE A 1 745 ? 51.885 0.699 -29.942 1.00 32.59 745 ILE B N 1
ATOM 5581 C CA . ILE A 1 745 ? 53.087 0.657 -30.699 1.00 34.44 745 ILE B CA 1
ATOM 5582 C C . ILE A 1 745 ? 53.347 2.044 -31.255 1.00 35.35 745 ILE B C 1
ATOM 5583 O O . ILE A 1 745 ? 52.394 2.658 -31.694 1.00 34.37 745 ILE B O 1
ATOM 5588 N N . GLN A 1 746 ? 54.617 2.491 -31.260 1.00 33.25 746 GLN B N 1
ATOM 5589 C CA . GLN A 1 746 ? 55.023 3.772 -31.884 1.00 36.21 746 GLN B CA 1
ATOM 5590 C C . GLN A 1 746 ? 56.153 3.489 -32.799 1.00 37.98 746 GLN B C 1
ATOM 5591 O O . GLN A 1 746 ? 57.098 2.850 -32.386 1.00 40.29 746 GLN B O 1
ATOM 5597 N N . VAL A 1 747 ? 56.030 3.900 -34.063 1.00 34.97 747 VAL B N 1
ATOM 5598 C CA . VAL A 1 747 ? 57.067 3.686 -35.059 1.00 35.96 747 VAL B CA 1
ATOM 5599 C C . VAL A 1 747 ? 57.550 5.131 -35.380 1.00 41.36 747 VAL B C 1
ATOM 5600 O O . VAL A 1 747 ? 56.746 5.988 -35.761 1.00 39.18 747 VAL B O 1
ATOM 5604 N N . GLU A 1 748 ? 58.835 5.393 -35.130 1.00 39.23 748 GLU B N 1
ATOM 5605 C CA . GLU A 1 748 ? 59.446 6.736 -35.305 1.00 38.25 748 GLU B CA 1
ATOM 5606 C C . GLU A 1 748 ? 60.274 6.667 -36.571 1.00 38.08 748 GLU B C 1
ATOM 5607 O O . GLU A 1 748 ? 61.201 5.834 -36.693 1.00 39.93 748 GLU B O 1
ATOM 5613 N N . LEU A 1 749 ? 59.860 7.460 -37.550 1.00 35.15 749 LEU B N 1
ATOM 5614 C CA . LEU A 1 749 ? 60.483 7.520 -38.834 1.00 37.69 749 LEU B CA 1
ATOM 5615 C C . LEU A 1 749 ? 61.279 8.873 -38.862 1.00 46.13 749 LEU B C 1
ATOM 5616 O O . LEU A 1 749 ? 62.171 8.967 -39.699 1.00 51.82 749 LEU B O 1
ATOM 5621 N N . PRO B 1 5 ? 10.362 -31.700 6.509 1.00 88.41 5 PRO A N 1
ATOM 5622 C CA . PRO B 1 5 ? 10.175 -30.971 5.250 1.00 90.88 5 PRO A CA 1
ATOM 5623 C C . PRO B 1 5 ? 10.232 -29.422 5.321 1.00 91.15 5 PRO A C 1
ATOM 5624 O O . PRO B 1 5 ? 9.744 -28.778 4.397 1.00 102.89 5 PRO A O 1
ATOM 5628 N N . ALA B 1 6 ? 10.830 -28.840 6.371 1.00 85.21 6 ALA A N 1
ATOM 5629 C CA . ALA B 1 6 ? 10.885 -27.358 6.633 1.00 79.89 6 ALA A CA 1
ATOM 5630 C C . ALA B 1 6 ? 9.535 -26.619 6.552 1.00 69.78 6 ALA A C 1
ATOM 5631 O O . ALA B 1 6 ? 9.206 -25.877 7.457 1.00 61.32 6 ALA A O 1
ATOM 5633 N N . VAL B 1 7 ? 8.771 -26.815 5.473 1.00 67.22 7 VAL A N 1
ATOM 5634 C CA . VAL B 1 7 ? 7.397 -26.311 5.376 1.00 63.01 7 VAL A CA 1
ATOM 5635 C C . VAL B 1 7 ?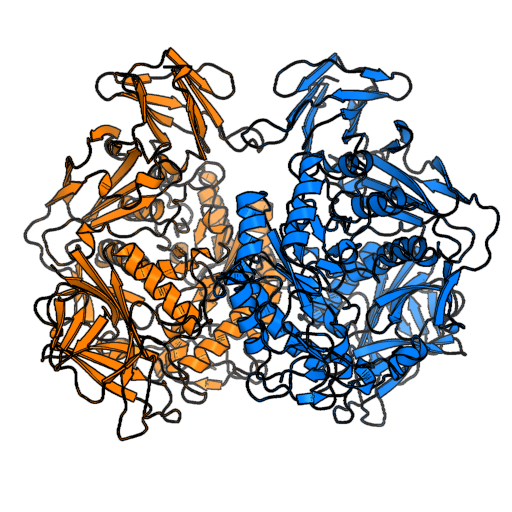 6.365 -27.423 5.133 1.00 62.69 7 VAL A C 1
ATOM 5636 O O . VAL B 1 7 ? 6.468 -28.201 4.190 1.00 68.51 7 VAL A O 1
ATOM 5640 N N . ARG B 1 8 ? 5.341 -27.474 5.972 1.00 64.19 8 ARG A N 1
ATOM 5641 C CA . ARG B 1 8 ? 4.302 -28.494 5.812 1.00 66.59 8 ARG A CA 1
ATOM 5642 C C . ARG B 1 8 ? 3.033 -28.080 6.525 1.00 63.50 8 ARG A C 1
ATOM 5643 O O . ARG B 1 8 ? 3.083 -27.319 7.509 1.00 54.56 8 ARG A O 1
ATOM 5651 N N . ILE B 1 9 ? 1.924 -28.614 6.016 1.00 60.44 9 ILE A N 1
ATOM 5652 C CA . ILE B 1 9 ? 0.613 -28.497 6.638 1.00 72.76 9 ILE A CA 1
ATOM 5653 C C . ILE B 1 9 ? 0.262 -29.810 7.383 1.00 70.19 9 ILE A C 1
ATOM 5654 O O . ILE B 1 9 ? 0.114 -30.846 6.755 1.00 75.29 9 ILE A O 1
ATOM 5659 N N . SER B 1 10 ? 0.117 -29.720 8.709 1.00 73.02 10 SER A N 1
ATOM 5660 C CA . SER B 1 10 ? -0.231 -30.837 9.618 1.00 70.41 10 SER A CA 1
ATOM 5661 C C . SER B 1 10 ? -1.245 -30.350 10.682 1.00 74.17 10 SER A C 1
ATOM 5662 O O . SER B 1 10 ? -0.998 -29.335 11.354 1.00 69.65 10 SER A O 1
ATOM 5665 N N . ASP B 1 11 ? -2.345 -31.100 10.865 1.00 76.71 11 ASP A N 1
ATOM 5666 C CA . ASP B 1 11 ? -3.589 -30.621 11.532 1.00 72.85 11 ASP A CA 1
ATOM 5667 C C . ASP B 1 11 ? -4.124 -29.658 10.520 1.00 76.54 11 ASP A C 1
ATOM 5668 O O . ASP B 1 11 ? -3.975 -29.891 9.305 1.00 87.69 11 ASP A O 1
ATOM 5673 N N . GLY B 1 12 ? -4.718 -28.566 10.983 1.00 68.34 12 GLY A N 1
ATOM 5674 C CA . GLY B 1 12 ? -4.848 -27.370 10.143 1.00 65.32 12 GLY A CA 1
ATOM 5675 C C . GLY B 1 12 ? -3.820 -26.318 10.526 1.00 58.76 12 GLY A C 1
ATOM 5676 O O . GLY B 1 12 ? -4.188 -25.156 10.741 1.00 62.90 12 GLY A O 1
ATOM 5677 N N . ASN B 1 13 ? -2.549 -26.716 10.650 1.00 57.77 13 ASN A N 1
ATOM 5678 C CA . ASN B 1 13 ? -1.442 -25.776 10.930 1.00 63.53 13 ASN A CA 1
ATOM 5679 C C . ASN B 1 13 ? -0.322 -25.804 9.843 1.00 69.06 13 ASN A C 1
ATOM 5680 O O . ASN B 1 13 ? 0.168 -26.886 9.461 1.00 68.41 13 ASN A O 1
ATOM 5685 N N . LEU B 1 14 ? 0.073 -24.618 9.363 1.00 59.97 14 LEU A N 1
ATOM 5686 C CA . LEU B 1 14 ? 1.256 -24.471 8.500 1.00 59.78 14 LEU A CA 1
ATOM 5687 C C . LEU B 1 14 ? 2.447 -24.350 9.427 1.00 51.18 14 LEU A C 1
ATOM 5688 O O . LEU B 1 14 ? 2.529 -23.412 10.227 1.00 50.57 14 LEU A O 1
ATOM 5693 N N . ILE B 1 15 ? 3.368 -25.292 9.300 1.00 48.35 15 ILE A N 1
ATOM 5694 C CA . ILE B 1 15 ? 4.480 -25.394 10.248 1.00 55.86 15 ILE A CA 1
ATOM 5695 C C . ILE B 1 15 ? 5.780 -25.121 9.524 1.00 54.42 15 ILE A C 1
ATOM 5696 O O . ILE B 1 15 ? 6.033 -25.714 8.469 1.00 54.61 15 ILE A O 1
ATOM 5701 N N . ILE B 1 16 ? 6.565 -24.206 10.109 1.00 58.22 16 ILE A N 1
ATOM 5702 C CA . ILE B 1 16 ? 7.828 -23.738 9.559 1.00 62.41 16 ILE A CA 1
ATOM 5703 C C . ILE B 1 16 ? 8.917 -24.084 10.566 1.00 59.32 16 ILE A C 1
ATOM 5704 O O . ILE B 1 16 ? 9.025 -23.429 11.617 1.00 56.11 16 ILE A O 1
ATOM 5709 N N . LYS B 1 17 ? 9.710 -25.104 10.233 1.00 62.12 17 LYS A N 1
ATOM 5710 C CA . LYS B 1 17 ? 10.756 -25.630 11.127 1.00 74.02 17 LYS A CA 1
ATOM 5711 C C . LYS B 1 17 ? 10.246 -25.810 12.567 1.00 64.39 17 LYS A C 1
ATOM 5712 O O . LYS B 1 17 ? 10.810 -25.269 13.524 1.00 60.86 17 LYS A O 1
ATOM 5718 N N . ASN B 1 18 ? 9.141 -26.544 12.679 1.00 70.38 18 ASN A N 1
ATOM 5719 C CA . ASN B 1 18 ? 8.464 -26.820 13.971 1.00 78.39 18 ASN A CA 1
ATOM 5720 C C . ASN B 1 18 ? 8.022 -25.631 14.845 1.00 75.55 18 ASN A C 1
ATOM 5721 O O . ASN B 1 18 ? 7.971 -25.745 16.074 1.00 70.42 18 ASN A O 1
ATOM 5726 N N . ARG B 1 19 ? 7.714 -24.502 14.193 1.00 68.14 19 ARG A N 1
ATOM 5727 C CA . ARG B 1 19 ? 6.879 -23.436 14.759 1.00 68.63 19 ARG A CA 1
ATOM 5728 C C . ARG B 1 19 ? 5.628 -23.362 13.887 1.00 63.45 19 ARG A C 1
ATOM 5729 O O . ARG B 1 19 ? 5.697 -23.455 12.666 1.00 57.36 19 ARG A O 1
ATOM 5737 N N . THR B 1 20 ? 4.491 -23.187 14.538 1.00 63.27 20 THR A N 1
ATOM 5738 C CA . THR B 1 20 ? 3.237 -22.917 13.880 1.00 64.46 20 THR A CA 1
ATOM 5739 C C . THR B 1 20 ? 3.195 -21.453 13.478 1.00 60.81 20 THR A C 1
ATOM 5740 O O . THR B 1 20 ? 3.250 -20.575 14.314 1.00 57.57 20 THR A O 1
ATOM 5744 N N . ILE B 1 21 ? 3.078 -21.225 12.182 1.00 59.36 21 ILE A N 1
ATOM 5745 C CA . ILE B 1 21 ? 3.052 -19.885 11.609 1.00 63.25 21 ILE A CA 1
ATOM 5746 C C . ILE B 1 21 ? 1.623 -19.492 11.259 1.00 54.18 21 ILE A C 1
ATOM 5747 O O . ILE B 1 21 ? 1.227 -18.356 11.480 1.00 53.75 21 ILE A O 1
ATOM 5752 N N . LEU B 1 22 ? 0.849 -20.431 10.707 1.00 56.69 22 LEU A N 1
ATOM 5753 C CA . LEU B 1 22 ? -0.583 -20.226 10.480 1.00 54.31 22 LEU A CA 1
ATOM 5754 C C . LEU B 1 22 ? -1.381 -21.355 11.160 1.00 54.90 22 LEU A C 1
ATOM 5755 O O . LEU B 1 22 ? -1.000 -22.525 11.094 1.00 61.34 22 LEU A O 1
ATOM 5760 N N . THR B 1 23 ? -2.478 -20.975 11.810 1.00 50.90 23 THR A N 1
ATOM 5761 C CA . THR B 1 23 ? -3.388 -21.908 12.450 1.00 53.52 23 THR A CA 1
ATOM 5762 C C . THR B 1 23 ? -4.667 -21.874 11.645 1.00 54.04 23 THR A C 1
ATOM 5763 O O . THR B 1 23 ? -4.950 -20.898 10.977 1.00 53.30 23 THR A O 1
ATOM 5767 N N . GLY B 1 24 ? -5.427 -22.959 11.681 1.00 56.51 24 GLY A N 1
ATOM 5768 C CA . GLY B 1 24 ? -6.768 -22.971 11.100 1.00 55.35 24 GLY A CA 1
ATOM 5769 C C . GLY B 1 24 ? -6.785 -23.007 9.590 1.00 53.25 24 GLY A C 1
ATOM 5770 O O . GLY B 1 24 ? -7.666 -22.432 8.996 1.00 55.66 24 GLY A O 1
ATOM 5771 N N . VAL B 1 25 ? -5.866 -23.748 8.983 1.00 46.24 25 VAL A N 1
ATOM 5772 C CA . VAL B 1 25 ? -5.859 -23.920 7.554 1.00 50.32 25 VAL A CA 1
ATOM 5773 C C . VAL B 1 25 ? -7.080 -24.754 7.130 1.00 53.18 25 VAL A C 1
ATOM 5774 O O . VAL B 1 25 ? -7.195 -25.896 7.525 1.00 50.12 25 VAL A O 1
ATOM 5778 N N . PRO B 1 26 ? -7.970 -24.203 6.295 1.00 57.67 26 PRO A N 1
ATOM 5779 C CA . PRO B 1 26 ? -9.171 -24.956 5.931 1.00 55.65 26 PRO A CA 1
ATOM 5780 C C . PRO B 1 26 ? -8.916 -26.269 5.159 1.00 63.13 26 PRO A C 1
ATOM 5781 O O . PRO B 1 26 ? -7.836 -26.517 4.641 1.00 59.35 26 PRO A O 1
ATOM 5785 N N . ASP B 1 27 ? -9.984 -27.040 5.031 1.00 60.22 27 ASP A N 1
ATOM 5786 C CA . ASP B 1 27 ? -9.947 -28.421 4.612 1.00 64.83 27 ASP A CA 1
ATOM 5787 C C . ASP B 1 27 ? -9.935 -28.492 3.072 1.00 56.85 27 ASP A C 1
ATOM 5788 O O . ASP B 1 27 ? -9.658 -29.550 2.496 1.00 60.73 27 ASP A O 1
ATOM 5793 N N . ASN B 1 28 ? -10.317 -27.386 2.424 1.00 52.70 28 ASN A N 1
ATOM 5794 C CA . ASN B 1 28 ? -10.359 -27.272 0.965 1.00 48.39 28 ASN A CA 1
ATOM 5795 C C . ASN B 1 28 ? -9.042 -26.688 0.315 1.00 54.82 28 ASN A C 1
ATOM 5796 O O . ASN B 1 28 ? -8.947 -26.543 -0.930 1.00 49.25 28 ASN A O 1
ATOM 5801 N N . VAL B 1 29 ? -8.054 -26.411 1.165 1.00 47.79 29 VAL A N 1
ATOM 5802 C CA . VAL B 1 29 ? -6.720 -25.971 0.771 1.00 56.52 29 VAL A CA 1
ATOM 5803 C C . VAL B 1 29 ? -5.859 -27.188 0.477 1.00 54.75 29 VAL A C 1
ATOM 5804 O O . VAL B 1 29 ? -5.709 -28.043 1.329 1.00 62.01 29 VAL A O 1
ATOM 5808 N N . ILE B 1 30 ? -5.307 -27.281 -0.728 1.00 49.59 30 ILE A N 1
ATOM 5809 C CA . ILE B 1 30 ? -4.519 -28.446 -1.076 1.00 50.47 30 ILE A CA 1
ATOM 5810 C C . ILE B 1 30 ? -3.082 -28.027 -1.288 1.00 53.17 30 ILE A C 1
ATOM 5811 O O . ILE B 1 30 ? -2.803 -26.852 -1.607 1.00 53.09 30 ILE A O 1
ATOM 5816 N N . THR B 1 31 ? -2.172 -28.971 -1.070 1.00 50.68 31 THR A N 1
ATOM 5817 C CA . THR B 1 31 ? -0.754 -28.691 -1.183 1.00 53.86 31 THR A CA 1
ATOM 5818 C C . THR B 1 31 ? -0.012 -29.753 -1.937 1.00 53.79 31 THR A C 1
ATOM 5819 O O . THR B 1 31 ? -0.411 -30.920 -1.970 1.00 48.29 31 THR A O 1
ATOM 5823 N N . THR B 1 32 ? 1.082 -29.327 -2.553 1.00 53.23 32 THR A N 1
ATOM 5824 C CA . THR B 1 32 ? 1.999 -30.234 -3.205 1.00 51.06 32 THR A CA 1
ATOM 5825 C C . THR B 1 32 ? 3.420 -29.679 -3.247 1.00 54.89 32 THR A C 1
ATOM 5826 O O . THR B 1 32 ? 3.624 -28.458 -3.253 1.00 49.67 32 THR A O 1
ATOM 5830 N N . SER B 1 33 ? 4.393 -30.590 -3.198 1.00 53.74 33 SER A N 1
ATOM 5831 C CA . SER B 1 33 ? 5.813 -30.272 -3.435 1.00 52.24 33 SER A CA 1
ATOM 5832 C C . SER B 1 33 ? 6.375 -31.030 -4.620 1.00 48.76 33 SER A C 1
ATOM 5833 O O . SER B 1 33 ? 7.585 -31.014 -4.876 1.00 57.13 33 SER A O 1
ATOM 5836 N N . ALA B 1 34 ? 5.495 -31.708 -5.340 1.00 49.58 34 ALA A N 1
ATOM 5837 C CA . ALA B 1 34 ? 5.897 -32.515 -6.473 1.00 58.53 34 ALA A CA 1
ATOM 5838 C C . ALA B 1 34 ? 6.281 -31.570 -7.612 1.00 55.57 34 ALA A C 1
ATOM 5839 O O . ALA B 1 34 ? 5.723 -30.484 -7.695 1.00 55.68 34 ALA A O 1
ATOM 5841 N N . SER B 1 35 ? 7.269 -31.964 -8.425 1.00 54.33 35 SER A N 1
ATOM 5842 C CA . SER B 1 35 ? 7.617 -31.269 -9.684 1.00 60.73 35 SER A CA 1
ATOM 5843 C 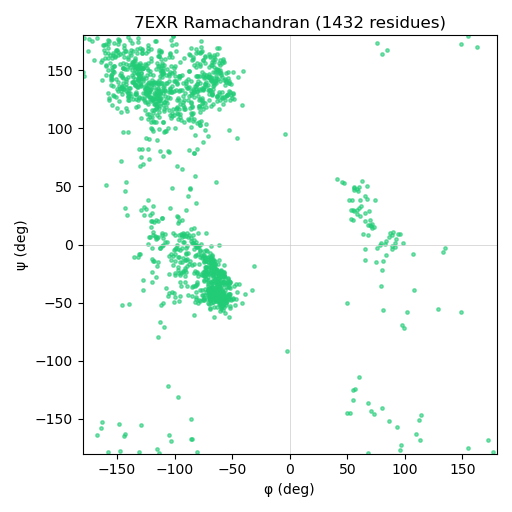C . SER B 1 35 ? 8.379 -32.222 -10.630 1.00 68.32 35 SER A C 1
ATOM 5844 O O . SER B 1 35 ? 8.746 -33.325 -10.224 1.00 62.59 35 SER A O 1
ATOM 5847 N N . GLU B 1 36 ? 8.628 -31.804 -11.874 1.00 70.82 36 GLU A N 1
ATOM 5848 C CA . GLU B 1 36 ? 9.561 -32.544 -12.761 1.00 77.17 36 GLU A CA 1
ATOM 5849 C C . GLU B 1 36 ? 10.953 -32.779 -12.110 1.00 72.35 36 GLU A C 1
ATOM 5850 O O . GLU B 1 36 ? 11.542 -33.840 -12.284 1.00 74.84 36 GLU A O 1
ATOM 5856 N N . ALA B 1 37 ? 11.441 -31.810 -11.335 1.00 73.97 37 ALA A N 1
ATOM 5857 C CA . ALA B 1 37 ? 12.833 -31.787 -10.820 1.00 72.89 37 ALA A CA 1
ATOM 5858 C C . ALA B 1 37 ? 13.319 -32.704 -9.665 1.00 68.27 37 ALA A C 1
ATOM 5859 O O . ALA B 1 37 ? 14.524 -32.731 -9.458 1.00 73.89 37 ALA A O 1
ATOM 5861 N N . GLY B 1 38 ? 12.518 -33.396 -8.854 1.00 73.64 38 GLY A N 1
ATOM 5862 C CA . GLY B 1 38 ? 11.112 -33.242 -8.663 1.00 71.12 38 GLY A CA 1
ATOM 5863 C C . GLY B 1 38 ? 10.795 -32.647 -7.302 1.00 69.71 38 GLY A C 1
ATOM 5864 O O . GLY B 1 38 ? 10.362 -31.513 -7.239 1.00 67.46 38 GLY A O 1
ATOM 5865 N N . PRO B 1 39 ? 10.980 -33.407 -6.202 1.00 73.90 39 PRO A N 1
ATOM 5866 C CA . PRO B 1 39 ? 10.524 -32.840 -4.904 1.00 67.21 39 PRO A CA 1
ATOM 5867 C C . PRO B 1 39 ? 11.213 -31.519 -4.489 1.00 59.28 39 PRO A C 1
ATOM 5868 O O . PRO B 1 39 ? 12.425 -31.428 -4.356 1.00 61.24 39 PRO A O 1
ATOM 5872 N N . VAL B 1 40 ? 10.393 -30.518 -4.243 1.00 56.13 40 VAL A N 1
ATOM 5873 C CA . VAL B 1 40 ? 10.805 -29.108 -4.076 1.00 51.90 40 VAL A CA 1
ATOM 5874 C C . VAL B 1 40 ? 10.805 -28.745 -2.551 1.00 56.28 40 VAL A C 1
ATOM 5875 O O . VAL B 1 40 ? 9.967 -29.288 -1.818 1.00 51.83 40 VAL A O 1
ATOM 5879 N N . GLU B 1 41 ? 11.700 -27.848 -2.090 1.00 48.58 41 GLU A N 1
ATOM 5880 C CA . GLU B 1 41 ? 11.863 -27.455 -0.661 1.00 52.85 41 GLU A CA 1
ATOM 5881 C C . GLU B 1 41 ? 10.860 -26.406 -0.126 1.00 54.35 41 GLU A C 1
ATOM 5882 O O . GLU B 1 41 ? 11.192 -25.559 0.713 1.00 72.75 41 GLU A O 1
ATOM 5888 N N . GLY B 1 42 ? 9.626 -26.454 -0.583 1.00 45.43 42 GLY A N 1
ATOM 5889 C CA . GLY B 1 42 ? 8.610 -25.532 -0.124 1.00 40.76 42 GLY A CA 1
ATOM 5890 C C . GLY B 1 42 ? 7.359 -26.217 -0.582 1.00 39.64 42 GLY A C 1
ATOM 5891 O O . GLY B 1 42 ? 7.388 -27.418 -0.851 1.00 42.31 42 GLY A O 1
ATOM 5892 N N . VAL B 1 43 ? 6.280 -25.465 -0.736 1.00 39.79 43 VAL A N 1
ATOM 5893 C CA . VAL B 1 43 ? 4.954 -26.077 -1.055 1.00 41.61 43 VAL A CA 1
ATOM 5894 C C . VAL B 1 43 ? 4.216 -25.128 -1.948 1.00 35.93 43 VAL A C 1
ATOM 5895 O O . VAL B 1 43 ? 4.133 -23.932 -1.649 1.00 37.31 43 VAL A O 1
ATOM 5899 N N . PHE B 1 44 ? 3.710 -25.656 -3.049 1.00 36.71 44 PHE A N 1
ATOM 5900 C CA . PHE B 1 44 ? 2.684 -25.010 -3.829 1.00 36.86 44 PHE A CA 1
ATOM 5901 C C . PHE B 1 44 ? 1.311 -25.231 -3.178 1.00 42.92 44 PHE A C 1
ATOM 5902 O O . PHE B 1 44 ? 0.997 -26.312 -2.758 1.00 45.28 44 PHE A O 1
ATOM 5910 N N . VAL B 1 45 ? 0.481 -24.202 -3.192 1.00 40.53 45 VAL A N 1
ATOM 5911 C CA . VAL B 1 45 ? -0.769 -24.191 -2.486 1.00 42.02 45 VAL A CA 1
ATOM 5912 C C . VAL B 1 45 ? -1.831 -23.780 -3.451 1.00 45.31 45 VAL A C 1
ATOM 5913 O O . VAL B 1 45 ? -1.622 -22.849 -4.284 1.00 37.64 45 VAL A O 1
ATOM 5917 N N . GLY B 1 46 ? -2.949 -24.509 -3.372 1.00 38.85 46 GLY A N 1
ATOM 5918 C CA . GLY B 1 46 ? -4.147 -24.220 -4.144 1.00 42.94 46 GLY A CA 1
ATOM 5919 C C . GLY B 1 46 ? -5.377 -24.507 -3.299 1.00 44.37 46 GLY A C 1
ATOM 5920 O O . GLY B 1 46 ? -5.306 -24.612 -2.067 1.00 46.45 46 GLY A O 1
ATOM 5921 N N . ALA B 1 47 ? -6.506 -24.620 -3.948 1.00 45.96 47 ALA A N 1
ATOM 5922 C CA . ALA B 1 47 ? -7.735 -24.961 -3.229 1.00 48.12 47 ALA A CA 1
ATOM 5923 C C . ALA B 1 47 ? -8.764 -25.482 -4.188 1.00 50.22 47 ALA A C 1
ATOM 5924 O O . ALA B 1 47 ? -8.648 -25.271 -5.401 1.00 47.14 47 ALA A O 1
ATOM 5926 N N . VAL B 1 48 ? -9.753 -26.188 -3.640 1.00 50.98 48 VAL A N 1
ATOM 5927 C CA . VAL B 1 48 ? -10.924 -26.630 -4.409 1.00 53.81 48 VAL A CA 1
ATOM 5928 C C . VAL B 1 48 ? -12.204 -25.941 -3.924 1.00 52.82 48 VAL A C 1
ATOM 5929 O O . VAL B 1 48 ? -12.439 -25.749 -2.728 1.00 52.52 48 VAL A O 1
ATOM 5933 N N . PHE B 1 49 ? -13.018 -25.549 -4.889 1.00 50.43 49 PHE A N 1
ATOM 5934 C CA . PHE B 1 49 ? -14.261 -24.852 -4.619 1.00 53.53 49 PHE A CA 1
ATOM 5935 C C . PHE B 1 49 ? -15.443 -25.663 -5.175 1.00 54.08 49 PHE A C 1
ATOM 5936 O O . PHE B 1 49 ? -15.282 -26.529 -6.086 1.00 48.40 49 PHE A O 1
ATOM 5944 N N . ASN B 1 50 ? -16.618 -25.337 -4.642 1.00 53.66 50 ASN A N 1
ATOM 5945 C CA . ASN B 1 50 ? -17.872 -25.966 -5.054 1.00 62.10 50 ASN A CA 1
ATOM 5946 C C . ASN B 1 50 ? -18.316 -25.482 -6.424 1.00 66.27 50 ASN A C 1
ATOM 5947 O O . ASN B 1 50 ? -18.724 -26.294 -7.244 1.00 77.29 50 ASN A O 1
ATOM 5952 N N . LYS B 1 51 ? -18.216 -24.175 -6.669 1.00 62.52 51 LYS A N 1
ATOM 5953 C CA . LYS B 1 51 ? -18.700 -23.560 -7.901 1.00 60.86 51 LYS A CA 1
ATOM 5954 C C . LYS B 1 51 ? -17.541 -23.071 -8.777 1.00 61.99 51 LYS A C 1
ATOM 5955 O O . LYS B 1 51 ? -16.564 -22.506 -8.293 1.00 50.35 51 LYS A O 1
ATOM 5961 N N . GLU B 1 52 ? -17.690 -23.288 -10.066 1.00 54.21 52 GLU A N 1
ATOM 5962 C CA . GLU B 1 52 ? -16.938 -22.601 -11.095 1.00 59.38 52 GLU A CA 1
ATOM 5963 C C . GLU B 1 52 ? -17.227 -21.084 -11.028 1.00 58.65 52 GLU A C 1
ATOM 5964 O O . GLU B 1 52 ? -18.370 -20.671 -11.227 1.00 61.60 52 GLU A O 1
ATOM 5970 N N . GLU B 1 53 ? -16.216 -20.241 -10.738 1.00 55.86 53 GLU A N 1
ATOM 5971 C CA . GLU B 1 53 ? -16.408 -18.778 -10.649 1.00 52.57 53 GLU A CA 1
ATOM 5972 C C . GLU B 1 53 ? -15.190 -18.021 -11.222 1.00 54.46 53 GLU A C 1
ATOM 5973 O O . GLU B 1 53 ? -14.087 -18.557 -11.243 1.00 46.47 53 GLU A O 1
ATOM 5979 N N . SER B 1 54 ? -15.412 -16.783 -11.661 1.00 48.38 54 SER A N 1
ATOM 5980 C CA . SER B 1 54 ? -14.356 -15.913 -12.148 1.00 50.64 54 SER A CA 1
ATOM 5981 C C . SER B 1 54 ? -13.584 -15.205 -10.989 1.00 47.35 54 SER A C 1
ATOM 5982 O O . SER B 1 54 ? -12.546 -14.576 -11.219 1.00 43.91 54 SER A O 1
ATOM 5985 N N . LYS B 1 55 ? -14.081 -15.323 -9.754 1.00 45.87 55 LYS A N 1
ATOM 5986 C CA . LYS B 1 55 ? -13.392 -14.813 -8.560 1.00 41.71 55 LYS A CA 1
ATOM 5987 C C . LYS B 1 55 ? -13.588 -15.786 -7.393 1.00 47.67 55 LYS A C 1
ATOM 5988 O O . LYS B 1 55 ? -14.684 -16.338 -7.246 1.00 45.92 55 LYS A O 1
ATOM 5994 N N . HIS B 1 56 ? -12.523 -16.046 -6.614 1.00 45.70 56 HIS A N 1
ATOM 5995 C CA . HIS B 1 56 ? -12.604 -16.785 -5.334 1.00 47.25 56 HIS A CA 1
ATOM 5996 C C . HIS B 1 56 ? -11.714 -16.168 -4.296 1.00 48.88 56 HIS A C 1
ATOM 5997 O O . HIS B 1 56 ? -10.733 -15.493 -4.629 1.00 55.78 56 HIS A O 1
ATOM 6004 N N . ILE B 1 57 ? -12.068 -16.378 -3.033 1.00 46.98 57 ILE A N 1
ATOM 6005 C CA . ILE B 1 57 ? -11.248 -15.969 -1.865 1.00 47.53 57 ILE A CA 1
ATOM 6006 C C . ILE B 1 57 ? -11.249 -17.186 -0.947 1.00 51.02 57 ILE A C 1
ATOM 6007 O O . ILE B 1 57 ? -12.288 -17.760 -0.743 1.00 56.88 57 ILE A O 1
ATOM 6012 N N . VAL B 1 58 ? -10.103 -17.627 -0.462 1.00 47.84 58 VAL A N 1
ATOM 6013 C CA . VAL B 1 58 ? -10.050 -18.728 0.488 1.00 51.76 58 VAL A CA 1
ATOM 6014 C C . VAL B 1 58 ? -8.991 -18.375 1.512 1.00 53.55 58 VAL A C 1
ATOM 6015 O O . VAL B 1 58 ? -7.888 -17.985 1.126 1.00 47.68 58 VAL A O 1
ATOM 6019 N N . PRO B 1 59 ? -9.329 -18.480 2.820 1.00 56.66 59 PRO A N 1
ATOM 6020 C CA . PRO B 1 59 ? -8.312 -18.214 3.852 1.00 51.15 59 PRO A CA 1
ATOM 6021 C C . PRO B 1 59 ? -7.244 -19.293 3.837 1.00 49.18 59 PRO A C 1
ATOM 6022 O O . PRO B 1 59 ? -7.523 -20.440 3.544 1.00 48.55 59 PRO A O 1
ATOM 6026 N N . ILE B 1 60 ? -6.008 -18.905 4.025 1.00 45.43 60 ILE A N 1
ATOM 6027 C CA . ILE B 1 60 ? -4.909 -19.852 4.016 1.00 49.91 60 ILE A CA 1
ATOM 6028 C C . ILE B 1 60 ? -4.608 -20.240 5.472 1.00 48.33 60 ILE A C 1
ATOM 6029 O O . ILE B 1 60 ? -4.047 -21.298 5.742 1.00 51.21 60 ILE A O 1
ATOM 6034 N N . GLY B 1 61 ? -4.966 -19.362 6.378 1.00 53.00 61 GLY A N 1
ATOM 6035 C CA . GLY B 1 61 ? -4.808 -19.600 7.798 1.00 53.73 61 GLY A CA 1
ATOM 6036 C C . GLY B 1 61 ? -4.697 -18.281 8.511 1.00 48.52 61 GLY A C 1
ATOM 6037 O O . GLY B 1 61 ? -4.710 -17.226 7.893 1.00 51.12 61 GLY A O 1
ATOM 6038 N N . THR B 1 62 ? -4.555 -18.360 9.825 1.00 51.41 62 THR A N 1
ATOM 6039 C CA . THR B 1 62 ? -4.543 -17.206 10.690 1.00 46.73 62 THR A CA 1
ATOM 6040 C C . THR B 1 62 ? -3.134 -16.927 11.109 1.00 44.09 62 THR A C 1
ATOM 6041 O O . THR B 1 62 ? -2.439 -17.832 11.508 1.00 53.97 62 THR A O 1
ATOM 6045 N N . LEU B 1 63 ? -2.725 -15.671 10.997 1.00 48.06 63 LEU A N 1
ATOM 6046 C CA . LEU B 1 63 ? -1.396 -15.199 11.367 1.00 46.87 63 LEU A CA 1
ATOM 6047 C C . LEU B 1 63 ? -1.539 -14.277 12.540 1.00 43.96 63 LEU A C 1
ATOM 6048 O O . LEU B 1 63 ? -2.269 -13.304 12.436 1.00 41.17 63 LEU A O 1
ATOM 6053 N N . ARG B 1 64 ? -0.818 -14.561 13.620 1.00 48.26 64 ARG A N 1
ATOM 6054 C CA . ARG B 1 64 ? -0.781 -13.742 14.827 1.00 51.41 64 ARG A CA 1
ATOM 6055 C C . ARG B 1 64 ? 0.622 -13.794 15.442 1.00 47.02 64 ARG A C 1
ATOM 6056 O O . ARG B 1 64 ? 1.223 -14.865 15.554 1.00 48.78 64 ARG A O 1
ATOM 6064 N N . ASN B 1 65 ? 1.111 -12.632 15.836 1.00 46.46 65 ASN A N 1
ATOM 6065 C CA . ASN B 1 65 ? 2.397 -12.450 16.519 1.00 57.83 65 ASN A CA 1
ATOM 6066 C C . ASN B 1 65 ? 3.623 -12.918 15.732 1.00 60.41 65 ASN A C 1
ATOM 6067 O O . ASN B 1 65 ? 4.444 -13.640 16.276 1.00 60.20 65 ASN A O 1
ATOM 6072 N N . SER B 1 66 ? 3.731 -12.490 14.462 1.00 62.22 66 SER A N 1
ATOM 6073 C CA . SER B 1 66 ? 4.852 -12.873 13.540 1.00 54.69 66 SER A CA 1
ATOM 6074 C C . SER B 1 66 ? 5.121 -11.682 12.623 1.00 48.71 66 SER A C 1
ATOM 6075 O O . SER B 1 66 ? 4.243 -11.314 11.857 1.00 47.50 66 SER A O 1
ATOM 6078 N N . ARG B 1 67 ? 6.290 -11.053 12.735 1.00 43.35 67 ARG A N 1
ATOM 6079 C CA . ARG B 1 67 ? 6.596 -9.854 11.965 1.00 47.69 67 ARG A CA 1
ATOM 6080 C C . ARG B 1 67 ? 6.521 -10.212 10.486 1.00 39.58 67 ARG A C 1
ATOM 6081 O O . ARG B 1 67 ? 6.923 -11.332 10.107 1.00 40.12 67 ARG A O 1
ATOM 6089 N N . PHE B 1 68 ? 5.983 -9.295 9.694 1.00 41.21 68 PHE A N 1
ATOM 6090 C CA . PHE B 1 68 ? 5.974 -9.463 8.252 1.00 41.24 68 PHE A CA 1
ATOM 6091 C C . PHE B 1 68 ? 6.336 -8.175 7.561 1.00 40.19 68 PHE A C 1
ATOM 6092 O O . PHE B 1 68 ? 6.228 -7.098 8.161 1.00 35.32 68 PHE A O 1
ATOM 6100 N N . MET B 1 69 ? 6.824 -8.299 6.318 1.00 40.97 69 MET A N 1
ATOM 6101 C CA . MET B 1 69 ? 6.979 -7.151 5.395 1.00 40.62 69 MET A CA 1
ATOM 6102 C C . MET B 1 69 ? 6.190 -7.506 4.160 1.00 36.66 69 MET A C 1
ATOM 6103 O O . MET B 1 69 ? 6.190 -8.663 3.728 1.00 37.34 69 MET A O 1
ATOM 6108 N N . SER B 1 70 ? 5.437 -6.560 3.619 1.00 37.15 70 SER A N 1
ATOM 6109 C CA . SER B 1 70 ? 4.678 -6.854 2.453 1.00 37.16 70 SER A CA 1
ATOM 6110 C C . SER B 1 70 ? 4.842 -5.733 1.449 1.00 40.22 70 SER A C 1
ATOM 6111 O O . SER B 1 70 ? 5.068 -4.602 1.844 1.00 40.69 70 SER A O 1
ATOM 6114 N N . CYS B 1 71 ? 4.735 -6.093 0.170 1.00 34.01 71 CYS A N 1
ATOM 6115 C CA . CYS B 1 71 ? 4.609 -5.156 -0.915 1.00 38.46 71 CYS A CA 1
ATOM 6116 C C . CYS B 1 71 ? 3.202 -5.339 -1.544 1.00 33.23 71 CYS A C 1
ATOM 6117 O O . CYS B 1 71 ? 2.802 -6.431 -1.960 1.00 36.66 71 CYS A O 1
ATOM 6120 N N . PHE B 1 72 ? 2.462 -4.224 -1.571 1.00 33.99 72 PHE A N 1
ATOM 6121 C CA . PHE B 1 72 ? 1.045 -4.209 -1.967 1.00 37.65 72 PHE A CA 1
ATOM 6122 C C . PHE B 1 72 ? 0.835 -3.028 -2.895 1.00 32.63 72 PHE A C 1
ATOM 6123 O O . PHE B 1 72 ? 1.510 -2.014 -2.795 1.00 33.83 72 PHE A O 1
ATOM 6131 N N . ARG B 1 73 ? -0.156 -3.166 -3.743 1.00 33.32 73 ARG A N 1
ATOM 6132 C CA . ARG B 1 73 ? -0.516 -2.131 -4.676 1.00 35.16 73 ARG A CA 1
ATOM 6133 C C . ARG B 1 73 ? -1.451 -1.093 -4.035 1.00 36.32 73 ARG A C 1
ATOM 6134 O O . ARG B 1 73 ? -2.649 -1.338 -3.857 1.00 39.12 73 ARG A O 1
ATOM 6142 N N . PHE B 1 74 ? -0.895 0.066 -3.768 1.00 35.58 74 PHE A N 1
ATOM 6143 C CA . PHE B 1 74 ? -1.632 1.205 -3.335 1.00 37.27 74 PHE A CA 1
ATOM 6144 C C . PHE B 1 74 ? -2.323 1.948 -4.476 1.00 42.74 74 PHE A C 1
ATOM 6145 O O . PHE B 1 74 ? -3.282 2.660 -4.217 1.00 38.88 74 PHE A O 1
ATOM 6153 N N . LYS B 1 75 ? -1.816 1.800 -5.712 1.00 37.44 75 LYS A N 1
ATOM 6154 C CA . LYS B 1 75 ? -2.487 2.265 -6.941 1.00 35.95 75 LYS A CA 1
ATOM 6155 C C . LYS B 1 75 ? -2.399 1.091 -7.875 1.00 38.05 75 LYS A C 1
ATOM 6156 O O . LYS B 1 75 ? -1.619 0.149 -7.630 1.00 37.72 75 LYS A O 1
ATOM 6162 N N . LEU B 1 76 ? -3.202 1.113 -8.945 1.00 36.91 76 LEU A N 1
ATOM 6163 C CA . LEU B 1 76 ? -3.162 0.062 -9.954 1.00 39.84 76 LEU A CA 1
ATOM 6164 C C . LEU B 1 76 ? -1.699 -0.270 -10.425 1.00 35.99 76 LEU A C 1
ATOM 6165 O O . LEU B 1 76 ? -1.367 -1.442 -10.672 1.00 37.99 76 LEU A O 1
ATOM 6170 N N . TRP B 1 77 ? -0.894 0.774 -10.490 1.00 34.57 77 TRP A N 1
ATOM 6171 C CA . TRP B 1 77 ? 0.345 0.818 -11.232 1.00 37.04 77 TRP A CA 1
ATOM 6172 C C . TRP B 1 77 ? 1.516 0.472 -10.368 1.00 39.01 77 TRP A C 1
ATOM 6173 O O . TRP B 1 77 ? 2.543 0.073 -10.912 1.00 34.17 77 TRP A O 1
ATOM 6184 N N . TRP B 1 78 ? 1.391 0.665 -9.049 1.00 35.31 78 TRP A N 1
ATOM 6185 C CA . TRP B 1 78 ? 2.547 0.735 -8.212 1.00 36.56 78 TRP A CA 1
ATOM 6186 C C . TRP B 1 78 ? 2.335 0.131 -6.848 1.00 41.50 78 TRP A C 1
ATOM 6187 O O . TRP B 1 78 ? 1.221 0.236 -6.245 1.00 35.88 78 TRP A O 1
ATOM 6198 N N . MET B 1 79 ? 3.462 -0.348 -6.310 1.00 35.36 79 MET A N 1
ATOM 6199 C CA . MET B 1 79 ? 3.535 -1.003 -5.008 1.00 34.45 79 MET A CA 1
ATOM 6200 C C . MET B 1 79 ? 4.226 -0.079 -4.020 1.00 32.63 79 MET A C 1
ATOM 6201 O O . MET B 1 79 ? 4.917 0.884 -4.385 1.00 35.12 79 MET A O 1
ATOM 6206 N N . ALA B 1 80 ? 3.972 -0.378 -2.744 1.00 35.65 80 ALA A N 1
ATOM 6207 C CA . ALA B 1 80 ? 4.699 0.202 -1.640 1.00 34.56 80 ALA A CA 1
ATOM 6208 C C . ALA B 1 80 ? 4.649 -0.804 -0.499 1.00 32.48 80 ALA A C 1
ATOM 6209 O O . ALA B 1 80 ? 4.050 -1.904 -0.637 1.00 34.05 80 ALA A O 1
ATOM 6211 N N . GLN B 1 81 ? 5.389 -0.487 0.547 1.00 33.63 81 GLN A N 1
ATOM 6212 C CA . GLN B 1 81 ? 5.674 -1.394 1.649 1.00 34.35 81 GLN A CA 1
ATOM 6213 C C . GLN B 1 81 ? 4.706 -1.212 2.849 1.00 34.23 81 GLN A C 1
ATOM 6214 O O . GLN B 1 81 ? 4.325 -0.094 3.179 1.00 37.64 81 GLN A O 1
ATOM 6220 N N . ARG B 1 82 ? 4.383 -2.315 3.509 1.00 35.57 82 ARG A N 1
ATOM 6221 C CA . ARG B 1 82 ? 3.655 -2.304 4.794 1.00 36.55 82 ARG A CA 1
ATOM 6222 C C . ARG B 1 82 ? 4.164 -3.442 5.665 1.00 35.93 82 ARG A C 1
ATOM 6223 O O . ARG B 1 82 ? 4.312 -4.573 5.207 1.00 36.57 82 ARG A O 1
ATOM 6231 N N . MET B 1 83 ? 4.431 -3.141 6.938 1.00 36.77 83 MET A N 1
ATOM 6232 C CA . MET B 1 83 ? 4.914 -4.117 7.912 1.00 35.92 83 MET A CA 1
ATOM 6233 C C . MET B 1 83 ? 3.808 -4.355 8.959 1.00 42.31 83 MET A C 1
ATOM 6234 O O . MET B 1 83 ? 2.874 -3.576 9.056 1.00 39.95 83 MET A O 1
ATOM 6239 N N . GLY B 1 84 ? 3.945 -5.400 9.753 1.00 44.38 84 GLY A N 1
ATOM 6240 C CA . GLY B 1 84 ? 3.028 -5.629 10.845 1.00 48.52 84 GLY A CA 1
ATOM 6241 C C . GLY B 1 84 ? 3.300 -6.979 11.445 1.00 49.34 84 GLY A C 1
ATOM 6242 O O . GLY B 1 84 ? 4.365 -7.605 11.168 1.00 41.75 84 GLY A O 1
ATOM 6243 N N . GLU B 1 85 ? 2.353 -7.383 12.295 1.00 49.67 85 GLU A N 1
ATOM 6244 C CA . GLU B 1 85 ? 2.413 -8.599 13.091 1.00 50.58 85 GLU A CA 1
ATOM 6245 C C . GLU B 1 85 ? 1.169 -9.475 13.066 1.00 52.48 85 GLU A C 1
ATOM 6246 O O . GLU B 1 85 ? 1.224 -10.615 13.552 1.00 47.31 85 GLU A O 1
ATOM 6252 N N . MET B 1 86 ? 0.071 -8.974 12.509 1.00 46.53 86 MET A N 1
ATOM 6253 C CA . MET B 1 86 ? -1.210 -9.638 12.574 1.00 48.67 86 MET A CA 1
ATOM 6254 C C . MET B 1 86 ? -1.733 -9.708 11.139 1.00 46.15 86 MET A C 1
ATOM 6255 O O . MET B 1 86 ? -1.580 -8.765 10.360 1.00 50.54 86 MET A O 1
ATOM 6260 N N . GLY B 1 87 ? -2.392 -10.818 10.838 1.00 45.78 87 GLY A N 1
ATOM 6261 C CA . GLY B 1 87 ? -3.067 -11.069 9.566 1.00 49.19 87 GLY A CA 1
ATOM 6262 C C . GLY B 1 87 ? -3.909 -9.912 9.130 1.00 47.95 87 GLY A C 1
ATOM 6263 O O . GLY B 1 87 ? -4.000 -9.644 7.934 1.00 42.91 87 GLY A O 1
ATOM 6264 N N . ARG B 1 88 ? -4.499 -9.207 10.104 1.00 42.78 88 ARG A N 1
ATOM 6265 C CA . ARG B 1 88 ? -5.384 -8.089 9.807 1.00 46.92 88 ARG A CA 1
ATOM 6266 C C . ARG B 1 88 ? -4.670 -6.912 9.191 1.00 44.65 88 ARG A C 1
ATOM 6267 O O . ARG B 1 88 ? -5.318 -6.139 8.566 1.00 46.58 88 ARG A O 1
ATOM 6275 N N . ASP B 1 89 ? -3.371 -6.747 9.455 1.00 44.52 89 ASP A N 1
ATOM 6276 C CA . ASP B 1 89 ? -2.583 -5.651 8.929 1.00 43.33 89 ASP A CA 1
ATOM 6277 C C . ASP B 1 89 ? -2.104 -5.905 7.457 1.00 40.87 89 ASP A C 1
ATOM 6278 O O . ASP B 1 89 ? -1.387 -5.051 6.896 1.00 40.71 89 ASP A O 1
ATOM 6283 N N . ILE B 1 90 ? -2.417 -7.074 6.890 1.00 41.61 90 ILE A N 1
ATOM 6284 C CA . ILE B 1 90 ? -1.937 -7.431 5.505 1.00 40.88 90 ILE A CA 1
ATOM 6285 C C . ILE B 1 90 ? -2.844 -6.683 4.566 1.00 42.23 90 ILE A C 1
ATOM 6286 O O . ILE B 1 90 ? -4.037 -7.004 4.529 1.00 39.18 90 ILE A O 1
ATOM 6291 N N . PRO B 1 91 ? -2.296 -5.698 3.793 1.00 42.99 91 PRO A N 1
ATOM 6292 C CA . PRO B 1 91 ? -3.171 -4.913 2.907 1.00 40.49 91 PRO A CA 1
ATOM 6293 C C . PRO B 1 91 ? -3.804 -5.673 1.804 1.00 39.84 91 PRO A C 1
ATOM 6294 O O . PRO B 1 91 ? -3.393 -6.786 1.476 1.00 38.25 91 PRO A O 1
ATOM 6298 N N . TYR B 1 92 ? -4.838 -5.065 1.236 1.00 40.63 92 TYR A N 1
ATOM 6299 C CA . TYR B 1 92 ? -5.406 -5.548 0.025 1.00 38.06 92 TYR A CA 1
ATOM 6300 C C . TYR B 1 92 ? -4.299 -5.498 -1.060 1.00 36.10 92 TYR A C 1
ATOM 6301 O O . TYR B 1 92 ? -3.421 -4.688 -0.996 1.00 36.13 92 TYR A O 1
ATOM 6310 N N . GLU B 1 93 ? -4.378 -6.396 -2.024 1.00 36.62 93 GLU A N 1
ATOM 6311 C CA . GLU B 1 93 ? -3.456 -6.428 -3.199 1.00 37.25 93 GLU A CA 1
ATOM 6312 C C . GLU B 1 93 ? -1.979 -6.636 -2.822 1.00 34.86 93 GLU A C 1
ATOM 6313 O O . GLU B 1 93 ? -1.110 -6.011 -3.378 1.00 35.44 93 GLU A O 1
ATOM 6319 N N . THR B 1 94 ? -1.750 -7.490 -1.824 1.00 36.28 94 THR A N 1
ATOM 6320 C CA . THR B 1 94 ? -0.442 -7.856 -1.356 1.00 35.79 94 THR A CA 1
ATOM 6321 C C . THR B 1 94 ? 0.092 -8.883 -2.359 1.00 35.50 94 THR A C 1
ATOM 6322 O O . THR B 1 94 ? -0.505 -9.935 -2.568 1.00 36.10 94 THR A O 1
ATOM 6326 N N . GLN B 1 95 ? 1.183 -8.516 -3.010 1.00 35.36 95 GLN A N 1
ATOM 6327 C CA . GLN B 1 95 ? 1.803 -9.337 -4.070 1.00 34.25 95 GLN A CA 1
ATOM 6328 C C . GLN B 1 95 ? 3.032 -10.137 -3.650 1.00 31.76 95 GLN A C 1
ATOM 6329 O O . GLN B 1 95 ? 3.405 -11.030 -4.355 1.00 37.12 95 GLN A O 1
ATOM 6335 N N . PHE B 1 96 ? 3.649 -9.785 -2.524 1.00 31.87 96 PHE A N 1
ATOM 6336 C CA . PHE B 1 96 ? 4.783 -10.419 -1.984 1.00 30.16 96 PHE A CA 1
ATOM 6337 C C . PHE B 1 96 ? 4.654 -10.231 -0.453 1.00 31.64 96 PHE A C 1
ATOM 6338 O O . PHE B 1 96 ? 4.450 -9.099 0.045 1.00 34.82 96 PHE A O 1
ATOM 6346 N N . LEU B 1 97 ? 4.882 -11.319 0.266 1.00 34.48 97 LEU A N 1
ATOM 6347 C CA . LEU B 1 97 ? 4.837 -11.334 1.756 1.00 34.10 97 LEU A CA 1
ATOM 6348 C C . LEU B 1 97 ? 6.023 -12.132 2.289 1.00 31.58 97 LEU A C 1
ATOM 6349 O O . LEU B 1 97 ? 6.263 -13.260 1.867 1.00 36.04 97 LEU A O 1
ATOM 6354 N N . LEU B 1 98 ? 6.804 -11.512 3.160 1.00 35.36 98 LEU A N 1
ATOM 6355 C CA . LEU B 1 98 ? 7.889 -12.156 3.837 1.00 36.09 98 LEU A CA 1
ATOM 6356 C C . LEU B 1 98 ? 7.578 -12.166 5.351 1.00 38.62 98 LEU A C 1
ATOM 6357 O O . LEU B 1 98 ? 7.322 -11.119 5.956 1.00 34.82 98 LEU A O 1
ATOM 6362 N N . VAL B 1 99 ? 7.699 -13.331 5.960 1.00 37.30 99 VAL A N 1
ATOM 6363 C CA . VAL B 1 99 ? 7.375 -13.494 7.382 1.00 39.99 99 VAL A CA 1
ATOM 6364 C C . VAL B 1 99 ? 8.626 -14.010 8.127 1.00 43.09 99 VAL A C 1
ATOM 6365 O O . VAL B 1 99 ? 9.295 -14.939 7.685 1.00 44.28 99 VAL A O 1
ATOM 6369 N N . GLU B 1 100 ? 8.909 -13.392 9.256 1.00 41.14 100 GLU A N 1
ATOM 6370 C CA . GLU B 1 100 ? 9.982 -13.773 10.185 1.00 46.92 100 GLU A CA 1
ATOM 6371 C C . GLU B 1 100 ? 9.423 -14.677 11.317 1.00 44.80 100 GLU A C 1
ATOM 6372 O O . GLU B 1 100 ? 8.395 -14.366 11.903 1.00 47.69 100 GLU A O 1
ATOM 6378 N N . SER B 1 101 ? 10.112 -15.783 11.601 1.00 51.75 101 SER A N 1
ATOM 6379 C CA . SER B 1 101 ? 9.706 -16.823 12.583 1.00 55.46 101 SER A CA 1
ATOM 6380 C C . SER B 1 101 ? 10.912 -17.080 13.440 1.00 58.62 101 SER A C 1
ATOM 6381 O O . SER B 1 101 ? 12.009 -16.605 13.130 1.00 53.47 101 SER A O 1
ATOM 6384 N N . ASN B 1 102 ? 10.750 -17.905 14.475 1.00 62.94 102 ASN A N 1
ATOM 6385 C CA . ASN B 1 102 ? 11.913 -18.481 15.154 1.00 61.35 102 ASN A CA 1
ATOM 6386 C C . ASN B 1 102 ? 12.101 -19.958 14.817 1.00 49.98 102 ASN A C 1
ATOM 6387 O O . ASN B 1 102 ? 13.264 -20.377 14.675 1.00 61.11 102 ASN A O 1
ATOM 6392 N N . LYS B 1 120 ? 15.312 -14.907 12.287 1.00 61.73 120 LYS A N 1
ATOM 6393 C CA . LYS B 1 120 ? 15.891 -16.233 12.446 1.00 54.92 120 LYS A CA 1
ATOM 6394 C C . LYS B 1 120 ? 15.498 -17.227 11.336 1.00 52.09 120 LYS A C 1
ATOM 6395 O O . LYS B 1 120 ? 16.370 -17.796 10.708 1.00 48.33 120 LYS A O 1
ATOM 6401 N N . VAL B 1 121 ? 14.210 -17.470 11.103 1.00 46.53 121 VAL A N 1
ATOM 6402 C CA . VAL B 1 121 ? 13.765 -18.202 9.903 1.00 49.76 121 VAL A CA 1
ATOM 6403 C C . VAL B 1 121 ? 12.848 -17.284 9.079 1.00 50.71 121 VAL A C 1
ATOM 6404 O O . VAL B 1 121 ? 12.080 -16.502 9.658 1.00 44.63 121 VAL A O 1
ATOM 6408 N N . TYR B 1 122 ? 12.964 -17.335 7.750 1.00 43.94 122 TYR A N 1
ATOM 6409 C CA . TYR B 1 122 ? 12.183 -16.412 6.866 1.00 40.71 122 TYR A CA 1
ATOM 6410 C C . TYR B 1 122 ? 11.391 -17.244 5.901 1.00 41.13 122 TYR A C 1
ATOM 6411 O O . TYR B 1 122 ? 11.926 -18.184 5.345 1.00 42.76 122 TYR A O 1
ATOM 6420 N N . THR B 1 123 ? 10.118 -16.900 5.733 1.00 33.89 123 THR A N 1
ATOM 6421 C CA . THR B 1 123 ? 9.220 -17.607 4.872 1.00 39.92 123 THR A CA 1
ATOM 6422 C C . THR B 1 123 ? 8.697 -16.619 3.836 1.00 39.36 123 THR A C 1
ATOM 6423 O O . THR B 1 123 ? 8.206 -15.576 4.234 1.00 41.83 123 THR A O 1
ATOM 6427 N N . VAL B 1 124 ? 8.800 -16.935 2.536 1.00 35.27 124 VAL A N 1
ATOM 6428 C CA . VAL B 1 124 ? 8.222 -16.085 1.510 1.00 34.26 124 VAL A CA 1
ATOM 6429 C C . VAL B 1 124 ? 6.914 -16.690 1.074 1.00 29.08 124 VAL A C 1
ATOM 6430 O O . VAL B 1 124 ? 6.824 -17.915 0.885 1.00 32.06 124 VAL A O 1
ATOM 6434 N N . PHE B 1 125 ? 5.934 -15.832 0.839 1.00 30.31 125 PHE A N 1
ATOM 6435 C CA . PHE B 1 125 ? 4.688 -16.246 0.217 1.00 32.85 125 PHE A CA 1
ATOM 6436 C C . PHE B 1 125 ? 4.612 -15.527 -1.136 1.00 28.95 125 PHE A C 1
ATOM 6437 O O . PHE B 1 125 ? 4.599 -14.321 -1.167 1.00 33.94 125 PHE A O 1
ATOM 6445 N N . LEU B 1 126 ? 4.564 -16.270 -2.213 1.00 29.77 126 LEU A N 1
ATOM 6446 C CA . LEU B 1 126 ? 4.443 -15.709 -3.564 1.00 31.39 126 LEU A CA 1
ATOM 6447 C C . LEU B 1 126 ? 3.121 -16.082 -4.190 1.00 29.95 126 LEU A C 1
ATOM 6448 O O . LEU B 1 126 ? 2.967 -17.155 -4.703 1.00 32.16 126 LEU A O 1
ATOM 6453 N N . PRO B 1 127 ? 2.130 -15.178 -4.163 1.00 30.95 127 PRO A N 1
ATOM 6454 C CA . PRO B 1 127 ? 0.928 -15.459 -4.919 1.00 32.36 127 PRO A CA 1
ATOM 6455 C C . PRO B 1 127 ? 1.227 -15.384 -6.445 1.00 34.56 127 PRO A C 1
ATOM 6456 O O . PRO B 1 127 ? 1.883 -14.454 -6.912 1.00 38.26 127 PRO A O 1
ATOM 6460 N N . LEU B 1 128 ? 0.755 -16.386 -7.164 1.00 34.15 128 LEU A N 1
ATOM 6461 C CA . LEU B 1 128 ? 1.080 -16.661 -8.538 1.00 33.65 128 LEU A CA 1
ATOM 6462 C C . LEU B 1 128 ? -0.060 -16.499 -9.545 1.00 38.92 128 LEU A C 1
ATOM 6463 O O . LEU B 1 128 ? -1.236 -16.400 -9.204 1.00 37.28 128 LEU A O 1
ATOM 6468 N N . ILE B 1 129 ? 0.364 -16.505 -10.809 1.00 35.44 129 ILE A N 1
ATOM 6469 C CA . ILE B 1 129 ? -0.455 -16.732 -11.977 1.00 39.45 129 ILE A CA 1
ATOM 6470 C C . ILE B 1 129 ? -0.635 -18.220 -12.145 1.00 35.54 129 ILE A C 1
ATOM 6471 O O . ILE B 1 129 ? 0.347 -18.971 -12.017 1.00 40.99 129 ILE A O 1
ATOM 6476 N N . GLU B 1 130 ? -1.871 -18.670 -12.401 1.00 36.68 130 GLU A N 1
ATOM 6477 C CA . GLU B 1 130 ? -2.142 -20.075 -12.705 1.00 34.89 130 GLU A CA 1
ATOM 6478 C C . GLU B 1 130 ? -3.205 -20.139 -13.788 1.00 37.31 130 GLU A C 1
ATOM 6479 O O . GLU B 1 130 ? -4.331 -19.687 -13.586 1.00 38.59 130 GLU A O 1
ATOM 6485 N N . GLY B 1 131 ? -2.836 -20.651 -14.956 1.00 41.49 131 GLY A N 1
ATOM 6486 C CA . GLY B 1 131 ? -3.714 -20.686 -16.129 1.00 37.95 131 GLY A CA 1
ATOM 6487 C C . GLY B 1 131 ? -4.173 -19.287 -16.445 1.00 40.91 131 GLY A C 1
ATOM 6488 O O . GLY B 1 131 ? -3.349 -18.389 -16.570 1.00 40.09 131 GLY A O 1
ATOM 6489 N N . SER B 1 132 ? -5.482 -19.076 -16.512 1.00 38.99 132 SER A N 1
ATOM 6490 C CA . SER B 1 132 ? -6.063 -17.742 -16.696 1.00 38.09 132 SER A CA 1
ATOM 6491 C C . SER B 1 132 ? -6.299 -16.893 -15.458 1.00 36.46 132 SER A C 1
ATOM 6492 O O . SER B 1 132 ? -6.898 -15.778 -15.585 1.00 36.54 132 SER A O 1
ATOM 6495 N N . PHE B 1 133 ? -5.917 -17.374 -14.267 1.00 38.33 133 PHE A N 1
ATOM 6496 C CA . PHE B 1 133 ? -6.145 -16.627 -13.010 1.00 35.97 133 PHE A CA 1
ATOM 6497 C C . PHE B 1 133 ? -4.852 -16.017 -12.413 1.00 37.12 133 PHE A C 1
ATOM 6498 O O . PHE B 1 133 ? -3.751 -16.589 -12.487 1.00 33.33 133 PHE A O 1
ATOM 6506 N N . ARG B 1 134 ? -5.015 -14.863 -11.796 1.00 37.82 134 ARG A N 1
ATOM 6507 C CA . ARG B 1 134 ? -3.981 -14.178 -11.069 1.00 39.21 134 ARG A CA 1
ATOM 6508 C C . ARG B 1 134 ? -4.370 -14.135 -9.580 1.00 38.47 134 ARG A C 1
ATOM 6509 O O . ARG B 1 134 ? -5.490 -13.795 -9.240 1.00 42.45 134 ARG A O 1
ATOM 6517 N N . SER B 1 135 ? -3.428 -14.440 -8.698 1.00 37.63 135 SER A N 1
ATOM 6518 C CA . SER B 1 135 ? -3.692 -14.348 -7.247 1.00 39.25 135 SER A CA 1
ATOM 6519 C C . SER B 1 135 ? -2.970 -13.253 -6.545 1.00 38.68 135 SER A C 1
ATOM 6520 O O . SER B 1 135 ? -1.866 -12.856 -6.944 1.00 37.22 135 SER A O 1
ATOM 6523 N N . CYS B 1 136 ? -3.588 -12.735 -5.493 1.00 37.62 136 CYS A N 1
ATOM 6524 C CA . CYS B 1 136 ? -2.879 -11.934 -4.517 1.00 38.52 136 CYS A CA 1
ATOM 6525 C C . CYS B 1 136 ? -3.369 -12.327 -3.115 1.00 43.93 136 CYS A C 1
ATOM 6526 O O . CYS B 1 136 ? -4.237 -13.173 -2.979 1.00 41.96 136 CYS A O 1
ATOM 6529 N N . LEU B 1 137 ? -2.749 -11.728 -2.105 1.00 38.13 137 LEU A N 1
ATOM 6530 C CA . LEU B 1 137 ? -3.054 -11.934 -0.695 1.00 41.37 137 LEU A CA 1
ATOM 6531 C C . LEU B 1 137 ? -3.699 -10.672 -0.120 1.00 40.11 137 LEU A C 1
ATOM 6532 O O . LEU B 1 137 ? -3.480 -9.554 -0.619 1.00 39.14 137 LEU A O 1
ATOM 6537 N N . GLN B 1 138 ? -4.538 -10.876 0.902 1.00 40.67 138 GLN A N 1
ATOM 6538 C CA . GLN B 1 138 ? -5.190 -9.796 1.643 1.00 40.00 138 GLN A CA 1
ATOM 6539 C C . GLN B 1 138 ? -5.431 -10.319 3.101 1.00 39.51 138 GLN A C 1
ATOM 6540 O O . GLN B 1 138 ? -5.623 -11.506 3.342 1.00 41.95 138 GLN A O 1
ATOM 6546 N N . GLY B 1 139 ? -5.276 -9.439 4.058 1.00 46.58 139 GLY A N 1
ATOM 6547 C CA . GLY B 1 139 ? -5.685 -9.739 5.428 1.00 54.65 139 GLY A CA 1
ATOM 6548 C C . GLY B 1 139 ? -7.208 -9.663 5.561 1.00 49.56 139 GLY A C 1
ATOM 6549 O O . GLY B 1 139 ? -7.887 -9.032 4.760 1.00 49.23 139 GLY A O 1
ATOM 6550 N N . ASN B 1 140 ? -7.747 -10.306 6.578 1.00 53.29 140 ASN A N 1
ATOM 6551 C CA . ASN B 1 140 ? -9.122 -10.014 6.992 1.00 51.90 140 ASN A CA 1
ATOM 6552 C C . ASN B 1 140 ? -9.143 -9.721 8.492 1.00 56.86 140 ASN A C 1
ATOM 6553 O O . ASN B 1 140 ? -8.174 -10.024 9.212 1.00 50.56 140 ASN A O 1
ATOM 6558 N N . VAL B 1 141 ? -10.246 -9.135 8.956 1.00 64.52 141 VAL A N 1
ATOM 6559 C CA . VAL B 1 141 ? -10.425 -8.722 10.376 1.00 60.74 141 VAL A CA 1
ATOM 6560 C C . VAL B 1 141 ? -10.130 -9.833 11.448 1.00 50.97 141 VAL A C 1
ATOM 6561 O O . VAL B 1 141 ? -9.614 -9.513 12.509 1.00 50.42 141 VAL A O 1
ATOM 6565 N N . ASN B 1 142 ? -10.389 -11.116 11.146 1.00 50.17 142 ASN A N 1
ATOM 6566 C CA . ASN B 1 142 ? -10.013 -12.276 12.026 1.00 57.54 142 ASN A CA 1
ATOM 6567 C C . ASN B 1 142 ? -8.546 -12.805 11.908 1.00 60.63 142 ASN A C 1
ATOM 6568 O O . ASN B 1 142 ? -8.197 -13.929 12.392 1.00 54.56 142 ASN A O 1
ATOM 6573 N N . ASP B 1 143 ? -7.698 -11.993 11.262 1.00 57.76 143 ASP A N 1
ATOM 6574 C CA . ASP B 1 143 ? -6.273 -12.253 11.080 1.00 51.57 143 ASP A CA 1
ATOM 6575 C C . ASP B 1 143 ? -5.965 -13.385 10.095 1.00 42.17 143 ASP A C 1
ATOM 6576 O O . ASP B 1 143 ? -4.871 -13.936 10.098 1.00 41.61 143 ASP A O 1
ATOM 6581 N N . GLU B 1 144 ? -6.934 -13.745 9.267 1.00 47.00 144 GLU A N 1
ATOM 6582 C CA . GLU B 1 144 ? -6.745 -14.797 8.300 1.00 48.96 144 GLU A CA 1
ATOM 6583 C C . GLU B 1 144 ? -5.999 -14.151 7.132 1.00 48.22 144 GLU A C 1
ATOM 6584 O O . GLU B 1 144 ? -6.220 -12.996 6.819 1.00 52.89 144 GLU A O 1
ATOM 6590 N N . VAL B 1 145 ? -5.029 -14.873 6.597 1.00 50.12 145 VAL A N 1
ATOM 6591 C CA . VAL B 1 145 ? -4.397 -14.506 5.345 1.00 48.58 145 VAL A CA 1
ATOM 6592 C C . VAL B 1 145 ? -5.233 -15.102 4.241 1.00 44.99 145 VAL A C 1
ATOM 6593 O O . VAL B 1 145 ? -5.375 -16.321 4.182 1.00 51.72 145 VAL A O 1
ATOM 6597 N N . GLU B 1 146 ? -5.815 -14.267 3.389 1.00 38.89 146 GLU A N 1
ATOM 6598 C CA . GLU B 1 146 ? -6.635 -14.780 2.312 1.00 43.10 146 GLU A CA 1
ATOM 6599 C C . GLU B 1 146 ? -5.928 -14.713 0.952 1.00 40.75 146 GLU A C 1
ATOM 6600 O O . GLU B 1 146 ? -5.225 -13.754 0.655 1.00 43.53 146 GLU A O 1
ATOM 6606 N N . LEU B 1 147 ? -6.126 -15.758 0.171 1.00 40.24 147 LEU A N 1
ATOM 6607 C CA . LEU B 1 147 ? -5.676 -15.836 -1.206 1.00 42.94 147 LEU A CA 1
ATOM 6608 C C . LEU B 1 147 ? -6.870 -15.435 -2.054 1.00 45.21 147 LEU A C 1
ATOM 6609 O O . LEU B 1 147 ? -7.979 -16.023 -1.929 1.00 44.12 147 LEU A O 1
ATOM 6614 N N . CYS B 1 148 ? -6.668 -14.427 -2.888 1.00 40.91 148 CYS A N 1
ATOM 6615 C CA . CYS B 1 148 ? -7.716 -13.888 -3.741 1.00 43.22 148 CYS A CA 1
ATOM 6616 C C . CYS B 1 148 ? -7.392 -14.284 -5.201 1.00 46.00 148 CYS A C 1
ATOM 6617 O O . CYS B 1 148 ? -6.347 -13.901 -5.705 1.00 47.28 148 CYS A O 1
ATOM 6620 N N . LEU B 1 149 ? -8.238 -15.088 -5.847 1.00 40.25 149 LEU A N 1
ATOM 6621 C CA . LEU B 1 149 ? -7.984 -15.587 -7.200 1.00 45.93 149 LEU A CA 1
ATOM 6622 C C . LEU B 1 149 ? -8.933 -14.925 -8.190 1.00 48.53 149 LEU A C 1
ATOM 6623 O O . LEU B 1 149 ? -10.152 -15.072 -8.035 1.00 44.40 149 LEU A O 1
ATOM 6628 N N . GLU B 1 150 ? -8.414 -14.242 -9.229 1.00 42.46 150 GLU A N 1
ATOM 6629 C CA . GLU B 1 150 ? -9.298 -13.548 -10.200 1.00 44.45 150 GLU A CA 1
ATOM 6630 C C . GLU B 1 150 ? -8.890 -13.821 -11.658 1.00 43.33 150 GLU A C 1
ATOM 6631 O O . GLU B 1 150 ? -7.701 -13.806 -11.958 1.00 37.37 150 GLU A O 1
ATOM 6637 N N . SER B 1 151 ? -9.863 -14.014 -12.553 1.00 39.86 151 SER A N 1
ATOM 6638 C CA . SER B 1 151 ? -9.625 -14.090 -14.024 1.00 36.09 151 SER A CA 1
ATOM 6639 C C . SER B 1 151 ? -9.711 -12.742 -14.690 1.00 39.81 151 SER A C 1
ATOM 6640 O O . SER B 1 151 ? -9.170 -12.521 -15.796 1.00 36.93 151 SER A O 1
ATOM 6643 N N . GLY B 1 152 ? -10.420 -11.815 -14.059 1.00 42.77 152 GLY A N 1
ATOM 6644 C CA . GLY B 1 152 ? -10.733 -10.525 -14.688 1.00 44.32 152 GLY A CA 1
ATOM 6645 C C . GLY B 1 152 ? -11.637 -10.621 -15.897 1.00 43.41 152 GLY A C 1
ATOM 6646 O O . GLY B 1 152 ? -11.666 -9.735 -16.761 1.00 43.50 152 GLY A O 1
ATOM 6647 N N . ASP B 1 153 ? -12.355 -11.720 -15.991 1.00 42.62 153 ASP A N 1
ATOM 6648 C CA . ASP B 1 153 ? -13.284 -11.935 -17.097 1.00 45.65 153 ASP A CA 1
ATOM 6649 C C . ASP B 1 153 ? -14.473 -12.838 -16.603 1.00 43.17 153 ASP A C 1
ATOM 6650 O O . ASP B 1 153 ? -14.253 -13.988 -16.253 1.00 44.21 153 ASP A O 1
ATOM 6655 N N . VAL B 1 154 ? -15.712 -12.315 -16.623 1.00 50.42 154 VAL A N 1
ATOM 6656 C CA . VAL B 1 154 ? -16.915 -13.117 -16.174 1.00 47.42 154 VAL A CA 1
ATOM 6657 C C . VAL B 1 154 ? -17.065 -14.439 -16.869 1.00 46.61 154 VAL A C 1
ATOM 6658 O O . VAL B 1 154 ? -17.473 -15.393 -16.245 1.00 52.86 154 VAL A O 1
ATOM 6662 N N . ASP B 1 155 ? -16.651 -14.527 -18.125 1.00 50.54 155 ASP A N 1
ATOM 6663 C CA . ASP B 1 155 ? -16.737 -15.776 -18.868 1.00 53.16 155 ASP A CA 1
ATOM 6664 C C . ASP B 1 155 ? -15.590 -16.751 -18.636 1.00 51.21 155 ASP A C 1
ATOM 6665 O O . ASP B 1 155 ? -15.610 -17.798 -19.212 1.00 51.87 155 ASP A O 1
ATOM 6670 N N . THR B 1 156 ? -14.604 -16.438 -17.803 1.00 48.63 156 THR A N 1
ATOM 6671 C CA . THR B 1 156 ? -13.511 -17.365 -17.575 1.00 46.96 156 THR A CA 1
ATOM 6672 C C . THR B 1 156 ? -13.605 -17.783 -16.111 1.00 45.60 156 THR A C 1
ATOM 6673 O O . THR B 1 156 ? -13.305 -16.984 -15.184 1.00 43.27 156 THR A O 1
ATOM 6677 N N . LYS B 1 157 ? -13.950 -19.041 -15.897 1.00 43.80 157 LYS A N 1
ATOM 6678 C CA . LYS B 1 157 ? -14.279 -19.516 -14.554 1.00 50.92 157 LYS A CA 1
ATOM 6679 C C . LYS B 1 157 ? -13.512 -20.785 -14.279 1.00 48.69 157 LYS A C 1
ATOM 6680 O O . LYS B 1 157 ? -13.245 -21.526 -15.222 1.00 51.45 157 LYS A O 1
ATOM 6686 N N . ARG B 1 158 ? -13.203 -21.020 -12.990 1.00 47.19 158 ARG A N 1
ATOM 6687 C CA . ARG B 1 158 ? -12.543 -22.238 -12.493 1.00 47.72 158 ARG A CA 1
ATOM 6688 C C . ARG B 1 158 ? -13.020 -22.578 -11.088 1.00 44.06 158 ARG A C 1
ATOM 6689 O O . ARG B 1 158 ? -13.397 -21.691 -10.345 1.00 45.05 158 ARG A O 1
ATOM 6697 N N . SER B 1 159 ? -12.928 -23.856 -10.727 1.00 49.27 159 SER A N 1
ATOM 6698 C CA . SER B 1 159 ? -13.343 -24.346 -9.390 1.00 53.40 159 SER A CA 1
ATOM 6699 C C . SER B 1 159 ? -12.204 -24.980 -8.595 1.00 50.60 159 SER A C 1
ATOM 6700 O O . SER B 1 159 ? -12.348 -25.182 -7.393 1.00 51.22 159 SER A O 1
ATOM 6703 N N . SER B 1 160 ? -11.073 -25.289 -9.244 1.00 50.59 160 SER A N 1
ATOM 6704 C CA . SER B 1 160 ? -9.910 -25.777 -8.531 1.00 50.25 160 SER A CA 1
ATOM 6705 C C . SER B 1 160 ? -8.548 -25.332 -9.093 1.00 50.28 160 SER A C 1
ATOM 6706 O O . SER B 1 160 ? -8.381 -25.076 -10.298 1.00 42.20 160 SER A O 1
ATOM 6709 N N . PHE B 1 161 ? -7.590 -25.267 -8.169 1.00 47.17 161 PHE A N 1
ATOM 6710 C CA . PHE B 1 161 ? -6.271 -24.650 -8.392 1.00 48.90 161 PHE A CA 1
ATOM 6711 C C . PHE B 1 161 ? -5.275 -25.443 -7.591 1.00 44.32 161 PHE A C 1
ATOM 6712 O O . PHE B 1 161 ? -5.585 -25.783 -6.442 1.00 45.77 161 PHE A O 1
ATOM 6720 N N . THR B 1 162 ? -4.107 -25.760 -8.164 1.00 41.50 162 THR A N 1
ATOM 6721 C CA . THR B 1 162 ? -3.027 -26.463 -7.424 1.00 41.83 162 THR A CA 1
ATOM 6722 C C . THR B 1 162 ? -1.722 -25.643 -7.191 1.00 41.02 162 THR A C 1
ATOM 6723 O O . THR B 1 162 ? -0.890 -25.974 -6.340 1.00 39.50 162 THR A O 1
ATOM 6727 N N . HIS B 1 163 ? -1.541 -24.541 -7.904 1.00 44.69 163 HIS A N 1
ATOM 6728 C CA . HIS B 1 163 ? -0.266 -23.798 -7.872 1.00 39.91 163 HIS A CA 1
ATOM 6729 C C . HIS B 1 163 ? -0.518 -22.307 -7.915 1.00 43.82 163 HIS A C 1
ATOM 6730 O O . HIS B 1 163 ? 0.016 -21.622 -8.789 1.00 40.08 163 HIS A O 1
ATOM 6737 N N . SER B 1 164 ? -1.348 -21.797 -7.006 1.00 39.95 164 SER A N 1
ATOM 6738 C CA . SER B 1 164 ? -1.714 -20.395 -7.009 1.00 37.82 164 SER A CA 1
ATOM 6739 C C . SER B 1 164 ? -0.905 -19.624 -5.964 1.00 36.24 164 SER A C 1
ATOM 6740 O O . SER B 1 164 ? -0.912 -18.399 -5.926 1.00 32.23 164 SER A O 1
ATOM 6743 N N . LEU B 1 165 ? -0.114 -20.340 -5.183 1.00 33.61 165 LEU A N 1
ATOM 6744 C CA . LEU B 1 165 ? 0.708 -19.716 -4.170 1.00 32.78 165 LEU A CA 1
ATOM 6745 C C . LEU B 1 165 ? 1.889 -20.617 -3.919 1.00 33.41 165 LEU A C 1
ATOM 6746 O O . LEU B 1 165 ? 1.754 -21.830 -3.984 1.00 35.51 165 LEU A O 1
ATOM 6751 N N . TYR B 1 166 ? 3.058 -20.039 -3.696 1.00 33.80 166 TYR A N 1
ATOM 6752 C CA . TYR B 1 166 ? 4.240 -20.832 -3.367 1.00 33.56 166 TYR A CA 1
ATOM 6753 C C . TYR B 1 166 ? 4.820 -20.307 -2.065 1.00 33.59 166 TYR A C 1
ATOM 6754 O O . TYR B 1 166 ? 4.967 -19.103 -1.884 1.00 35.49 166 TYR A O 1
ATOM 6763 N N . ILE B 1 167 ? 5.175 -21.225 -1.174 1.00 34.65 167 ILE A N 1
ATOM 6764 C CA . ILE B 1 167 ? 5.661 -20.882 0.156 1.00 37.46 167 ILE A CA 1
ATOM 6765 C C . ILE B 1 167 ? 6.970 -21.554 0.355 1.00 34.78 167 ILE A C 1
ATOM 6766 O O . ILE B 1 167 ? 7.057 -22.743 0.117 1.00 39.51 167 ILE A O 1
ATOM 6771 N N . HIS B 1 168 ? 7.973 -20.790 0.798 1.00 35.60 168 HIS A N 1
ATOM 6772 C CA . HIS B 1 168 ? 9.314 -21.371 1.000 1.00 39.13 168 HIS A CA 1
ATOM 6773 C C . HIS B 1 168 ? 10.034 -20.694 2.145 1.00 34.90 168 HIS A C 1
ATOM 6774 O O . HIS B 1 168 ? 9.977 -19.496 2.273 1.00 36.56 168 HIS A O 1
ATOM 6781 N N . ALA B 1 169 ? 10.848 -21.436 2.884 1.00 34.01 169 ALA A N 1
ATOM 6782 C CA . ALA B 1 169 ? 11.475 -20.940 4.094 1.00 41.11 169 ALA A CA 1
ATOM 6783 C C . ALA B 1 169 ? 12.961 -21.144 4.052 1.00 38.30 169 ALA A C 1
ATOM 6784 O O . ALA B 1 169 ? 13.426 -22.040 3.392 1.00 37.96 169 ALA A O 1
ATOM 6786 N N . GLY B 1 170 ? 13.710 -20.299 4.740 1.00 38.71 170 GLY A N 1
ATOM 6787 C CA . GLY B 1 170 ? 15.185 -20.460 4.782 1.00 38.81 170 GLY A CA 1
ATOM 6788 C C . GLY B 1 170 ? 15.758 -19.504 5.790 1.00 39.02 170 GLY A C 1
ATOM 6789 O O . GLY B 1 170 ? 15.015 -18.697 6.363 1.00 40.82 170 GLY A O 1
ATOM 6790 N N . THR B 1 171 ? 17.065 -19.572 6.040 1.00 41.07 171 THR A N 1
ATOM 6791 C CA . THR B 1 171 ? 17.682 -18.734 7.124 1.00 45.19 171 THR A CA 1
ATOM 6792 C C . THR B 1 171 ? 18.295 -17.464 6.651 1.00 41.82 171 THR A C 1
ATOM 6793 O O . THR B 1 171 ? 18.671 -16.650 7.459 1.00 40.34 171 THR A O 1
ATOM 6797 N N . ASP B 1 172 ? 18.446 -17.287 5.335 1.00 38.56 172 ASP A N 1
ATOM 6798 C CA . ASP B 1 172 ? 19.009 -16.059 4.763 1.00 38.25 172 ASP A CA 1
ATOM 6799 C C . ASP B 1 172 ? 17.829 -15.479 3.936 1.00 37.76 172 ASP A C 1
ATOM 6800 O O . ASP B 1 172 ? 17.334 -16.117 3.022 1.00 38.38 172 ASP A O 1
ATOM 6805 N N . PRO B 1 173 ? 17.335 -14.304 4.303 1.00 34.92 173 PRO A N 1
ATOM 6806 C CA . PRO B 1 173 ? 16.082 -13.854 3.727 1.00 36.33 173 PRO A CA 1
ATOM 6807 C C . PRO B 1 173 ? 16.209 -13.533 2.193 1.00 34.16 173 PRO A C 1
ATOM 6808 O O . PRO B 1 173 ? 15.278 -13.772 1.445 1.00 36.78 173 PRO A O 1
ATOM 6812 N N . PHE B 1 174 ? 17.368 -13.037 1.770 1.00 35.16 174 PHE A N 1
ATOM 6813 C CA . PHE B 1 174 ? 17.608 -12.712 0.360 1.00 36.72 174 PHE A CA 1
ATOM 6814 C C . PHE B 1 174 ? 17.691 -13.993 -0.462 1.00 37.75 174 PHE A C 1
ATOM 6815 O O . PHE B 1 174 ? 17.044 -14.086 -1.517 1.00 36.34 174 PHE A O 1
ATOM 6823 N N . GLN B 1 175 ? 18.439 -14.977 0.042 1.00 36.92 175 GLN A N 1
ATOM 6824 C CA . GLN B 1 175 ? 18.589 -16.271 -0.611 1.00 38.16 175 GLN A CA 1
ATOM 6825 C C . GLN B 1 175 ? 17.240 -17.000 -0.674 1.00 37.68 175 GLN A C 1
ATOM 6826 O O . GLN B 1 175 ? 16.930 -17.612 -1.715 1.00 33.07 175 GLN A O 1
ATOM 6832 N N . THR B 1 176 ? 16.439 -16.857 0.393 1.00 34.01 176 THR A N 1
ATOM 6833 C CA . THR B 1 176 ? 15.103 -17.443 0.450 1.00 37.76 176 THR A CA 1
ATOM 6834 C C . THR B 1 176 ? 14.199 -16.929 -0.683 1.00 32.25 176 THR A C 1
ATOM 6835 O O . THR B 1 176 ? 13.495 -17.696 -1.320 1.00 34.49 176 THR A O 1
ATOM 6839 N N . ILE B 1 177 ? 14.265 -15.632 -0.923 1.00 34.51 177 ILE A N 1
ATOM 6840 C CA . ILE B 1 177 ? 13.436 -15.004 -1.958 1.00 33.10 177 ILE A CA 1
ATOM 6841 C C . ILE B 1 177 ? 13.886 -15.521 -3.324 1.00 30.31 177 ILE A C 1
ATOM 6842 O O . ILE B 1 177 ? 13.069 -16.033 -4.088 1.00 31.68 177 ILE A O 1
ATOM 6847 N N . THR B 1 178 ? 15.186 -15.484 -3.572 1.00 31.78 178 THR A N 1
ATOM 6848 C CA . THR B 1 178 ? 15.729 -15.902 -4.881 1.00 33.95 178 THR A CA 1
ATOM 6849 C C . THR B 1 178 ? 15.461 -17.352 -5.144 1.00 35.52 178 THR A C 1
ATOM 6850 O O . THR B 1 178 ? 14.966 -17.690 -6.226 1.00 35.32 178 THR A O 1
ATOM 6854 N N . ASP B 1 179 ? 15.676 -18.217 -4.142 1.00 34.81 179 ASP A N 1
ATOM 6855 C CA . ASP B 1 179 ? 15.443 -19.684 -4.358 1.00 33.68 179 ASP A CA 1
ATOM 6856 C C . ASP B 1 179 ? 13.974 -19.969 -4.669 1.00 33.07 179 ASP A C 1
ATOM 6857 O O . ASP B 1 179 ? 13.631 -20.817 -5.504 1.00 32.22 179 ASP A O 1
ATOM 6862 N N . ALA B 1 180 ? 13.092 -19.236 -4.003 1.00 30.69 180 ALA A N 1
ATOM 6863 C CA . ALA B 1 180 ? 11.650 -19.412 -4.243 1.00 31.11 180 ALA A CA 1
ATOM 6864 C C . ALA B 1 180 ? 11.245 -18.928 -5.659 1.00 31.03 180 ALA A C 1
ATOM 6865 O O . ALA B 1 180 ? 10.482 -19.596 -6.368 1.00 30.26 180 ALA A O 1
ATOM 6867 N N . ILE B 1 181 ? 11.757 -17.759 -6.047 1.00 30.82 181 ILE A N 1
ATOM 6868 C CA . ILE B 1 181 ? 11.502 -17.241 -7.422 1.00 31.07 181 ILE A CA 1
ATOM 6869 C C . ILE B 1 181 ? 12.002 -18.227 -8.463 1.00 29.62 181 ILE A C 1
ATOM 6870 O O . ILE B 1 181 ? 11.304 -18.556 -9.446 1.00 31.73 181 ILE A O 1
ATOM 6875 N N . ARG B 1 182 ? 13.170 -18.788 -8.208 1.00 30.82 182 ARG A N 1
ATOM 6876 C CA . ARG B 1 182 ? 13.685 -19.852 -9.063 1.00 31.79 182 ARG A CA 1
ATOM 6877 C C . ARG B 1 182 ? 12.776 -21.068 -9.197 1.00 34.97 182 ARG A C 1
ATOM 6878 O O . ARG B 1 182 ? 12.560 -21.570 -10.304 1.00 34.11 182 ARG A O 1
ATOM 6886 N N . THR B 1 183 ? 12.256 -21.563 -8.078 1.00 31.08 183 THR A N 1
ATOM 6887 C CA . THR B 1 183 ? 11.363 -22.710 -8.104 1.00 32.65 183 THR A CA 1
ATOM 6888 C C . THR B 1 183 ? 10.099 -22.389 -8.899 1.00 31.38 183 THR A C 1
ATOM 6889 O O . THR B 1 183 ? 9.626 -23.182 -9.701 1.00 33.16 183 THR A O 1
ATOM 6893 N N . VAL B 1 184 ? 9.555 -21.202 -8.687 1.00 32.93 184 VAL A N 1
ATOM 6894 C CA . VAL B 1 184 ? 8.406 -20.727 -9.455 1.00 32.23 184 VAL A CA 1
ATOM 6895 C C . VAL B 1 184 ? 8.677 -20.679 -10.967 1.00 31.02 184 VAL A C 1
ATOM 6896 O O . VAL B 1 184 ? 7.825 -21.084 -11.775 1.00 32.68 184 VAL A O 1
ATOM 6900 N N . LYS B 1 185 ? 9.849 -20.171 -11.322 1.00 29.77 185 LYS A N 1
ATOM 6901 C CA . LYS B 1 185 ? 10.291 -20.103 -12.722 1.00 31.15 185 LYS A CA 1
ATOM 6902 C C . LYS B 1 185 ? 10.262 -21.476 -13.343 1.00 32.15 185 LYS A C 1
ATOM 6903 O O . LYS B 1 185 ? 9.782 -21.644 -14.458 1.00 32.90 185 LYS A O 1
ATOM 6909 N N . LEU B 1 186 ? 10.777 -22.443 -12.613 1.00 31.74 186 LEU A N 1
ATOM 6910 C CA . LEU B 1 186 ? 10.864 -23.820 -13.105 1.00 35.92 186 LEU A CA 1
ATOM 6911 C C . LEU B 1 186 ? 9.490 -24.414 -13.311 1.00 37.06 186 LEU A C 1
ATOM 6912 O O . LEU B 1 186 ? 9.297 -25.252 -14.189 1.00 39.84 186 LEU A O 1
ATOM 6917 N N . HIS B 1 187 ? 8.514 -23.964 -12.543 1.00 35.36 187 HIS A N 1
ATOM 6918 C CA . HIS B 1 187 ? 7.142 -24.378 -12.806 1.00 37.09 187 HIS A CA 1
ATOM 6919 C C . HIS B 1 187 ? 6.459 -23.639 -14.001 1.00 36.07 187 HIS A C 1
ATOM 6920 O O . HIS B 1 187 ? 5.803 -24.260 -14.792 1.00 36.01 187 HIS A O 1
ATOM 6927 N N . LEU B 1 188 ? 6.530 -22.301 -14.069 1.00 35.02 188 LEU A N 1
ATOM 6928 C CA . LEU B 1 188 ? 5.869 -21.533 -15.128 1.00 33.47 188 LEU A CA 1
ATOM 6929 C C . LEU B 1 188 ? 6.621 -21.453 -16.472 1.00 35.87 188 LEU A C 1
ATOM 6930 O O . LEU B 1 188 ? 6.008 -21.380 -17.511 1.00 33.49 188 LEU A O 1
ATOM 6935 N N . ASN B 1 189 ? 7.957 -21.408 -16.440 1.00 36.54 189 ASN A N 1
ATOM 6936 C CA . ASN B 1 189 ? 8.772 -21.176 -17.629 1.00 36.13 189 ASN A CA 1
ATOM 6937 C C . ASN B 1 189 ? 8.441 -19.929 -18.468 1.00 32.36 189 ASN A C 1
ATOM 6938 O O . ASN B 1 189 ? 8.798 -19.865 -19.658 1.00 31.43 189 ASN A O 1
ATOM 6943 N N . SER B 1 190 ? 7.781 -18.928 -17.843 1.00 30.55 190 SER A N 1
ATOM 6944 C CA . SER B 1 190 ? 7.217 -17.803 -18.556 1.00 33.16 190 SER A CA 1
ATOM 6945 C C . SER B 1 190 ? 8.004 -16.568 -18.197 1.00 29.03 190 SER A C 1
ATOM 6946 O O . SER B 1 190 ? 7.724 -15.498 -18.746 1.00 30.11 190 SER A O 1
ATOM 6949 N N . PHE B 1 191 ? 9.013 -16.670 -17.326 1.00 28.93 191 PHE A N 1
ATOM 6950 C CA . PHE B 1 191 ? 9.846 -15.509 -17.042 1.00 25.87 191 PHE A CA 1
ATOM 6951 C C . PHE B 1 191 ? 11.306 -15.936 -16.840 1.00 29.79 191 PHE A C 1
ATOM 6952 O O . PHE B 1 191 ? 11.593 -17.106 -16.818 1.00 28.87 191 PHE A O 1
ATOM 6960 N N . ARG B 1 192 ? 12.212 -14.975 -16.841 1.00 26.25 192 ARG A N 1
ATOM 6961 C CA . ARG B 1 192 ? 13.571 -15.210 -16.503 1.00 28.01 192 ARG A CA 1
ATOM 6962 C C . ARG B 1 192 ? 13.933 -14.325 -15.321 1.00 28.29 192 ARG A C 1
ATOM 6963 O O . ARG B 1 192 ? 13.388 -13.233 -15.124 1.00 32.00 192 ARG A O 1
ATOM 6971 N N . GLN B 1 193 ? 14.853 -14.821 -14.499 1.00 30.41 193 GLN A N 1
ATOM 6972 C CA . GLN B 1 193 ? 15.352 -14.065 -13.378 1.00 28.85 193 GLN A CA 1
ATOM 6973 C C . GLN B 1 193 ? 16.283 -12.956 -13.898 1.00 29.98 193 GLN A C 1
ATOM 6974 O O . GLN B 1 193 ? 16.837 -13.026 -15.010 1.00 31.14 193 GLN A O 1
ATOM 6980 N N . ARG B 1 194 ? 16.425 -11.922 -13.098 1.00 28.72 194 ARG A N 1
ATOM 6981 C CA . ARG B 1 194 ? 17.154 -10.734 -13.469 1.00 31.04 194 ARG A CA 1
ATOM 6982 C C . ARG B 1 194 ? 18.550 -11.040 -13.969 1.00 34.35 194 ARG A C 1
ATOM 6983 O O . ARG B 1 194 ? 18.993 -10.451 -14.981 1.00 30.71 194 ARG A O 1
ATOM 6991 N N . HIS B 1 195 ? 19.252 -11.952 -13.308 1.00 29.44 195 HIS A N 1
ATOM 6992 C CA . HIS B 1 195 ? 20.634 -12.171 -13.696 1.00 34.58 195 HIS A CA 1
ATOM 6993 C C . HIS B 1 195 ? 20.741 -12.944 -15.035 1.00 35.06 195 HIS A C 1
ATOM 6994 O O . HIS B 1 195 ? 21.798 -13.081 -15.556 1.00 34.88 195 HIS A O 1
ATOM 7001 N N . GLU B 1 196 ? 19.649 -13.495 -15.559 1.00 33.10 196 GLU A N 1
ATOM 7002 C CA . GLU B 1 196 ? 19.663 -14.241 -16.823 1.00 32.49 196 GLU A CA 1
ATOM 7003 C C . GLU B 1 196 ? 19.351 -13.340 -18.030 1.00 35.42 196 GLU A C 1
ATOM 7004 O O . GLU B 1 196 ? 19.185 -13.843 -19.141 1.00 34.95 196 GLU A O 1
ATOM 7010 N N . LYS B 1 197 ? 19.153 -12.035 -17.817 1.00 30.78 197 LYS A N 1
ATOM 7011 C CA . LYS B 1 197 ? 18.665 -11.148 -18.862 1.00 31.78 197 LYS A CA 1
ATOM 7012 C C . LYS B 1 197 ? 19.754 -10.216 -19.239 1.00 33.19 197 LYS A C 1
ATOM 7013 O O . LYS B 1 197 ? 20.669 -10.008 -18.454 1.00 32.06 197 LYS A O 1
ATOM 7019 N N . LYS B 1 198 ? 19.618 -9.642 -20.438 1.00 29.63 198 LYS A N 1
ATOM 7020 C CA . LYS B 1 198 ? 20.594 -8.709 -20.955 1.00 36.37 198 LYS A CA 1
ATOM 7021 C C . LYS B 1 198 ? 20.212 -7.217 -20.605 1.00 31.22 198 LYS A C 1
ATOM 7022 O O . LYS B 1 198 ? 19.168 -6.764 -21.046 1.00 28.84 198 LYS A O 1
ATOM 7028 N N . LEU B 1 199 ? 21.071 -6.495 -19.876 1.00 28.44 199 LEU A N 1
ATOM 7029 C CA . LEU B 1 199 ? 20.832 -5.100 -19.534 1.00 32.31 199 LEU A CA 1
ATOM 7030 C C . LEU B 1 199 ? 21.103 -4.250 -20.738 1.00 31.64 199 LEU A C 1
ATOM 7031 O O . LEU B 1 199 ? 22.117 -4.467 -21.401 1.00 27.77 199 LEU A O 1
ATOM 7036 N N . PRO B 1 200 ? 20.215 -3.286 -21.045 1.00 29.87 200 PRO A N 1
ATOM 7037 C CA . PRO B 1 200 ? 20.630 -2.405 -22.139 1.00 31.95 200 PRO A CA 1
ATOM 7038 C C . PRO B 1 200 ? 21.801 -1.533 -21.709 1.00 31.29 200 PRO A C 1
ATOM 7039 O O . PRO B 1 200 ? 22.009 -1.301 -20.487 1.00 31.19 200 PRO A O 1
ATOM 7043 N N . GLY B 1 201 ? 22.487 -0.995 -22.715 1.00 33.17 201 GLY A N 1
ATOM 7044 C CA . GLY B 1 201 ? 23.735 -0.217 -22.524 1.00 34.15 201 GLY A CA 1
ATOM 7045 C C . GLY B 1 201 ? 23.546 1.140 -21.832 1.00 33.29 201 GLY A C 1
ATOM 7046 O O . GLY B 1 201 ? 24.518 1.707 -21.327 1.00 31.70 201 GLY A O 1
ATOM 7047 N N . ILE B 1 202 ? 22.309 1.669 -21.800 1.00 29.42 202 ILE A N 1
ATOM 7048 C CA . ILE B 1 202 ? 22.056 2.904 -21.112 1.00 31.53 202 ILE A CA 1
ATOM 7049 C C . ILE B 1 202 ? 22.420 2.831 -19.608 1.00 35.10 202 ILE A C 1
ATOM 7050 O O . ILE B 1 202 ? 22.718 3.876 -18.957 1.00 34.58 202 ILE A O 1
ATOM 7055 N N . VAL B 1 203 ? 22.386 1.631 -19.006 1.00 32.87 203 VAL A N 1
ATOM 7056 C CA . VAL B 1 203 ? 22.612 1.584 -17.557 1.00 36.70 203 VAL A CA 1
ATOM 7057 C C . VAL B 1 203 ? 24.025 2.016 -17.129 1.00 34.54 203 VAL A C 1
ATOM 7058 O O . VAL B 1 203 ? 24.214 2.338 -15.984 1.00 35.23 203 VAL A O 1
ATOM 7062 N N . ASP B 1 204 ? 24.993 2.046 -18.037 1.00 34.69 204 ASP A N 1
ATOM 7063 C CA . ASP B 1 204 ? 26.363 2.526 -17.684 1.00 35.54 204 ASP A CA 1
ATOM 7064 C C . ASP B 1 204 ? 26.680 3.967 -17.946 1.00 33.25 204 ASP A C 1
ATOM 7065 O O . ASP B 1 204 ? 27.790 4.391 -17.693 1.00 35.53 204 ASP A O 1
ATOM 7070 N N . TYR B 1 205 ? 25.662 4.751 -18.306 1.00 31.81 205 TYR A N 1
ATOM 7071 C CA . TYR B 1 205 ? 25.878 6.143 -18.710 1.00 34.56 205 TYR A CA 1
ATOM 7072 C C . TYR B 1 205 ? 24.893 7.067 -18.036 1.00 34.43 205 TYR A C 1
ATOM 7073 O O . TYR B 1 205 ? 23.783 6.668 -17.701 1.00 32.77 205 TYR A O 1
ATOM 7082 N N . PHE B 1 206 ? 25.302 8.321 -17.888 1.00 30.44 206 PHE A N 1
ATOM 7083 C CA . PHE B 1 206 ? 24.410 9.393 -17.449 1.00 29.87 206 PHE A CA 1
ATOM 7084 C C . PHE B 1 206 ? 23.340 9.670 -18.474 1.00 31.53 206 PHE A C 1
ATOM 7085 O O . PHE B 1 206 ? 23.597 9.687 -19.678 1.00 32.50 206 PHE A O 1
ATOM 7093 N N . GLY B 1 207 ? 22.109 9.908 -18.005 1.00 33.28 207 GLY A N 1
ATOM 7094 C CA . GLY B 1 207 ? 21.000 10.233 -18.913 1.00 31.51 207 GLY A CA 1
ATOM 7095 C C . GLY B 1 207 ? 20.252 11.500 -18.507 1.00 35.02 207 GLY A C 1
ATOM 7096 O O . GLY B 1 207 ? 20.417 11.985 -17.392 1.00 33.64 207 GLY A O 1
ATOM 7097 N N . TRP B 1 208 ? 19.409 11.980 -19.415 1.00 32.39 208 TRP A N 1
ATOM 7098 C CA . TRP B 1 208 ? 18.461 13.050 -19.148 1.00 35.04 208 TRP A CA 1
ATOM 7099 C C . TRP B 1 208 ? 17.097 12.671 -19.721 1.00 35.96 208 TRP A C 1
ATOM 7100 O O . TRP B 1 208 ? 17.004 12.093 -20.809 1.00 32.94 208 TRP A O 1
ATOM 7111 N N . CYS B 1 209 ? 16.041 12.929 -18.963 1.00 34.92 209 CYS A N 1
ATOM 7112 C CA . CYS B 1 209 ? 14.680 12.648 -19.386 1.00 35.82 209 CYS A CA 1
ATOM 7113 C C . CYS B 1 209 ? 13.954 13.988 -19.446 1.00 38.27 209 CYS A C 1
ATOM 7114 O O . CYS B 1 209 ? 14.111 14.778 -18.525 1.00 35.51 209 CYS A O 1
ATOM 7117 N N . THR B 1 210 ? 13.118 14.192 -20.476 1.00 33.60 210 THR A N 1
ATOM 7118 C CA . THR B 1 210 ? 12.443 15.485 -20.691 1.00 34.15 210 THR A CA 1
ATOM 7119 C C . THR B 1 210 ? 11.243 15.738 -19.760 1.00 35.84 210 THR A C 1
ATOM 7120 O O . THR B 1 210 ? 10.708 16.849 -19.707 1.00 36.84 210 THR A O 1
ATOM 7124 N N . TRP B 1 211 ? 10.814 14.744 -19.001 1.00 32.84 211 TRP A N 1
ATOM 7125 C CA . TRP B 1 211 ? 9.485 14.767 -18.376 1.00 37.28 211 TRP A CA 1
ATOM 7126 C C . TRP B 1 211 ? 9.258 15.937 -17.396 1.00 41.47 211 TRP A C 1
ATOM 7127 O O . TRP B 1 211 ? 8.296 16.696 -17.575 1.00 39.02 211 TRP A O 1
ATOM 7138 N N . ASP B 1 212 ? 10.109 16.068 -16.358 1.00 40.21 212 ASP A N 1
ATOM 7139 C CA . ASP B 1 212 ? 9.923 17.179 -15.431 1.00 39.55 212 ASP A CA 1
ATOM 7140 C C . ASP B 1 212 ? 10.306 18.542 -15.984 1.00 43.74 212 ASP A C 1
ATOM 7141 O O . ASP B 1 212 ? 9.729 19.547 -15.544 1.00 36.99 212 ASP A O 1
ATOM 7146 N N . ALA B 1 213 ? 11.205 18.589 -16.971 1.00 44.75 213 ALA A N 1
ATOM 7147 C CA . ALA B 1 213 ? 11.584 19.856 -17.625 1.00 43.03 213 ALA A CA 1
ATOM 7148 C C . ALA B 1 213 ? 10.450 20.472 -18.445 1.00 47.85 213 ALA A C 1
ATOM 7149 O O . ALA B 1 213 ? 10.304 21.673 -18.423 1.00 47.81 213 ALA A O 1
ATOM 7151 N N . PHE B 1 214 ? 9.646 19.684 -19.162 1.00 38.82 214 PHE A N 1
ATOM 7152 C CA . PHE B 1 214 ? 8.601 20.268 -20.006 1.00 39.41 214 PHE A CA 1
ATOM 7153 C C . PHE B 1 214 ? 7.251 19.626 -19.948 1.00 39.27 214 PHE A C 1
ATOM 7154 O O . PHE B 1 214 ? 6.348 20.115 -20.635 1.00 38.17 214 PHE A O 1
ATOM 7162 N N . TYR B 1 215 ? 7.122 18.452 -19.315 1.00 36.74 215 TYR A N 1
ATOM 7163 C CA . TYR B 1 215 ? 5.898 17.658 -19.376 1.00 35.50 215 TYR A CA 1
ATOM 7164 C C . TYR B 1 215 ? 5.500 17.464 -20.844 1.00 36.45 215 TYR A C 1
ATOM 7165 O O . TYR B 1 215 ? 6.396 17.339 -21.674 1.00 34.77 215 TYR A O 1
ATOM 7174 N N . GLN B 1 216 ? 4.213 17.437 -21.185 1.00 36.11 216 GLN A N 1
ATOM 7175 C CA . GLN B 1 216 ? 3.789 17.155 -22.552 1.00 39.50 216 GLN A CA 1
ATOM 7176 C C . GLN B 1 216 ? 4.104 18.243 -23.593 1.00 39.87 216 GLN A C 1
ATOM 71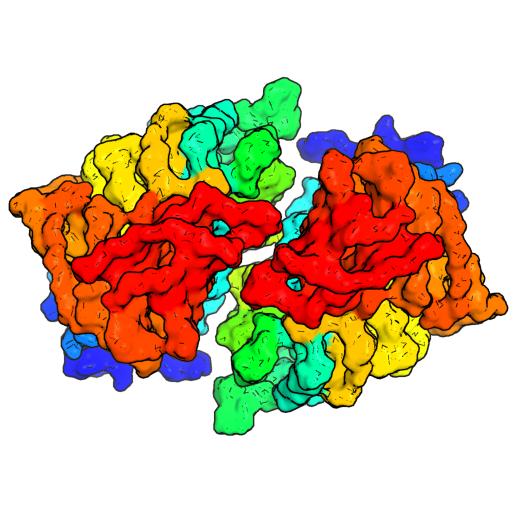77 O O . GLN B 1 216 ? 3.950 17.992 -24.782 1.00 35.23 216 GLN A O 1
ATOM 7183 N N . GLU B 1 217 ? 4.590 19.399 -23.152 1.00 41.50 217 GLU A N 1
ATOM 7184 C CA . GLU B 1 217 ? 4.927 20.535 -24.048 1.00 46.58 217 GLU A CA 1
ATOM 7185 C C . GLU B 1 217 ? 6.279 20.379 -24.699 1.00 46.07 217 GLU A C 1
ATOM 7186 O O . GLU B 1 217 ? 6.696 21.256 -25.454 1.00 36.23 217 GLU A O 1
ATOM 7192 N N . VAL B 1 218 ? 6.977 19.260 -24.440 1.00 41.54 218 VAL A N 1
ATOM 7193 C CA . VAL B 1 218 ? 8.331 19.070 -24.994 1.00 36.72 218 VAL A CA 1
ATOM 7194 C C . VAL B 1 218 ? 8.328 19.260 -26.510 1.00 35.33 218 VAL A C 1
ATOM 7195 O O . VAL B 1 218 ? 7.378 18.895 -27.172 1.00 32.95 218 VAL A O 1
ATOM 7199 N N . THR B 1 219 ? 9.405 19.860 -27.008 1.00 33.93 219 THR A N 1
ATOM 7200 C CA . THR B 1 219 ? 9.678 20.021 -28.403 1.00 36.06 219 THR A CA 1
ATOM 7201 C C . THR B 1 219 ? 11.110 19.601 -28.646 1.00 35.05 219 THR A C 1
ATOM 7202 O O . THR B 1 219 ? 11.938 19.579 -27.723 1.00 37.35 219 THR A O 1
ATOM 7206 N N . GLN B 1 220 ? 11.442 19.460 -29.909 1.00 38.07 220 GLN A N 1
ATOM 7207 C CA . GLN B 1 220 ? 12.783 19.106 -30.296 1.00 35.82 220 GLN A CA 1
ATOM 7208 C C . GLN B 1 220 ? 13.844 20.091 -29.927 1.00 39.68 220 GLN A C 1
ATOM 7209 O O . GLN B 1 220 ? 15.017 19.718 -29.678 1.00 38.45 220 GLN A O 1
ATOM 7215 N N . GLU B 1 221 ? 13.483 21.373 -29.930 1.00 40.71 221 GLU A N 1
ATOM 7216 C CA . GLU B 1 221 ? 14.438 22.440 -29.534 1.00 40.24 221 GLU A CA 1
ATOM 7217 C C . GLU B 1 221 ? 14.759 22.355 -28.030 1.00 36.83 221 GLU A C 1
ATOM 7218 O O . GLU B 1 221 ? 15.891 22.557 -27.612 1.00 40.00 221 GLU A O 1
ATOM 7224 N N . GLY B 1 222 ? 13.743 22.105 -27.236 1.00 36.43 222 GLY A N 1
ATOM 7225 C CA . GLY B 1 222 ? 13.918 21.883 -25.805 1.00 38.77 222 GLY A CA 1
ATOM 7226 C C . GLY B 1 222 ? 14.782 20.654 -25.529 1.00 39.62 222 GLY A C 1
ATOM 7227 O O . GLY B 1 222 ? 15.647 20.712 -24.649 1.00 39.81 222 GLY A O 1
ATOM 7228 N N . VAL B 1 223 ? 14.585 19.575 -26.313 1.00 36.26 223 VAL A N 1
ATOM 7229 C CA . VAL B 1 223 ? 15.460 18.404 -26.212 1.00 37.05 223 VAL A CA 1
ATOM 7230 C C . VAL B 1 223 ? 16.909 18.830 -26.410 1.00 37.31 223 VAL A C 1
ATOM 7231 O O . VAL B 1 223 ? 17.754 18.558 -25.577 1.00 36.38 223 VAL A O 1
ATOM 7235 N N . GLU B 1 224 ? 17.177 19.557 -27.500 1.00 37.22 224 GLU A N 1
ATOM 7236 C CA . GLU B 1 224 ? 18.515 19.915 -27.812 1.00 39.97 224 GLU A CA 1
ATOM 7237 C C . GLU B 1 224 ? 19.081 20.893 -26.732 1.00 42.21 224 GLU A C 1
ATOM 7238 O O . GLU B 1 224 ? 20.267 20.801 -26.372 1.00 40.56 224 GLU A O 1
ATOM 7244 N N . ALA B 1 225 ? 18.251 21.802 -26.216 1.00 41.39 225 ALA A N 1
ATOM 7245 C CA . ALA B 1 225 ? 18.729 22.754 -25.181 1.00 45.03 225 ALA A CA 1
ATOM 7246 C C . ALA B 1 225 ? 19.227 22.022 -23.868 1.00 41.81 225 ALA A C 1
ATOM 7247 O O . ALA B 1 225 ? 20.265 22.357 -23.290 1.00 36.77 225 ALA A O 1
ATOM 7249 N N . GLY B 1 226 ? 18.517 20.979 -23.439 1.00 42.47 226 GLY A N 1
ATOM 7250 C CA . GLY B 1 226 ? 18.862 20.269 -22.184 1.00 38.36 226 GLY A CA 1
ATOM 7251 C C . GLY B 1 226 ? 20.127 19.452 -22.288 1.00 38.80 226 GLY A C 1
ATOM 7252 O O . GLY B 1 226 ? 20.890 19.405 -21.335 1.00 46.11 226 GLY A O 1
ATOM 7253 N N . LEU B 1 227 ? 20.385 18.880 -23.473 1.00 40.52 227 LEU A N 1
ATOM 7254 C CA . LEU B 1 227 ? 21.611 18.121 -23.771 1.00 39.82 227 LEU A CA 1
ATOM 7255 C C . LEU B 1 227 ? 22.825 19.039 -23.818 1.00 40.71 227 LEU A C 1
ATOM 7256 O O . LEU B 1 227 ? 23.890 18.750 -23.241 1.00 41.23 227 LEU A O 1
ATOM 7261 N N . LYS B 1 228 ? 22.670 20.146 -24.522 1.00 41.04 228 LYS A N 1
ATOM 7262 C CA . LYS B 1 228 ? 23.722 21.175 -24.635 1.00 46.00 228 LYS A CA 1
ATOM 7263 C C . LYS B 1 228 ? 24.163 21.691 -23.238 1.00 41.51 228 LYS A C 1
ATOM 7264 O O . LYS B 1 228 ? 25.366 21.760 -22.896 1.00 46.66 228 LYS A O 1
ATOM 7270 N N . SER B 1 229 ? 23.175 22.013 -22.424 1.00 39.94 229 SER A N 1
ATOM 7271 C CA . SER B 1 229 ? 23.452 22.588 -21.140 1.00 45.36 229 SER A CA 1
ATOM 7272 C C . SER B 1 229 ? 24.153 21.613 -20.171 1.00 49.40 229 SER A C 1
ATOM 7273 O O . SER B 1 229 ? 25.150 21.976 -19.522 1.00 40.62 229 SER A O 1
ATOM 7276 N N . LEU B 1 230 ? 23.688 20.359 -20.106 1.00 42.38 230 LEU A N 1
ATOM 7277 C CA . LEU B 1 230 ? 24.347 19.391 -19.245 1.00 36.06 230 LEU A CA 1
ATOM 7278 C C . LEU B 1 230 ? 25.788 19.138 -19.681 1.00 35.17 230 LEU A C 1
ATOM 7279 O O . LEU B 1 230 ? 26.688 19.108 -18.853 1.00 37.24 230 LEU A O 1
ATOM 7284 N N . ALA B 1 231 ? 26.008 19.016 -20.989 1.00 37.19 231 ALA A N 1
ATOM 7285 C CA . ALA B 1 231 ? 27.355 18.816 -21.558 1.00 41.48 231 ALA A CA 1
ATOM 7286 C C . ALA B 1 231 ? 28.257 19.993 -21.273 1.00 43.17 231 ALA A C 1
ATOM 7287 O O . ALA B 1 231 ? 29.439 19.805 -21.016 1.00 43.81 231 ALA A O 1
ATOM 7289 N N . ALA B 1 232 ? 27.687 21.203 -21.333 1.00 47.37 232 ALA A N 1
ATOM 7290 C CA . ALA B 1 232 ? 28.474 22.442 -21.171 1.00 49.09 232 ALA A CA 1
ATOM 7291 C C . ALA B 1 232 ? 29.120 22.530 -19.780 1.00 48.92 232 ALA A C 1
ATOM 7292 O O . ALA B 1 232 ? 30.242 22.994 -19.661 1.00 50.91 232 ALA A O 1
ATOM 7294 N N . GLY B 1 233 ? 28.473 21.976 -18.761 1.00 45.88 233 GLY A N 1
ATOM 7295 C CA . GLY B 1 233 ? 29.061 21.903 -17.431 1.00 46.19 233 GLY A CA 1
ATOM 7296 C C . GLY B 1 233 ? 30.031 20.787 -17.171 1.00 48.16 233 GLY A C 1
ATOM 7297 O O . GLY B 1 233 ? 30.537 20.676 -16.047 1.00 44.49 233 GLY A O 1
ATOM 7298 N N . GLY B 1 234 ? 30.289 19.935 -18.167 1.00 49.45 234 GLY A N 1
ATOM 7299 C CA . GLY B 1 234 ? 31.221 18.792 -18.008 1.00 48.17 234 GLY A CA 1
ATOM 7300 C C . GLY B 1 234 ? 30.644 17.461 -17.513 1.00 46.71 234 GLY A C 1
ATOM 7301 O O . GLY B 1 234 ? 31.412 16.542 -17.185 1.00 42.69 234 GLY A O 1
ATOM 7302 N N . THR B 1 235 ? 29.306 17.342 -17.464 1.00 41.73 235 THR A N 1
ATOM 7303 C CA . THR B 1 235 ? 28.632 16.084 -17.113 1.00 39.57 235 THR A CA 1
ATOM 7304 C C . THR B 1 235 ? 27.714 15.663 -18.240 1.00 38.00 235 THR A C 1
ATOM 7305 O O . THR B 1 235 ? 26.489 15.847 -18.156 1.00 38.37 235 THR A O 1
ATOM 7309 N N . PRO B 1 236 ? 28.320 15.180 -19.342 1.00 38.19 236 PRO A N 1
ATOM 7310 C CA . PRO B 1 236 ? 27.559 14.998 -20.593 1.00 40.81 236 PRO A CA 1
ATOM 7311 C C . PRO B 1 236 ? 26.692 13.783 -20.534 1.00 39.33 236 PRO A C 1
ATOM 7312 O O . PRO B 1 236 ? 27.204 12.701 -20.222 1.00 41.96 236 PRO A O 1
ATOM 7316 N N . PRO B 1 237 ? 25.397 13.928 -20.792 1.00 35.22 237 PRO A N 1
ATOM 7317 C CA . PRO B 1 237 ? 24.567 12.687 -20.781 1.00 39.16 237 PRO A CA 1
ATOM 7318 C C . PRO B 1 237 ? 24.824 11.843 -22.043 1.00 35.94 237 PRO A C 1
ATOM 7319 O O . PRO B 1 237 ? 25.059 12.401 -23.088 1.00 32.98 237 PRO A O 1
ATOM 7323 N N . LYS B 1 238 ? 24.821 10.512 -21.945 1.00 32.52 238 LYS A N 1
ATOM 7324 C CA . LYS B 1 238 ? 25.037 9.727 -23.134 1.00 33.05 238 LYS A CA 1
ATOM 7325 C C . LYS B 1 238 ? 23.758 9.003 -23.546 1.00 34.51 238 LYS A C 1
ATOM 7326 O O . LYS B 1 238 ? 23.773 8.281 -24.555 1.00 31.33 238 LYS A O 1
ATOM 7332 N N . PHE B 1 239 ? 22.681 9.184 -22.773 1.00 31.75 239 PHE A N 1
ATOM 7333 C CA . PHE B 1 239 ? 21.342 8.848 -23.236 1.00 32.70 239 PHE A CA 1
ATOM 7334 C C . PHE B 1 239 ? 20.314 9.895 -22.897 1.00 31.67 239 PHE A C 1
ATOM 7335 O O . PHE B 1 239 ? 20.499 10.673 -21.968 1.00 31.30 239 PHE A O 1
ATOM 7343 N N . VAL B 1 240 ? 19.234 9.879 -23.669 1.00 32.04 240 VAL A N 1
ATOM 7344 C CA . VAL B 1 240 ? 18.114 10.772 -23.473 1.00 33.82 240 VAL A CA 1
ATOM 7345 C C . VAL B 1 240 ? 16.861 9.953 -23.610 1.00 31.64 240 VAL A C 1
ATOM 7346 O O . VAL B 1 240 ? 16.821 9.043 -24.433 1.00 32.94 240 VAL A O 1
ATOM 7350 N N . ILE B 1 241 ? 15.898 10.241 -22.748 1.00 30.05 241 ILE A N 1
ATOM 7351 C CA . ILE B 1 241 ? 14.551 9.768 -22.848 1.00 32.88 241 ILE A CA 1
ATOM 7352 C C . ILE B 1 241 ? 13.644 10.965 -23.218 1.00 33.96 241 ILE A C 1
ATOM 7353 O O . ILE B 1 241 ? 13.445 11.878 -22.402 1.00 30.14 241 ILE A O 1
ATOM 7358 N N . ILE B 1 242 ? 13.049 10.887 -24.412 1.00 29.66 242 ILE A N 1
ATOM 7359 C CA . ILE B 1 242 ? 12.069 11.854 -24.877 1.00 29.95 242 ILE A CA 1
ATOM 7360 C C . ILE B 1 242 ? 10.809 11.300 -24.341 1.00 29.42 242 ILE A C 1
ATOM 7361 O O . ILE B 1 242 ? 10.312 10.271 -24.807 1.00 30.76 242 ILE A O 1
ATOM 7366 N N . ASP B 1 243 ? 10.295 11.965 -23.320 1.00 30.83 243 ASP A N 1
ATOM 7367 C CA . ASP B 1 243 ? 9.206 11.449 -22.594 1.00 30.49 243 ASP A CA 1
ATOM 7368 C C . ASP B 1 243 ? 7.901 11.828 -23.291 1.00 29.53 243 ASP A C 1
ATOM 7369 O O . ASP B 1 243 ? 7.902 12.182 -24.492 1.00 35.29 243 ASP A O 1
ATOM 7374 N N . ASP B 1 244 ? 6.802 11.621 -22.569 1.00 28.47 244 ASP A N 1
ATOM 7375 C CA . ASP B 1 244 ? 5.434 11.833 -23.028 1.00 36.44 244 ASP A CA 1
ATOM 7376 C C . ASP B 1 244 ? 5.316 13.251 -23.624 1.00 38.83 244 ASP A C 1
ATOM 7377 O O . ASP B 1 244 ? 5.818 14.212 -23.056 1.00 33.44 244 ASP A O 1
ATOM 7382 N N . GLY B 1 245 ? 4.783 13.307 -24.838 1.00 37.53 245 GLY A N 1
ATOM 7383 C CA . GLY B 1 245 ? 4.601 14.574 -25.539 1.00 40.62 245 GLY A CA 1
ATOM 7384 C C . GLY B 1 245 ? 5.031 14.668 -26.979 1.00 40.01 245 GLY A C 1
ATOM 7385 O O . GLY B 1 245 ? 4.793 15.678 -27.596 1.00 36.72 245 GLY A O 1
ATOM 7386 N N . TRP B 1 246 ? 5.682 13.630 -27.516 1.00 33.61 246 TRP A N 1
ATOM 7387 C CA . TRP B 1 246 ? 6.179 13.622 -28.879 1.00 30.72 246 TRP A CA 1
ATOM 7388 C C . TRP B 1 246 ? 5.230 12.982 -29.849 1.00 28.83 246 TRP A C 1
ATOM 7389 O O . TRP B 1 246 ? 5.415 13.104 -31.071 1.00 35.56 246 TRP A O 1
ATOM 7400 N N . GLN B 1 247 ? 4.241 12.241 -29.362 1.00 30.75 247 GLN A N 1
ATOM 7401 C CA . GLN B 1 247 ? 3.382 11.460 -30.212 1.00 31.07 247 GLN A CA 1
ATOM 7402 C C . GLN B 1 247 ? 2.183 12.280 -30.807 1.00 36.79 247 GLN A C 1
ATOM 7403 O O . GLN B 1 247 ? 1.805 13.281 -30.248 1.00 34.16 247 GLN A O 1
ATOM 7409 N N . SER B 1 248 ? 1.606 11.799 -31.909 1.00 35.78 248 SER A N 1
ATOM 7410 C CA . SER B 1 248 ? 0.370 12.341 -32.550 1.00 37.88 248 SER A CA 1
ATOM 7411 C C . SER B 1 248 ? -0.855 11.777 -31.892 1.00 34.77 248 SER A C 1
ATOM 7412 O O . SER B 1 248 ? -1.140 10.596 -31.991 1.00 33.09 248 SER A O 1
ATOM 7415 N N . VAL B 1 249 ? -1.585 12.643 -31.229 1.00 33.58 249 VAL A N 1
ATOM 7416 C CA . VAL B 1 249 ? -2.693 12.250 -30.378 1.00 35.66 249 VAL A CA 1
ATOM 7417 C C . VAL B 1 249 ? -3.836 13.244 -30.667 1.00 39.28 249 VAL A C 1
ATOM 7418 O O . VAL B 1 249 ? -3.555 14.361 -31.085 1.00 38.99 249 VAL A O 1
ATOM 7422 N N . GLU B 1 250 ? -5.070 12.855 -30.431 1.00 40.61 250 GLU A N 1
ATOM 7423 C CA . GLU B 1 250 ? -6.206 13.786 -30.555 1.00 45.78 250 GLU A CA 1
ATOM 7424 C C . GLU B 1 250 ? -7.050 13.664 -29.323 1.00 51.73 250 GLU A C 1
ATOM 7425 O O . GLU B 1 250 ? -7.109 12.568 -28.708 1.00 46.71 250 GLU A O 1
ATOM 7431 N N . ARG B 1 251 ? -7.752 14.760 -29.021 1.00 57.01 251 ARG A N 1
ATOM 7432 C CA . ARG B 1 251 ? -8.640 14.920 -27.836 1.00 61.71 251 ARG A CA 1
ATOM 7433 C C . ARG B 1 251 ? -10.047 14.359 -28.103 1.00 62.12 251 ARG A C 1
ATOM 7434 O O . ARG B 1 251 ? -10.718 14.863 -28.998 1.00 58.75 251 ARG A O 1
ATOM 7442 N N . ASP B 1 252 ? -10.478 13.340 -27.336 1.00 63.65 252 ASP A N 1
ATOM 7443 C CA . ASP B 1 252 ? -11.744 12.561 -27.520 1.00 75.63 252 ASP A CA 1
ATOM 7444 C C . ASP B 1 252 ? -11.912 11.800 -28.865 1.00 100.71 252 ASP A C 1
ATOM 7445 O O . ASP B 1 252 ? -11.167 10.847 -29.095 1.00 114.23 252 ASP A O 1
ATOM 7450 N N . ALA B 1 253 ? -12.882 12.190 -29.725 1.00 115.17 253 ALA A N 1
ATOM 7451 C CA . ALA B 1 253 ? -13.141 11.536 -31.038 1.00 105.47 253 ALA A CA 1
ATOM 7452 C C . ALA B 1 253 ? -11.900 11.660 -31.951 1.00 102.40 253 ALA A C 1
ATOM 7453 O O . ALA B 1 253 ? -11.891 11.288 -33.137 1.00 73.43 253 ALA A O 1
ATOM 7455 N N . SER B 1 264 ? -13.543 16.710 -18.717 1.00 75.33 264 SER A N 1
ATOM 7456 C CA . SER B 1 264 ? -12.473 15.753 -18.624 1.00 73.52 264 SER A CA 1
ATOM 7457 C C . SER B 1 264 ? -12.311 15.081 -20.007 1.00 79.56 264 SER A C 1
ATOM 7458 O O . SER B 1 264 ? -13.036 14.139 -20.326 1.00 83.93 264 SER A O 1
ATOM 7460 N N . PRO B 1 265 ? -11.392 15.582 -20.851 1.00 61.86 265 PRO A N 1
ATOM 7461 C CA . PRO B 1 265 ? -11.070 14.887 -22.099 1.00 67.20 265 PRO A CA 1
ATOM 7462 C C . PRO B 1 265 ? -9.840 13.910 -21.967 1.00 59.96 265 PRO A C 1
ATOM 7463 O O . PRO B 1 265 ? -8.909 14.171 -21.201 1.00 70.66 265 PRO A O 1
ATOM 7467 N N . ILE B 1 266 ? -9.882 12.805 -22.687 1.00 52.19 266 ILE A N 1
ATOM 7468 C CA . ILE B 1 266 ? -8.751 11.834 -22.789 1.00 51.94 266 ILE A CA 1
ATOM 7469 C C . ILE B 1 266 ? -8.167 11.879 -24.199 1.00 48.40 266 ILE A C 1
ATOM 7470 O O . ILE B 1 266 ? -8.918 12.023 -25.158 1.00 47.05 266 ILE A O 1
ATOM 7475 N N . PHE B 1 267 ? -6.847 11.729 -24.323 1.00 42.33 267 PHE A N 1
ATOM 7476 C CA . PHE B 1 267 ? -6.174 11.695 -25.654 1.00 39.43 267 PHE A CA 1
ATOM 7477 C C . PHE B 1 267 ? -5.919 10.282 -26.176 1.00 40.77 267 PHE A C 1
ATOM 7478 O O . PHE B 1 267 ? -5.627 9.334 -25.413 1.00 36.52 267 PHE A O 1
ATOM 7486 N N . ARG B 1 268 ? -6.029 10.124 -27.489 1.00 40.09 268 ARG A N 1
ATOM 7487 C CA . ARG B 1 268 ? -5.863 8.832 -28.133 1.00 37.96 268 ARG A CA 1
ATOM 7488 C C . ARG B 1 268 ? -4.862 8.970 -29.303 1.00 39.82 268 ARG A C 1
ATOM 7489 O O . ARG B 1 268 ? -4.785 10.024 -29.923 1.00 38.68 268 ARG A O 1
ATOM 7497 N N . LEU B 1 269 ? -4.092 7.901 -29.572 1.00 36.35 269 LEU A N 1
ATOM 7498 C CA . LEU B 1 269 ? -3.066 7.923 -30.583 1.00 37.46 269 LEU A CA 1
ATOM 7499 C C . LEU B 1 269 ? -3.746 7.984 -31.961 1.00 37.86 269 LEU A C 1
ATOM 7500 O O . LEU B 1 269 ? -4.722 7.248 -32.218 1.00 38.61 269 LEU A O 1
ATOM 7505 N N . THR B 1 270 ? -3.279 8.872 -32.821 1.00 39.74 270 THR A N 1
ATOM 7506 C CA . THR B 1 270 ? -3.860 8.946 -34.166 1.00 43.73 270 THR A CA 1
ATOM 7507 C C . THR B 1 270 ? -3.016 8.351 -35.257 1.00 44.30 270 THR A C 1
ATOM 7508 O O . THR B 1 270 ? -3.533 7.947 -36.298 1.00 46.41 270 THR A O 1
ATOM 7512 N N . GLY B 1 271 ? -1.719 8.313 -35.046 1.00 44.98 271 GLY A N 1
ATOM 7513 C CA . GLY B 1 271 ? -0.846 7.470 -35.882 1.00 44.18 271 GLY A CA 1
ATOM 7514 C C . GLY B 1 271 ? 0.410 7.211 -35.080 1.00 40.24 271 GLY A C 1
ATOM 7515 O O . GLY B 1 271 ? 0.532 7.644 -33.953 1.00 38.27 271 GLY A O 1
ATOM 7516 N N . ILE B 1 272 ? 1.328 6.488 -35.691 1.00 37.70 272 ILE A N 1
ATOM 7517 C CA . ILE B 1 272 ? 2.578 6.041 -35.040 1.00 38.02 272 ILE A CA 1
ATOM 7518 C C . ILE B 1 272 ? 3.718 7.037 -35.118 1.00 40.42 272 ILE A C 1
ATOM 7519 O O . ILE B 1 272 ? 4.693 6.917 -34.390 1.00 36.47 272 ILE A O 1
ATOM 7524 N N . LYS B 1 273 ? 3.597 8.049 -35.993 1.00 37.38 273 LYS A N 1
ATOM 7525 C CA . LYS B 1 273 ? 4.668 9.042 -36.148 1.00 40.14 273 LYS A CA 1
ATOM 7526 C C . LYS B 1 273 ? 4.567 10.213 -35.194 1.00 35.65 273 LYS A C 1
ATOM 7527 O O . LYS B 1 273 ? 3.540 10.453 -34.583 1.00 37.52 273 LYS A O 1
ATOM 7533 N N . GLU B 1 274 ? 5.674 10.924 -35.079 1.00 34.24 274 GLU A N 1
ATOM 7534 C CA . GLU B 1 274 ? 5.759 12.049 -34.201 1.00 34.82 274 GLU A CA 1
ATOM 7535 C C . GLU B 1 274 ? 4.815 13.176 -34.641 1.00 39.47 274 GLU A C 1
ATOM 7536 O O . GLU B 1 274 ? 4.436 13.253 -35.810 1.00 31.45 274 GLU A O 1
ATOM 7542 N N . ASN B 1 275 ? 4.513 14.065 -33.686 1.00 37.88 275 ASN A N 1
ATOM 7543 C CA . ASN B 1 275 ? 3.736 15.297 -33.938 1.00 36.67 275 ASN A CA 1
ATOM 7544 C C . ASN B 1 275 ? 4.654 16.407 -34.539 1.00 36.42 275 ASN A C 1
ATOM 7545 O O . ASN B 1 275 ? 5.891 16.240 -34.699 1.00 33.11 275 ASN A O 1
ATOM 7550 N N . GLU B 1 276 ? 4.072 17.569 -34.770 1.00 37.69 276 GLU A N 1
ATOM 7551 C CA . GLU B 1 276 ? 4.720 18.712 -35.446 1.00 37.79 276 GLU A CA 1
ATOM 7552 C C . GLU B 1 276 ? 5.858 19.308 -34.699 1.00 37.41 276 GLU A C 1
ATOM 7553 O O . GLU B 1 276 ? 6.695 19.970 -35.294 1.00 35.26 276 GLU A O 1
ATOM 7559 N N . LYS B 1 277 ? 5.952 19.040 -33.391 1.00 37.70 277 LYS A N 1
ATOM 7560 C CA . LYS B 1 277 ? 7.068 19.579 -32.603 1.00 34.94 277 LYS A CA 1
ATOM 7561 C C . LYS B 1 277 ? 8.391 18.877 -32.824 1.00 33.10 277 LYS A C 1
ATOM 7562 O O . LYS B 1 277 ? 9.456 19.298 -32.309 1.00 35.73 277 LYS A O 1
ATOM 7568 N N . PHE B 1 278 ? 8.332 17.768 -33.539 1.00 33.23 278 PHE A N 1
ATOM 7569 C CA . PHE B 1 278 ? 9.508 16.908 -33.797 1.00 35.75 278 PHE A CA 1
ATOM 7570 C C . PHE B 1 278 ? 9.678 16.655 -35.315 1.00 41.80 278 PHE A C 1
ATOM 7571 O O . PHE B 1 278 ? 10.118 15.590 -35.723 1.00 37.18 278 PHE A O 1
ATOM 7579 N N . LYS B 1 279 ? 9.309 17.626 -36.147 1.00 41.06 279 LYS A N 1
ATOM 7580 C CA . LYS B 1 279 ? 9.520 17.554 -37.614 1.00 42.41 279 LYS A CA 1
ATOM 7581 C C . LYS B 1 279 ? 10.542 18.569 -38.006 1.00 45.49 279 LYS A C 1
ATOM 7582 O O . LYS B 1 279 ? 10.597 19.653 -37.442 1.00 44.82 279 LYS A O 1
ATOM 7588 N N . LYS B 1 280 ? 11.434 18.195 -38.904 1.00 46.32 280 LYS A N 1
ATOM 7589 C CA . LYS B 1 280 ? 12.476 19.129 -39.337 1.00 50.87 280 LYS A CA 1
ATOM 7590 C C . LYS B 1 280 ? 11.814 20.335 -40.060 1.00 61.47 280 LYS A C 1
ATOM 7591 O O . LYS B 1 280 ? 10.779 20.175 -40.744 1.00 56.53 280 LYS A O 1
ATOM 7597 N N . LYS B 1 281 ? 12.405 21.519 -39.885 1.00 69.08 281 LYS A N 1
ATOM 7598 C CA . LYS B 1 281 ? 11.936 22.743 -40.570 1.00 69.80 281 LYS A CA 1
ATOM 7599 C C . LYS B 1 281 ? 11.820 22.528 -42.079 1.00 76.94 281 LYS A C 1
ATOM 7600 O O . LYS B 1 281 ? 12.752 22.055 -42.736 1.00 78.00 281 LYS A O 1
ATOM 7606 N N . ASP B 1 282 ? 10.633 22.795 -42.607 1.00 84.51 282 ASP A N 1
ATOM 7607 C CA . ASP B 1 282 ? 10.387 22.788 -44.047 1.00 94.02 282 ASP A CA 1
ATOM 7608 C C . ASP B 1 282 ? 10.638 21.444 -44.694 1.00 94.39 282 ASP A C 1
ATOM 7609 O O . ASP B 1 282 ? 10.927 21.370 -45.887 1.00 99.19 282 ASP A O 1
ATOM 7614 N N . ASP B 1 283 ? 10.534 20.380 -43.906 1.00 93.70 283 ASP A N 1
ATOM 7615 C CA . ASP B 1 283 ? 10.901 19.056 -44.380 1.00 94.41 283 ASP A CA 1
ATOM 7616 C C . ASP B 1 283 ? 10.255 17.918 -43.527 1.00 101.96 283 ASP A C 1
ATOM 7617 O O . ASP B 1 283 ? 10.952 17.002 -43.052 1.00 85.80 283 ASP A O 1
ATOM 7622 N N . PRO B 1 284 ? 8.910 17.973 -43.319 1.00 100.59 284 PRO A N 1
ATOM 7623 C CA . PRO B 1 284 ? 8.300 16.650 -43.097 1.00 92.52 284 PRO A CA 1
ATOM 7624 C C . PRO B 1 284 ? 8.672 15.664 -44.247 1.00 92.55 284 PRO A C 1
ATOM 7625 O O . PRO B 1 284 ? 8.886 16.082 -45.403 1.00 85.48 284 PRO A O 1
ATOM 7629 N N . ASN B 1 285 ? 8.792 14.873 -43.678 1.00 89.73 285 ASN A N 1
ATOM 7630 C CA . ASN B 1 285 ? 9.601 13.803 -44.327 1.00 92.42 285 ASN A CA 1
ATOM 7631 C C . ASN B 1 285 ? 10.679 13.487 -43.269 1.00 83.86 285 ASN A C 1
ATOM 7632 O O . ASN B 1 285 ? 10.768 12.357 -42.780 1.00 76.92 285 ASN A O 1
ATOM 7637 N N . VAL B 1 286 ? 11.285 14.043 -42.846 1.00 72.80 286 VAL A N 1
ATOM 7638 C CA . VAL B 1 286 ? 12.196 13.907 -41.714 1.00 66.87 286 VAL A CA 1
ATOM 7639 C C . VAL B 1 286 ? 11.496 14.416 -40.442 1.00 59.45 286 VAL A C 1
ATOM 7640 O O . VAL B 1 286 ? 11.224 15.619 -40.265 1.00 51.14 286 VAL A O 1
ATOM 7644 N N . GLY B 1 287 ? 11.145 13.419 -39.623 1.00 47.58 287 GLY A N 1
ATOM 7645 C CA . GLY B 1 287 ? 10.433 13.572 -38.377 1.00 39.72 287 GLY A CA 1
ATOM 7646 C C . GLY B 1 287 ? 11.470 13.360 -37.272 1.00 37.70 287 GLY A C 1
ATOM 7647 O O . GLY B 1 287 ? 12.528 14.019 -37.214 1.00 35.24 287 GLY A O 1
ATOM 7648 N N . ILE B 1 288 ? 11.187 12.379 -36.430 1.00 35.03 288 ILE A N 1
ATOM 7649 C CA . ILE B 1 288 ? 11.905 12.214 -35.176 1.00 35.39 288 ILE A CA 1
ATOM 7650 C C . ILE B 1 288 ? 13.353 11.891 -35.453 1.00 34.39 288 ILE A C 1
ATOM 7651 O O . ILE B 1 288 ? 14.194 12.098 -34.605 1.00 37.13 288 ILE A O 1
ATOM 7656 N N . LYS B 1 289 ? 13.645 11.475 -36.674 1.00 34.40 289 LYS A N 1
ATOM 7657 C CA . LYS B 1 289 ? 15.029 11.279 -37.107 1.00 35.95 289 LYS A CA 1
ATOM 7658 C C . LYS B 1 289 ? 15.841 12.557 -36.959 1.00 35.22 289 LYS A C 1
ATOM 7659 O O . LYS B 1 289 ? 17.072 12.536 -36.716 1.00 31.89 289 LYS A O 1
ATOM 7665 N N . ASN B 1 290 ? 15.184 13.696 -37.120 1.00 32.58 290 ASN A N 1
ATOM 7666 C CA . ASN B 1 290 ? 15.893 14.998 -36.971 1.00 36.22 290 ASN A CA 1
ATOM 7667 C C . ASN B 1 290 ? 16.592 15.179 -35.606 1.00 36.54 290 ASN A C 1
ATOM 7668 O O . ASN B 1 290 ? 17.811 15.373 -35.554 1.00 37.10 290 ASN A O 1
ATOM 7673 N N . ILE B 1 291 ? 15.796 15.105 -34.523 1.00 36.31 291 ILE A N 1
ATOM 7674 C CA . ILE B 1 291 ? 16.316 15.188 -33.135 1.00 37.78 291 ILE A CA 1
ATOM 7675 C C . ILE B 1 291 ? 17.247 14.026 -32.753 1.00 35.31 291 ILE A C 1
ATOM 7676 O O . ILE B 1 291 ? 18.214 14.222 -32.039 1.00 32.59 291 ILE A O 1
ATOM 7681 N N . VAL B 1 292 ? 16.999 12.842 -33.298 1.00 34.49 292 VAL A N 1
ATOM 7682 C CA . VAL B 1 292 ? 17.929 11.747 -33.071 1.00 32.92 292 VAL A CA 1
ATOM 7683 C C . VAL B 1 292 ? 19.304 12.122 -33.594 1.00 33.66 292 VAL A C 1
ATOM 7684 O O . VAL B 1 292 ? 20.310 12.002 -32.868 1.00 36.10 292 VAL A O 1
ATOM 7688 N N . LYS B 1 293 ? 19.367 12.592 -34.843 1.00 37.94 293 LYS A N 1
ATOM 7689 C CA . LYS B 1 293 ? 20.643 12.933 -35.477 1.00 38.91 293 LYS A CA 1
ATOM 7690 C C . LYS B 1 293 ? 21.313 14.089 -34.780 1.00 36.98 293 LYS A C 1
ATOM 7691 O O . LYS B 1 293 ? 22.507 14.097 -34.581 1.00 40.39 293 LYS A O 1
ATOM 7697 N N . ILE B 1 294 ? 20.535 15.068 -34.385 1.00 35.34 294 ILE A N 1
ATOM 7698 C CA . ILE B 1 294 ? 21.090 16.187 -33.612 1.00 38.69 294 ILE A CA 1
ATOM 7699 C C . ILE B 1 294 ? 21.710 15.703 -32.280 1.00 40.49 294 ILE A C 1
ATOM 7700 O O . ILE B 1 294 ? 22.808 16.099 -31.926 1.00 39.61 294 ILE A O 1
ATOM 7705 N N . ALA B 1 295 ? 20.992 14.850 -31.556 1.00 37.03 295 ALA A N 1
ATOM 7706 C CA . ALA B 1 295 ? 21.498 14.320 -30.277 1.00 35.32 295 ALA A CA 1
ATOM 7707 C C . ALA B 1 295 ? 22.786 13.519 -30.446 1.00 35.15 295 ALA A C 1
ATOM 7708 O O . ALA B 1 295 ? 23.739 13.743 -29.705 1.00 33.63 295 ALA A O 1
ATOM 7710 N N . LYS B 1 296 ? 22.819 12.631 -31.450 1.00 34.60 296 LYS A N 1
ATOM 7711 C CA . LYS B 1 296 ? 23.922 11.697 -31.668 1.00 38.33 296 LYS A CA 1
ATOM 7712 C C . LYS B 1 296 ? 25.116 12.284 -32.389 1.00 42.17 296 LYS A C 1
ATOM 7713 O O . LYS B 1 296 ? 26.278 12.109 -31.935 1.00 43.39 296 LYS A O 1
ATOM 7719 N N . GLU B 1 297 ? 24.831 12.994 -33.477 1.00 46.19 297 GLU A N 1
ATOM 7720 C CA . GLU B 1 297 ? 25.905 13.532 -34.344 1.00 50.02 297 GLU A CA 1
ATOM 7721 C C . GLU B 1 297 ? 26.432 14.857 -33.849 1.00 44.87 297 GLU A C 1
ATOM 7722 O O . GLU B 1 297 ? 27.629 15.083 -33.815 1.00 47.96 297 GLU A O 1
ATOM 7728 N N . LYS B 1 298 ? 25.537 15.734 -33.456 1.00 47.62 298 LYS A N 1
ATOM 7729 C CA . LYS B 1 298 ? 25.923 17.030 -32.947 1.00 49.30 298 LYS A CA 1
ATOM 7730 C C . LYS B 1 298 ? 26.333 16.965 -31.470 1.00 50.74 298 LYS A C 1
ATOM 7731 O O . LYS B 1 298 ? 27.319 17.547 -31.135 1.00 54.28 298 LYS A O 1
ATOM 7737 N N . HIS B 1 299 ? 25.600 16.284 -30.591 1.00 41.99 299 HIS A N 1
ATOM 7738 C CA . HIS B 1 299 ? 25.917 16.349 -29.153 1.00 45.42 299 HIS A CA 1
ATOM 7739 C C . HIS B 1 299 ? 26.531 15.068 -28.567 1.00 49.45 299 HIS A C 1
ATOM 7740 O O . HIS B 1 299 ? 26.650 14.965 -27.361 1.00 47.50 299 HIS A O 1
ATOM 7747 N N . GLY B 1 300 ? 26.898 14.097 -29.410 1.00 46.39 300 GLY A N 1
ATOM 7748 C CA . GLY B 1 300 ? 27.647 12.916 -28.980 1.00 44.55 300 GLY A CA 1
ATOM 7749 C C . GLY B 1 300 ? 26.863 11.912 -28.145 1.00 40.95 300 GLY A C 1
ATOM 7750 O O . GLY B 1 300 ? 27.474 11.078 -27.530 1.00 39.28 300 GLY A O 1
ATOM 7751 N N . LEU B 1 301 ? 25.529 11.985 -28.086 1.00 35.82 301 LEU A N 1
ATOM 7752 C CA . LEU B 1 301 ? 24.766 10.979 -27.325 1.00 36.60 301 LEU A CA 1
ATOM 7753 C C . LEU B 1 301 ? 25.004 9.595 -27.963 1.00 38.98 301 LEU A C 1
ATOM 7754 O O . LEU B 1 301 ? 25.175 9.504 -29.136 1.00 38.24 301 LEU A O 1
ATOM 7759 N N . ARG B 1 302 ? 24.951 8.538 -27.178 1.00 37.96 302 ARG A N 1
ATOM 7760 C CA . ARG B 1 302 ? 24.988 7.169 -27.710 1.00 37.57 302 ARG A CA 1
ATOM 7761 C C . ARG B 1 302 ? 23.576 6.568 -27.909 1.00 36.78 302 ARG A C 1
ATOM 7762 O O . ARG B 1 302 ? 23.381 5.733 -28.793 1.00 35.67 302 ARG A O 1
ATOM 7770 N N . TYR B 1 303 ? 22.597 6.941 -27.071 1.00 30.29 303 TYR A N 1
ATOM 7771 C CA . TYR B 1 303 ? 21.321 6.268 -27.111 1.00 29.78 303 TYR A CA 1
ATOM 7772 C C . TYR B 1 303 ? 20.218 7.273 -27.036 1.00 30.88 303 TYR A C 1
ATOM 7773 O O . TYR B 1 303 ? 20.295 8.206 -26.220 1.00 31.15 303 TYR A O 1
ATOM 7782 N N . VAL B 1 304 ? 19.163 7.059 -27.815 1.00 30.36 304 VAL A N 1
ATOM 7783 C CA . VAL B 1 304 ? 17.908 7.892 -27.688 1.00 28.19 304 VAL A CA 1
ATOM 7784 C C . VAL B 1 304 ? 16.753 6.925 -27.441 1.00 28.90 304 VAL A C 1
ATOM 7785 O O . VAL B 1 304 ? 16.586 5.977 -28.223 1.00 30.69 304 VAL A O 1
ATOM 7789 N N . TYR B 1 305 ? 16.020 7.091 -26.322 1.00 27.36 305 TYR A N 1
ATOM 7790 C CA . TYR B 1 305 ? 14.829 6.350 -26.064 1.00 26.89 305 TYR A CA 1
ATOM 7791 C C . TYR B 1 305 ? 13.633 7.277 -26.145 1.00 28.98 305 TYR A C 1
ATOM 7792 O O . TYR B 1 305 ? 13.773 8.470 -25.906 1.00 30.56 305 TYR A O 1
ATOM 7801 N N . VAL B 1 306 ? 12.464 6.715 -26.420 1.00 27.63 306 VAL A N 1
ATOM 7802 C CA . VAL B 1 306 ? 11.222 7.469 -26.400 1.00 30.88 306 VAL A CA 1
ATOM 7803 C C . VAL B 1 306 ? 10.141 6.806 -25.576 1.00 32.07 306 VAL A C 1
ATOM 7804 O O . VAL B 1 306 ? 10.089 5.595 -25.454 1.00 31.71 306 VAL A O 1
ATOM 7808 N N . TRP B 1 307 ? 9.203 7.605 -25.078 1.00 29.55 307 TRP A N 1
ATOM 7809 C CA . TRP B 1 307 ? 8.115 7.087 -24.265 1.00 27.10 307 TRP A CA 1
ATOM 7810 C C . TRP B 1 307 ? 6.941 6.660 -25.115 1.00 27.56 307 TRP A C 1
ATOM 7811 O O . TRP B 1 307 ? 6.566 7.337 -26.073 1.00 34.34 307 TRP A O 1
ATOM 7822 N N . HIS B 1 308 ? 6.287 5.580 -24.747 1.00 27.03 308 HIS A N 1
ATOM 7823 C CA . HIS B 1 308 ? 4.930 5.280 -25.216 1.00 29.46 308 HIS A CA 1
ATOM 7824 C C . HIS B 1 308 ? 4.154 4.441 -24.197 1.00 31.80 308 HIS A C 1
ATOM 7825 O O . HIS B 1 308 ? 4.736 3.856 -23.295 1.00 33.10 308 HIS A O 1
ATOM 7832 N N . ALA B 1 309 ? 2.832 4.414 -24.342 1.00 33.22 309 ALA A N 1
ATOM 7833 C CA . ALA B 1 309 ? 1.974 3.576 -23.532 1.00 34.00 309 ALA A CA 1
ATOM 7834 C C . ALA B 1 309 ? 1.926 2.180 -24.100 1.00 32.54 309 ALA A C 1
ATOM 7835 O O . ALA B 1 309 ? 2.095 1.968 -25.324 1.00 32.03 309 ALA A O 1
ATOM 7837 N N . ILE B 1 310 ? 1.640 1.203 -23.244 1.00 32.44 310 ILE A N 1
ATOM 7838 C CA . ILE B 1 310 ? 1.467 -0.179 -23.768 1.00 32.73 310 ILE A CA 1
ATOM 7839 C C . ILE B 1 310 ? 0.252 -0.298 -24.729 1.00 34.62 310 ILE A C 1
ATOM 7840 O O . ILE B 1 310 ? 0.135 -1.237 -25.526 1.00 32.48 310 ILE A O 1
ATOM 7845 N N . THR B 1 311 ? -0.666 0.661 -24.595 1.00 35.10 311 THR A N 1
ATOM 7846 C CA . THR B 1 311 ? -1.857 0.796 -25.415 1.00 34.31 311 THR A CA 1
ATOM 7847 C C . THR B 1 311 ? -1.651 1.870 -26.460 1.00 33.93 311 THR A C 1
ATOM 7848 O O . THR B 1 311 ? -2.613 2.273 -27.155 1.00 39.18 311 THR A O 1
ATOM 7852 N N . GLY B 1 312 ? -0.415 2.365 -26.609 1.00 32.59 312 GLY A N 1
ATOM 7853 C CA . GLY B 1 312 ? -0.102 3.419 -27.568 1.00 31.86 312 GLY A CA 1
ATOM 7854 C C . GLY B 1 312 ? -0.075 4.777 -26.925 1.00 33.21 312 GLY A C 1
ATOM 7855 O O . GLY B 1 312 ? 1.002 5.367 -26.772 1.00 32.08 312 GLY A O 1
ATOM 7856 N N . TYR B 1 313 ? -1.254 5.271 -26.517 1.00 32.37 313 TYR A N 1
ATOM 7857 C CA . TYR B 1 313 ? -1.313 6.451 -25.625 1.00 31.88 313 TYR A CA 1
ATOM 7858 C C . TYR B 1 313 ? -2.242 6.168 -24.446 1.00 32.14 313 TYR A C 1
ATOM 7859 O O . TYR B 1 313 ? -2.806 5.066 -24.349 1.00 31.75 313 TYR A O 1
ATOM 7868 N N . TRP B 1 314 ? -2.410 7.155 -23.567 1.00 34.94 314 TRP A N 1
ATOM 7869 C CA . TRP B 1 314 ? -3.333 7.045 -22.380 1.00 37.05 314 TRP A CA 1
ATOM 7870 C C . TRP B 1 314 ? -4.756 6.547 -22.671 1.00 33.67 314 TRP A C 1
ATOM 7871 O O . TRP B 1 314 ? -5.288 5.678 -21.988 1.00 33.54 314 TRP A O 1
ATOM 7882 N N . GLY B 1 315 ? -5.347 7.103 -23.704 1.00 32.37 315 GLY A N 1
ATOM 7883 C CA . GLY B 1 315 ? -6.688 6.636 -24.157 1.00 35.52 315 GLY A CA 1
ATOM 7884 C C . GLY B 1 315 ? -6.632 5.640 -25.284 1.00 35.34 315 GLY A C 1
ATOM 7885 O O . GLY B 1 315 ? -7.630 5.411 -25.987 1.00 34.68 315 GLY A O 1
ATOM 7886 N N . GLY B 1 316 ? -5.461 4.992 -25.451 1.00 36.96 316 GLY A N 1
ATOM 7887 C CA . GLY B 1 316 ? -5.313 3.968 -26.422 1.00 34.29 316 GLY A CA 1
ATOM 7888 C C . GLY B 1 316 ? -5.102 4.579 -27.787 1.00 35.08 316 GLY A C 1
ATOM 7889 O O . GLY B 1 316 ? -4.423 5.579 -27.914 1.00 36.71 316 GLY A O 1
ATOM 7890 N N . VAL B 1 317 ? -5.716 3.951 -28.785 1.00 33.33 317 VAL A N 1
ATOM 7891 C CA . VAL B 1 317 ? -5.552 4.292 -30.158 1.00 33.94 317 VAL A CA 1
ATOM 7892 C C . VAL B 1 317 ? -6.958 4.601 -30.710 1.00 34.52 317 VAL A C 1
ATOM 7893 O O . VAL B 1 317 ? -7.918 3.861 -30.437 1.00 35.18 317 VAL A O 1
ATOM 7897 N N . ARG B 1 318 ? -7.049 5.638 -31.530 1.00 41.22 318 ARG A N 1
ATOM 7898 C CA . ARG B 1 318 ? -8.302 5.921 -32.234 1.00 43.81 318 ARG A CA 1
ATOM 7899 C C . ARG B 1 318 ? -8.966 4.682 -32.768 1.00 39.54 318 ARG A C 1
ATOM 7900 O O . ARG B 1 318 ? -8.371 3.930 -33.518 1.00 40.77 318 ARG A O 1
ATOM 7908 N N . PRO B 1 319 ? -10.203 4.388 -32.327 1.00 41.52 319 PRO A N 1
ATOM 7909 C CA . PRO B 1 319 ? -10.902 3.260 -32.942 1.00 43.94 319 PRO A CA 1
ATOM 7910 C C . PRO B 1 319 ? -10.932 3.236 -34.483 1.00 46.41 319 PRO A C 1
ATOM 7911 O O . PRO B 1 319 ? -10.867 4.309 -35.130 1.00 40.35 319 PRO A O 1
ATOM 7915 N N . GLY B 1 320 ? -10.935 2.000 -35.019 1.00 48.89 320 GLY A N 1
ATOM 7916 C CA . GLY B 1 320 ? -10.750 1.737 -36.450 1.00 47.75 320 GLY A CA 1
ATOM 7917 C C . GLY B 1 320 ? -10.065 0.431 -36.773 1.00 50.01 320 GLY A C 1
ATOM 7918 O O . GLY B 1 320 ? -9.498 -0.249 -35.906 1.00 45.55 320 GLY A O 1
ATOM 7919 N N . GLU B 1 321 ? -10.048 0.138 -38.065 1.00 48.83 321 GLU A N 1
ATOM 7920 C CA . GLU B 1 321 ? -9.736 -1.209 -38.615 1.00 54.49 321 GLU A CA 1
ATOM 7921 C C . GLU B 1 321 ? -8.203 -1.519 -38.665 1.00 48.58 321 GLU A C 1
ATOM 7922 O O . GLU B 1 321 ? -7.812 -2.690 -38.626 1.00 46.46 321 GLU A O 1
ATOM 7928 N N . GLU B 1 322 ? -7.358 -0.481 -38.774 1.00 43.98 322 GLU A N 1
ATOM 7929 C CA . GLU B 1 322 ? -5.919 -0.672 -39.069 1.00 46.99 322 GLU A CA 1
ATOM 7930 C C . GLU B 1 322 ? -5.256 -1.589 -37.988 1.00 43.70 322 GLU A C 1
ATOM 7931 O O . GLU B 1 322 ? -4.581 -2.534 -38.319 1.00 40.87 322 GLU A O 1
ATOM 7937 N N . TYR B 1 323 ? -5.523 -1.312 -36.715 1.00 37.91 323 TYR A N 1
ATOM 7938 C CA . TYR B 1 323 ? -5.010 -2.143 -35.625 1.00 37.52 323 TYR A CA 1
ATOM 7939 C C . TYR B 1 323 ? -6.158 -2.770 -34.834 1.00 38.96 323 TYR A C 1
ATOM 7940 O O . TYR B 1 323 ? -5.966 -3.272 -33.731 1.00 38.45 323 TYR A O 1
ATOM 7949 N N . GLY B 1 324 ? -7.350 -2.814 -35.442 1.00 45.39 324 GLY A N 1
ATOM 7950 C CA . GLY B 1 324 ? -8.544 -3.355 -34.813 1.00 39.70 324 GLY A CA 1
ATOM 7951 C C . GLY B 1 324 ? -8.879 -2.712 -33.451 1.00 37.55 324 GLY A C 1
ATOM 7952 O O . GLY B 1 324 ? -9.426 -3.380 -32.620 1.00 42.86 324 GLY A O 1
ATOM 7953 N N . SER B 1 325 ? -8.530 -1.444 -33.229 1.00 37.17 325 SER A N 1
ATOM 7954 C CA . SER B 1 325 ? -8.841 -0.748 -31.985 1.00 42.53 325 SER A CA 1
ATOM 7955 C C . SER B 1 325 ? -10.348 -0.664 -31.838 1.00 45.94 325 SER A C 1
ATOM 7956 O O . SER B 1 325 ? -11.028 -0.173 -32.746 1.00 40.62 325 SER A O 1
ATOM 7959 N N . VAL B 1 326 ? -10.837 -1.178 -30.723 1.00 40.68 326 VAL A N 1
ATOM 7960 C CA . VAL B 1 326 ? -12.223 -1.018 -30.309 1.00 46.29 326 VAL A CA 1
ATOM 7961 C C . VAL B 1 326 ? -12.260 -0.392 -28.912 1.00 47.37 326 VAL A C 1
ATOM 7962 O O . VAL B 1 326 ? -11.357 -0.661 -28.089 1.00 40.33 326 VAL A O 1
ATOM 7966 N N . MET B 1 327 ? -13.275 0.441 -28.640 1.00 42.59 327 MET A N 1
ATOM 7967 C CA . MET B 1 327 ? -13.452 1.056 -27.280 1.00 43.62 327 MET A CA 1
ATOM 7968 C C . MET B 1 327 ? -13.723 0.042 -26.168 1.00 41.24 327 MET A C 1
ATOM 7969 O O . MET B 1 327 ? -14.559 -0.865 -26.310 1.00 44.21 327 MET A O 1
ATOM 7974 N N . LYS B 1 328 ? -12.938 0.125 -25.087 1.00 43.15 328 LYS A N 1
ATOM 7975 C CA . LYS B 1 328 ? -13.095 -0.784 -23.948 1.00 44.92 328 LYS A CA 1
ATOM 7976 C C . LYS B 1 328 ? -13.000 0.041 -22.705 1.00 39.96 328 LYS A C 1
ATOM 7977 O O . LYS B 1 328 ? -12.246 0.957 -22.681 1.00 43.33 328 LYS A O 1
ATOM 7983 N N . TYR B 1 329 ? -13.780 -0.303 -21.670 1.00 45.77 329 TYR A N 1
ATOM 7984 C CA . TYR B 1 329 ? -13.832 0.490 -20.425 1.00 45.64 329 TYR A CA 1
ATOM 7985 C C . TYR B 1 329 ? -13.228 -0.365 -19.312 1.00 39.32 329 TYR A C 1
ATOM 7986 O O . TYR B 1 329 ? -13.584 -1.506 -19.146 1.00 38.91 329 TYR A O 1
ATOM 7995 N N . PRO B 1 330 ? -12.296 0.185 -18.571 1.00 38.31 330 PRO A N 1
ATOM 7996 C CA . PRO B 1 330 ? -11.667 -0.605 -17.486 1.00 40.11 330 PRO A CA 1
ATOM 7997 C C . PRO B 1 330 ? -12.674 -1.202 -16.479 1.00 42.40 330 PRO A C 1
ATOM 7998 O O . PRO B 1 330 ? -13.541 -0.508 -16.014 1.00 45.81 330 PRO A O 1
ATOM 8002 N N . ASN B 1 331 ? -12.568 -2.489 -16.225 1.00 37.60 331 ASN A N 1
ATOM 8003 C CA . ASN B 1 331 ? -13.286 -3.157 -15.161 1.00 47.97 331 ASN A CA 1
ATOM 8004 C C . ASN B 1 331 ? -12.603 -2.878 -13.793 1.00 51.40 331 ASN A C 1
ATOM 8005 O O . ASN B 1 331 ? -11.366 -2.880 -13.671 1.00 47.54 331 ASN A O 1
ATOM 8010 N N . MET B 1 332 ? -13.431 -2.651 -12.780 1.00 46.13 332 MET A N 1
ATOM 8011 C CA . MET B 1 332 ? -12.980 -2.416 -11.421 1.00 47.16 332 MET A CA 1
ATOM 8012 C C . MET B 1 332 ? -12.784 -3.731 -10.691 1.00 47.59 332 MET A C 1
ATOM 8013 O O . MET B 1 332 ? -13.615 -4.613 -10.789 1.00 49.53 332 MET A O 1
ATOM 8018 N N . SER B 1 333 ? -11.662 -3.917 -10.014 1.00 45.54 333 SER A N 1
ATOM 8019 C CA . SER B 1 333 ? -11.518 -5.093 -9.163 1.00 45.99 333 SER A CA 1
ATOM 8020 C C . SER B 1 333 ? -11.503 -4.527 -7.735 1.00 43.36 333 SER A C 1
ATOM 8021 O O . SER B 1 333 ? -11.051 -3.389 -7.505 1.00 40.41 333 SER A O 1
ATOM 8024 N N . LYS B 1 334 ? -12.016 -5.316 -6.795 1.00 45.62 334 LYS A N 1
ATOM 8025 C CA . LYS B 1 334 ? -12.273 -4.864 -5.374 1.00 47.74 334 LYS A CA 1
ATOM 8026 C C . LYS B 1 334 ? -11.012 -4.350 -4.632 1.00 41.14 334 LYS A C 1
ATOM 8027 O O . LYS B 1 334 ? -10.988 -3.231 -4.159 1.00 40.92 334 LYS A O 1
ATOM 8033 N N . GLY B 1 335 ? -9.932 -5.143 -4.629 1.00 44.70 335 GLY A N 1
ATOM 8034 C CA . GLY B 1 335 ? -8.672 -4.793 -3.959 1.00 42.50 335 GLY A CA 1
ATOM 8035 C C . GLY B 1 335 ? -8.078 -3.477 -4.425 1.00 40.94 335 GLY A C 1
ATOM 8036 O O . GLY B 1 335 ? -7.700 -2.597 -3.616 1.00 42.87 335 GLY A O 1
ATOM 8037 N N . VAL B 1 336 ? -8.061 -3.285 -5.741 1.00 39.83 336 VAL A N 1
ATOM 8038 C CA . VAL B 1 336 ? -7.486 -2.063 -6.289 1.00 40.46 336 VAL A CA 1
ATOM 8039 C C . VAL B 1 336 ? -8.308 -0.861 -5.900 1.00 40.56 336 VAL A C 1
ATOM 8040 O O . VAL B 1 336 ? -7.793 0.152 -5.486 1.00 39.61 336 VAL A O 1
ATOM 8044 N N . VAL B 1 337 ? -9.606 -0.968 -6.121 1.00 39.87 337 VAL A N 1
ATOM 8045 C CA . VAL B 1 337 ? -10.559 0.114 -5.745 1.00 44.76 337 VAL A CA 1
ATOM 8046 C C . VAL B 1 337 ? -10.629 0.461 -4.205 1.00 43.51 337 VAL A C 1
ATOM 8047 O O . VAL B 1 337 ? -10.806 1.609 -3.819 1.00 45.00 337 VAL A O 1
ATOM 8051 N N . GLU B 1 338 ? -10.455 -0.549 -3.374 1.00 44.76 338 GLU A N 1
ATOM 8052 C CA . GLU B 1 338 ? -10.296 -0.382 -1.932 1.00 50.05 338 GLU A CA 1
ATOM 8053 C C . GLU B 1 338 ? -9.108 0.499 -1.594 1.00 48.63 338 GLU A C 1
ATOM 8054 O O . GLU B 1 338 ? -9.242 1.461 -0.832 1.00 46.52 338 GLU A O 1
ATOM 8060 N N . ASN B 1 339 ? -7.941 0.220 -2.183 1.00 44.24 339 ASN A N 1
ATOM 8061 C CA . ASN B 1 339 ? -6.731 1.008 -1.863 1.00 40.11 339 ASN A CA 1
ATOM 8062 C C . ASN B 1 339 ? -6.715 2.296 -2.614 1.00 38.97 339 ASN A C 1
ATOM 8063 O O . ASN B 1 339 ? -6.140 3.284 -2.138 1.00 42.63 339 ASN A O 1
ATOM 8068 N N . ASP B 1 340 ? -7.280 2.297 -3.825 1.00 39.83 340 ASP A N 1
ATOM 8069 C CA . ASP B 1 340 ? -7.332 3.521 -4.597 1.00 46.07 340 ASP A CA 1
ATOM 8070 C C . ASP B 1 340 ? -8.731 3.836 -5.167 1.00 49.28 340 ASP A C 1
ATOM 8071 O O . ASP B 1 340 ? -9.032 3.604 -6.343 1.00 40.72 340 ASP A O 1
ATOM 8076 N N . PRO B 1 341 ? -9.574 4.433 -4.319 1.00 54.07 341 PRO A N 1
ATOM 8077 C CA . PRO B 1 341 ? -10.925 4.722 -4.753 1.00 51.95 341 PRO A CA 1
ATOM 8078 C C . PRO B 1 341 ? -11.013 5.718 -5.975 1.00 48.16 341 PRO A C 1
ATOM 8079 O O . PRO B 1 341 ? -11.971 5.655 -6.720 1.00 46.10 341 PRO A O 1
ATOM 8083 N N . THR B 1 342 ? -10.021 6.576 -6.204 1.00 51.73 342 THR A N 1
ATOM 8084 C CA . THR B 1 342 ? -10.059 7.516 -7.340 1.00 51.51 342 THR A CA 1
ATOM 8085 C C . THR B 1 342 ? -9.991 6.843 -8.702 1.00 52.14 342 THR A C 1
ATOM 8086 O O . THR B 1 342 ? -10.265 7.479 -9.721 1.00 47.19 342 THR A O 1
ATOM 8090 N N . TRP B 1 343 ? -9.583 5.572 -8.728 1.00 49.12 343 TRP A N 1
ATOM 8091 C CA . TRP B 1 343 ? -9.561 4.782 -9.961 1.00 47.55 343 TRP A CA 1
ATOM 8092 C C . TRP B 1 343 ? -10.980 4.628 -10.572 1.00 50.89 343 TRP A C 1
ATOM 8093 O O . TRP B 1 343 ? -11.159 4.717 -11.819 1.00 44.76 343 TRP A O 1
ATOM 8104 N N . LYS B 1 344 ? -11.988 4.505 -9.703 1.00 53.89 344 LYS A N 1
ATOM 8105 C CA . LYS B 1 344 ? -13.398 4.428 -10.123 1.00 52.22 344 LYS A CA 1
ATOM 8106 C C . LYS B 1 344 ? -13.876 5.599 -10.946 1.00 42.87 344 LYS A C 1
ATOM 8107 O O . LYS B 1 344 ? -14.829 5.446 -11.677 1.00 53.45 344 LYS A O 1
ATOM 8113 N N . THR B 1 345 ? -13.262 6.759 -10.776 1.00 47.33 345 THR A N 1
ATOM 8114 C CA . THR B 1 345 ? -13.615 7.962 -11.516 1.00 53.33 345 THR A CA 1
ATOM 8115 C C . THR B 1 345 ? -12.451 8.524 -12.338 1.00 48.74 345 THR A C 1
ATOM 8116 O O . THR B 1 345 ? -12.547 9.623 -12.850 1.00 49.54 345 THR A O 1
ATOM 8120 N N . ASP B 1 346 ? -11.381 7.752 -12.549 1.00 51.68 346 ASP A N 1
ATOM 8121 C CA . ASP B 1 346 ? -10.286 8.203 -13.442 1.00 47.28 346 ASP A CA 1
ATOM 8122 C C . ASP B 1 346 ? -10.845 8.405 -14.853 1.00 40.47 346 ASP A C 1
ATOM 8123 O O . ASP B 1 346 ? -11.752 7.655 -15.300 1.00 44.46 346 ASP A O 1
ATOM 8128 N N . VAL B 1 347 ? -10.279 9.369 -15.556 1.00 41.31 347 VAL A N 1
ATOM 8129 C CA . VAL B 1 347 ? -10.629 9.633 -16.958 1.00 46.26 347 VAL A CA 1
ATOM 8130 C C . VAL B 1 347 ? -10.507 8.391 -17.873 1.00 52.33 347 VAL A C 1
ATOM 8131 O O . VAL B 1 347 ? -11.330 8.189 -18.793 1.00 43.28 347 VAL A O 1
ATOM 8135 N N . MET B 1 348 ? -9.539 7.515 -17.570 1.00 46.10 348 MET A N 1
ATOM 8136 C CA . MET B 1 348 ? -9.407 6.243 -18.280 1.00 45.97 348 MET A CA 1
ATOM 8137 C C . MET B 1 348 ? -10.571 5.319 -18.013 1.00 39.72 348 MET A C 1
ATOM 8138 O O . MET B 1 348 ? -11.037 4.618 -18.915 1.00 47.05 348 MET A O 1
ATOM 8143 N N . THR B 1 349 ? -11.009 5.246 -16.782 1.00 38.86 349 THR A N 1
ATOM 8144 C CA . THR B 1 349 ? -12.115 4.347 -16.440 1.00 41.10 349 THR A CA 1
ATOM 8145 C C . THR B 1 349 ? -13.423 4.823 -17.062 1.00 42.16 349 THR A C 1
ATOM 8146 O O . THR B 1 349 ? -14.206 4.007 -17.528 1.00 44.46 349 THR A O 1
ATOM 8150 N N . LEU B 1 350 ? -13.628 6.142 -17.112 1.00 47.50 350 LEU A N 1
ATOM 8151 C CA . LEU B 1 350 ? -14.926 6.704 -17.547 1.00 50.24 350 LEU A CA 1
ATOM 8152 C C . LEU B 1 350 ? -15.002 6.906 -19.064 1.00 47.80 350 LEU A C 1
ATOM 8153 O O . LEU B 1 350 ? -15.997 6.548 -19.668 1.00 48.18 350 LEU A O 1
ATOM 8158 N N . GLN B 1 351 ? -13.950 7.433 -19.677 1.00 46.56 351 GLN A N 1
ATOM 8159 C CA . GLN B 1 351 ? -13.907 7.563 -21.147 1.00 50.03 351 GLN A CA 1
ATOM 8160 C C . GLN B 1 351 ? -13.356 6.382 -21.946 1.00 47.47 351 GLN A C 1
ATOM 8161 O O . GLN B 1 351 ? -13.469 6.365 -23.177 1.00 45.09 351 GLN A O 1
ATOM 8167 N N . GLY B 1 352 ? -12.827 5.383 -21.252 1.00 42.11 352 GLY A N 1
ATOM 8168 C CA . GLY B 1 352 ? -12.306 4.187 -21.913 1.00 45.67 352 GLY A CA 1
ATOM 8169 C C . GLY B 1 352 ? -11.040 4.422 -22.767 1.00 36.79 352 GLY A C 1
ATOM 8170 O O . GLY B 1 352 ? -10.493 5.561 -22.867 1.00 39.41 352 GLY A O 1
ATOM 8171 N N . LEU B 1 353 ? -10.611 3.306 -23.365 1.00 39.19 353 LEU A N 1
ATOM 8172 C CA . LEU B 1 353 ? -9.423 3.212 -24.194 1.00 39.38 353 LEU A CA 1
ATOM 8173 C C . LEU B 1 353 ? -9.805 2.524 -25.483 1.00 35.06 353 LEU A C 1
ATOM 8174 O O . LEU B 1 353 ? -10.517 1.539 -25.447 1.00 36.67 353 LEU A O 1
ATOM 8179 N N . GLY B 1 354 ? -9.274 3.014 -26.599 1.00 38.34 354 GLY A N 1
ATOM 8180 C CA . GLY B 1 354 ? -9.281 2.269 -27.843 1.00 40.14 354 GLY A CA 1
ATOM 8181 C C . GLY B 1 354 ? -8.173 1.200 -27.811 1.00 37.75 354 GLY A C 1
ATOM 8182 O O . GLY B 1 354 ? -6.987 1.526 -27.965 1.00 35.93 354 GLY A O 1
ATOM 8183 N N . LEU B 1 355 ? -8.594 -0.031 -27.574 1.00 37.71 355 LEU A N 1
ATOM 8184 C CA . LEU B 1 355 ? -7.727 -1.184 -27.355 1.00 38.75 355 LEU A CA 1
ATOM 8185 C C . LEU B 1 355 ? -7.425 -1.895 -28.647 1.00 41.34 355 LEU A C 1
ATOM 8186 O O . LEU B 1 355 ? -8.331 -2.463 -29.315 1.00 38.42 355 LEU A O 1
ATOM 8191 N N . VAL B 1 356 ? -6.152 -1.887 -29.006 1.00 37.39 356 VAL A N 1
ATOM 8192 C CA . VAL B 1 356 ? -5.698 -2.591 -30.196 1.00 39.78 356 VAL A CA 1
ATOM 8193 C C . VAL B 1 356 ? -6.113 -4.063 -30.027 1.00 36.04 356 VAL A C 1
ATOM 8194 O O . VAL B 1 356 ? -6.051 -4.574 -28.903 1.00 36.38 356 VAL A O 1
ATOM 8198 N N . SER B 1 357 ? -6.555 -4.742 -31.081 1.00 38.53 357 SER A N 1
ATOM 8199 C CA . SER B 1 357 ? -6.915 -6.167 -30.948 1.00 39.59 357 SER A CA 1
ATOM 8200 C C . SER B 1 357 ? -5.671 -7.093 -30.725 1.00 40.71 357 SER A C 1
ATOM 8201 O O . SER B 1 357 ? -4.571 -6.825 -31.230 1.00 38.14 357 SER A O 1
ATOM 8204 N N . PRO B 1 358 ? -5.847 -8.177 -29.956 1.00 41.02 358 PRO A N 1
ATOM 8205 C CA . PRO B 1 358 ? -4.739 -9.138 -29.803 1.00 44.13 358 PRO A CA 1
ATOM 8206 C C . PRO B 1 358 ? -4.264 -9.679 -31.140 1.00 41.10 358 PRO A C 1
ATOM 8207 O O . PRO B 1 358 ? -3.147 -10.059 -31.251 1.00 40.28 358 PRO A O 1
ATOM 8211 N N . LYS B 1 359 ? -5.103 -9.675 -32.147 1.00 39.39 359 LYS A N 1
ATOM 8212 C CA . LYS B 1 359 ? -4.734 -10.129 -33.471 1.00 42.34 359 LYS A CA 1
ATOM 8213 C C . LYS B 1 359 ? -3.829 -9.136 -34.172 1.00 40.18 359 LYS A C 1
ATOM 8214 O O . LYS B 1 359 ? -3.080 -9.505 -35.038 1.00 38.53 359 LYS A O 1
ATOM 8220 N N . LYS B 1 360 ? -3.905 -7.864 -33.838 1.00 36.77 360 LYS A N 1
ATOM 8221 C CA . LYS B 1 360 ? -3.112 -6.888 -34.539 1.00 35.82 360 LYS A CA 1
ATOM 8222 C C . LYS B 1 360 ? -2.072 -6.231 -33.643 1.00 34.85 360 LYS A C 1
ATOM 8223 O O . LYS B 1 360 ? -1.410 -5.288 -34.080 1.00 31.85 360 LYS A O 1
ATOM 8229 N N . VAL B 1 361 ? -1.931 -6.706 -32.406 1.00 33.23 361 VAL A N 1
ATOM 8230 C CA . VAL B 1 361 ? -1.064 -5.985 -31.494 1.00 33.35 361 VAL A CA 1
ATOM 8231 C C . VAL B 1 361 ? 0.411 -6.089 -31.927 1.00 31.11 361 VAL A C 1
ATOM 8232 O O . VAL B 1 361 ? 1.126 -5.111 -31.791 1.00 30.24 361 VAL A O 1
ATOM 8236 N N . TYR B 1 362 ? 0.861 -7.237 -32.451 1.00 33.56 362 TYR A N 1
ATOM 8237 C CA . TYR B 1 362 ? 2.259 -7.306 -32.937 1.00 33.62 362 TYR A CA 1
ATOM 8238 C C . TYR B 1 362 ? 2.443 -6.325 -34.104 1.00 31.88 362 TYR A C 1
ATOM 8239 O O . TYR B 1 362 ? 3.456 -5.580 -34.206 1.00 27.88 362 TYR A O 1
ATOM 8248 N N . LYS B 1 363 ? 1.444 -6.278 -34.969 1.00 30.21 363 LYS A N 1
ATOM 8249 C CA . LYS B 1 363 ? 1.592 -5.402 -36.096 1.00 32.69 363 LYS A CA 1
ATOM 8250 C C . LYS B 1 363 ? 1.677 -3.936 -35.665 1.00 30.76 363 LYS A C 1
ATOM 8251 O O . LYS B 1 363 ? 2.442 -3.123 -36.216 1.00 30.90 363 LYS A O 1
ATOM 8257 N N . PHE B 1 364 ? 0.890 -3.566 -34.654 1.00 29.17 364 PHE A N 1
ATOM 8258 C CA . PHE B 1 364 ? 0.970 -2.205 -34.109 1.00 29.28 364 PHE A CA 1
ATOM 8259 C C . PHE B 1 364 ? 2.382 -1.871 -33.598 1.00 30.38 364 PHE A C 1
ATOM 8260 O O . PHE B 1 364 ? 2.971 -0.863 -33.988 1.00 29.85 364 PHE A O 1
ATOM 8268 N N . TYR B 1 365 ? 2.881 -2.702 -32.669 1.00 29.18 365 TYR A N 1
ATOM 8269 C CA . TYR B 1 365 ? 4.161 -2.396 -32.041 1.00 32.37 365 TYR A CA 1
ATOM 8270 C C . TYR B 1 365 ? 5.274 -2.421 -33.118 1.00 27.83 365 TYR A C 1
ATOM 8271 O O . TYR B 1 365 ? 6.113 -1.536 -33.147 1.00 31.34 365 TYR A O 1
ATOM 8280 N N . ASN B 1 366 ? 5.225 -3.413 -33.992 1.00 27.98 366 ASN A N 1
ATOM 8281 C CA . ASN B 1 366 ? 6.238 -3.529 -35.081 1.00 29.16 366 ASN A CA 1
ATOM 8282 C C . ASN B 1 366 ? 6.256 -2.328 -36.007 1.00 28.21 366 ASN A C 1
ATOM 8283 O O . ASN B 1 366 ? 7.322 -1.702 -36.261 1.00 27.20 366 ASN A O 1
ATOM 8288 N N . GLU B 1 367 ? 5.080 -1.861 -36.377 1.00 30.73 367 GLU A N 1
ATOM 8289 C CA . GLU B 1 367 ? 5.067 -0.602 -37.192 1.00 32.94 367 GLU A CA 1
ATOM 8290 C C . GLU B 1 367 ? 5.560 0.582 -36.454 1.00 30.00 367 GLU A C 1
ATOM 8291 O O . GLU B 1 367 ? 6.394 1.378 -36.983 1.00 29.78 367 GLU A O 1
ATOM 8297 N N . LEU B 1 368 ? 5.129 0.734 -35.209 1.00 33.37 368 LEU A N 1
ATOM 8298 C CA . LEU B 1 368 ? 5.672 1.836 -34.379 1.00 29.45 368 LEU A CA 1
ATOM 8299 C C . LEU B 1 368 ? 7.195 1.750 -34.201 1.00 29.30 368 LEU A C 1
ATOM 8300 O O . LEU B 1 368 ? 7.960 2.708 -34.378 1.00 29.93 368 LEU A O 1
ATOM 8305 N N . HIS B 1 369 ? 7.639 0.602 -33.744 1.00 28.36 369 HIS A N 1
ATOM 8306 C CA . HIS B 1 369 ? 9.078 0.442 -33.413 1.00 28.25 369 HIS A CA 1
ATOM 8307 C C . HIS B 1 369 ? 10.000 0.370 -34.648 1.00 27.51 369 HIS A C 1
ATOM 8308 O O . HIS B 1 369 ? 11.191 0.748 -34.579 1.00 30.88 369 HIS A O 1
ATOM 8315 N N . SER B 1 370 ? 9.474 -0.149 -35.756 1.00 29.35 370 SER A N 1
ATOM 8316 C CA . SER B 1 370 ? 10.204 -0.073 -37.017 1.00 30.84 370 SER A CA 1
ATOM 8317 C C . SER B 1 370 ? 10.503 1.364 -37.478 1.00 31.55 370 SER A C 1
ATOM 8318 O O . SER B 1 370 ? 11.655 1.691 -37.867 1.00 29.95 370 SER A O 1
ATOM 8321 N N . TYR B 1 371 ? 9.465 2.217 -37.406 1.00 34.56 371 TYR A N 1
ATOM 8322 C CA . TYR B 1 371 ? 9.575 3.637 -37.725 1.00 31.18 371 TYR A CA 1
ATOM 8323 C C . TYR B 1 371 ? 10.633 4.253 -36.821 1.00 31.82 371 TYR A C 1
ATOM 8324 O O . TYR B 1 371 ? 11.631 4.883 -37.288 1.00 29.93 371 TYR A O 1
ATOM 8333 N N . LEU B 1 372 ? 10.469 4.019 -35.500 1.00 30.96 372 LEU A N 1
ATOM 8334 C CA . LEU B 1 372 ? 11.422 4.559 -34.543 1.00 28.75 372 LEU A CA 1
ATOM 8335 C C . LEU B 1 372 ? 12.835 4.036 -34.759 1.00 29.01 372 LEU A C 1
ATOM 8336 O O . LEU B 1 372 ? 13.786 4.804 -34.793 1.00 27.25 372 LEU A O 1
ATOM 8341 N N . ALA B 1 373 ? 12.983 2.722 -34.887 1.00 28.92 373 ALA A N 1
ATOM 8342 C CA . ALA B 1 373 ? 14.317 2.175 -35.045 1.00 28.99 373 ALA A CA 1
ATOM 8343 C C . ALA B 1 373 ? 14.962 2.692 -36.362 1.00 28.98 373 ALA A C 1
ATOM 8344 O O . ALA B 1 373 ? 16.166 3.024 -36.399 1.00 30.16 373 ALA A O 1
ATOM 8346 N N . ASP B 1 374 ? 14.171 2.795 -37.438 1.00 30.41 374 ASP A N 1
ATOM 8347 C CA . ASP B 1 374 ? 14.731 3.277 -38.717 1.00 34.34 374 ASP A CA 1
ATOM 8348 C C . ASP B 1 374 ? 15.152 4.738 -38.594 1.00 37.06 374 ASP A C 1
ATOM 8349 O O . ASP B 1 374 ? 16.079 5.181 -39.298 1.00 35.67 374 ASP A O 1
ATOM 8354 N N . ALA B 1 375 ? 14.530 5.477 -37.668 1.00 34.23 375 ALA A N 1
ATOM 8355 C CA . ALA B 1 375 ? 14.955 6.815 -37.383 1.00 35.26 375 ALA A CA 1
ATOM 8356 C C . ALA B 1 375 ? 16.165 6.964 -36.446 1.00 39.53 375 ALA A C 1
ATOM 8357 O O . ALA B 1 375 ? 16.544 8.098 -36.185 1.00 35.77 375 ALA A O 1
ATOM 8359 N N . GLY B 1 376 ? 16.736 5.862 -35.935 1.00 33.64 376 GLY A N 1
ATOM 8360 C CA . GLY B 1 376 ? 17.865 5.904 -34.989 1.00 33.91 376 GLY A CA 1
ATOM 8361 C C . GLY B 1 376 ? 17.559 5.760 -33.482 1.00 31.37 376 GLY A C 1
ATOM 8362 O O . GLY B 1 376 ? 18.453 5.901 -32.674 1.00 32.28 376 GLY A O 1
ATOM 8363 N N . VAL B 1 377 ? 16.288 5.581 -33.124 1.00 29.33 377 VAL A N 1
ATOM 8364 C CA . VAL B 1 377 ? 15.889 5.349 -31.754 1.00 31.89 377 VAL A CA 1
ATOM 8365 C C . VAL B 1 377 ? 16.328 3.934 -31.272 1.00 33.27 377 VAL A C 1
ATOM 8366 O O . VAL B 1 377 ? 16.087 2.955 -31.959 1.00 33.03 377 VAL A O 1
ATOM 8370 N N . ASP B 1 378 ? 16.846 3.848 -30.050 1.00 31.48 378 ASP A N 1
ATOM 8371 C CA . ASP B 1 378 ? 17.446 2.643 -29.474 1.00 30.30 378 ASP A CA 1
ATOM 8372 C C . ASP B 1 378 ? 16.618 1.905 -28.437 1.00 31.44 378 ASP A C 1
ATOM 8373 O O . ASP B 1 378 ? 16.968 0.778 -28.033 1.00 29.53 378 ASP A O 1
ATOM 8378 N N . GLY B 1 379 ? 15.528 2.520 -27.994 1.00 31.26 379 GLY A N 1
ATOM 8379 C CA . GLY B 1 379 ? 14.633 1.888 -27.080 1.00 28.52 379 GLY A CA 1
ATOM 8380 C C . GLY B 1 379 ? 13.427 2.715 -26.708 1.00 31.15 379 GLY A C 1
ATOM 8381 O O . GLY B 1 379 ? 13.259 3.850 -27.167 1.00 30.35 379 GLY A O 1
ATOM 8382 N N . VAL B 1 380 ? 12.576 2.088 -25.900 1.00 27.89 380 VAL A N 1
ATOM 8383 C CA . VAL B 1 380 ? 11.334 2.638 -25.430 1.00 26.74 380 VAL A CA 1
ATOM 8384 C C . VAL B 1 380 ? 11.156 2.502 -23.918 1.00 30.35 380 VAL A C 1
ATOM 8385 O O . VAL B 1 380 ? 11.515 1.499 -23.275 1.00 27.95 380 VAL A O 1
ATOM 8389 N N . LYS B 1 381 ? 10.568 3.546 -23.334 1.00 30.37 381 LYS A N 1
ATOM 8390 C CA . LYS B 1 381 ? 10.059 3.538 -21.965 1.00 28.90 381 LYS A CA 1
ATOM 8391 C C . LYS B 1 381 ? 8.565 3.278 -22.123 1.00 30.14 381 LYS A C 1
ATOM 8392 O O . LYS B 1 381 ? 7.845 4.111 -22.714 1.00 30.81 381 LYS A O 1
ATOM 8398 N N . VAL B 1 382 ? 8.099 2.120 -21.662 1.00 26.99 382 VAL A N 1
ATOM 8399 C CA . VAL B 1 382 ? 6.769 1.660 -21.980 1.00 28.40 382 VAL A CA 1
ATOM 8400 C C . VAL B 1 382 ? 5.961 1.735 -20.709 1.00 31.75 382 VAL A C 1
ATOM 8401 O O . VAL B 1 382 ? 6.156 0.933 -19.774 1.00 31.75 382 VAL A O 1
ATOM 8405 N N . ALA B 1 383 ? 5.087 2.739 -20.666 1.00 31.75 383 ALA A N 1
ATOM 8406 C CA . ALA B 1 383 ? 4.280 3.057 -19.491 1.00 33.88 383 ALA A CA 1
ATOM 8407 C C . ALA B 1 383 ? 2.859 2.549 -19.603 1.00 33.93 383 ALA A C 1
ATOM 8408 O O . ALA B 1 383 ? 2.499 1.887 -20.571 1.00 32.32 383 ALA A O 1
ATOM 8410 N N . VAL B 1 384 ? 2.088 2.801 -18.541 1.00 33.74 384 VAL A N 1
ATOM 8411 C CA . VAL B 1 384 ? 0.664 2.477 -18.442 1.00 32.33 384 VAL A CA 1
ATOM 8412 C C . VAL B 1 384 ? 0.371 1.014 -18.465 1.00 34.32 384 VAL A C 1
ATOM 8413 O O . VAL B 1 384 ? -0.735 0.567 -18.877 1.00 33.65 384 VAL A O 1
ATOM 8417 N N . GLN B 1 385 ? 1.320 0.204 -18.024 1.00 31.41 385 GLN A N 1
ATOM 8418 C CA . GLN B 1 385 ? 1.222 -1.234 -18.337 1.00 32.66 385 GLN A CA 1
ATOM 8419 C C . GLN B 1 385 ? 0.098 -2.028 -17.676 1.00 33.61 385 GLN A C 1
ATOM 8420 O O . GLN B 1 385 ? -0.518 -2.937 -18.311 1.00 31.09 385 GLN A O 1
ATOM 8426 N N . CYS B 1 386 ? -0.155 -1.746 -16.394 1.00 38.68 386 CYS A N 1
ATOM 8427 C CA . CYS B 1 386 ? -1.164 -2.521 -15.653 1.00 34.32 386 CYS A CA 1
ATOM 8428 C C . CYS B 1 386 ? -2.593 -2.305 -16.131 1.00 33.47 386 CYS A C 1
ATOM 8429 O O . CYS B 1 386 ? -3.418 -3.105 -15.712 1.00 34.95 386 CYS A O 1
ATOM 8432 N N . VAL B 1 387 ? -2.896 -1.318 -17.022 1.00 35.62 387 VAL A N 1
ATOM 8433 C CA . VAL B 1 387 ? -4.294 -1.176 -17.578 1.00 37.08 387 VAL A CA 1
ATOM 8434 C C . VAL B 1 387 ? -4.839 -2.435 -18.183 1.00 35.92 387 VAL A C 1
ATOM 8435 O O . VAL B 1 387 ? -6.057 -2.702 -18.105 1.00 37.83 387 VAL A O 1
ATOM 8439 N N . LEU B 1 388 ? -3.977 -3.226 -18.797 1.00 34.44 388 LEU A N 1
ATOM 8440 C CA . LEU B 1 388 ? -4.436 -4.438 -19.479 1.00 34.42 388 LEU A CA 1
ATOM 8441 C C . LEU B 1 388 ? -5.202 -5.388 -18.558 1.00 35.85 388 LEU A C 1
ATOM 8442 O O . LEU B 1 388 ? -6.135 -6.080 -19.000 1.00 34.16 388 LEU A O 1
ATOM 8447 N N . GLU B 1 389 ? -4.822 -5.457 -17.293 1.00 38.57 389 GLU A N 1
ATOM 8448 C CA . GLU B 1 389 ? -5.538 -6.331 -16.397 1.00 38.72 389 GLU A CA 1
ATOM 8449 C C . GLU B 1 389 ? -7.044 -5.952 -16.292 1.00 38.64 389 GLU A C 1
ATOM 8450 O O . GLU B 1 389 ? -7.782 -6.752 -15.827 1.00 41.94 389 GLU A O 1
ATOM 8456 N N . THR B 1 390 ? -7.407 -4.714 -16.613 1.00 38.38 390 THR A N 1
ATOM 8457 C CA . THR B 1 390 ? -8.766 -4.207 -16.499 1.00 42.19 390 THR A CA 1
ATOM 8458 C C . THR B 1 390 ? -9.561 -4.327 -17.791 1.00 45.53 390 THR A C 1
ATOM 8459 O O . THR B 1 390 ? -10.729 -4.002 -17.797 1.00 41.12 390 THR A O 1
ATOM 8463 N N . LEU B 1 391 ? -8.935 -4.801 -18.866 1.00 40.14 391 LEU A N 1
ATOM 8464 C CA . LEU B 1 391 ? -9.520 -4.762 -20.186 1.00 37.54 391 LEU A CA 1
ATOM 8465 C C . LEU B 1 391 ? -9.658 -6.137 -20.751 1.00 39.99 391 LEU A C 1
ATOM 8466 O O . LEU B 1 391 ? -9.836 -6.283 -21.952 1.00 41.88 391 LEU A O 1
ATOM 8471 N N . GLY B 1 392 ? -9.640 -7.160 -19.889 1.00 39.46 392 GLY A N 1
ATOM 8472 C CA . GLY B 1 392 ? -9.658 -8.549 -20.331 1.00 40.02 392 GLY A CA 1
ATOM 8473 C C . GLY B 1 392 ? -11.038 -9.188 -20.500 1.00 41.32 392 GLY A C 1
ATOM 8474 O O . GLY B 1 392 ? -11.151 -10.359 -20.942 1.00 39.44 392 GLY A O 1
ATOM 8475 N N . GLY B 1 393 ? -12.098 -8.451 -20.179 1.00 42.40 393 GLY A N 1
ATOM 8476 C CA . GLY B 1 393 ? -13.489 -8.974 -20.356 1.00 42.99 393 GLY A CA 1
ATOM 8477 C C . GLY B 1 393 ? -13.784 -9.626 -21.706 1.00 45.22 393 GLY A C 1
ATOM 8478 O O . GLY B 1 393 ? -14.208 -10.763 -21.782 1.00 46.57 393 GLY A O 1
ATOM 8479 N N . GLY B 1 394 ? -13.521 -8.992 -22.819 1.00 48.74 394 GLY A N 1
ATOM 8480 C CA . GLY B 1 394 ? -13.804 -9.763 -24.069 1.00 62.74 394 GLY A CA 1
ATOM 8481 C C . GLY B 1 394 ? -12.976 -11.046 -24.348 1.00 59.59 394 GLY A C 1
ATOM 8482 O O . GLY B 1 394 ? -13.307 -11.847 -25.233 1.00 46.21 394 GLY A O 1
ATOM 8483 N N . LEU B 1 395 ? -11.872 -11.232 -23.628 1.00 50.74 395 LEU A N 1
ATOM 8484 C CA . LEU B 1 395 ? -10.643 -11.707 -24.313 1.00 46.26 395 LEU A CA 1
ATOM 8485 C C . LEU B 1 395 ? -9.827 -12.677 -23.485 1.00 45.70 395 LEU A C 1
ATOM 8486 O O . LEU B 1 395 ? -8.617 -12.732 -23.610 1.00 45.51 395 LEU A O 1
ATOM 8491 N N . GLY B 1 396 ? -10.505 -13.459 -22.641 1.00 40.99 396 GLY A N 1
ATOM 8492 C CA . GLY B 1 396 ? -9.863 -14.486 -21.814 1.00 41.51 396 GLY A CA 1
ATOM 8493 C C . GLY B 1 396 ? -9.357 -14.007 -20.442 1.00 39.70 396 GLY A C 1
ATOM 8494 O O . GLY B 1 396 ? -8.807 -14.806 -19.689 1.00 41.74 396 GLY A O 1
ATOM 8495 N N . GLY B 1 397 ? -9.517 -12.711 -20.149 1.00 36.92 397 GLY A N 1
ATOM 8496 C CA . GLY B 1 397 ? -9.175 -12.168 -18.844 1.00 40.28 397 GLY A CA 1
ATOM 8497 C C . GLY B 1 397 ? -7.794 -11.527 -18.765 1.00 39.70 397 GLY A C 1
ATOM 8498 O O . GLY B 1 397 ? -7.115 -11.362 -19.772 1.00 35.59 397 GLY A O 1
ATOM 8499 N N . ARG B 1 398 ? -7.420 -11.172 -17.550 1.00 33.41 398 ARG A N 1
ATOM 8500 C CA . ARG B 1 398 ? -6.264 -10.358 -17.277 1.00 36.92 398 ARG A CA 1
ATOM 8501 C C . ARG B 1 398 ? -4.906 -10.979 -17.574 1.00 35.88 398 ARG A C 1
ATOM 8502 O O . ARG B 1 398 ? -3.983 -10.258 -17.953 1.00 35.71 398 ARG A O 1
ATOM 8510 N N . VAL B 1 399 ? -4.797 -12.274 -17.339 1.00 37.44 399 VAL A N 1
ATOM 8511 C CA . VAL B 1 399 ? -3.525 -12.976 -17.484 1.00 37.29 399 VAL A CA 1
ATOM 8512 C C . VAL B 1 399 ? -3.242 -13.157 -18.982 1.00 36.00 399 VAL A C 1
ATOM 8513 O O . VAL B 1 399 ? -2.161 -12.797 -19.512 1.00 34.43 399 VAL A O 1
ATOM 8517 N N . GLU B 1 400 ? -4.273 -13.599 -19.671 1.00 36.82 400 GLU A N 1
ATOM 8518 C CA . GLU B 1 400 ? -4.254 -13.863 -21.108 1.00 42.00 400 GLU A CA 1
ATOM 8519 C C . GLU B 1 400 ? -3.937 -12.604 -21.943 1.00 40.41 400 GLU A C 1
ATOM 8520 O O . GLU B 1 400 ? -3.037 -12.642 -22.816 1.00 36.59 400 GLU A O 1
ATOM 8526 N N . LEU B 1 401 ? -4.662 -11.514 -21.680 1.00 35.79 401 LEU A N 1
ATOM 8527 C CA . LEU B 1 401 ? -4.448 -10.301 -22.390 1.00 35.31 401 LEU A CA 1
ATOM 8528 C C . LEU B 1 401 ? -3.044 -9.744 -22.114 1.00 33.98 401 LEU A C 1
ATOM 8529 O O . LEU B 1 401 ? -2.394 -9.316 -23.047 1.00 32.75 401 LEU A O 1
ATOM 8534 N N . THR B 1 402 ? -2.610 -9.720 -20.852 1.00 32.08 402 THR A N 1
ATOM 8535 C CA . THR B 1 402 ? -1.296 -9.243 -20.503 1.00 31.80 402 THR A CA 1
ATOM 8536 C C . THR B 1 402 ? -0.220 -10.084 -21.245 1.00 34.81 402 THR A C 1
ATOM 8537 O O . THR B 1 402 ? 0.739 -9.532 -21.796 1.00 34.02 402 THR A O 1
ATOM 8541 N N . ARG B 1 403 ? -0.407 -11.387 -21.259 1.00 32.06 403 ARG A N 1
ATOM 8542 C CA . ARG B 1 403 ? 0.530 -12.322 -21.873 1.00 32.72 403 ARG A CA 1
ATOM 8543 C C . ARG B 1 403 ? 0.623 -12.021 -23.376 1.00 34.59 403 ARG A C 1
ATOM 8544 O O . ARG B 1 403 ? 1.728 -11.887 -23.924 1.00 31.70 403 ARG A O 1
ATOM 8552 N N . GLN B 1 404 ? -0.513 -11.846 -24.038 1.00 33.31 404 GLN A N 1
ATOM 8553 C CA . GLN B 1 404 ? -0.490 -11.603 -25.484 1.00 34.27 404 GLN A CA 1
ATOM 8554 C C . GLN B 1 404 ? 0.191 -10.315 -25.856 1.00 33.36 404 GLN A C 1
ATOM 8555 O O . GLN B 1 404 ? 0.982 -10.277 -26.787 1.00 32.88 404 GLN A O 1
ATOM 8561 N N . PHE B 1 405 ? -0.096 -9.242 -25.126 1.00 34.25 405 PHE A N 1
ATOM 8562 C CA . PHE B 1 405 ? 0.456 -7.943 -25.454 1.00 32.34 405 PHE A CA 1
ATOM 8563 C C . PHE B 1 405 ? 1.984 -7.932 -25.195 1.00 35.17 405 PHE A C 1
ATOM 8564 O O . PHE B 1 405 ? 2.750 -7.321 -25.942 1.00 34.87 405 PHE A O 1
ATOM 8572 N N . HIS B 1 406 ? 2.404 -8.585 -24.121 1.00 32.44 406 HIS A N 1
ATOM 8573 C CA . HIS B 1 406 ? 3.830 -8.642 -23.736 1.00 32.64 406 HIS A CA 1
ATOM 8574 C C . HIS B 1 406 ? 4.648 -9.521 -24.694 1.00 30.17 406 HIS A C 1
ATOM 8575 O O . HIS B 1 406 ? 5.777 -9.224 -25.022 1.00 27.91 406 HIS A O 1
ATOM 8582 N N . GLN B 1 407 ? 4.053 -10.605 -25.083 1.00 28.87 407 GLN A N 1
ATOM 8583 C CA . GLN B 1 407 ? 4.597 -11.459 -26.123 1.00 32.03 407 GLN A CA 1
ATOM 8584 C C . GLN B 1 407 ? 4.868 -10.633 -27.401 1.00 34.24 407 GLN A C 1
ATOM 8585 O O . GLN B 1 407 ? 5.959 -10.727 -27.975 1.00 29.20 407 GLN A O 1
ATOM 8591 N N . ALA B 1 408 ? 3.884 -9.848 -27.826 1.00 30.52 408 ALA A N 1
ATOM 8592 C CA . ALA B 1 408 ? 4.043 -9.014 -28.992 1.00 32.73 408 ALA A CA 1
ATOM 8593 C C . ALA B 1 408 ? 5.082 -7.904 -28.769 1.00 32.62 408 ALA A C 1
ATOM 8594 O O . ALA B 1 408 ? 5.919 -7.605 -29.666 1.00 28.07 408 ALA A O 1
ATOM 8596 N N . LEU B 1 409 ? 5.032 -7.279 -27.589 1.00 28.36 409 LEU A N 1
ATOM 8597 C CA . LEU B 1 409 ? 5.963 -6.202 -27.285 1.00 30.14 409 LEU A CA 1
ATOM 8598 C C . LEU B 1 409 ? 7.412 -6.697 -27.319 1.00 30.14 409 LEU A C 1
ATOM 8599 O O . LEU B 1 409 ? 8.289 -6.083 -27.898 1.00 29.38 409 LEU A O 1
ATOM 8604 N N . ASP B 1 410 ? 7.617 -7.822 -26.694 1.00 28.71 410 ASP A N 1
ATOM 8605 C CA . ASP B 1 410 ? 8.930 -8.436 -26.649 1.00 32.98 410 ASP A CA 1
ATOM 8606 C C . ASP B 1 410 ? 9.453 -8.784 -28.028 1.00 30.19 410 ASP A C 1
ATOM 8607 O O . ASP B 1 410 ? 10.631 -8.541 -28.313 1.00 30.28 410 ASP A O 1
ATOM 8612 N N . SER B 1 411 ? 8.593 -9.391 -28.865 1.00 28.60 411 SER A N 1
ATOM 8613 C CA . SER B 1 411 ? 8.973 -9.721 -30.242 1.00 30.61 411 SER A CA 1
ATOM 8614 C C . SER B 1 411 ? 9.461 -8.460 -31.025 1.00 31.63 411 SER A C 1
ATOM 8615 O O . SER B 1 411 ? 10.474 -8.505 -31.696 1.00 29.76 411 SER A O 1
ATOM 8618 N N . SER B 1 412 ? 8.708 -7.353 -30.912 1.00 29.47 412 SER A N 1
ATOM 8619 C CA . SER B 1 412 ? 9.030 -6.124 -31.590 1.00 26.86 412 SER A CA 1
ATOM 8620 C C . SER B 1 412 ? 10.261 -5.448 -30.999 1.00 28.60 412 SER A C 1
ATOM 8621 O O . SER B 1 412 ? 11.039 -4.898 -31.752 1.00 25.59 412 SER A O 1
ATOM 8624 N N . VAL B 1 413 ? 10.482 -5.506 -29.663 1.00 25.88 413 VAL A N 1
ATOM 8625 C CA . VAL B 1 413 ? 11.663 -4.904 -29.065 1.00 25.95 413 VAL A CA 1
ATOM 8626 C C . VAL B 1 413 ? 12.908 -5.704 -29.484 1.00 27.92 413 VAL A C 1
ATOM 8627 O O . VAL B 1 413 ? 13.934 -5.146 -29.807 1.00 28.68 413 VAL A O 1
ATOM 8631 N N . ALA B 1 414 ? 12.824 -7.021 -29.447 1.00 26.72 414 ALA A N 1
ATOM 8632 C CA . ALA B 1 414 ? 13.986 -7.870 -29.808 1.00 27.64 414 ALA A CA 1
ATOM 8633 C C . ALA B 1 414 ? 14.365 -7.638 -31.283 1.00 30.68 414 ALA A C 1
ATOM 8634 O O . ALA B 1 414 ? 15.536 -7.639 -31.596 1.00 31.29 414 ALA A O 1
ATOM 8636 N N . LYS B 1 415 ? 13.360 -7.402 -32.152 1.00 27.77 415 LYS A N 1
ATOM 8637 C CA . LYS B 1 415 ? 13.580 -7.049 -33.560 1.00 29.44 415 LYS A CA 1
ATOM 8638 C C . LYS B 1 415 ? 14.190 -5.654 -33.741 1.00 31.92 415 LYS A C 1
ATOM 8639 O O . LYS B 1 415 ? 15.170 -5.472 -34.453 1.00 29.04 415 LYS A O 1
ATOM 8645 N N . ASN B 1 416 ? 13.532 -4.671 -33.162 1.00 29.35 416 ASN A N 1
ATOM 8646 C CA . ASN B 1 416 ? 13.793 -3.307 -33.503 1.00 26.30 416 ASN A CA 1
ATOM 8647 C C . ASN B 1 416 ? 14.773 -2.615 -32.604 1.00 25.99 416 ASN A C 1
ATOM 8648 O O . ASN B 1 416 ? 15.429 -1.663 -33.053 1.00 23.52 416 ASN A O 1
ATOM 8653 N N . PHE B 1 417 ? 14.893 -3.071 -31.348 1.00 25.03 417 PHE A N 1
ATOM 8654 C CA . PHE B 1 417 ? 15.776 -2.454 -30.345 1.00 28.19 417 PHE A CA 1
ATOM 8655 C C . PHE B 1 417 ? 16.620 -3.599 -29.738 1.00 29.36 417 PHE A C 1
ATOM 8656 O O . PHE B 1 417 ? 16.523 -3.926 -28.535 1.00 27.99 417 PHE A O 1
ATOM 8664 N N . PRO B 1 418 ? 17.484 -4.172 -30.556 1.00 30.68 418 PRO A N 1
ATOM 8665 C CA . PRO B 1 418 ? 18.233 -5.364 -30.100 1.00 32.63 418 PRO A CA 1
ATOM 8666 C C . PRO B 1 418 ? 19.281 -5.190 -28.993 1.00 32.73 418 PRO A C 1
ATOM 8667 O O . PRO B 1 418 ? 19.859 -6.192 -28.583 1.00 30.74 418 PRO A O 1
ATOM 8671 N N . ASP B 1 419 ? 19.520 -3.985 -28.487 1.00 29.84 419 ASP A N 1
ATOM 8672 C CA . ASP B 1 419 ? 20.285 -3.832 -27.249 1.00 32.15 419 ASP A CA 1
ATOM 8673 C C . ASP B 1 419 ? 19.356 -4.107 -26.026 1.00 33.05 419 ASP A C 1
ATOM 8674 O O . ASP B 1 419 ? 19.755 -3.913 -24.907 1.00 34.87 419 ASP A O 1
ATOM 8679 N N . ASN B 1 420 ? 18.142 -4.623 -26.265 1.00 32.48 420 ASN A N 1
ATOM 8680 C CA . ASN B 1 420 ? 17.076 -4.815 -25.263 1.00 29.97 420 ASN A CA 1
ATOM 8681 C C . ASN B 1 420 ? 16.611 -3.453 -24.674 1.00 31.97 420 ASN A C 1
ATOM 8682 O O . ASN B 1 420 ? 16.645 -3.190 -23.422 1.00 28.44 420 ASN A O 1
ATOM 8687 N N . GLY B 1 421 ? 16.228 -2.584 -25.596 1.00 29.56 421 GLY A N 1
ATOM 8688 C CA . GLY B 1 421 ? 15.915 -1.207 -25.255 1.00 30.97 421 GLY A CA 1
ATOM 8689 C C . GLY B 1 421 ? 14.503 -1.092 -24.757 1.00 32.37 421 GLY A C 1
ATOM 8690 O O . GLY B 1 421 ? 13.597 -0.636 -25.489 1.00 29.98 421 GLY A O 1
ATOM 8691 N N . CYS B 1 422 ? 14.296 -1.466 -23.490 1.00 32.58 422 CYS A N 1
ATOM 8692 C CA . CYS B 1 422 ? 12.954 -1.363 -22.964 1.00 32.17 422 CYS A CA 1
ATOM 8693 C C . CYS B 1 422 ? 13.033 -1.116 -21.483 1.00 35.66 422 CYS A C 1
ATOM 8694 O O . CYS B 1 422 ? 13.721 -1.890 -20.757 1.00 33.41 422 CYS A O 1
ATOM 8697 N N . ILE B 1 423 ? 12.356 -0.050 -21.030 1.00 31.14 423 ILE A N 1
ATOM 8698 C CA . ILE B 1 423 ? 12.114 0.233 -19.599 1.00 29.58 423 ILE A CA 1
ATOM 8699 C C . ILE B 1 423 ? 10.641 0.051 -19.262 1.00 30.80 423 ILE A C 1
ATOM 8700 O O . ILE B 1 423 ? 9.787 0.723 -19.828 1.00 32.51 423 ILE A O 1
ATOM 8705 N N . ALA B 1 424 ? 10.350 -0.865 -18.336 1.00 28.78 424 ALA A N 1
ATOM 8706 C CA . ALA B 1 424 ? 8.987 -1.120 -17.923 1.00 28.75 424 ALA A CA 1
ATOM 8707 C C . ALA B 1 424 ? 8.582 -0.068 -16.911 1.00 34.17 424 ALA A C 1
ATOM 8708 O O . ALA B 1 424 ? 9.360 0.257 -15.994 1.00 33.12 424 ALA A O 1
ATOM 8710 N N . CYS B 1 425 ? 7.356 0.452 -17.064 1.00 29.55 425 CYS A N 1
ATOM 8711 C CA . CYS B 1 425 ? 6.905 1.590 -16.277 1.00 30.20 425 CYS A CA 1
ATOM 8712 C C . CYS B 1 425 ? 5.406 1.440 -15.989 1.00 29.78 425 CYS A C 1
ATOM 8713 O O . CYS B 1 425 ? 4.643 0.981 -16.864 1.00 30.03 425 CYS A O 1
ATOM 8716 N N . MET B 1 426 ? 5.001 1.678 -14.718 1.00 29.87 426 MET A N 1
ATOM 8717 C CA . MET B 1 426 ? 3.623 1.475 -14.233 1.00 31.99 426 MET A CA 1
ATOM 8718 C C . MET B 1 426 ? 3.193 0.054 -14.415 1.00 32.59 426 MET A C 1
ATOM 8719 O O . MET B 1 426 ? 2.099 -0.281 -14.960 1.00 33.10 426 MET A O 1
ATOM 8724 N N . SER B 1 427 ? 4.098 -0.823 -14.015 1.00 30.72 427 SER A N 1
ATOM 8725 C CA . SER B 1 427 ? 3.997 -2.229 -14.393 1.00 30.63 427 SER A CA 1
ATOM 8726 C C . SER B 1 427 ? 4.046 -3.166 -13.187 1.00 32.22 427 SER A C 1
ATOM 8727 O O . SER B 1 427 ? 4.390 -4.340 -13.366 1.00 32.89 427 SER A O 1
ATOM 8730 N N . HIS B 1 428 ? 3.654 -2.725 -11.976 1.00 32.76 428 HIS A N 1
ATOM 8731 C CA . HIS B 1 428 ? 3.849 -3.594 -10.800 1.00 29.97 428 HIS A CA 1
ATOM 8732 C C . HIS B 1 428 ? 2.723 -4.563 -10.543 1.00 33.43 428 HIS A C 1
ATOM 8733 O O . HIS B 1 428 ? 2.187 -4.547 -9.432 1.00 49.55 428 HIS A O 1
ATOM 8740 N N . ASN B 1 429 ? 2.259 -5.297 -11.557 1.00 32.28 429 ASN A N 1
ATOM 8741 C CA . ASN B 1 429 ? 1.341 -6.399 -11.337 1.00 32.97 429 ASN A CA 1
ATOM 8742 C C . ASN B 1 429 ? 2.042 -7.698 -11.613 1.00 35.47 429 ASN A C 1
ATOM 8743 O O . ASN B 1 429 ? 2.921 -7.785 -12.470 1.00 33.77 429 ASN A O 1
ATOM 8748 N N . THR B 1 430 ? 1.644 -8.733 -10.882 1.00 35.14 430 THR A N 1
ATOM 8749 C CA . THR B 1 430 ? 2.252 -10.041 -11.022 1.00 36.83 430 THR A CA 1
ATOM 8750 C C . THR B 1 430 ? 1.904 -10.677 -12.380 1.00 33.33 430 THR A C 1
ATOM 8751 O O . THR B 1 430 ? 2.593 -11.590 -12.821 1.00 34.60 430 THR A O 1
ATOM 8755 N N . ASP B 1 431 ? 0.810 -10.223 -13.022 1.00 30.46 431 ASP A N 1
ATOM 8756 C CA . ASP B 1 431 ? 0.476 -10.618 -14.384 1.00 35.02 431 ASP A CA 1
ATOM 8757 C C . ASP B 1 431 ? 1.676 -10.358 -15.336 1.00 33.14 431 ASP A C 1
ATOM 8758 O O . ASP B 1 431 ? 2.020 -11.186 -16.153 1.00 33.66 431 ASP A O 1
ATOM 8763 N N . ALA B 1 432 ? 2.266 -9.182 -15.236 1.00 32.34 432 ALA A N 1
ATOM 8764 C CA . ALA B 1 432 ? 3.412 -8.813 -16.070 1.00 32.77 432 ALA A CA 1
ATOM 8765 C C . ALA B 1 432 ? 4.722 -9.389 -15.512 1.00 32.99 432 ALA A C 1
ATOM 8766 O O . ALA B 1 432 ? 5.557 -9.824 -16.296 1.00 33.34 432 ALA A O 1
ATOM 8768 N N . LEU B 1 433 ? 4.905 -9.365 -14.177 1.00 30.19 433 LEU A N 1
ATOM 8769 C CA . LEU B 1 433 ? 6.161 -9.842 -13.575 1.00 31.28 433 LEU A CA 1
ATOM 8770 C C . LEU B 1 433 ? 6.412 -11.311 -13.959 1.00 31.44 433 LEU A C 1
ATOM 8771 O O . LEU B 1 433 ? 7.521 -11.633 -14.391 1.00 30.24 433 LEU A O 1
ATOM 8776 N N . TYR B 1 434 ? 5.379 -12.168 -13.856 1.00 28.68 434 TYR A N 1
ATOM 8777 C CA . TYR B 1 434 ? 5.505 -13.570 -14.108 1.00 29.83 434 TYR A CA 1
ATOM 8778 C C . TYR B 1 434 ? 5.480 -13.958 -15.635 1.00 30.30 434 TYR A C 1
ATOM 8779 O O . TYR B 1 434 ? 5.683 -15.111 -15.964 1.00 31.39 434 TYR A O 1
ATOM 8788 N N . CYS B 1 435 ? 5.301 -12.985 -16.513 1.00 33.35 435 CYS A N 1
ATOM 8789 C CA . CYS B 1 435 ? 5.710 -13.109 -17.912 1.00 32.11 435 CYS A CA 1
ATOM 8790 C C . CYS B 1 435 ? 6.901 -12.226 -18.348 1.00 32.04 435 CYS A C 1
ATOM 8791 O O . CYS B 1 435 ? 7.135 -12.043 -19.565 1.00 31.08 435 CYS A O 1
ATOM 8794 N N . SER B 1 436 ? 7.741 -11.797 -17.386 1.00 29.81 436 SER A N 1
ATOM 8795 C CA . SER B 1 436 ? 8.897 -10.941 -17.684 1.00 30.22 436 SER A CA 1
ATOM 8796 C C . SER B 1 436 ? 10.095 -11.829 -18.151 1.00 28.68 436 SER A C 1
ATOM 8797 O O . SER B 1 436 ? 11.024 -12.142 -17.427 1.00 26.99 436 SER A O 1
ATOM 8800 N N . LYS B 1 437 ? 10.008 -12.224 -19.404 1.00 27.51 437 LYS A N 1
ATOM 8801 C CA . LYS B 1 437 ? 10.974 -13.130 -20.023 1.00 29.29 437 LYS A CA 1
ATOM 8802 C C . LYS B 1 437 ? 12.153 -12.465 -20.700 1.00 29.62 437 LYS A C 1
ATOM 8803 O O . LYS B 1 437 ? 13.203 -13.132 -20.938 1.00 27.89 437 LYS A O 1
ATOM 8809 N N . GLN B 1 438 ? 12.076 -11.153 -20.915 1.00 30.41 438 GLN A N 1
ATOM 8810 C CA . GLN B 1 438 ? 13.104 -10.493 -21.706 1.00 28.94 438 GLN A CA 1
ATOM 8811 C C . GLN B 1 438 ? 13.561 -9.137 -21.230 1.00 28.71 438 GLN A C 1
ATOM 8812 O O . GLN B 1 438 ? 14.754 -8.871 -21.168 1.00 29.76 438 GLN A O 1
ATOM 8818 N N . ALA B 1 439 ? 12.626 -8.232 -20.978 1.00 29.11 439 ALA A N 1
ATOM 8819 C CA . ALA B 1 439 ? 12.904 -6.852 -20.554 1.00 31.03 439 ALA A CA 1
ATOM 8820 C C . ALA B 1 439 ? 13.624 -6.862 -19.233 1.00 31.94 439 ALA A C 1
ATOM 8821 O O . ALA B 1 439 ? 13.367 -7.726 -18.391 1.00 32.19 439 ALA A O 1
ATOM 8823 N N . ALA B 1 440 ? 14.559 -5.943 -19.093 1.00 29.34 440 ALA A N 1
ATOM 8824 C CA . ALA B 1 440 ? 15.549 -6.014 -18.045 1.00 31.77 440 ALA A CA 1
ATOM 8825 C C . ALA B 1 440 ? 15.608 -4.880 -17.056 1.00 31.57 440 ALA A C 1
ATOM 8826 O O . ALA B 1 440 ? 16.409 -4.959 -16.124 1.00 27.11 440 ALA A O 1
ATOM 8828 N N . VAL B 1 441 ? 14.777 -3.848 -17.261 1.00 27.81 441 VAL A N 1
ATOM 8829 C CA . VAL B 1 441 ? 14.793 -2.676 -16.455 1.00 28.13 441 VAL A CA 1
ATOM 8830 C C . VAL B 1 441 ? 13.333 -2.318 -16.091 1.00 28.95 441 VAL A C 1
ATOM 8831 O O . VAL B 1 441 ? 12.471 -2.183 -16.979 1.00 27.31 441 VAL A O 1
ATOM 8835 N N . ILE B 1 442 ? 13.096 -2.095 -14.795 1.00 30.04 442 ILE A N 1
ATOM 8836 C CA . ILE B 1 442 ? 11.743 -1.811 -14.255 1.00 31.54 442 ILE A CA 1
ATOM 8837 C C . ILE B 1 442 ? 11.754 -0.584 -13.308 1.00 28.90 442 ILE A C 1
ATOM 8838 O O . ILE B 1 442 ? 12.558 -0.509 -12.384 1.00 32.28 442 ILE A O 1
ATOM 8843 N N . ARG B 1 443 ? 10.913 0.403 -13.613 1.00 28.05 443 ARG A N 1
ATOM 8844 C CA . ARG B 1 443 ? 10.637 1.515 -12.673 1.00 29.18 443 ARG A CA 1
ATOM 8845 C C . ARG B 1 443 ? 10.098 0.931 -11.375 1.00 27.45 443 ARG A C 1
ATOM 8846 O O . ARG B 1 443 ? 9.087 0.154 -11.342 1.00 31.79 443 ARG A O 1
ATOM 8854 N N . ALA B 1 444 ? 10.830 1.227 -10.311 1.00 27.68 444 ALA A N 1
ATOM 8855 C CA . ALA B 1 444 ? 10.631 0.548 -9.033 1.00 31.62 444 ALA A CA 1
ATOM 8856 C C . ALA B 1 444 ? 9.628 1.196 -8.093 1.00 31.76 444 ALA A C 1
ATOM 8857 O O . ALA B 1 444 ? 9.382 0.667 -6.996 1.00 32.15 444 ALA A O 1
ATOM 8859 N N . SER B 1 445 ? 9.145 2.380 -8.456 1.00 36.20 445 SER A N 1
ATOM 8860 C CA . SER B 1 445 ? 8.218 3.127 -7.612 1.00 35.59 445 SER A CA 1
ATOM 8861 C C . SER B 1 445 ? 7.481 4.161 -8.407 1.00 37.20 445 SER A C 1
ATOM 8862 O O . SER B 1 445 ? 7.818 4.450 -9.581 1.00 31.93 445 SER A O 1
ATOM 8865 N N . ASP B 1 446 ? 6.505 4.749 -7.730 1.00 34.53 446 ASP A N 1
ATOM 8866 C CA . ASP B 1 446 ? 5.738 5.881 -8.250 1.00 34.71 446 ASP A CA 1
ATOM 8867 C C . ASP B 1 446 ? 6.719 7.006 -8.502 1.00 32.46 446 ASP A C 1
ATOM 8868 O O . ASP B 1 446 ? 7.866 7.004 -7.951 1.00 36.73 446 ASP A O 1
ATOM 8873 N N . ASP B 1 447 ? 6.325 7.939 -9.364 1.00 34.03 447 ASP A N 1
ATOM 8874 C CA . ASP B 1 447 ? 7.227 9.005 -9.878 1.00 33.01 447 ASP A CA 1
ATOM 8875 C C . ASP B 1 447 ? 7.956 9.853 -8.814 1.00 38.04 447 ASP A C 1
ATOM 8876 O O . ASP B 1 447 ? 7.412 10.155 -7.736 1.00 39.18 447 ASP A O 1
ATOM 8881 N N . PHE B 1 448 ? 9.151 10.303 -9.173 1.00 35.41 448 PHE A N 1
ATOM 8882 C CA . PHE B 1 448 ? 9.760 11.434 -8.499 1.00 38.98 448 PHE A CA 1
ATOM 8883 C C . PHE B 1 448 ? 8.860 12.651 -8.753 1.00 41.76 448 PHE A C 1
ATOM 8884 O O . PHE B 1 448 ? 8.531 12.923 -9.907 1.00 37.82 448 PHE A O 1
ATOM 8892 N N . TYR B 1 449 ? 8.445 13.340 -7.685 1.00 40.87 449 TYR A N 1
ATOM 8893 C CA . TYR B 1 449 ? 7.534 14.508 -7.776 1.00 43.34 449 TYR A CA 1
ATOM 8894 C C . TYR B 1 449 ? 8.252 15.706 -7.205 1.00 41.69 449 TYR A C 1
ATOM 8895 O O . TYR B 1 449 ? 8.339 15.842 -5.995 1.00 46.49 449 TYR A O 1
ATOM 8904 N N . PRO B 1 450 ? 8.813 16.560 -8.061 1.00 44.37 450 PRO A N 1
ATOM 8905 C CA . PRO B 1 450 ? 9.708 17.581 -7.489 1.00 46.01 450 PRO A CA 1
ATOM 8906 C C . PRO B 1 450 ? 8.962 18.668 -6.660 1.00 49.98 450 PRO A C 1
ATOM 8907 O O . PRO B 1 450 ? 9.586 19.338 -5.872 1.00 55.78 450 PRO A O 1
ATOM 8911 N N . ARG B 1 451 ? 7.652 18.818 -6.830 1.00 50.58 451 ARG A N 1
ATOM 8912 C CA . ARG B 1 451 ? 6.894 19.870 -6.141 1.00 55.47 451 ARG A CA 1
ATOM 8913 C C . ARG B 1 451 ? 5.952 19.263 -5.098 1.00 57.55 451 ARG A C 1
ATOM 8914 O O . ARG B 1 451 ? 4.948 19.864 -4.731 1.00 59.59 451 ARG A O 1
ATOM 8922 N N . ASP B 1 452 ? 6.248 18.057 -4.634 1.00 53.65 452 ASP A N 1
ATOM 8923 C CA . ASP B 1 452 ? 5.399 17.431 -3.635 1.00 59.95 452 ASP A CA 1
ATOM 8924 C C . ASP B 1 452 ? 6.305 17.068 -2.451 1.00 61.05 452 ASP A C 1
ATOM 8925 O O . ASP B 1 452 ? 6.922 15.999 -2.432 1.00 49.11 452 ASP A O 1
ATOM 8930 N N . PRO B 1 453 ? 6.426 17.977 -1.465 1.00 59.59 453 PRO A N 1
ATOM 8931 C CA . PRO B 1 453 ? 7.377 17.672 -0.364 1.00 52.24 453 PRO A CA 1
ATOM 8932 C C . PRO B 1 453 ? 7.123 16.346 0.400 1.00 46.51 453 PRO A C 1
ATOM 8933 O O . PRO B 1 453 ? 8.075 15.747 0.847 1.00 48.96 453 PRO A O 1
ATOM 8937 N N . VAL B 1 454 ? 5.892 15.830 0.479 1.00 44.81 454 VAL A N 1
ATOM 8938 C CA . VAL B 1 454 ? 5.647 14.493 1.099 1.00 49.16 454 VAL A CA 1
ATOM 8939 C C . VAL B 1 454 ? 6.347 13.266 0.381 1.00 46.35 454 VAL A C 1
ATOM 8940 O O . VAL B 1 454 ? 6.734 12.274 1.014 1.00 43.38 454 VAL A O 1
ATOM 8944 N N . SER B 1 455 ? 6.534 13.398 -0.929 1.00 43.88 455 SER A N 1
ATOM 8945 C CA . SER B 1 455 ? 6.874 12.290 -1.811 1.00 41.80 455 SER A CA 1
ATOM 8946 C C . SER B 1 455 ? 8.312 11.860 -1.660 1.00 39.84 455 SER A C 1
ATOM 8947 O O . SER B 1 455 ? 8.545 10.671 -1.854 1.00 42.40 455 SER A O 1
ATOM 8950 N N . HIS B 1 456 ? 9.221 12.736 -1.175 1.00 43.26 456 HIS A N 1
ATOM 8951 C CA . HIS B 1 456 ? 10.680 12.498 -1.194 1.00 45.38 456 HIS A CA 1
ATOM 8952 C C . HIS B 1 456 ? 11.194 11.383 -0.330 1.00 51.58 456 HIS A C 1
ATOM 8953 O O . HIS B 1 456 ? 11.946 10.477 -0.826 1.00 49.08 456 HIS A O 1
ATOM 8960 N N . THR B 1 457 ? 10.730 11.363 0.907 1.00 40.94 457 THR A N 1
ATOM 8961 C CA . THR B 1 457 ? 11.074 10.287 1.812 1.00 38.43 457 THR A CA 1
ATOM 8962 C C . THR B 1 457 ? 10.340 8.995 1.466 1.00 40.88 457 THR A C 1
ATOM 8963 O O . THR B 1 457 ? 10.861 7.870 1.649 1.00 40.52 457 THR A O 1
ATOM 8967 N N . ILE B 1 458 ? 9.089 9.128 1.061 1.00 39.66 458 ILE A N 1
ATOM 8968 C CA . ILE B 1 458 ? 8.312 7.979 0.624 1.00 43.84 458 ILE A CA 1
ATOM 8969 C C . ILE B 1 458 ? 9.042 7.306 -0.551 1.00 37.75 458 ILE A C 1
ATOM 8970 O O . ILE B 1 458 ? 9.098 6.106 -0.561 1.00 41.26 458 ILE A O 1
ATOM 8975 N N . HIS B 1 459 ? 9.603 8.100 -1.471 1.00 34.42 459 HIS A N 1
ATOM 8976 C CA . HIS B 1 459 ? 10.163 7.571 -2.727 1.00 37.28 459 HIS A CA 1
ATOM 8977 C C . HIS B 1 459 ? 11.317 6.605 -2.415 1.00 40.61 459 HIS A C 1
ATOM 8978 O O . HIS B 1 459 ? 11.326 5.485 -2.919 1.00 37.51 459 HIS A O 1
ATOM 8985 N N . ILE B 1 460 ? 12.261 7.060 -1.585 1.00 40.52 460 ILE A N 1
ATOM 8986 C CA . ILE B 1 460 ? 13.437 6.265 -1.157 1.00 43.30 460 ILE A CA 1
ATOM 8987 C C . ILE B 1 460 ? 12.984 4.966 -0.489 1.00 40.53 460 ILE A C 1
ATOM 8988 O O . ILE B 1 460 ? 13.488 3.884 -0.819 1.00 39.42 460 ILE A O 1
ATOM 8993 N N . ALA B 1 461 ? 12.001 5.030 0.418 1.00 37.52 461 ALA A N 1
ATOM 8994 C CA . ALA B 1 461 ? 11.566 3.815 1.073 1.00 37.50 461 ALA A CA 1
ATOM 8995 C C . ALA B 1 461 ? 10.893 2.853 0.078 1.00 38.91 461 ALA A C 1
ATOM 8996 O O . ALA B 1 461 ? 11.220 1.680 0.045 1.00 35.13 461 ALA A O 1
ATOM 8998 N N . SER B 1 462 ? 10.019 3.365 -0.768 1.00 34.84 462 SER A N 1
ATOM 8999 C CA . SER B 1 462 ? 9.290 2.537 -1.745 1.00 38.88 462 SER A CA 1
ATOM 9000 C C . SER B 1 462 ? 10.227 1.791 -2.752 1.00 34.53 462 SER A C 1
ATOM 9001 O O . SER B 1 462 ? 10.101 0.619 -3.009 1.00 36.08 462 SER A O 1
ATOM 9004 N N . VAL B 1 463 ? 11.220 2.491 -3.220 1.00 31.69 463 VAL A N 1
ATOM 9005 C CA . VAL B 1 463 ? 12.169 1.943 -4.201 1.00 38.61 463 VAL A CA 1
ATOM 9006 C C . VAL B 1 463 ? 13.008 0.813 -3.509 1.00 33.21 463 VAL A C 1
ATOM 9007 O O . VAL B 1 463 ? 13.139 -0.307 -4.049 1.00 33.37 463 VAL A O 1
ATOM 9011 N N . ALA B 1 464 ? 13.485 1.057 -2.300 1.00 33.93 464 ALA A N 1
ATOM 9012 C CA . ALA B 1 464 ? 14.319 0.046 -1.571 1.00 33.13 464 ALA A CA 1
ATOM 9013 C C . ALA B 1 464 ? 13.555 -1.208 -1.260 1.00 32.21 464 ALA A C 1
ATOM 9014 O O . ALA B 1 464 ? 13.997 -2.298 -1.606 1.00 32.53 464 ALA A O 1
ATOM 9016 N N . TYR B 1 465 ? 12.358 -1.080 -0.700 1.00 28.22 465 TYR A N 1
ATOM 9017 C CA . TYR B 1 465 ? 11.546 -2.289 -0.333 1.00 31.43 465 TYR A CA 1
ATOM 9018 C C . TYR B 1 465 ? 10.971 -3.019 -1.572 1.00 29.12 465 TYR A C 1
ATOM 9019 O O . TYR B 1 465 ? 11.053 -4.252 -1.670 1.00 32.39 465 TYR A O 1
ATOM 9028 N N . ASN B 1 466 ? 10.391 -2.268 -2.504 1.00 28.77 466 ASN A N 1
ATOM 9029 C CA . ASN B 1 466 ? 9.878 -2.874 -3.769 1.00 29.31 466 ASN A CA 1
ATOM 9030 C C . ASN B 1 466 ? 10.986 -3.602 -4.523 1.00 29.47 466 ASN A C 1
ATOM 9031 O O . ASN B 1 466 ? 10.755 -4.683 -5.096 1.00 32.61 466 ASN A O 1
ATOM 9036 N N . SER B 1 467 ? 12.204 -3.085 -4.403 1.00 29.61 467 SER A N 1
ATOM 9037 C CA . SER B 1 467 ? 13.350 -3.710 -5.081 1.00 30.78 467 SER A CA 1
ATOM 9038 C C . SER B 1 467 ? 13.706 -5.107 -4.541 1.00 31.34 467 SER A C 1
ATOM 9039 O O . SER B 1 467 ? 14.283 -5.949 -5.260 1.00 31.57 467 SER A O 1
ATOM 9042 N N . VAL B 1 468 ? 13.319 -5.381 -3.298 1.00 31.32 468 VAL A N 1
ATOM 9043 C CA . VAL B 1 468 ? 13.535 -6.698 -2.709 1.00 31.31 468 VAL A CA 1
ATOM 9044 C C . VAL B 1 468 ? 12.865 -7.722 -3.567 1.00 30.41 468 VAL A C 1
ATOM 9045 O O . VAL B 1 468 ? 13.414 -8.815 -3.740 1.00 33.81 468 VAL A O 1
ATOM 9049 N N . PHE B 1 469 ? 11.653 -7.406 -4.059 1.00 28.99 469 PHE A N 1
ATOM 9050 C CA . PHE B 1 469 ? 10.889 -8.345 -4.903 1.00 34.54 469 PHE A CA 1
ATOM 9051 C C . PHE B 1 469 ? 11.071 -8.097 -6.396 1.00 31.87 469 PHE A C 1
ATOM 9052 O O . PHE B 1 469 ? 11.385 -9.019 -7.096 1.00 30.33 469 PHE A O 1
ATOM 9060 N N . LEU B 1 470 ? 10.934 -6.839 -6.837 1.00 31.28 470 LEU A N 1
ATOM 9061 C CA . LEU B 1 470 ? 11.116 -6.471 -8.262 1.00 30.82 470 LEU A CA 1
ATOM 9062 C C . LEU B 1 470 ? 12.504 -6.820 -8.806 1.00 31.06 470 LEU A C 1
ATOM 9063 O O . LEU B 1 470 ? 12.630 -7.259 -9.950 1.00 32.91 470 LEU A O 1
ATOM 9068 N N . GLY B 1 471 ? 13.533 -6.700 -7.972 1.00 31.28 471 GLY A N 1
ATOM 9069 C CA . GLY B 1 471 ? 14.915 -6.971 -8.349 1.00 29.44 471 GLY A CA 1
ATOM 9070 C C . GLY B 1 471 ? 15.185 -8.435 -8.639 1.00 31.84 471 GLY A C 1
ATOM 9071 O O . GLY B 1 471 ? 16.238 -8.758 -9.185 1.00 30.32 471 GLY A O 1
ATOM 9072 N N . GLU B 1 472 ? 14.228 -9.329 -8.343 1.00 29.34 472 GLU A N 1
ATOM 9073 C CA . GLU B 1 472 ? 14.362 -10.715 -8.744 1.00 28.91 472 GLU A CA 1
ATOM 9074 C C . GLU B 1 472 ? 14.119 -10.917 -10.225 1.00 28.75 472 GLU A C 1
ATOM 9075 O O . GLU B 1 472 ? 14.536 -11.954 -10.752 1.00 28.61 472 GLU A O 1
ATOM 9081 N N . PHE B 1 473 ? 13.325 -10.004 -10.821 1.00 28.14 473 PHE A N 1
ATOM 9082 C CA . PHE B 1 473 ? 12.912 -10.040 -12.173 1.00 29.01 473 PHE A CA 1
ATOM 9083 C C . PHE B 1 473 ? 13.681 -9.128 -13.089 1.00 29.35 473 PHE A C 1
ATOM 9084 O O . PHE B 1 473 ? 13.971 -9.519 -14.204 1.00 30.12 473 PHE A O 1
ATOM 9092 N N . MET B 1 474 ? 13.980 -7.901 -12.676 1.00 28.76 474 MET A N 1
ATOM 9093 C CA . MET B 1 474 ? 14.528 -6.898 -13.594 1.00 29.73 474 MET A CA 1
ATOM 9094 C C . MET B 1 474 ? 15.412 -6.009 -12.749 1.00 31.59 474 MET A C 1
ATOM 9095 O O . MET B 1 474 ? 15.264 -6.027 -11.529 1.00 29.94 474 MET A O 1
ATOM 9100 N N . GLN B 1 475 ? 16.293 -5.242 -13.371 1.00 28.47 475 GLN A N 1
ATOM 9101 C CA . GLN B 1 475 ? 17.119 -4.255 -12.634 1.00 28.90 475 GLN A CA 1
ATOM 9102 C C . GLN B 1 475 ? 16.236 -3.044 -12.285 1.00 30.57 475 GLN A C 1
ATOM 9103 O O . GLN B 1 475 ? 15.645 -2.453 -13.198 1.00 30.01 475 GLN A O 1
ATOM 9109 N N . PRO B 1 476 ? 16.142 -2.668 -11.012 1.00 30.72 476 PRO A N 1
ATOM 9110 C CA . PRO B 1 476 ? 15.286 -1.519 -10.698 1.00 32.31 476 PRO A CA 1
ATOM 9111 C C . PRO B 1 476 ? 15.822 -0.201 -11.156 1.00 31.26 476 PRO A C 1
ATOM 9112 O O . PRO B 1 476 ? 17.017 0.042 -11.150 1.00 31.78 476 PRO A O 1
ATOM 9116 N N . ASP B 1 477 ? 14.906 0.661 -11.576 1.00 30.09 477 ASP A N 1
ATOM 9117 C CA . ASP B 1 477 ? 15.215 2.046 -11.953 1.00 31.34 477 ASP A CA 1
ATOM 9118 C C . ASP B 1 477 ? 14.500 2.887 -10.896 1.00 28.80 477 ASP A C 1
ATOM 9119 O O . ASP B 1 477 ? 13.261 2.785 -10.720 1.00 28.56 477 ASP A O 1
ATOM 9124 N N . TRP B 1 478 ? 15.277 3.732 -10.236 1.00 27.94 478 TRP A N 1
ATOM 9125 C CA . TRP B 1 478 ? 14.795 4.540 -9.111 1.00 30.99 478 TRP A CA 1
ATOM 9126 C C . TRP B 1 478 ? 14.301 5.921 -9.550 1.00 32.13 478 TRP A C 1
ATOM 9127 O O . TRP B 1 478 ? 14.052 6.796 -8.709 1.00 29.54 478 TRP A O 1
ATOM 9138 N N . ASP B 1 479 ? 14.188 6.120 -10.874 1.00 31.50 479 ASP A N 1
ATOM 9139 C CA . ASP B 1 479 ? 13.614 7.324 -11.499 1.00 33.64 479 ASP A CA 1
ATOM 9140 C C . ASP B 1 479 ? 14.560 8.516 -11.561 1.00 33.68 479 ASP A C 1
ATOM 9141 O O . ASP B 1 479 ? 15.674 8.575 -10.983 1.00 32.21 479 ASP A O 1
ATOM 9146 N N . MET B 1 480 ? 14.140 9.420 -12.410 1.00 34.13 480 MET A N 1
ATOM 9147 C CA . MET B 1 480 ? 14.836 10.669 -12.604 1.00 34.27 480 MET A CA 1
ATOM 9148 C C . MET B 1 480 ? 14.777 11.446 -11.269 1.00 37.05 480 MET A C 1
ATOM 9149 O O . MET B 1 480 ? 13.983 11.113 -10.378 1.00 33.30 480 MET A O 1
ATOM 9154 N N . PHE B 1 481 ? 15.633 12.457 -11.166 1.00 38.34 481 PHE A N 1
ATOM 9155 C CA . PHE B 1 481 ? 15.638 13.427 -10.064 1.00 42.65 481 PHE A CA 1
ATOM 9156 C C . PHE B 1 481 ? 16.127 14.772 -10.617 1.00 41.35 481 PHE A C 1
ATOM 9157 O O . PHE B 1 481 ? 16.511 14.846 -11.773 1.00 36.96 481 PHE A O 1
ATOM 9165 N N . HIS B 1 482 ? 16.103 15.804 -9.769 1.00 38.15 482 HIS A N 1
ATOM 9166 C CA . HIS B 1 482 ? 16.624 17.144 -10.062 1.00 38.61 482 HIS A CA 1
ATOM 9167 C C . HIS B 1 482 ? 17.958 17.370 -9.377 1.00 40.79 482 HIS A C 1
ATOM 9168 O O . HIS B 1 482 ? 18.127 17.088 -8.157 1.00 39.85 482 HIS A O 1
ATOM 9175 N N . SER B 1 483 ? 18.938 17.909 -10.108 1.00 35.56 483 SER A N 1
ATOM 9176 C CA . SER B 1 483 ? 20.198 18.258 -9.433 1.00 39.17 483 SER A CA 1
ATOM 9177 C C . SER B 1 483 ? 20.150 19.525 -8.511 1.00 43.06 483 SER A C 1
ATOM 9178 O O . SER B 1 483 ? 21.067 19.698 -7.701 1.00 43.72 483 SER A O 1
ATOM 9181 N N . VAL B 1 484 ? 19.140 20.378 -8.727 1.00 41.44 484 VAL A N 1
ATOM 9182 C CA . VAL B 1 484 ? 18.878 21.623 -7.970 1.00 49.10 484 VAL A CA 1
ATOM 9183 C C . VAL B 1 484 ? 17.519 21.459 -7.315 1.00 49.65 484 VAL A C 1
ATOM 9184 O O . VAL B 1 484 ? 16.478 21.555 -7.980 1.00 53.86 484 VAL A O 1
ATOM 9188 N N . HIS B 1 485 ? 17.496 21.236 -6.022 1.00 44.73 485 HIS A N 1
ATOM 9189 C CA . HIS B 1 485 ? 16.246 20.898 -5.355 1.00 50.37 485 HIS A CA 1
ATOM 9190 C C . HIS B 1 485 ? 16.595 20.731 -3.852 1.00 48.31 485 HIS A C 1
ATOM 9191 O O . HIS B 1 485 ? 17.704 20.279 -3.553 1.00 48.01 485 HIS A O 1
ATOM 9198 N N . PRO B 1 486 ? 15.700 21.116 -2.915 1.00 50.09 486 PRO A N 1
ATOM 9199 C CA . PRO B 1 486 ? 16.021 20.931 -1.462 1.00 54.65 486 PRO A CA 1
ATOM 9200 C C . PRO B 1 486 ? 16.528 19.493 -1.143 1.00 57.80 486 PRO A C 1
ATOM 9201 O O . PRO B 1 486 ? 17.529 19.313 -0.461 1.00 56.92 486 PRO A O 1
ATOM 9205 N N . ALA B 1 487 ? 15.826 18.483 -1.649 1.00 53.21 487 ALA A N 1
ATOM 9206 C CA . ALA B 1 487 ? 16.232 17.083 -1.483 1.00 49.41 487 ALA A CA 1
ATOM 9207 C C . ALA B 1 487 ? 17.182 16.482 -2.587 1.00 51.41 487 ALA A C 1
ATOM 9208 O O . ALA B 1 487 ? 17.169 15.280 -2.782 1.00 48.74 487 ALA A O 1
ATOM 9210 N N . ALA B 1 488 ? 18.033 17.284 -3.227 1.00 47.32 488 ALA A N 1
ATOM 9211 C CA . ALA B 1 488 ? 18.827 16.830 -4.383 1.00 44.64 488 ALA A CA 1
ATOM 9212 C C . ALA B 1 488 ? 19.910 15.820 -3.971 1.00 46.26 488 ALA A C 1
ATOM 9213 O O . ALA B 1 488 ? 20.045 14.758 -4.607 1.00 36.59 488 ALA A O 1
ATOM 9215 N N . GLU B 1 489 ? 20.612 16.085 -2.879 1.00 39.92 489 GLU A N 1
ATOM 9216 C CA . GLU B 1 489 ? 21.615 15.124 -2.393 1.00 47.34 489 GLU A CA 1
ATOM 9217 C C . GLU B 1 489 ? 21.033 13.781 -1.928 1.00 48.15 489 GLU A C 1
ATOM 9218 O O . GLU B 1 489 ? 21.586 12.719 -2.235 1.00 42.65 489 GLU A O 1
ATOM 9224 N N . TYR B 1 490 ? 19.893 13.840 -1.253 1.00 38.82 490 TYR A N 1
ATOM 9225 C CA . TYR B 1 490 ? 19.181 12.698 -0.767 1.00 41.11 490 TYR A CA 1
ATOM 9226 C C . TYR B 1 490 ? 18.776 11.799 -1.976 1.00 42.55 490 TYR A C 1
ATOM 9227 O O . TYR B 1 490 ? 19.015 10.603 -1.958 1.00 37.16 490 TYR A O 1
ATOM 9236 N N . HIS B 1 491 ? 18.178 12.381 -3.013 1.00 39.00 491 HIS A N 1
ATOM 9237 C CA . HIS B 1 491 ? 17.832 11.601 -4.200 1.00 39.05 491 HIS A CA 1
ATOM 9238 C C . HIS B 1 491 ? 19.028 11.115 -4.979 1.00 37.60 491 HIS A C 1
ATOM 9239 O O . HIS B 1 491 ? 19.021 9.983 -5.447 1.00 36.52 491 HIS A O 1
ATOM 9246 N N . ALA B 1 492 ? 20.013 11.975 -5.164 1.00 34.05 492 ALA A N 1
ATOM 9247 C CA . ALA B 1 492 ? 21.157 11.643 -5.992 1.00 34.13 492 ALA A CA 1
ATOM 9248 C C . ALA B 1 492 ? 21.992 10.480 -5.391 1.00 38.76 492 ALA A C 1
ATOM 9249 O O . ALA B 1 492 ? 22.408 9.554 -6.077 1.00 36.27 492 ALA A O 1
ATOM 9251 N N . SER B 1 493 ? 22.182 10.508 -4.086 1.00 34.46 493 SER A N 1
ATOM 9252 C CA . SER B 1 493 ? 22.963 9.504 -3.423 1.00 36.20 493 SER A CA 1
ATOM 9253 C C . SER B 1 493 ? 22.244 8.143 -3.531 1.00 37.41 493 SER A C 1
ATOM 9254 O O . SER B 1 493 ? 22.884 7.136 -3.714 1.00 35.68 493 SER A O 1
ATOM 9257 N N . ALA B 1 494 ? 20.916 8.139 -3.428 1.00 32.88 494 ALA A N 1
ATOM 9258 C CA . ALA B 1 494 ? 20.136 6.934 -3.582 1.00 32.39 494 ALA A CA 1
ATOM 9259 C C . ALA B 1 494 ? 20.267 6.326 -4.982 1.00 29.69 494 ALA A C 1
ATOM 9260 O O . ALA B 1 494 ? 20.487 5.127 -5.117 1.00 31.57 494 ALA A O 1
ATOM 9262 N N . ARG B 1 495 ? 20.203 7.159 -6.006 1.00 31.99 495 ARG A N 1
ATOM 9263 C CA . ARG B 1 495 ? 20.403 6.726 -7.406 1.00 31.42 495 ARG A CA 1
ATOM 9264 C C . ARG B 1 495 ? 21.769 6.123 -7.592 1.00 33.26 495 ARG A C 1
ATOM 9265 O O . ARG B 1 495 ? 21.922 5.106 -8.288 1.00 33.65 495 ARG A O 1
ATOM 9273 N N . ALA B 1 496 ? 22.757 6.701 -6.916 1.00 36.60 496 ALA A N 1
ATOM 9274 C CA . ALA B 1 496 ? 24.160 6.237 -7.046 1.00 37.51 496 ALA A CA 1
ATOM 9275 C C . ALA B 1 496 ? 24.375 4.841 -6.478 1.00 35.09 496 ALA A C 1
ATOM 9276 O O . ALA B 1 496 ? 25.300 4.208 -6.885 1.00 38.47 496 ALA A O 1
ATOM 9278 N N . ILE B 1 497 ? 23.562 4.394 -5.510 1.00 31.64 497 ILE A N 1
ATOM 9279 C CA . ILE B 1 497 ? 23.699 3.040 -4.930 1.00 32.48 497 ILE A CA 1
ATOM 9280 C C . ILE B 1 497 ? 22.529 2.155 -5.313 1.00 32.84 497 ILE A C 1
ATOM 9281 O O . ILE B 1 497 ? 22.359 1.069 -4.791 1.00 32.73 497 ILE A O 1
ATOM 9286 N N . SER B 1 498 ? 21.705 2.622 -6.229 1.00 31.08 498 SER A N 1
ATOM 9287 C CA . SER B 1 498 ? 20.542 1.849 -6.659 1.00 33.38 498 SER A CA 1
ATOM 9288 C C . SER B 1 498 ? 20.866 0.610 -7.495 1.00 33.01 498 SER A C 1
ATOM 9289 O O . SER B 1 498 ? 20.035 -0.335 -7.575 1.00 34.15 498 SER A O 1
ATOM 9292 N N . GLY B 1 499 ? 22.000 0.676 -8.216 1.00 29.88 499 GLY A N 1
ATOM 9293 C CA . GLY B 1 499 ? 22.334 -0.331 -9.244 1.00 32.25 499 GLY A CA 1
ATOM 9294 C C . GLY B 1 499 ? 21.686 -0.102 -10.615 1.00 33.58 499 GLY A C 1
ATOM 9295 O O . GLY B 1 499 ? 21.879 -0.855 -11.554 1.00 31.11 499 GLY A O 1
ATOM 9296 N N . GLY B 1 500 ? 20.921 0.968 -10.730 1.00 29.62 500 GLY A N 1
ATOM 9297 C CA . GLY B 1 500 ? 20.078 1.155 -11.850 1.00 30.56 500 GLY A CA 1
ATOM 9298 C C . GLY B 1 500 ? 20.510 2.355 -12.633 1.00 31.32 500 GLY A C 1
ATOM 9299 O O . GLY B 1 500 ? 21.572 2.985 -12.310 1.00 31.96 500 GLY A O 1
ATOM 9300 N N . PRO B 1 501 ? 19.721 2.670 -13.685 1.00 31.93 501 PRO A N 1
ATOM 9301 C CA . PRO B 1 501 ? 20.067 3.831 -14.519 1.00 30.09 501 PRO A CA 1
ATOM 9302 C C . PRO B 1 501 ? 19.995 5.146 -13.702 1.00 34.05 501 PRO A C 1
ATOM 9303 O O . PRO B 1 501 ? 19.106 5.326 -12.872 1.00 36.01 501 PRO A O 1
ATOM 9307 N N . LEU B 1 502 ? 20.925 6.032 -13.977 1.00 31.66 502 LEU A N 1
ATOM 9308 C CA . LEU B 1 502 ? 21.114 7.289 -13.332 1.00 39.04 502 LEU A CA 1
ATOM 9309 C C . LEU B 1 502 ? 20.839 8.428 -14.309 1.00 35.89 502 LEU A C 1
ATOM 9310 O O . LEU B 1 502 ? 21.572 8.637 -15.289 1.00 37.34 502 LEU A O 1
ATOM 9315 N N . TYR B 1 503 ? 19.800 9.177 -14.032 1.00 32.33 503 TYR A N 1
ATOM 9316 C CA . TYR B 1 503 ? 19.408 10.209 -14.957 1.00 32.75 503 TYR A CA 1
ATOM 9317 C C . TYR B 1 503 ? 18.651 11.328 -14.261 1.00 37.71 503 TYR A C 1
ATOM 9318 O O . TYR B 1 503 ? 17.939 11.073 -13.262 1.00 37.85 503 TYR A O 1
ATOM 9327 N N . VAL B 1 504 ? 18.836 12.557 -14.777 1.00 34.60 504 VAL A N 1
ATOM 9328 C CA . VAL B 1 504 ? 18.150 13.745 -14.243 1.00 35.18 504 VAL A CA 1
ATOM 9329 C C . VAL B 1 504 ? 17.025 14.188 -15.163 1.00 39.96 504 VAL A C 1
ATOM 9330 O O . VAL B 1 504 ? 16.964 13.802 -16.366 1.00 39.98 504 VAL A O 1
ATOM 9334 N N . SER B 1 505 ? 16.114 14.977 -14.604 1.00 38.69 505 SER A N 1
ATOM 9335 C CA . SER B 1 505 ? 15.093 15.651 -15.399 1.00 36.95 505 SER A CA 1
ATOM 9336 C C . SER B 1 505 ? 15.159 17.188 -15.309 1.00 37.38 505 SER A C 1
ATOM 9337 O O . SER B 1 505 ? 14.125 17.849 -15.417 1.00 35.69 505 SER A O 1
ATOM 9340 N N . ASP B 1 506 ? 16.364 17.719 -15.163 1.00 34.73 506 ASP A N 1
ATOM 9341 C CA . ASP B 1 506 ? 16.600 19.153 -14.931 1.00 37.15 506 ASP A CA 1
ATOM 9342 C C . ASP B 1 506 ? 16.126 19.984 -16.096 1.00 40.41 506 ASP A C 1
ATOM 9343 O O . ASP B 1 506 ? 16.200 19.562 -17.316 1.00 39.15 506 ASP A O 1
ATOM 9348 N N . SER B 1 507 ? 15.740 21.217 -15.791 1.00 37.46 507 SER A N 1
ATOM 9349 C CA . SER B 1 507 ? 15.375 22.160 -16.853 1.00 39.17 507 SER A CA 1
ATOM 9350 C C . SER B 1 507 ? 16.716 22.619 -17.379 1.00 39.72 507 SER A C 1
ATOM 9351 O O . SER B 1 507 ? 17.646 22.757 -16.589 1.00 41.60 507 SER A O 1
ATOM 9354 N N . PRO B 1 508 ? 16.825 22.882 -18.689 1.00 42.46 508 PR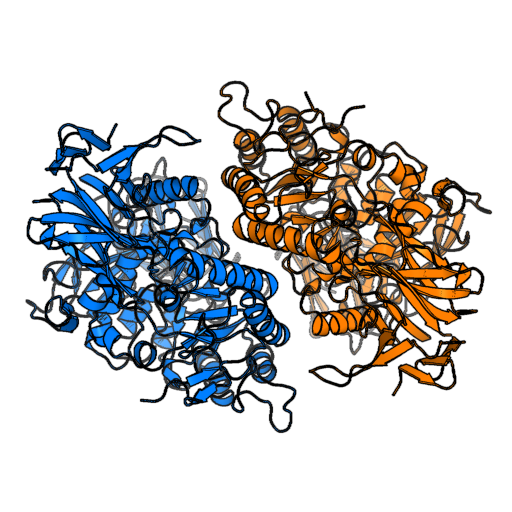O A N 1
ATOM 9355 C CA . PRO B 1 508 ? 18.081 23.318 -19.292 1.00 48.52 508 PRO A CA 1
ATOM 9356 C C . PRO B 1 508 ? 18.591 24.563 -18.571 1.00 49.94 508 PRO A C 1
ATOM 9357 O O . PRO B 1 508 ? 17.792 25.402 -18.230 1.00 50.87 508 PRO A O 1
ATOM 9361 N N . GLY B 1 509 ? 19.883 24.685 -18.322 1.00 50.81 509 GLY A N 1
ATOM 9362 C CA . GLY B 1 509 ? 20.388 25.822 -17.508 1.00 56.97 509 GLY A CA 1
ATOM 9363 C C . GLY B 1 509 ? 20.295 25.742 -15.980 1.00 53.19 509 GLY A C 1
ATOM 9364 O O . GLY B 1 509 ? 20.978 26.487 -15.301 1.00 60.65 509 GLY A O 1
ATOM 9365 N N . LYS B 1 510 ? 19.516 24.808 -15.433 1.00 58.42 510 LYS A N 1
ATOM 9366 C CA . LYS B 1 510 ? 19.285 24.722 -13.981 1.00 61.55 510 LYS A CA 1
ATOM 9367 C C . LYS B 1 510 ? 19.923 23.452 -13.461 1.00 48.43 510 LYS A C 1
ATOM 9368 O O . LYS B 1 510 ? 19.235 22.457 -13.218 1.00 42.67 510 LYS A O 1
ATOM 9374 N N . HIS B 1 511 ? 21.240 23.533 -13.261 1.00 43.20 511 HIS A N 1
ATOM 9375 C CA . HIS B 1 511 ? 22.061 22.379 -12.828 1.00 45.69 511 HIS A CA 1
ATOM 9376 C C . HIS B 1 511 ? 22.970 22.705 -11.677 1.00 49.00 511 HIS A C 1
ATOM 9377 O O . HIS B 1 511 ? 23.486 23.795 -11.608 1.00 50.41 511 HIS A O 1
ATOM 9384 N N . ASN B 1 512 ? 23.203 21.719 -10.814 1.00 41.66 512 ASN A N 1
ATOM 9385 C CA . ASN B 1 512 ? 24.240 21.801 -9.833 1.00 38.70 512 ASN A CA 1
ATOM 9386 C C . ASN B 1 512 ? 25.319 20.840 -10.265 1.00 38.38 512 ASN A C 1
ATOM 9387 O O . ASN B 1 512 ? 25.225 19.602 -10.006 1.00 39.57 512 ASN A O 1
ATOM 9392 N N . PHE B 1 513 ? 26.345 21.363 -10.917 1.00 36.53 513 PHE A N 1
ATOM 9393 C CA . PHE B 1 513 ? 27.383 20.515 -11.452 1.00 41.93 513 PHE A CA 1
ATOM 9394 C C . PHE B 1 513 ? 28.302 19.955 -10.391 1.00 46.96 513 PHE A C 1
ATOM 9395 O O . PHE B 1 513 ? 28.958 18.914 -10.619 1.00 44.21 513 PHE A O 1
ATOM 9403 N N . GLU B 1 514 ? 28.361 20.607 -9.225 1.00 44.53 514 GLU A N 1
ATOM 9404 C CA . GLU B 1 514 ? 29.168 20.075 -8.156 1.00 46.18 514 GLU A CA 1
ATOM 9405 C C . GLU B 1 514 ? 28.518 18.750 -7.682 1.00 40.13 514 GLU A C 1
ATOM 9406 O O . GLU B 1 514 ? 29.200 17.771 -7.423 1.00 40.97 514 GLU A O 1
ATOM 9412 N N . LEU B 1 515 ? 27.191 18.718 -7.605 1.00 37.32 515 LEU A N 1
ATOM 9413 C CA . LEU B 1 515 ? 26.501 17.508 -7.204 1.00 36.13 515 LEU A CA 1
ATOM 9414 C C . LEU B 1 515 ? 26.636 16.473 -8.324 1.00 36.26 515 LEU A C 1
ATOM 9415 O O . LEU B 1 515 ? 26.922 15.310 -8.037 1.00 40.37 515 LEU A O 1
ATOM 9420 N N . LEU B 1 516 ? 26.492 16.901 -9.594 1.00 39.23 516 LEU A N 1
ATOM 9421 C CA . LEU B 1 516 ? 26.566 15.969 -10.750 1.00 39.06 516 LEU A CA 1
ATOM 9422 C C . LEU B 1 516 ? 27.910 15.291 -10.913 1.00 37.33 516 LEU A C 1
ATOM 9423 O O . LEU B 1 516 ? 27.939 14.147 -11.318 1.00 38.39 516 LEU A O 1
ATOM 9428 N N . ARG B 1 517 ? 29.016 15.954 -10.577 1.00 36.31 517 ARG A N 1
ATOM 9429 C CA . ARG B 1 517 ? 30.368 15.331 -10.671 1.00 40.85 517 ARG A CA 1
ATOM 9430 C C . ARG B 1 517 ? 30.619 14.224 -9.655 1.00 38.43 517 ARG A C 1
ATOM 9431 O O . ARG B 1 517 ? 31.529 13.442 -9.804 1.00 43.30 517 ARG A O 1
ATOM 9439 N N . LYS B 1 518 ? 29.843 14.194 -8.597 1.00 39.04 518 LYS A N 1
ATOM 9440 C CA . LYS B 1 518 ? 29.862 13.067 -7.697 1.00 37.99 518 LYS A CA 1
ATOM 9441 C C . LYS B 1 518 ? 29.173 11.785 -8.270 1.00 36.03 518 LYS A C 1
ATOM 9442 O O . LYS B 1 518 ? 29.277 10.764 -7.646 1.00 34.59 518 LYS A O 1
ATOM 9448 N N . LEU B 1 519 ? 28.442 11.893 -9.400 1.00 33.82 519 LEU A N 1
ATOM 9449 C CA . LEU B 1 519 ? 27.745 10.790 -10.092 1.00 33.32 519 LEU A CA 1
ATOM 9450 C C . LEU B 1 519 ? 28.258 10.473 -11.520 1.00 35.04 519 LEU A C 1
ATOM 9451 O O . LEU B 1 519 ? 28.152 9.354 -12.008 1.00 34.83 519 LEU A O 1
ATOM 9456 N N . VAL B 1 520 ? 28.803 11.452 -12.206 1.00 34.97 520 VAL A N 1
ATOM 9457 C CA . VAL B 1 520 ? 29.046 11.345 -13.650 1.00 33.76 520 VAL A CA 1
ATOM 9458 C C . VAL B 1 520 ? 30.464 11.775 -13.891 1.00 35.86 520 VAL A C 1
ATOM 9459 O O . VAL B 1 520 ? 30.854 12.834 -13.491 1.00 35.39 520 VAL A O 1
ATOM 9463 N N . LEU B 1 521 ? 31.218 10.942 -14.562 1.00 35.64 521 LEU A N 1
ATOM 9464 C CA . LEU B 1 521 ? 32.551 11.247 -14.948 1.00 36.66 521 LEU A CA 1
ATOM 9465 C C . LEU B 1 521 ? 32.505 12.109 -16.245 1.00 39.72 521 LEU A C 1
ATOM 9466 O O . LEU B 1 521 ? 31.453 12.211 -16.911 1.00 38.07 521 LEU A O 1
ATOM 9471 N N . PRO B 1 522 ? 33.639 12.759 -16.601 1.00 39.68 522 PRO A N 1
ATOM 9472 C CA . PRO B 1 522 ? 33.645 13.653 -17.766 1.00 40.76 522 PRO A CA 1
ATOM 9473 C C . PRO B 1 522 ? 33.279 13.041 -19.126 1.00 41.98 522 PRO A C 1
ATOM 9474 O O . PRO B 1 522 ? 32.879 13.789 -20.031 1.00 42.70 522 PRO A O 1
ATOM 9478 N N . ASP B 1 523 ? 33.423 11.721 -19.295 1.00 40.15 523 ASP A N 1
ATOM 9479 C CA . ASP B 1 523 ? 32.952 11.058 -20.523 1.00 39.33 523 ASP A CA 1
ATOM 9480 C C . ASP B 1 523 ? 31.503 10.627 -20.427 1.00 37.46 523 ASP A C 1
ATOM 9481 O O . ASP B 1 523 ? 31.051 9.916 -21.280 1.00 34.04 523 ASP A O 1
ATOM 9486 N N . GLY B 1 524 ? 30.779 10.969 -19.369 1.00 38.12 524 GLY A N 1
ATOM 9487 C CA . GLY B 1 524 ? 29.349 10.584 -19.287 1.00 36.16 524 GLY A CA 1
ATOM 9488 C C . GLY B 1 524 ? 29.066 9.210 -18.652 1.00 36.51 524 GLY A C 1
ATOM 9489 O O . GLY B 1 524 ? 27.900 8.856 -18.487 1.00 33.81 524 GLY A O 1
ATOM 9490 N N . SER B 1 525 ? 30.113 8.455 -18.311 1.00 35.70 525 SER A N 1
ATOM 9491 C CA . SER B 1 525 ? 29.978 7.180 -17.641 1.00 37.83 525 SER A CA 1
ATOM 9492 C C . SER B 1 525 ? 29.689 7.433 -16.145 1.00 39.95 525 SER A C 1
ATOM 9493 O O . SER B 1 525 ? 30.031 8.489 -15.599 1.00 36.00 525 SER A O 1
ATOM 9496 N N . ILE B 1 526 ? 29.024 6.471 -15.509 1.00 36.47 526 ILE A N 1
ATOM 9497 C CA . ILE B 1 526 ? 28.751 6.509 -14.094 1.00 35.35 526 ILE A CA 1
ATOM 9498 C C . ILE B 1 526 ? 29.438 5.343 -13.371 1.00 37.74 526 ILE A C 1
ATOM 9499 O O . ILE B 1 526 ? 30.002 4.469 -14.006 1.00 37.12 526 ILE A O 1
ATOM 9504 N N . LEU B 1 527 ? 29.348 5.314 -12.036 1.00 36.05 527 LEU A N 1
ATOM 9505 C CA . LEU B 1 527 ? 29.840 4.194 -11.225 1.00 33.11 527 LEU A CA 1
ATOM 9506 C C . LEU B 1 527 ? 28.657 3.355 -10.720 1.00 34.60 527 LEU A C 1
ATOM 9507 O O . LEU B 1 527 ? 28.174 3.523 -9.579 1.00 34.21 527 LEU A O 1
ATOM 9512 N N . ARG B 1 528 ? 28.138 2.493 -11.585 1.00 30.92 528 ARG A N 1
ATOM 9513 C CA . ARG B 1 528 ? 26.925 1.710 -11.267 1.00 34.13 528 ARG A CA 1
ATOM 9514 C C . ARG B 1 528 ? 27.315 0.544 -10.411 1.00 36.41 528 ARG A C 1
ATOM 9515 O O . ARG B 1 528 ? 28.259 -0.195 -10.740 1.00 33.60 528 ARG A O 1
ATOM 9523 N N . ALA B 1 529 ? 26.575 0.342 -9.328 1.00 31.23 529 ALA A N 1
ATOM 9524 C CA . ALA B 1 529 ? 26.772 -0.847 -8.508 1.00 31.10 529 ALA A CA 1
ATOM 9525 C C . ALA B 1 529 ? 26.117 -2.014 -9.210 1.00 33.08 529 ALA A C 1
ATOM 9526 O O . ALA B 1 529 ? 25.350 -1.834 -10.157 1.00 33.65 529 ALA A O 1
ATOM 9528 N N . ARG B 1 530 ? 26.432 -3.226 -8.783 1.00 33.52 530 ARG A N 1
ATOM 9529 C CA . ARG B 1 530 ? 26.092 -4.410 -9.581 1.00 36.24 530 ARG A CA 1
ATOM 9530 C C . ARG B 1 530 ? 24.781 -5.138 -9.163 1.00 37.23 530 ARG A C 1
ATOM 9531 O O . ARG B 1 530 ? 24.342 -5.984 -9.909 1.00 38.51 530 ARG A O 1
ATOM 9539 N N . LEU B 1 531 ? 24.154 -4.829 -8.020 1.00 30.32 531 LEU A N 1
ATOM 9540 C CA . LEU B 1 531 ? 22.881 -5.478 -7.653 1.00 29.80 531 LEU A CA 1
ATOM 9541 C C . LEU B 1 531 ? 21.738 -4.473 -7.580 1.00 29.95 531 LEU A C 1
ATOM 9542 O O . LEU B 1 531 ? 21.976 -3.280 -7.669 1.00 31.22 531 LEU A O 1
ATOM 9547 N N . PRO B 1 532 ? 20.496 -4.920 -7.351 1.00 32.51 532 PRO A N 1
ATOM 9548 C CA . PRO B 1 532 ? 19.438 -3.949 -6.921 1.00 35.02 532 PRO A CA 1
ATOM 9549 C C . PRO B 1 532 ? 19.723 -3.455 -5.473 1.00 32.47 532 PRO A C 1
ATOM 9550 O O . PRO B 1 532 ? 20.008 -4.270 -4.584 1.00 30.45 532 PRO A O 1
ATOM 9554 N N . GLY B 1 533 ? 19.708 -2.150 -5.270 1.00 34.25 533 GLY A N 1
ATOM 9555 C CA . GLY B 1 533 ? 19.848 -1.564 -3.939 1.00 32.98 533 GLY A CA 1
ATOM 9556 C C . GLY B 1 533 ? 18.686 -2.055 -3.111 1.00 34.06 533 GLY A C 1
ATOM 9557 O O . GLY B 1 533 ? 17.556 -2.048 -3.596 1.00 31.63 533 GLY A O 1
ATOM 9558 N N . ARG B 1 534 ? 18.972 -2.559 -1.899 1.00 32.49 534 ARG A N 1
ATOM 9559 C CA . ARG B 1 534 ? 17.951 -3.135 -1.064 1.00 34.00 534 ARG A CA 1
ATOM 9560 C C . ARG B 1 534 ? 18.148 -2.755 0.428 1.00 31.55 534 ARG A C 1
ATOM 9561 O O . ARG B 1 534 ? 19.245 -2.400 0.819 1.00 33.58 534 ARG A O 1
ATOM 9569 N N . PRO B 1 535 ? 17.093 -2.890 1.252 1.00 32.85 535 PRO A N 1
ATOM 9570 C CA . PRO B 1 535 ? 17.289 -2.746 2.702 1.00 33.01 535 PRO A CA 1
ATOM 9571 C C . PRO B 1 535 ? 18.211 -3.838 3.231 1.00 31.29 535 PRO A C 1
ATOM 9572 O O . PRO B 1 535 ? 18.204 -4.959 2.743 1.00 33.35 535 PRO A O 1
ATOM 9576 N N . THR B 1 536 ? 18.972 -3.531 4.270 1.00 31.68 536 THR A N 1
ATOM 9577 C CA . THR B 1 536 ? 19.733 -4.577 5.017 1.00 32.69 536 THR A CA 1
ATOM 9578 C C . THR B 1 536 ? 18.782 -5.502 5.703 1.00 33.71 536 THR A C 1
ATOM 9579 O O . THR B 1 536 ? 17.574 -5.160 5.880 1.00 32.80 536 THR A O 1
ATOM 9583 N N . ARG B 1 537 ? 19.282 -6.687 6.084 1.00 31.01 537 ARG A N 1
ATOM 9584 C CA . ARG B 1 537 ? 18.492 -7.712 6.827 1.00 35.87 537 ARG A CA 1
ATOM 9585 C C . ARG B 1 537 ? 17.848 -7.076 8.033 1.00 37.25 537 ARG A C 1
ATOM 9586 O O . ARG B 1 537 ? 16.669 -7.221 8.230 1.00 38.93 537 ARG A O 1
ATOM 9594 N N . ASP B 1 538 ? 18.653 -6.318 8.763 1.00 37.35 538 ASP A N 1
ATOM 9595 C CA . ASP B 1 538 ? 18.278 -5.340 9.815 1.00 48.46 538 ASP A CA 1
ATOM 9596 C C . ASP B 1 538 ? 16.944 -4.569 9.656 1.00 47.49 538 ASP A C 1
ATOM 9597 O O . ASP B 1 538 ? 16.300 -4.191 10.647 1.00 41.62 538 ASP A O 1
ATOM 9602 N N . CYS B 1 539 ? 16.626 -4.181 8.416 1.00 37.30 539 CYS A N 1
ATOM 9603 C CA . CYS B 1 539 ? 15.587 -3.156 8.140 1.00 38.00 539 CYS A CA 1
ATOM 9604 C C . CYS B 1 539 ? 14.369 -3.764 7.439 1.00 36.49 539 CYS A C 1
ATOM 9605 O O . CYS B 1 539 ? 13.413 -3.044 7.163 1.00 35.28 539 CYS A O 1
ATOM 9608 N N . LEU B 1 540 ? 14.423 -5.057 7.116 1.00 35.99 540 LEU A N 1
ATOM 9609 C CA . LEU B 1 540 ? 13.393 -5.695 6.317 1.00 38.01 540 LEU A CA 1
ATOM 9610 C C . LEU B 1 540 ? 12.059 -5.703 7.008 1.00 42.48 540 LEU A C 1
ATOM 9611 O O . LEU B 1 540 ? 11.007 -5.636 6.348 1.00 36.28 540 LEU A O 1
ATOM 9616 N N . PHE B 1 541 ? 12.096 -5.816 8.333 1.00 41.35 541 PHE A N 1
ATOM 9617 C CA . PHE B 1 541 ? 10.874 -5.953 9.119 1.00 44.01 541 PHE A CA 1
ATOM 9618 C C . PHE B 1 541 ? 10.522 -4.734 9.978 1.00 48.55 541 PHE A C 1
ATOM 9619 O O . PHE B 1 541 ? 9.523 -4.768 10.710 1.00 46.36 541 PHE A O 1
ATOM 9627 N N . ALA B 1 542 ? 11.297 -3.658 9.820 1.00 45.22 542 ALA A N 1
ATOM 9628 C CA . ALA B 1 542 ? 11.073 -2.404 10.479 1.00 50.72 542 ALA A CA 1
ATOM 9629 C C . ALA B 1 542 ? 10.773 -1.317 9.463 1.00 52.03 542 ALA A C 1
ATOM 9630 O O . ALA B 1 542 ? 11.618 -0.966 8.667 1.00 58.12 542 ALA A O 1
ATOM 9632 N N . ASP B 1 543 ? 9.587 -0.743 9.537 1.00 47.23 543 ASP A N 1
ATOM 9633 C CA . ASP B 1 543 ? 9.163 0.249 8.581 1.00 45.27 543 ASP A CA 1
ATOM 9634 C C . ASP B 1 543 ? 9.788 1.635 8.853 1.00 45.97 543 ASP A C 1
ATOM 9635 O O . ASP B 1 543 ? 9.314 2.353 9.734 1.00 48.03 543 ASP A O 1
ATOM 9640 N N . PRO B 1 544 ? 10.825 2.036 8.074 1.00 43.17 544 PRO A N 1
ATOM 9641 C CA . PRO B 1 544 ? 11.518 3.289 8.337 1.00 40.54 544 PRO A CA 1
ATOM 9642 C C . PRO B 1 544 ? 10.741 4.547 7.930 1.00 39.49 544 PRO A C 1
ATOM 9643 O O . PRO B 1 544 ? 11.183 5.644 8.193 1.00 38.31 544 PRO A O 1
ATOM 9647 N N . ALA B 1 545 ? 9.591 4.395 7.292 1.00 44.68 545 ALA A N 1
ATOM 9648 C CA . ALA B 1 545 ? 8.687 5.536 7.041 1.00 45.63 545 ALA A CA 1
ATOM 9649 C C . ALA B 1 545 ? 7.644 5.762 8.155 1.00 46.33 545 ALA A C 1
ATOM 9650 O O . ALA B 1 545 ? 7.072 6.850 8.210 1.00 43.04 545 ALA A O 1
ATOM 9652 N N . ARG B 1 546 ? 7.371 4.743 8.983 1.00 44.88 546 ARG A N 1
ATOM 9653 C CA . ARG B 1 546 ? 6.277 4.771 9.965 1.00 50.50 546 ARG A CA 1
ATOM 9654 C C . ARG B 1 546 ? 6.666 4.437 11.401 1.00 51.36 546 ARG A C 1
ATOM 9655 O O . ARG B 1 546 ? 6.011 4.906 12.317 1.00 47.72 546 ARG A O 1
ATOM 9663 N N . ASP B 1 547 ? 7.670 3.596 11.644 1.00 49.55 547 ASP A N 1
ATOM 9664 C CA . ASP B 1 547 ? 7.839 3.094 12.990 1.00 47.76 547 ASP A CA 1
ATOM 9665 C C . ASP B 1 547 ? 8.384 4.135 14.020 1.00 48.17 547 ASP A C 1
ATOM 9666 O O . ASP B 1 547 ? 8.479 3.806 15.183 1.00 53.31 547 ASP A O 1
ATOM 9671 N N . GLY B 1 548 ? 8.741 5.350 13.588 1.00 48.14 548 GLY A N 1
ATOM 9672 C CA . GLY B 1 548 ? 9.369 6.356 14.437 1.00 45.91 548 GLY A CA 1
ATOM 9673 C C . GLY B 1 548 ? 10.760 6.072 14.982 1.00 52.83 548 GLY A C 1
ATOM 9674 O O . GLY B 1 548 ? 11.436 6.958 15.488 1.00 58.10 548 GLY A O 1
ATOM 9675 N N . VAL B 1 549 ? 11.212 4.845 14.879 1.00 51.50 549 VAL A N 1
ATOM 9676 C CA . VAL B 1 549 ? 12.403 4.378 15.548 1.00 52.68 549 VAL A CA 1
ATOM 9677 C C . VAL B 1 549 ? 13.591 4.171 14.544 1.00 59.15 549 VAL A C 1
ATOM 9678 O O . VAL B 1 549 ? 14.739 4.484 14.865 1.00 52.18 549 VAL A O 1
ATOM 9682 N N . SER B 1 550 ? 13.303 3.690 13.322 1.00 54.01 550 SER A N 1
ATOM 9683 C CA . SER B 1 550 ? 14.324 3.108 12.433 1.00 50.08 550 SER A CA 1
ATOM 9684 C C . SER B 1 550 ? 14.854 4.063 11.350 1.00 48.69 550 SER A C 1
ATOM 9685 O O . SER B 1 550 ? 14.096 4.799 10.755 1.00 46.06 550 SER A O 1
ATOM 9688 N N . LEU B 1 551 ? 16.159 4.007 11.093 1.00 43.01 551 LEU A N 1
ATOM 9689 C CA . LEU B 1 551 ? 16.767 4.550 9.899 1.00 42.91 551 LEU A CA 1
ATOM 9690 C C . LEU B 1 551 ? 16.725 3.466 8.803 1.00 40.05 551 LEU A C 1
ATOM 9691 O O . LEU B 1 551 ? 16.697 2.293 9.100 1.00 40.75 551 LEU A O 1
ATOM 9696 N N . LEU B 1 552 ? 16.628 3.876 7.544 1.00 39.14 552 LEU A N 1
ATOM 9697 C CA . LEU B 1 552 ? 16.687 2.905 6.427 1.00 38.39 552 LEU A CA 1
ATOM 9698 C C . LEU B 1 552 ? 18.154 2.747 6.073 1.00 32.60 552 LEU A C 1
ATOM 9699 O O . LEU B 1 552 ? 18.816 3.735 5.776 1.00 36.32 552 LEU A O 1
ATOM 9704 N N . LYS B 1 553 ? 18.660 1.531 6.092 1.00 32.16 553 LYS A N 1
ATOM 9705 C CA . LYS B 1 553 ? 19.998 1.265 5.567 1.00 33.23 553 LYS A CA 1
ATOM 9706 C C . LYS B 1 553 ? 19.850 0.501 4.241 1.00 32.12 553 LYS A C 1
ATOM 9707 O O . LYS B 1 553 ? 19.193 -0.521 4.204 1.00 33.34 553 LYS A O 1
ATOM 9713 N N . ILE B 1 554 ? 20.436 1.045 3.182 1.00 32.25 554 ILE A N 1
ATOM 9714 C CA . ILE B 1 554 ? 20.375 0.456 1.834 1.00 33.23 554 ILE A CA 1
ATOM 9715 C C . ILE B 1 554 ? 21.765 -0.103 1.506 1.00 31.52 554 ILE A C 1
ATOM 9716 O O . ILE B 1 554 ? 22.759 0.629 1.560 1.00 33.26 554 ILE A O 1
ATOM 9721 N N . TRP B 1 555 ? 21.830 -1.359 1.095 1.00 30.78 555 TRP A N 1
ATOM 9722 C CA . TRP B 1 555 ? 23.151 -1.953 0.685 1.00 31.12 555 TRP A CA 1
ATOM 9723 C C . TRP B 1 555 ? 23.225 -2.274 -0.805 1.00 31.24 555 TRP A C 1
ATOM 9724 O O . TRP B 1 555 ? 22.194 -2.640 -1.445 1.00 29.76 555 TRP A O 1
ATOM 9735 N N . ASN B 1 556 ? 24.443 -2.202 -1.333 1.00 30.64 556 ASN A N 1
ATOM 9736 C CA . ASN B 1 556 ? 24.707 -2.727 -2.679 1.00 31.80 556 ASN A CA 1
ATOM 9737 C C . ASN B 1 556 ? 26.170 -3.218 -2.735 1.00 33.72 556 ASN A C 1
ATOM 9738 O O . ASN B 1 556 ? 26.930 -3.119 -1.738 1.00 31.71 556 ASN A O 1
ATOM 9743 N N . MET B 1 557 ? 26.548 -3.793 -3.873 1.00 28.93 557 MET A N 1
ATOM 9744 C CA . MET B 1 557 ? 27.886 -4.332 -4.067 1.00 31.13 557 MET A CA 1
ATOM 9745 C C . MET B 1 557 ? 28.526 -3.721 -5.309 1.00 32.69 557 MET A C 1
ATOM 9746 O O . MET B 1 557 ? 27.865 -3.481 -6.337 1.00 33.83 557 MET A O 1
ATOM 9751 N N . ASN B 1 558 ? 29.807 -3.480 -5.227 1.00 30.54 558 ASN A N 1
ATOM 9752 C CA . ASN B 1 558 ? 30.668 -3.306 -6.422 1.00 31.36 558 ASN A CA 1
ATOM 9753 C C . ASN B 1 558 ? 31.451 -4.571 -6.617 1.00 36.37 558 ASN A C 1
ATOM 9754 O O . ASN B 1 558 ? 31.107 -5.599 -6.018 1.00 37.45 558 ASN A O 1
ATOM 9759 N N . LYS B 1 559 ? 32.450 -4.576 -7.491 1.00 36.49 559 LYS A N 1
ATOM 9760 C CA . LYS B 1 559 ? 33.270 -5.783 -7.633 1.00 39.75 559 LYS A CA 1
ATOM 9761 C C . LYS B 1 559 ? 34.188 -6.046 -6.412 1.00 35.60 559 LYS A C 1
ATOM 9762 O O . LYS B 1 559 ? 34.324 -7.172 -6.009 1.00 33.57 559 LYS A O 1
ATOM 9768 N N . TYR B 1 560 ? 34.846 -5.011 -5.877 1.00 35.94 560 TYR A N 1
ATOM 9769 C CA . TYR B 1 560 ? 35.816 -5.130 -4.769 1.00 37.83 560 TYR A CA 1
ATOM 9770 C C . TYR B 1 560 ? 35.480 -4.291 -3.534 1.00 38.71 560 TYR A C 1
ATOM 9771 O O . TYR B 1 560 ? 36.283 -4.214 -2.620 1.00 38.72 560 TYR A O 1
ATOM 9780 N N . THR B 1 561 ? 34.306 -3.645 -3.521 1.00 35.47 561 THR A N 1
ATOM 9781 C CA . THR B 1 561 ? 33.770 -3.086 -2.289 1.00 36.34 561 THR A CA 1
ATOM 9782 C C . THR B 1 561 ? 32.289 -3.338 -2.218 1.00 36.42 561 THR A C 1
ATOM 9783 O O . THR B 1 561 ? 31.659 -3.684 -3.238 1.00 32.23 561 THR A O 1
ATOM 9787 N N . GLY B 1 562 ? 31.751 -3.159 -1.012 1.00 31.36 562 GLY A N 1
ATOM 9788 C CA . GLY B 1 562 ? 30.353 -2.912 -0.821 1.00 31.11 562 GLY A CA 1
ATOM 9789 C C . GLY B 1 562 ? 30.057 -1.423 -0.643 1.00 30.06 562 GLY A C 1
ATOM 9790 O O . GLY B 1 562 ? 30.970 -0.613 -0.533 1.00 32.76 562 GLY A O 1
ATOM 9791 N N . VAL B 1 563 ? 28.769 -1.042 -0.603 1.00 30.22 563 VAL A N 1
ATOM 9792 C CA . VAL B 1 563 ? 28.392 0.331 -0.275 1.00 32.36 563 VAL A CA 1
ATOM 9793 C C . VAL B 1 563 ? 27.148 0.280 0.579 1.00 32.56 563 VAL A C 1
ATOM 9794 O O . VAL B 1 563 ? 26.308 -0.611 0.425 1.00 31.34 563 VAL A O 1
ATOM 9798 N N . LEU B 1 564 ? 27.008 1.285 1.428 1.00 32.46 564 LEU A N 1
ATOM 9799 C CA . LEU B 1 564 ? 25.912 1.300 2.384 1.00 34.87 564 LEU A CA 1
ATOM 9800 C C . LEU B 1 564 ? 25.446 2.721 2.444 1.00 33.18 564 LEU A C 1
ATOM 9801 O O . LEU B 1 564 ? 26.226 3.620 2.633 1.00 37.63 564 LEU A O 1
ATOM 9806 N N . GLY B 1 565 ? 24.185 2.943 2.199 1.00 33.23 565 GLY A N 1
ATOM 9807 C CA . GLY B 1 565 ? 23.611 4.257 2.406 1.00 32.85 565 GLY A CA 1
ATOM 9808 C C . GLY B 1 565 ? 22.598 4.220 3.548 1.00 36.63 565 GLY A C 1
ATOM 9809 O O . GLY B 1 565 ? 21.818 3.258 3.668 1.00 37.58 565 GLY A O 1
ATOM 9810 N N . VAL B 1 566 ? 22.580 5.290 4.361 1.00 36.54 566 VAL A N 1
ATOM 9811 C CA . VAL B 1 566 ? 21.725 5.398 5.533 1.00 34.80 566 VAL A CA 1
ATOM 9812 C C . VAL B 1 566 ? 20.900 6.657 5.353 1.00 32.76 566 VAL A C 1
ATOM 9813 O O . VAL B 1 566 ? 21.401 7.705 5.020 1.00 33.57 566 VAL A O 1
ATOM 9817 N N . TYR B 1 567 ? 19.604 6.519 5.576 1.00 36.39 567 TYR A N 1
ATOM 9818 C CA . TYR B 1 567 ? 18.629 7.552 5.264 1.00 35.05 567 TYR A CA 1
ATOM 9819 C C . TYR B 1 567 ? 17.640 7.643 6.437 1.00 35.37 567 TYR A C 1
ATOM 9820 O O . TYR B 1 567 ? 17.171 6.637 6.951 1.00 34.09 567 TYR A O 1
ATOM 9829 N N . ASN B 1 568 ? 17.264 8.860 6.776 1.00 40.30 568 ASN A N 1
ATOM 9830 C CA . ASN B 1 568 ? 16.072 9.040 7.590 1.00 41.09 568 ASN A CA 1
ATOM 9831 C C . ASN B 1 568 ? 14.927 9.361 6.629 1.00 34.32 568 ASN A C 1
ATOM 9832 O O . ASN B 1 568 ? 14.884 10.395 6.036 1.00 36.41 568 ASN A O 1
ATOM 9837 N N . CYS B 1 569 ? 13.974 8.470 6.502 1.00 38.76 569 CYS A N 1
ATOM 9838 C CA . CYS B 1 569 ? 12.787 8.808 5.724 1.00 47.34 569 CYS A CA 1
ATOM 9839 C C . CYS B 1 569 ? 11.523 8.649 6.551 1.00 46.23 569 CYS A C 1
ATOM 9840 O O . CYS B 1 569 ? 10.483 8.215 6.047 1.00 47.18 569 CYS A O 1
ATOM 9843 N N . GLN B 1 570 ? 11.621 9.024 7.834 1.00 45.60 570 GLN A N 1
ATOM 9844 C CA . GLN B 1 570 ? 10.461 8.967 8.754 1.00 47.16 570 GLN A CA 1
ATOM 9845 C C . GLN B 1 570 ? 9.506 10.078 8.413 1.00 43.04 570 GLN A C 1
ATOM 9846 O O . GLN B 1 570 ? 9.864 11.046 7.735 1.00 46.14 570 GLN A O 1
ATOM 9852 N N . GLY B 1 571 ? 8.280 9.934 8.889 1.00 48.84 571 GLY A N 1
ATOM 9853 C CA . GLY B 1 571 ? 7.363 11.063 8.938 1.00 52.42 571 GLY A CA 1
ATOM 9854 C C . GLY B 1 571 ? 6.379 11.248 7.810 1.00 57.28 571 GLY A C 1
ATOM 9855 O O . GLY B 1 571 ? 5.707 12.285 7.778 1.00 48.18 571 GLY A O 1
ATOM 9856 N N . ALA B 1 572 ? 6.272 10.253 6.916 1.00 52.68 572 ALA A N 1
ATOM 9857 C CA . ALA B 1 572 ? 5.303 10.291 5.792 1.00 52.30 572 ALA A CA 1
ATOM 9858 C C . ALA B 1 572 ? 5.128 8.897 5.242 1.00 53.37 572 ALA A C 1
ATOM 9859 O O . ALA B 1 572 ? 6.112 8.145 5.168 1.00 56.06 572 ALA A O 1
ATOM 9861 N N . ALA B 1 573 ? 3.906 8.536 4.865 1.00 48.39 573 ALA A N 1
ATOM 9862 C CA . ALA B 1 573 ? 3.640 7.230 4.235 1.00 48.21 573 ALA A CA 1
ATOM 9863 C C . ALA B 1 573 ? 2.232 7.223 3.699 1.00 49.38 573 ALA A C 1
ATOM 9864 O O . ALA B 1 573 ? 1.427 8.078 4.072 1.00 45.92 573 ALA A O 1
ATOM 9866 N N . TRP B 1 574 ? 1.965 6.328 2.749 1.00 45.77 574 TRP A N 1
ATOM 9867 C CA . TRP B 1 574 ? 0.590 5.968 2.436 1.00 49.38 574 TRP A CA 1
ATOM 9868 C C . TRP B 1 574 ? -0.264 5.635 3.734 1.00 54.47 574 TRP A C 1
ATOM 9869 O O . TRP B 1 574 ? 0.104 4.775 4.571 1.00 52.46 574 TRP A O 1
ATOM 9880 N N . SER B 1 575 ? -1.391 6.343 3.872 1.00 52.26 575 SER A N 1
ATOM 9881 C CA . SER B 1 575 ? -2.367 6.172 4.983 1.00 48.36 575 SER A CA 1
ATOM 9882 C C . SER B 1 575 ? -3.431 5.182 4.586 1.00 49.92 575 SER A C 1
ATOM 9883 O O . SER B 1 575 ? -4.125 5.396 3.574 1.00 47.22 575 SER A O 1
ATOM 9886 N N . SER B 1 576 ? -3.609 4.129 5.394 1.00 52.45 576 SER A N 1
ATOM 9887 C CA . SER B 1 576 ? -4.745 3.202 5.210 1.00 58.76 576 SER A CA 1
ATOM 9888 C C . SER B 1 576 ? -6.195 3.815 5.376 1.00 55.75 576 SER A C 1
ATOM 9889 O O . SER B 1 576 ? -7.163 3.203 4.940 1.00 50.99 576 SER A O 1
ATOM 9892 N N . THR B 1 577 ? -6.334 5.002 5.982 1.00 55.35 577 THR A N 1
ATOM 9893 C CA . THR B 1 577 ? -7.665 5.604 6.233 1.00 56.25 577 THR A CA 1
ATOM 9894 C C . THR B 1 577 ? -7.938 6.677 5.165 1.00 55.28 577 THR A C 1
ATOM 9895 O O . THR B 1 577 ? -8.973 6.637 4.504 1.00 59.42 577 THR A O 1
ATOM 9899 N N . GLU B 1 578 ? -6.984 7.592 4.939 1.00 58.74 578 GLU A N 1
ATOM 9900 C CA . GLU B 1 578 ? -7.084 8.552 3.839 1.00 55.60 578 GLU A CA 1
ATOM 9901 C C . GLU B 1 578 ? -6.793 7.957 2.416 1.00 58.22 578 GLU A C 1
ATOM 9902 O O . GLU B 1 578 ? -7.065 8.640 1.410 1.00 52.51 578 GLU A O 1
ATOM 9908 N N . ARG B 1 579 ? -6.269 6.718 2.322 1.00 55.14 579 ARG A N 1
ATOM 9909 C CA . ARG B 1 579 ? -5.891 6.087 1.026 1.00 54.88 579 ARG A CA 1
ATOM 9910 C C . ARG B 1 579 ? -4.985 6.987 0.162 1.00 48.28 579 ARG A C 1
ATOM 9911 O O . ARG B 1 579 ? -5.179 7.078 -1.051 1.00 53.08 579 ARG A O 1
ATOM 9919 N N . LYS B 1 580 ? -4.056 7.719 0.768 1.00 54.70 580 LYS A N 1
ATOM 9920 C CA . LYS B 1 580 ? -3.076 8.479 -0.009 1.00 51.81 580 LYS A CA 1
ATOM 9921 C C . LYS B 1 580 ? -1.852 8.758 0.848 1.00 50.75 580 LYS A C 1
ATOM 9922 O O . LYS B 1 580 ? -1.892 8.575 2.041 1.00 47.84 580 LYS A O 1
ATOM 9928 N N . ASN B 1 581 ? -0.769 9.164 0.193 1.00 47.65 581 ASN A N 1
ATOM 9929 C CA . ASN B 1 581 ? 0.460 9.619 0.833 1.00 51.86 581 ASN A CA 1
ATOM 9930 C C . ASN B 1 581 ? 0.239 10.927 1.586 1.00 53.03 581 ASN A C 1
ATOM 9931 O O . ASN B 1 581 ? -0.187 11.891 0.982 1.00 46.05 581 ASN A O 1
ATOM 9936 N N . ILE B 1 582 ? 0.504 10.911 2.891 1.00 54.02 582 ILE A N 1
ATOM 9937 C CA . ILE B 1 582 ? 0.393 12.083 3.791 1.00 56.19 582 ILE A CA 1
ATOM 9938 C C . ILE B 1 582 ? 1.581 12.094 4.768 1.00 58.61 582 ILE A C 1
ATOM 9939 O O . ILE B 1 582 ? 2.109 10.992 5.141 1.00 48.09 582 ILE A O 1
ATOM 9944 N N . PHE B 1 583 ? 1.949 13.308 5.225 1.00 56.11 583 PHE A N 1
ATOM 9945 C CA . PHE B 1 583 ? 2.710 13.457 6.486 1.00 56.46 583 PHE A CA 1
ATOM 9946 C C . PHE B 1 583 ? 1.927 12.857 7.683 1.00 55.19 583 PHE A C 1
ATOM 9947 O O . PHE B 1 583 ? 0.713 12.671 7.629 1.00 59.89 583 PHE A O 1
ATOM 9955 N N . HIS B 1 584 ? 2.648 12.489 8.731 1.00 59.21 584 HIS A N 1
ATOM 9956 C CA . HIS B 1 584 ? 2.063 12.077 10.023 1.00 57.41 584 HIS A CA 1
ATOM 9957 C C . HIS B 1 584 ? 3.076 12.442 11.141 1.00 58.16 584 HIS A C 1
ATOM 9958 O O . HIS B 1 584 ? 4.240 12.742 10.859 1.00 52.80 584 HIS A O 1
ATOM 9965 N N . GLN B 1 585 ? 2.642 12.409 12.391 1.00 65.57 585 GLN A N 1
ATOM 9966 C CA . GLN B 1 585 ? 3.466 12.884 13.516 1.00 75.16 585 GLN A CA 1
ATOM 9967 C C . GLN B 1 585 ? 4.765 12.043 13.776 1.00 66.02 585 GLN A C 1
ATOM 9968 O O . GLN B 1 585 ? 4.738 10.800 13.678 1.00 67.08 585 GLN A O 1
ATOM 9974 N N . THR B 1 586 ? 5.869 12.738 14.101 1.00 60.84 586 THR A N 1
ATOM 9975 C CA . THR B 1 586 ? 7.165 12.121 14.535 1.00 78.10 586 THR A CA 1
ATOM 9976 C C . THR B 1 586 ? 7.811 12.702 15.840 1.00 84.43 586 THR A C 1
ATOM 9977 O O . THR B 1 586 ? 7.385 13.736 16.332 1.00 87.67 586 THR A O 1
ATOM 9981 N N . LYS B 1 587 ? 8.847 12.025 16.362 1.00 95.17 587 LYS A N 1
ATOM 9982 C CA . LYS B 1 587 ? 9.553 12.387 17.631 1.00 93.14 587 LYS A CA 1
ATOM 9983 C C . LYS B 1 587 ? 10.632 13.419 17.344 1.00 98.90 587 LYS A C 1
ATOM 9984 O O . LYS B 1 587 ? 10.412 14.224 16.431 1.00 96.27 587 LYS A O 1
ATOM 9990 N N . THR B 1 588 ? 11.753 13.457 18.108 1.00 119.45 588 THR A N 1
ATOM 9991 C CA . THR B 1 588 ? 12.922 14.351 17.793 1.00 118.98 588 THR A CA 1
ATOM 9992 C C . THR B 1 588 ? 13.106 14.318 16.301 1.00 119.76 588 THR A C 1
ATOM 9993 O O . THR B 1 588 ? 12.813 13.298 15.656 1.00 127.54 588 THR A O 1
ATOM 9997 N N . ASP B 1 589 ? 13.596 15.404 15.731 1.00 105.64 589 ASP A N 1
ATOM 9998 C CA . ASP B 1 589 ? 14.014 15.285 14.364 1.00 103.54 589 ASP A CA 1
ATOM 9999 C C . ASP B 1 589 ? 15.051 14.131 14.250 1.00 82.67 589 ASP A C 1
ATOM 10000 O O . ASP B 1 589 ? 14.885 13.275 13.392 1.00 79.01 589 ASP A O 1
ATOM 10005 N N . SER B 1 590 ? 16.020 14.068 15.178 1.00 69.16 590 SER A N 1
ATOM 10006 C CA . SER B 1 590 ? 17.221 13.212 15.054 1.00 61.75 590 SER A CA 1
ATOM 10007 C C . SER B 1 590 ? 17.048 11.741 15.484 1.00 58.96 590 SER A C 1
ATOM 10008 O O . SER B 1 590 ? 16.554 11.459 16.573 1.00 57.40 590 SER A O 1
ATOM 10011 N N . LEU B 1 591 ? 17.402 10.792 14.613 1.00 48.40 591 LEU A N 1
ATOM 10012 C CA . LEU B 1 591 ? 17.281 9.361 14.929 1.00 48.38 591 LEU A CA 1
ATOM 10013 C C . LEU B 1 591 ? 18.654 8.714 14.840 1.00 45.33 591 LEU A C 1
ATOM 10014 O O . LEU B 1 591 ? 19.436 9.021 13.927 1.00 44.79 591 LEU A O 1
ATOM 10019 N N . THR B 1 592 ? 18.943 7.850 15.807 1.00 44.61 592 THR A N 1
ATOM 10020 C CA . THR B 1 592 ? 20.266 7.213 15.921 1.00 50.34 592 THR A CA 1
ATOM 10021 C C . THR B 1 592 ? 20.165 5.788 15.403 1.00 51.78 592 THR A C 1
ATOM 10022 O O . THR B 1 592 ? 19.112 5.166 15.470 1.00 45.46 592 THR A O 1
ATOM 10026 N N . GLY B 1 593 ? 21.272 5.237 14.919 1.00 49.75 593 GLY A N 1
ATOM 10027 C CA . GLY B 1 593 ? 21.324 3.795 14.670 1.00 46.06 593 GLY A CA 1
ATOM 10028 C C . GLY B 1 593 ? 22.774 3.411 14.542 1.00 43.91 593 GLY A C 1
ATOM 10029 O O . GLY B 1 593 ? 23.664 4.117 15.012 1.00 38.94 593 GLY A O 1
ATOM 10030 N N . SER B 1 594 ? 23.042 2.360 13.808 1.00 42.56 594 SER A N 1
ATOM 10031 C CA . SER B 1 594 ? 24.428 1.999 13.587 1.00 42.59 594 SER A CA 1
ATOM 10032 C C . SER B 1 594 ? 24.604 1.104 12.391 1.00 41.02 594 SER A C 1
ATOM 10033 O O . SER B 1 594 ? 23.640 0.565 11.835 1.00 41.20 594 SER A O 1
ATOM 10036 N N . ILE B 1 595 ? 25.852 1.012 11.969 1.00 37.63 595 ILE A N 1
ATOM 10037 C CA . ILE B 1 595 ? 26.191 0.206 10.811 1.00 40.90 595 ILE A CA 1
ATOM 10038 C C . ILE B 1 595 ? 27.297 -0.745 11.183 1.00 42.84 595 ILE A C 1
ATOM 10039 O O . ILE B 1 595 ? 28.083 -0.481 12.120 1.00 41.18 595 ILE A O 1
ATOM 10044 N N . ARG B 1 596 ? 27.311 -1.876 10.494 1.00 37.89 596 ARG A N 1
ATOM 10045 C CA . ARG B 1 596 ? 28.456 -2.848 10.547 1.00 43.71 596 ARG A CA 1
ATOM 10046 C C . ARG B 1 596 ? 28.803 -3.278 9.111 1.00 42.09 596 ARG A C 1
ATOM 10047 O O . ARG B 1 596 ? 27.947 -3.210 8.214 1.00 37.34 596 ARG A O 1
ATOM 10055 N N . GLY B 1 597 ? 30.022 -3.767 8.914 1.00 41.26 597 GLY A N 1
ATOM 10056 C CA . GLY B 1 597 ? 30.449 -4.256 7.590 1.00 42.16 597 GLY A CA 1
ATOM 10057 C C . GLY B 1 597 ? 29.460 -5.289 7.093 1.00 40.72 597 GLY A C 1
ATOM 10058 O O . GLY B 1 597 ? 29.014 -5.243 5.940 1.00 38.47 597 GLY A O 1
ATOM 10059 N N . ARG B 1 598 ? 29.063 -6.184 7.986 1.00 38.58 598 ARG A N 1
ATOM 10060 C CA . ARG B 1 598 ? 28.163 -7.262 7.604 1.00 42.46 598 ARG A CA 1
ATOM 10061 C C . ARG B 1 598 ? 26.703 -6.835 7.229 1.00 40.42 598 ARG A C 1
ATOM 10062 O O . ARG B 1 598 ? 25.950 -7.619 6.641 1.00 41.36 598 ARG A O 1
ATOM 10070 N N . ASP B 1 599 ? 26.298 -5.603 7.505 1.00 35.48 599 ASP A N 1
ATOM 10071 C CA . ASP B 1 599 ? 25.036 -5.123 6.928 1.00 36.46 599 ASP A CA 1
ATOM 10072 C C . ASP B 1 599 ? 25.027 -5.195 5.371 1.00 36.03 599 ASP A C 1
ATOM 10073 O O . ASP B 1 599 ? 23.963 -5.300 4.744 1.00 34.71 599 ASP A O 1
ATOM 10078 N N . VAL B 1 600 ? 26.199 -5.008 4.773 1.00 33.03 600 VAL A N 1
ATOM 10079 C CA . VAL B 1 600 ? 26.371 -5.278 3.350 1.00 32.52 600 VAL A CA 1
ATOM 10080 C C . VAL B 1 600 ? 26.314 -6.774 3.227 1.00 35.14 600 VAL A C 1
ATOM 10081 O O . VAL B 1 600 ? 27.284 -7.472 3.440 1.00 32.97 600 VAL A O 1
ATOM 10085 N N . HIS B 1 601 ? 25.121 -7.276 2.950 1.00 32.93 601 HIS A N 1
ATOM 10086 C CA . HIS B 1 601 ? 24.908 -8.684 3.068 1.00 37.44 601 HIS A CA 1
ATOM 10087 C C . HIS B 1 601 ? 25.914 -9.588 2.302 1.00 42.91 601 HIS A C 1
ATOM 10088 O O . HIS B 1 601 ? 26.348 -10.601 2.852 1.00 41.64 601 HIS A O 1
ATOM 10095 N N . SER B 1 602 ? 26.272 -9.241 1.064 1.00 34.48 602 SER A N 1
ATOM 10096 C CA . SER B 1 602 ? 27.161 -10.099 0.263 1.00 36.85 602 SER A CA 1
ATOM 10097 C C . SER B 1 602 ? 28.623 -9.666 0.290 1.00 39.72 602 SER A C 1
ATOM 10098 O O . SER B 1 602 ? 29.367 -9.963 -0.641 1.00 39.31 602 SER A O 1
ATOM 10101 N N . ILE B 1 603 ? 29.019 -8.952 1.344 1.00 36.83 603 ILE A N 1
ATOM 10102 C CA . ILE B 1 603 ? 30.312 -8.264 1.442 1.00 36.27 603 ILE A CA 1
ATOM 10103 C C . ILE B 1 603 ? 31.500 -9.205 1.156 1.00 40.11 603 ILE A C 1
ATOM 10104 O O . ILE B 1 603 ? 32.479 -8.780 0.499 1.00 34.50 603 ILE A O 1
ATOM 10109 N N . SER B 1 604 ? 31.418 -10.468 1.589 1.00 37.58 604 SER A N 1
ATOM 10110 C CA . SER B 1 604 ? 32.538 -11.387 1.335 1.00 38.95 604 SER A CA 1
ATOM 10111 C C . SER B 1 604 ? 32.812 -11.584 -0.165 1.00 41.63 604 SER A C 1
ATOM 10112 O O . SER B 1 604 ? 33.919 -11.912 -0.504 1.00 39.57 604 SER A O 1
ATOM 10115 N N . GLU B 1 605 ? 31.832 -11.342 -1.046 1.00 35.72 605 GLU A N 1
ATOM 10116 C CA . GLU B 1 605 ? 32.061 -11.452 -2.477 1.00 36.96 605 GLU A CA 1
ATOM 10117 C C . GLU B 1 605 ? 33.025 -10.428 -2.996 1.00 36.44 605 GLU A C 1
ATOM 10118 O O . GLU B 1 605 ? 33.563 -10.599 -4.056 1.00 37.18 605 GLU A O 1
ATOM 10124 N N . ALA B 1 606 ? 33.241 -9.351 -2.251 1.00 37.46 606 ALA A N 1
ATOM 10125 C CA . ALA B 1 606 ? 34.230 -8.341 -2.611 1.00 38.37 606 ALA A CA 1
ATOM 10126 C C . ALA B 1 606 ? 35.645 -8.684 -2.180 1.00 40.98 606 ALA A C 1
ATOM 10127 O O . ALA B 1 606 ? 36.557 -7.993 -2.559 1.00 40.76 606 ALA A O 1
ATOM 10129 N N . SER B 1 607 ? 35.821 -9.634 -1.270 1.00 40.98 607 SER A N 1
ATOM 10130 C CA . SER B 1 607 ? 37.175 -10.024 -0.809 1.00 40.10 607 SER A CA 1
ATOM 10131 C C . SER B 1 607 ? 37.905 -10.825 -1.923 1.00 41.32 607 SER A C 1
ATOM 10132 O O . SER B 1 607 ? 37.292 -11.652 -2.601 1.00 40.32 607 SER A O 1
ATOM 10135 N N . THR B 1 608 ? 39.198 -10.575 -2.102 1.00 45.16 608 THR A N 1
ATOM 10136 C CA . THR B 1 608 ? 40.044 -11.396 -2.986 1.00 48.61 608 THR A CA 1
ATOM 10137 C C . THR B 1 608 ? 40.355 -12.785 -2.430 1.00 51.15 608 THR A C 1
ATOM 10138 O O . THR B 1 608 ? 40.684 -13.616 -3.199 1.00 53.25 608 THR A O 1
ATOM 10142 N N . ASP B 1 609 ? 40.263 -13.061 -1.123 1.00 62.01 609 ASP A N 1
ATOM 10143 C CA . ASP B 1 609 ? 40.060 -14.471 -0.720 1.00 63.77 609 ASP A CA 1
ATOM 10144 C C . ASP B 1 609 ? 39.115 -14.692 0.435 1.00 57.42 609 ASP A C 1
ATOM 10145 O O . ASP B 1 609 ? 39.481 -14.588 1.607 1.00 52.18 609 ASP A O 1
ATOM 10150 N N . PRO B 1 610 ? 37.866 -15.009 0.073 1.00 56.57 610 PRO A N 1
ATOM 10151 C CA . PRO B 1 610 ? 36.786 -15.133 1.046 1.00 57.48 610 PRO A CA 1
ATOM 10152 C C . PRO B 1 610 ? 37.058 -16.228 2.073 1.00 60.86 610 PRO A C 1
ATOM 10153 O O . PRO B 1 610 ? 36.807 -16.027 3.257 1.00 65.08 610 PRO A O 1
ATOM 10157 N N . THR B 1 611 ? 37.682 -17.319 1.627 1.00 63.32 611 THR A N 1
ATOM 10158 C CA . THR B 1 611 ? 37.957 -18.483 2.479 1.00 61.76 611 THR A CA 1
ATOM 10159 C C . THR B 1 611 ? 38.862 -18.195 3.657 1.00 55.56 611 THR A C 1
ATOM 10160 O O . THR B 1 611 ? 38.767 -18.901 4.611 1.00 66.94 611 THR A O 1
ATOM 10164 N N . THR B 1 612 ? 39.725 -17.190 3.583 1.00 52.74 612 THR A N 1
ATOM 10165 C CA . THR B 1 612 ? 40.624 -16.808 4.700 1.00 62.59 612 THR A CA 1
ATOM 10166 C C . THR B 1 612 ? 40.434 -15.385 5.318 1.00 60.04 612 THR A C 1
ATOM 10167 O O . THR B 1 612 ? 41.216 -14.962 6.157 1.00 64.30 612 THR A O 1
ATOM 10171 N N . TRP B 1 613 ? 39.396 -14.665 4.918 1.00 58.07 613 TRP A N 1
ATOM 10172 C CA . TRP B 1 613 ? 39.188 -13.284 5.372 1.00 50.33 613 TRP A CA 1
ATOM 10173 C C . TRP B 1 613 ? 38.615 -13.227 6.813 1.00 50.13 613 TRP A C 1
ATOM 10174 O O . TRP B 1 613 ? 37.718 -14.004 7.127 1.00 54.08 613 TRP A O 1
ATOM 10185 N N . ASN B 1 614 ? 39.211 -12.369 7.658 1.00 55.29 614 ASN A N 1
ATOM 10186 C CA . ASN B 1 614 ? 38.661 -11.808 8.961 1.00 69.43 614 ASN A CA 1
ATOM 10187 C C . ASN B 1 614 ? 37.183 -11.414 9.126 1.00 65.81 614 ASN A C 1
ATOM 10188 O O . ASN B 1 614 ? 36.601 -11.503 10.205 1.00 55.26 614 ASN A O 1
ATOM 10193 N N . GLY B 1 615 ? 36.663 -10.768 8.095 1.00 57.78 615 GLY A N 1
ATOM 10194 C CA . GLY B 1 615 ? 35.421 -10.005 8.198 1.00 50.86 615 GLY A CA 1
ATOM 10195 C C . GLY B 1 615 ? 35.667 -8.556 8.540 1.00 44.59 615 GLY A C 1
ATOM 10196 O O . GLY B 1 615 ? 34.707 -7.789 8.685 1.00 44.77 615 GLY A O 1
ATOM 10197 N N . ASP B 1 616 ? 36.935 -8.139 8.596 1.00 40.10 616 ASP A N 1
ATOM 10198 C CA . ASP B 1 616 ? 37.263 -6.791 8.987 1.00 41.22 616 ASP A CA 1
ATOM 10199 C C . ASP B 1 616 ? 37.186 -5.922 7.748 1.00 43.83 616 ASP A C 1
ATOM 10200 O O . ASP B 1 616 ? 37.626 -6.343 6.673 1.00 44.35 616 ASP A O 1
ATOM 10205 N N . CYS B 1 617 ? 36.663 -4.718 7.911 1.00 42.50 617 CYS A N 1
ATOM 10206 C CA . CYS B 1 617 ? 36.415 -3.804 6.774 1.00 44.05 617 CYS A CA 1
ATOM 10207 C C . CYS B 1 617 ? 36.960 -2.418 7.063 1.00 42.02 617 CYS A C 1
ATOM 10208 O O . CYS B 1 617 ? 36.887 -1.917 8.193 1.00 47.94 617 CYS A O 1
ATOM 10211 N N . ALA B 1 618 ? 37.489 -1.786 6.024 1.00 40.81 618 ALA A N 1
ATOM 10212 C CA . ALA B 1 618 ? 37.721 -0.357 6.010 1.00 36.46 618 ALA A CA 1
ATOM 10213 C C . ALA B 1 618 ? 36.399 0.320 5.607 1.00 35.86 618 ALA A C 1
ATOM 10214 O O . ALA B 1 618 ? 35.765 -0.050 4.594 1.00 38.22 618 ALA A O 1
ATOM 10216 N N . VAL B 1 619 ? 35.993 1.324 6.366 1.00 34.88 619 VAL A N 1
ATOM 10217 C CA . VAL B 1 619 ? 34.727 1.983 6.138 1.00 38.32 619 VAL A CA 1
ATOM 10218 C C . VAL B 1 619 ? 35.013 3.402 5.947 1.00 36.58 619 VAL A C 1
ATOM 10219 O O . VAL B 1 619 ? 35.537 4.050 6.852 1.00 40.35 619 VAL A O 1
ATOM 10223 N N . TYR B 1 620 ? 34.622 3.913 4.783 1.00 38.04 620 TYR A N 1
ATOM 10224 C CA . TYR B 1 620 ? 34.824 5.317 4.404 1.00 37.43 620 TYR A CA 1
ATOM 10225 C C . TYR B 1 620 ? 33.527 6.083 4.305 1.00 38.83 620 TYR A C 1
ATOM 10226 O O . TYR B 1 620 ? 32.627 5.673 3.569 1.00 36.99 620 TYR A O 1
ATOM 10235 N N . SER B 1 621 ? 33.422 7.211 5.022 1.00 40.00 621 SER A N 1
ATOM 10236 C CA . SER B 1 621 ? 32.295 8.136 4.914 1.00 45.00 621 SER A CA 1
ATOM 10237 C C . SER B 1 621 ? 32.495 9.160 3.780 1.00 45.70 621 SER A C 1
ATOM 10238 O O . SER B 1 621 ? 33.395 10.010 3.845 1.00 44.34 621 SER A O 1
ATOM 10241 N N . GLN B 1 622 ? 31.668 9.081 2.735 1.00 52.53 622 GLN A N 1
ATOM 10242 C CA . GLN B 1 622 ? 31.796 10.003 1.565 1.00 52.29 622 GLN A CA 1
ATOM 10243 C C . GLN B 1 622 ? 31.750 11.477 1.992 1.00 53.15 622 GLN A C 1
ATOM 10244 O O . GLN B 1 622 ? 32.577 12.252 1.556 1.00 52.77 622 GLN A O 1
ATOM 10250 N N . SER B 1 623 ? 30.741 11.852 2.787 1.00 52.53 623 SER A N 1
ATOM 10251 C CA . SER B 1 623 ? 30.445 13.266 3.084 1.00 53.66 623 SER A CA 1
ATOM 10252 C C . SER B 1 623 ? 31.429 13.870 4.102 1.00 53.19 623 SER A C 1
ATOM 10253 O O . SER B 1 623 ? 31.829 14.994 3.957 1.00 58.76 623 SER A O 1
ATOM 10256 N N . ARG B 1 624 ? 31.820 13.118 5.118 1.00 56.08 624 ARG A N 1
ATOM 10257 C CA . ARG B 1 624 ? 32.822 13.609 6.084 1.00 60.57 624 ARG A CA 1
ATOM 10258 C C . ARG B 1 624 ? 34.270 13.264 5.705 1.00 58.36 624 ARG A C 1
ATOM 10259 O O . ARG B 1 624 ? 35.178 13.821 6.271 1.00 51.33 624 ARG A O 1
ATOM 10267 N N . GLY B 1 625 ? 34.504 12.362 4.757 1.00 54.89 625 GLY A N 1
ATOM 10268 C CA . GLY B 1 625 ? 35.879 12.044 4.360 1.00 51.91 625 GLY A CA 1
ATOM 10269 C C . GLY B 1 625 ? 36.749 11.310 5.375 1.00 51.70 625 GLY A C 1
ATOM 10270 O O . GLY B 1 625 ? 37.979 11.401 5.323 1.00 53.19 625 GLY A O 1
ATOM 10271 N N . GLU B 1 626 ? 36.110 10.519 6.230 1.00 52.15 626 GLU A N 1
ATOM 10272 C CA . GLU B 1 626 ? 36.763 9.816 7.311 1.00 60.13 626 GLU A CA 1
ATOM 10273 C C . GLU B 1 626 ? 36.806 8.327 7.019 1.00 53.34 626 GLU A C 1
ATOM 10274 O O . GLU B 1 626 ? 35.815 7.750 6.600 1.00 42.17 626 GLU A O 1
ATOM 10280 N N . LEU B 1 627 ? 37.956 7.725 7.287 1.00 43.78 627 LEU A N 1
ATOM 10281 C CA . LEU B 1 627 ? 38.179 6.309 7.204 1.00 47.27 627 LEU A CA 1
ATOM 10282 C C . LEU B 1 627 ? 38.234 5.667 8.600 1.00 46.30 627 LEU A C 1
ATOM 10283 O O . LEU B 1 627 ? 38.959 6.096 9.445 1.00 46.20 627 LEU A O 1
ATOM 10288 N N . ILE B 1 628 ? 37.509 4.598 8.813 1.00 42.28 628 ILE A N 1
ATOM 10289 C CA . ILE B 1 628 ? 37.470 3.957 10.090 1.00 50.57 628 ILE A CA 1
ATOM 10290 C C . ILE B 1 628 ? 37.680 2.498 9.764 1.00 53.80 628 ILE A C 1
ATOM 10291 O O . ILE B 1 628 ? 37.099 1.989 8.807 1.00 54.13 628 ILE A O 1
ATOM 10296 N N . VAL B 1 629 ? 38.527 1.823 10.518 1.00 48.68 629 VAL A N 1
ATOM 10297 C CA . VAL B 1 629 ? 38.634 0.385 10.405 1.00 49.02 629 VAL A CA 1
ATOM 10298 C C . VAL B 1 629 ? 37.604 -0.228 11.341 1.00 56.19 629 VAL A C 1
ATOM 10299 O O . VAL B 1 629 ? 37.490 0.187 12.515 1.00 58.00 629 VAL A O 1
ATOM 10303 N N . MET B 1 630 ? 36.895 -1.230 10.838 1.00 46.22 630 MET A N 1
ATOM 10304 C CA . MET B 1 630 ? 35.879 -1.891 11.595 1.00 52.72 630 MET A CA 1
ATOM 10305 C C . MET B 1 630 ? 35.975 -3.402 11.624 1.00 50.51 630 MET A C 1
ATOM 10306 O O . MET B 1 630 ? 35.659 -4.108 10.625 1.00 44.74 630 MET A O 1
ATOM 10311 N N . PRO B 1 631 ? 36.353 -3.920 12.820 1.00 51.73 631 PRO A N 1
ATOM 10312 C CA . PRO B 1 631 ? 36.408 -5.342 13.010 1.00 45.81 631 PRO A CA 1
ATOM 10313 C C . PRO B 1 631 ? 35.078 -5.969 12.721 1.00 47.37 631 PRO A C 1
ATOM 10314 O O . PRO B 1 631 ? 34.014 -5.295 12.796 1.00 40.99 631 PRO A O 1
ATOM 10318 N N . TYR B 1 632 ? 35.146 -7.257 12.410 1.00 43.12 632 TYR A N 1
ATOM 10319 C CA . TYR B 1 632 ? 33.984 -8.037 12.189 1.00 45.96 632 TYR A CA 1
ATOM 10320 C C . TYR B 1 632 ? 33.006 -7.880 13.359 1.00 48.07 632 TYR A C 1
ATOM 10321 O O . TYR B 1 632 ? 33.368 -7.958 14.536 1.00 47.37 632 TYR A O 1
ATOM 10330 N N . ASN B 1 633 ? 31.760 -7.623 13.020 1.00 45.29 633 ASN A N 1
ATOM 10331 C CA . ASN B 1 633 ? 30.700 -7.554 14.023 1.00 53.52 633 ASN A CA 1
ATOM 10332 C C . ASN B 1 633 ? 30.724 -6.385 15.042 1.00 48.66 633 ASN A C 1
ATOM 10333 O O . ASN B 1 633 ? 29.944 -6.404 16.003 1.00 48.02 633 ASN A O 1
ATOM 10338 N N . VAL B 1 634 ? 31.619 -5.415 14.822 1.00 39.32 634 VAL A N 1
ATOM 10339 C CA . VAL B 1 634 ? 31.696 -4.160 15.588 1.00 39.59 634 VAL A CA 1
ATOM 10340 C C . VAL B 1 634 ? 30.861 -3.117 14.829 1.00 40.19 634 VAL A C 1
ATOM 10341 O O . VAL B 1 634 ? 30.882 -3.067 13.596 1.00 40.82 634 VAL A O 1
ATOM 10345 N N . SER B 1 635 ? 30.109 -2.324 15.578 1.00 41.38 635 SER A N 1
ATOM 10346 C CA . SER B 1 635 ? 29.144 -1.317 15.088 1.00 38.73 635 SER A CA 1
ATOM 10347 C C . SER B 1 635 ? 29.711 0.050 15.125 1.00 38.87 635 SER A C 1
ATOM 10348 O O . SER B 1 635 ? 30.569 0.338 15.964 1.00 41.65 635 SER A O 1
ATOM 10351 N N . LEU B 1 636 ? 29.219 0.927 14.255 1.00 38.00 636 LEU A N 1
ATOM 10352 C CA . LEU B 1 636 ? 29.588 2.341 14.277 1.00 38.41 636 LEU A CA 1
ATOM 10353 C C . LEU B 1 636 ? 28.278 3.107 14.378 1.00 38.88 636 LEU A C 1
ATOM 10354 O O . LEU B 1 636 ? 27.353 2.813 13.634 1.00 38.05 636 LEU A O 1
ATOM 10359 N N . PRO B 1 637 ? 28.190 4.091 15.293 1.00 41.97 637 PRO A N 1
ATOM 10360 C CA . PRO B 1 637 ? 26.908 4.800 15.449 1.00 39.20 637 PRO A CA 1
ATOM 10361 C C . PRO B 1 637 ? 26.652 5.824 14.305 1.00 40.20 637 PRO A C 1
ATOM 10362 O O . PRO B 1 637 ? 27.581 6.425 13.765 1.00 34.87 637 PRO A O 1
ATOM 10366 N N . VAL B 1 638 ? 25.373 6.008 13.975 1.00 36.76 638 VAL A N 1
ATOM 10367 C CA . VAL B 1 638 ? 24.944 6.953 12.941 1.00 40.91 638 VAL A CA 1
ATOM 10368 C C . VAL B 1 638 ? 23.726 7.696 13.482 1.00 37.51 638 VAL A C 1
ATOM 10369 O O . VAL B 1 638 ? 22.973 7.117 14.258 1.00 40.83 638 VAL A O 1
ATOM 10373 N N . SER B 1 639 ? 23.558 8.971 13.130 1.00 37.51 639 SER A N 1
ATOM 10374 C CA . SER B 1 639 ? 22.340 9.719 13.523 1.00 37.73 639 SER A CA 1
ATOM 10375 C C . SER B 1 639 ? 21.959 10.659 12.439 1.00 35.21 639 SER A C 1
ATOM 10376 O O . SER B 1 639 ? 22.806 11.306 11.883 1.00 34.85 639 SER A O 1
ATOM 10379 N N . LEU B 1 640 ? 20.665 10.768 12.166 1.00 35.84 640 LEU A N 1
ATOM 10380 C CA . LEU B 1 640 ? 20.219 11.547 11.027 1.00 38.03 640 LEU A CA 1
ATOM 10381 C C . LEU B 1 640 ? 18.880 12.157 11.327 1.00 34.61 640 LEU A C 1
ATOM 10382 O O . LEU B 1 640 ? 18.000 11.470 11.838 1.00 34.49 640 LEU A O 1
ATOM 10387 N N . LYS B 1 641 ? 18.751 13.423 10.963 1.00 43.74 641 LYS A N 1
ATOM 10388 C CA . LYS B 1 641 ? 17.473 14.115 10.930 1.00 49.79 641 LYS A CA 1
ATOM 10389 C C . LYS B 1 641 ? 16.707 13.769 9.673 1.00 51.03 641 LYS A C 1
ATOM 10390 O O . LYS B 1 641 ? 17.273 13.187 8.726 1.00 42.73 641 LYS A O 1
ATOM 10396 N N . ILE B 1 642 ? 15.419 14.117 9.691 1.00 49.87 642 ILE A N 1
ATOM 10397 C CA . ILE B 1 642 ? 14.494 13.774 8.609 1.00 50.44 642 ILE A CA 1
ATOM 10398 C C . ILE B 1 642 ? 15.090 14.301 7.301 1.00 45.21 642 ILE A C 1
ATOM 10399 O O . ILE B 1 642 ? 15.608 15.407 7.198 1.00 44.03 642 ILE A O 1
ATOM 10404 N N . ARG B 1 643 ? 15.163 13.407 6.325 1.00 47.87 643 ARG A N 1
ATOM 10405 C CA . ARG B 1 643 ? 15.648 13.746 4.991 1.00 47.19 643 ARG A CA 1
ATOM 10406 C C . ARG B 1 643 ? 17.156 14.054 4.933 1.00 41.42 643 ARG A C 1
ATOM 10407 O O . ARG B 1 643 ? 17.605 14.691 4.018 1.00 41.50 643 ARG A O 1
ATOM 10415 N N . GLU B 1 644 ? 17.935 13.591 5.915 1.00 39.42 644 GLU A N 1
ATOM 10416 C CA . GLU B 1 644 ? 19.392 13.588 5.807 1.00 41.05 644 GLU A CA 1
ATOM 10417 C C . GLU B 1 644 ? 19.819 12.179 5.396 1.00 38.58 644 GLU A C 1
ATOM 10418 O O . GLU B 1 644 ? 19.019 11.200 5.454 1.00 35.47 644 GLU A O 1
ATOM 10424 N N . HIS B 1 645 ? 21.071 12.070 4.987 1.00 38.82 645 HIS A N 1
ATOM 10425 C CA . HIS B 1 645 ? 21.593 10.802 4.538 1.00 44.91 645 HIS A CA 1
ATOM 10426 C C . HIS B 1 645 ? 23.098 10.751 4.739 1.00 43.45 645 HIS A C 1
ATOM 10427 O O . HIS B 1 645 ? 23.691 11.770 4.869 1.00 38.56 645 HIS A O 1
ATOM 10434 N N . GLU B 1 646 ? 23.679 9.556 4.706 1.00 38.89 646 GLU A N 1
ATOM 10435 C CA . GLU B 1 646 ? 25.149 9.387 4.582 1.00 43.60 646 GLU A CA 1
ATOM 10436 C C . GLU B 1 646 ? 25.431 8.115 3.759 1.00 39.01 646 GLU A C 1
ATOM 10437 O O . GL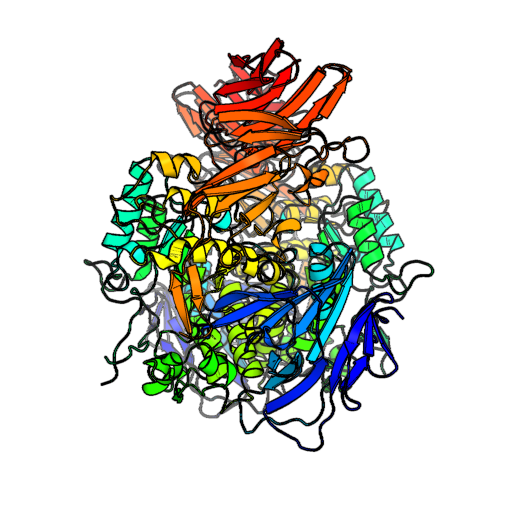U B 1 646 ? 24.732 7.122 3.943 1.00 41.69 646 GLU A O 1
ATOM 10443 N N . ILE B 1 647 ? 26.480 8.133 2.932 1.00 37.60 647 ILE A N 1
ATOM 10444 C CA . ILE B 1 647 ? 26.954 7.001 2.172 1.00 35.05 647 ILE A CA 1
ATOM 10445 C C . ILE B 1 647 ? 28.278 6.545 2.724 1.00 36.88 647 ILE A C 1
ATOM 10446 O O . ILE B 1 647 ? 29.147 7.361 2.965 1.00 36.94 647 ILE A O 1
ATOM 10451 N N . PHE B 1 648 ? 28.443 5.222 2.875 1.00 32.39 648 PHE A N 1
ATOM 10452 C CA . PHE B 1 648 ? 29.693 4.645 3.284 1.00 35.27 648 PHE A CA 1
ATOM 10453 C C . PHE B 1 648 ? 30.156 3.621 2.240 1.00 36.94 648 PHE A C 1
ATOM 10454 O O . PHE B 1 648 ? 29.385 2.733 1.846 1.00 39.85 648 PHE A O 1
ATOM 10462 N N . THR B 1 649 ? 31.427 3.686 1.859 1.00 31.13 649 THR A N 1
ATOM 10463 C CA . THR B 1 649 ? 32.052 2.598 1.113 1.00 31.42 649 THR A CA 1
ATOM 10464 C C . THR B 1 649 ? 32.643 1.619 2.145 1.00 33.67 649 THR A C 1
ATOM 10465 O O . THR B 1 649 ? 33.290 2.057 3.138 1.00 33.89 649 THR A O 1
ATOM 10469 N N . VAL B 1 650 ? 32.398 0.311 1.922 1.00 32.63 650 VAL A N 1
ATOM 10470 C CA . VAL B 1 650 ? 32.788 -0.766 2.816 1.00 34.28 650 VAL A CA 1
ATOM 10471 C C . VAL B 1 650 ? 33.686 -1.738 2.045 1.00 36.43 650 VAL A C 1
ATOM 10472 O O . VAL B 1 650 ? 33.244 -2.446 1.169 1.00 37.56 650 VAL A O 1
ATOM 10476 N N . SER B 1 651 ? 34.958 -1.757 2.382 1.00 37.20 651 SER A N 1
ATOM 10477 C CA . SER B 1 651 ? 35.971 -2.553 1.657 1.00 36.17 651 SER A CA 1
ATOM 10478 C C . SER B 1 651 ? 36.657 -3.593 2.493 1.00 37.55 651 SER A C 1
ATOM 10479 O O . SER B 1 651 ? 37.245 -3.252 3.502 1.00 40.62 651 SER A O 1
ATOM 10482 N N . PRO B 1 652 ? 36.627 -4.861 2.075 1.00 36.73 652 PRO A N 1
ATOM 10483 C CA . PRO B 1 652 ? 37.247 -5.838 2.936 1.00 38.72 652 PRO A CA 1
ATOM 10484 C C . PRO B 1 652 ? 38.736 -5.598 3.038 1.00 40.43 652 PRO A C 1
ATOM 10485 O O . PRO B 1 652 ? 39.383 -5.244 2.055 1.00 40.44 652 PRO A O 1
ATOM 10489 N N . ILE B 1 653 ? 39.265 -5.776 4.242 1.00 41.35 653 ILE A N 1
ATOM 10490 C CA . ILE B 1 653 ? 40.703 -5.641 4.502 1.00 39.32 653 ILE A CA 1
ATOM 10491 C C . ILE B 1 653 ? 41.419 -6.944 4.206 1.00 41.26 653 ILE A C 1
ATOM 10492 O O . ILE B 1 653 ? 41.007 -8.049 4.628 1.00 46.48 653 ILE A O 1
ATOM 10497 N N . SER B 1 654 ? 42.471 -6.820 3.405 1.00 45.89 654 SER A N 1
ATOM 10498 C CA . SER B 1 654 ? 43.359 -7.964 3.096 1.00 50.18 654 SER A CA 1
ATOM 10499 C C . SER B 1 654 ? 44.649 -7.850 3.938 1.00 43.39 654 SER A C 1
ATOM 10500 O O . SER B 1 654 ? 45.228 -6.764 4.029 1.00 43.54 654 SER A O 1
ATOM 10503 N N . HIS B 1 655 ? 45.077 -8.976 4.507 1.00 49.75 655 HIS A N 1
ATOM 10504 C CA . HIS B 1 655 ? 46.344 -9.095 5.295 1.00 57.60 655 HIS A CA 1
ATOM 10505 C C . HIS B 1 655 ? 47.397 -9.724 4.368 1.00 54.58 655 HIS A C 1
ATOM 10506 O O . HIS B 1 655 ? 47.220 -10.850 3.888 1.00 60.81 655 HIS A O 1
ATOM 10513 N N . LEU B 1 656 ? 48.404 -8.927 4.006 1.00 57.87 656 LEU A N 1
ATOM 10514 C CA . LEU B 1 656 ? 49.492 -9.367 3.113 1.00 69.24 656 LEU A CA 1
ATOM 10515 C C . LEU B 1 656 ? 50.562 -10.113 3.918 1.00 80.94 656 LEU A C 1
ATOM 10516 O O . LEU B 1 656 ? 50.862 -11.279 3.635 1.00 96.25 656 LEU A O 1
ATOM 10521 N N . VAL B 1 657 ? 51.163 -9.414 4.884 1.00 88.77 657 VAL A N 1
ATOM 10522 C CA . VAL B 1 657 ? 52.002 -10.030 5.933 1.00 90.95 657 VAL A CA 1
ATOM 10523 C C . VAL B 1 657 ? 51.744 -9.226 7.196 1.00 89.68 657 VAL A C 1
ATOM 10524 O O . VAL B 1 657 ? 51.122 -8.149 7.119 1.00 77.58 657 VAL A O 1
ATOM 10528 N N . ASP B 1 658 ? 52.230 -9.738 8.333 1.00 82.84 658 ASP A N 1
ATOM 10529 C CA . ASP B 1 658 ? 51.953 -9.135 9.650 1.00 84.45 658 ASP A CA 1
ATOM 10530 C C . ASP B 1 658 ? 52.386 -7.665 9.679 1.00 77.60 658 ASP A C 1
ATOM 10531 O O . ASP B 1 658 ? 53.384 -7.304 9.057 1.00 76.60 658 ASP A O 1
ATOM 10536 N N . GLY B 1 659 ? 51.595 -6.824 10.354 1.00 72.90 659 GLY A N 1
ATOM 10537 C CA . GLY B 1 659 ? 51.753 -5.370 10.309 1.00 64.67 659 GLY A CA 1
ATOM 10538 C C . GLY B 1 659 ? 51.161 -4.681 9.089 1.00 61.76 659 GLY A C 1
ATOM 10539 O O . GLY B 1 659 ? 50.856 -3.491 9.178 1.00 56.91 659 GLY A O 1
ATOM 10540 N N . VAL B 1 660 ? 50.967 -5.425 7.981 1.00 60.74 660 VAL A N 1
ATOM 10541 C CA . VAL B 1 660 ? 50.603 -4.876 6.658 1.00 62.40 660 VAL A CA 1
ATOM 10542 C C . VAL B 1 660 ? 49.211 -5.323 6.140 1.00 57.24 660 VAL A C 1
ATOM 10543 O O . VAL B 1 660 ? 49.003 -6.446 5.652 1.00 54.67 660 VAL A O 1
ATOM 10547 N N . SER B 1 661 ? 48.280 -4.387 6.215 1.00 56.01 661 SER A N 1
ATOM 10548 C CA . SER B 1 661 ? 46.894 -4.600 5.827 1.00 54.24 661 SER A CA 1
ATOM 10549 C C . SER B 1 661 ? 46.513 -3.520 4.873 1.00 48.27 661 SER A C 1
ATOM 10550 O O . SER B 1 661 ? 47.008 -2.410 5.025 1.00 47.25 661 SER A O 1
ATOM 10553 N N . PHE B 1 662 ? 45.565 -3.815 3.979 1.00 45.43 662 PHE A N 1
ATOM 10554 C CA . PHE B 1 662 ? 45.167 -2.885 2.910 1.00 45.43 662 PHE A CA 1
ATOM 10555 C C . PHE B 1 662 ? 43.739 -3.131 2.437 1.00 38.95 662 PHE A C 1
ATOM 10556 O O . PHE B 1 662 ? 43.233 -4.265 2.482 1.00 43.64 662 PHE A O 1
ATOM 10564 N N . ALA B 1 663 ? 43.118 -2.070 1.939 1.00 40.56 663 ALA A N 1
ATOM 10565 C CA . ALA B 1 663 ? 41.769 -2.141 1.328 1.00 41.46 663 ALA A CA 1
ATOM 10566 C C . ALA B 1 663 ? 41.573 -0.947 0.402 1.00 39.72 663 ALA A C 1
ATOM 10567 O O . ALA B 1 663 ? 41.799 0.191 0.799 1.00 40.97 663 ALA A O 1
ATOM 10569 N N . PRO B 1 664 ? 41.121 -1.195 -0.833 1.00 40.54 664 PRO A N 1
ATOM 10570 C CA . PRO B 1 664 ? 40.945 -0.059 -1.702 1.00 44.93 664 PRO A CA 1
ATOM 10571 C C . PRO B 1 664 ? 39.590 0.621 -1.374 1.00 39.64 664 PRO A C 1
ATOM 10572 O O . PRO B 1 664 ? 38.663 -0.073 -0.918 1.00 38.26 664 PRO A O 1
ATOM 10576 N N . ILE B 1 665 ? 39.485 1.929 -1.626 1.00 36.20 665 ILE A N 1
ATOM 10577 C CA . ILE B 1 665 ? 38.237 2.678 -1.438 1.00 39.89 665 ILE A CA 1
ATOM 10578 C C . ILE B 1 665 ? 37.691 3.104 -2.794 1.00 40.03 665 ILE A C 1
ATOM 10579 O O . ILE B 1 665 ? 36.524 2.857 -3.069 1.00 37.11 665 ILE A O 1
ATOM 10584 N N . GLY B 1 666 ? 38.540 3.751 -3.598 1.00 38.27 666 GLY A N 1
ATOM 10585 C CA . GLY B 1 666 ? 38.143 4.271 -4.899 1.00 43.35 666 GLY A CA 1
ATOM 10586 C C . GLY B 1 666 ? 38.121 5.782 -5.036 1.00 39.09 666 GLY A C 1
ATOM 10587 O O . GLY B 1 666 ? 38.872 6.515 -4.356 1.00 39.33 666 GLY A O 1
ATOM 10588 N N . LEU B 1 667 ? 37.241 6.250 -5.922 1.00 39.00 667 LEU A N 1
ATOM 10589 C CA . LEU B 1 667 ? 37.069 7.679 -6.195 1.00 37.66 667 LEU A CA 1
ATOM 10590 C C . LEU B 1 667 ? 36.302 8.341 -5.074 1.00 40.91 667 LEU A C 1
ATOM 10591 O O . LEU B 1 667 ? 35.068 8.445 -5.117 1.00 36.28 667 LEU A O 1
ATOM 10596 N N . VAL B 1 668 ? 37.053 8.796 -4.066 1.00 37.21 668 VAL A N 1
ATOM 10597 C CA . VAL B 1 668 ? 36.480 9.283 -2.832 1.00 38.15 668 VAL A CA 1
ATOM 10598 C C . VAL B 1 668 ? 35.536 10.483 -2.948 1.00 37.57 668 VAL A C 1
ATOM 10599 O O . VAL B 1 668 ? 34.674 10.642 -2.101 1.00 41.34 668 VAL A O 1
ATOM 10603 N N . ASN B 1 669 ? 35.660 11.298 -3.977 1.00 40.86 669 ASN A N 1
ATOM 10604 C CA . ASN B 1 669 ? 34.705 12.388 -4.232 1.00 39.33 669 ASN A CA 1
ATOM 10605 C C . ASN B 1 669 ? 33.470 12.014 -5.081 1.00 38.36 669 ASN A C 1
ATOM 10606 O O . ASN B 1 669 ? 32.681 12.882 -5.419 1.00 40.01 669 ASN A O 1
ATOM 10611 N N . MET B 1 670 ? 33.275 10.728 -5.362 1.00 39.39 670 MET A N 1
ATOM 10612 C CA . MET B 1 670 ? 32.037 10.245 -5.982 1.00 36.45 670 MET A CA 1
ATOM 10613 C C . MET B 1 670 ? 31.272 9.439 -4.953 1.00 37.93 670 MET A C 1
ATOM 10614 O O . MET B 1 670 ? 31.862 8.830 -4.087 1.00 37.76 670 MET A O 1
ATOM 10619 N N . TYR B 1 671 ? 29.946 9.477 -5.021 1.00 36.53 671 TYR A N 1
ATOM 10620 C CA . TYR B 1 671 ? 29.117 8.701 -4.097 1.00 34.50 671 TYR A CA 1
ATOM 10621 C C . TYR B 1 671 ? 29.445 7.238 -4.000 1.00 38.66 671 TYR A C 1
ATOM 10622 O O . TYR B 1 671 ? 29.640 6.720 -2.925 1.00 34.96 671 TYR A O 1
ATOM 10631 N N . ASN B 1 672 ? 29.464 6.543 -5.139 1.00 33.46 672 ASN A N 1
ATOM 10632 C CA . ASN B 1 672 ? 29.727 5.138 -5.129 1.00 33.23 672 ASN A CA 1
ATOM 10633 C C . ASN B 1 672 ? 31.207 4.877 -5.465 1.00 32.81 672 ASN A C 1
ATOM 10634 O O . ASN B 1 672 ? 31.538 4.330 -6.518 1.00 32.41 672 ASN A O 1
ATOM 10639 N N . SER B 1 673 ? 32.068 5.297 -4.536 1.00 37.43 673 SER A N 1
ATOM 10640 C CA . SER B 1 673 ? 33.532 5.371 -4.737 1.00 37.33 673 SER A CA 1
ATOM 10641 C C . SER B 1 673 ? 34.137 4.063 -5.234 1.00 34.94 673 SER A C 1
ATOM 10642 O O . SER B 1 673 ? 34.963 4.071 -6.093 1.00 38.62 673 SER A O 1
ATOM 10645 N N . GLY B 1 674 ? 33.726 2.954 -4.633 1.00 37.31 674 GLY A N 1
ATOM 10646 C CA . GLY B 1 674 ? 34.199 1.612 -4.975 1.00 38.76 674 GLY A CA 1
ATOM 10647 C C . GLY B 1 674 ? 33.826 1.056 -6.343 1.00 36.64 674 GLY A C 1
ATOM 10648 O O . GLY B 1 674 ? 34.459 0.114 -6.807 1.00 37.61 674 GLY A O 1
ATOM 10649 N N . GLY B 1 675 ? 32.857 1.658 -7.010 1.00 34.28 675 GLY A N 1
ATOM 10650 C CA . GLY B 1 675 ? 32.549 1.289 -8.383 1.00 38.68 675 GLY A CA 1
ATOM 10651 C C . GLY B 1 675 ? 33.655 1.612 -9.386 1.00 35.95 675 GLY A C 1
ATOM 10652 O O . GLY B 1 675 ? 33.641 1.141 -10.505 1.00 35.52 675 GLY A O 1
ATOM 10653 N N . ALA B 1 676 ? 34.614 2.432 -8.989 1.00 36.33 676 ALA A N 1
ATOM 10654 C CA . ALA B 1 676 ? 35.738 2.744 -9.837 1.00 40.42 676 ALA A CA 1
ATOM 10655 C C . ALA B 1 676 ? 36.762 1.582 -9.958 1.00 40.22 676 ALA A C 1
ATOM 10656 O O . ALA B 1 676 ? 37.583 1.552 -10.895 1.00 37.96 676 ALA A O 1
ATOM 10658 N N . ILE B 1 677 ? 36.780 0.699 -8.971 1.00 37.32 677 ILE A N 1
ATOM 10659 C CA . ILE B 1 677 ? 37.826 -0.360 -8.919 1.00 41.72 677 ILE A CA 1
ATOM 10660 C C . ILE B 1 677 ? 37.425 -1.532 -9.799 1.00 41.03 677 ILE A C 1
ATOM 10661 O O . ILE B 1 677 ? 36.498 -2.265 -9.485 1.00 39.44 677 ILE A O 1
ATOM 10666 N N . GLU B 1 678 ? 38.116 -1.668 -10.931 1.00 40.88 678 GLU A N 1
ATOM 10667 C CA . GLU B 1 678 ? 37.782 -2.686 -11.891 1.00 41.43 678 GLU A CA 1
ATOM 10668 C C . GLU B 1 678 ? 38.644 -3.922 -11.741 1.00 39.70 678 GLU A C 1
ATOM 10669 O O . GLU B 1 678 ? 38.282 -4.940 -12.250 1.00 39.91 678 GLU A O 1
ATOM 10675 N N . GLY B 1 679 ? 39.796 -3.816 -11.085 1.00 42.38 679 GLY A N 1
ATOM 10676 C CA . GLY B 1 679 ? 40.714 -4.954 -10.883 1.00 41.32 679 GLY A CA 1
ATOM 10677 C C . GLY B 1 679 ? 41.545 -4.682 -9.638 1.00 38.47 679 GLY A C 1
ATOM 10678 O O . GLY B 1 679 ? 41.826 -3.542 -9.313 1.00 39.10 679 GLY A O 1
ATOM 10679 N N . LEU B 1 680 ? 41.938 -5.749 -8.965 1.00 38.72 680 LEU A N 1
ATOM 10680 C CA . LEU B 1 680 ? 42.605 -5.696 -7.687 1.00 44.26 680 LEU A CA 1
ATOM 10681 C C . LEU B 1 680 ? 43.388 -7.016 -7.529 1.00 46.57 680 LEU A C 1
ATOM 10682 O O . LEU B 1 680 ? 42.814 -8.103 -7.649 1.00 43.75 680 LEU A O 1
ATOM 10687 N N . ARG B 1 681 ? 44.692 -6.911 -7.299 1.00 48.34 681 ARG A N 1
ATOM 10688 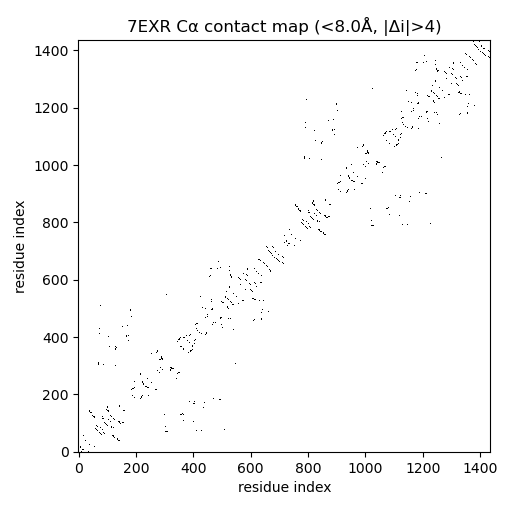C CA . ARG B 1 681 ? 45.533 -8.108 -7.063 1.00 49.40 681 ARG A CA 1
ATOM 10689 C C . ARG B 1 681 ? 46.543 -7.768 -5.945 1.00 45.62 681 ARG A C 1
ATOM 10690 O O . ARG B 1 681 ? 47.164 -6.702 -5.942 1.00 46.78 681 ARG A O 1
ATOM 10698 N N . TYR B 1 682 ? 46.636 -8.645 -4.957 1.00 46.69 682 TYR A N 1
ATOM 10699 C CA . TYR B 1 682 ? 47.581 -8.476 -3.875 1.00 48.93 682 TYR A CA 1
ATOM 10700 C C . TYR B 1 682 ? 48.798 -9.362 -4.203 1.00 48.24 682 TYR A C 1
ATOM 10701 O O . TYR B 1 682 ? 48.642 -10.495 -4.555 1.00 44.21 682 TYR A O 1
ATOM 10710 N N . GLU B 1 683 ? 50.000 -8.831 -4.083 1.00 54.51 683 GLU A N 1
ATOM 10711 C CA . GLU B 1 683 ? 51.220 -9.684 -4.155 1.00 62.27 683 GLU A CA 1
ATOM 10712 C C . GLU B 1 683 ? 51.887 -9.607 -2.791 1.00 60.94 683 GLU A C 1
ATOM 10713 O O . GLU B 1 683 ? 52.642 -8.658 -2.516 1.00 57.20 683 GLU A O 1
ATOM 10719 N N . ALA B 1 684 ? 51.495 -10.535 -1.911 1.00 61.04 684 ALA A N 1
ATOM 10720 C CA . ALA B 1 684 ? 51.916 -10.516 -0.489 1.00 70.71 684 ALA A CA 1
ATOM 10721 C C . ALA B 1 684 ? 53.420 -10.758 -0.441 1.00 71.94 684 ALA A C 1
ATOM 10722 O O . ALA B 1 684 ? 54.163 -10.135 0.333 1.00 76.85 684 ALA A O 1
ATOM 10724 N N . GLU B 1 685 ? 53.792 -11.753 -1.238 1.00 76.09 685 GLU A N 1
ATOM 10725 C CA . GLU B 1 685 ? 54.972 -11.787 -2.083 1.00 89.18 685 GLU A CA 1
ATOM 10726 C C . GLU B 1 685 ? 55.819 -10.495 -2.048 1.00 89.27 685 GLU A C 1
ATOM 10727 O O . GLU B 1 685 ? 56.654 -10.339 -1.151 1.00 87.11 685 GLU A O 1
ATOM 10733 N N . LYS B 1 686 ? 55.560 -9.551 -2.952 1.00 90.75 686 LYS A N 1
ATOM 10734 C CA . LYS B 1 686 ? 56.392 -8.350 -3.099 1.00 88.61 686 LYS A CA 1
ATOM 10735 C C . LYS B 1 686 ? 55.937 -7.154 -2.229 1.00 78.83 686 LYS A C 1
ATOM 10736 O O . LYS B 1 686 ? 56.488 -6.063 -2.351 1.00 69.12 686 LYS A O 1
ATOM 10742 N N . MET B 1 687 ? 54.957 -7.349 -1.340 1.00 78.95 687 MET A N 1
ATOM 10743 C CA . MET B 1 687 ? 54.385 -6.235 -0.561 1.00 80.73 687 MET A CA 1
ATOM 10744 C C . MET B 1 687 ? 53.860 -5.103 -1.537 1.00 73.66 687 MET A C 1
ATOM 10745 O O . MET B 1 687 ? 54.160 -3.902 -1.412 1.00 56.42 687 MET A O 1
ATOM 10750 N N . LYS B 1 688 ? 53.075 -5.540 -2.531 1.00 70.74 688 LYS A N 1
ATOM 10751 C CA . LYS B 1 688 ? 52.550 -4.673 -3.611 1.00 70.96 688 LYS A CA 1
ATOM 10752 C C . LYS B 1 688 ? 51.048 -4.924 -3.873 1.00 52.39 688 LYS A C 1
ATOM 10753 O O . LYS B 1 688 ? 50.630 -6.061 -3.991 1.00 50.87 688 LYS A O 1
ATOM 10759 N N . VAL B 1 689 ? 50.300 -3.851 -4.079 1.00 46.91 689 VAL A N 1
ATOM 10760 C CA . VAL B 1 689 ? 48.891 -3.930 -4.485 1.00 47.43 689 VAL A CA 1
ATOM 10761 C C . VAL B 1 689 ? 48.803 -3.433 -5.935 1.00 42.12 689 VAL A C 1
ATOM 10762 O O . VAL B 1 689 ? 49.332 -2.385 -6.250 1.00 49.56 689 VAL A O 1
ATOM 10766 N N . VAL B 1 690 ? 48.153 -4.183 -6.792 1.00 39.03 690 VAL A N 1
ATOM 10767 C CA . VAL B 1 690 ? 47.982 -3.751 -8.187 1.00 43.75 690 VAL A CA 1
ATOM 10768 C C . VAL B 1 690 ? 46.483 -3.607 -8.517 1.00 40.09 690 VAL A C 1
ATOM 10769 O O . VAL B 1 690 ? 45.724 -4.572 -8.394 1.00 43.10 690 VAL A O 1
ATOM 10773 N N . MET B 1 691 ? 46.095 -2.430 -8.986 1.00 39.60 691 MET A N 1
ATOM 10774 C CA . MET B 1 691 ? 44.669 -2.105 -9.225 1.00 40.93 691 MET A CA 1
ATOM 10775 C C . MET B 1 691 ? 44.419 -1.504 -10.589 1.00 44.87 691 MET A C 1
ATOM 10776 O O . MET B 1 691 ? 45.272 -0.745 -11.114 1.00 46.67 691 MET A O 1
ATOM 10781 N N . GLU B 1 692 ? 43.255 -1.851 -11.161 1.00 45.18 692 GLU A N 1
ATOM 10782 C CA . GLU B 1 692 ? 42.749 -1.171 -12.330 1.00 46.05 692 GLU A CA 1
ATOM 10783 C C . GLU B 1 692 ? 41.538 -0.319 -11.941 1.00 42.84 692 GLU A C 1
ATOM 10784 O O . GLU B 1 692 ? 40.517 -0.841 -11.399 1.00 39.04 692 GLU A O 1
ATOM 10790 N N . VAL B 1 693 ? 41.669 0.976 -12.230 1.00 41.37 693 VAL A N 1
ATOM 10791 C CA . VAL B 1 693 ? 40.735 2.015 -11.784 1.00 43.06 693 VAL A CA 1
ATOM 10792 C C . VAL B 1 693 ? 40.177 2.866 -12.916 1.00 43.38 693 VAL A C 1
ATOM 10793 O O . VAL B 1 693 ? 40.920 3.517 -13.644 1.00 43.36 693 VAL A O 1
ATOM 10797 N N . LYS B 1 694 ? 38.867 2.883 -13.031 1.00 40.90 694 LYS A N 1
ATOM 10798 C CA . LYS B 1 694 ? 38.208 3.722 -14.017 1.00 46.53 694 LYS A CA 1
ATOM 10799 C C . LYS B 1 694 ? 38.084 5.151 -13.548 1.00 43.78 694 LYS A C 1
ATOM 10800 O O . LYS B 1 694 ? 38.148 5.453 -12.358 1.00 44.60 694 LYS A O 1
ATOM 10806 N N . GLY B 1 695 ? 37.972 6.042 -14.514 1.00 41.05 695 GLY A N 1
ATOM 10807 C CA . GLY B 1 695 ? 37.711 7.433 -14.243 1.00 46.65 695 GLY A CA 1
ATOM 10808 C C . GLY B 1 695 ? 38.905 8.322 -13.964 1.00 48.22 695 GLY A C 1
ATOM 10809 O O . GLY B 1 695 ? 40.002 8.095 -14.492 1.00 43.63 695 GLY A O 1
ATOM 10810 N N . CYS B 1 696 ? 38.638 9.375 -13.174 1.00 44.84 696 CYS A N 1
ATOM 10811 C CA . CYS B 1 696 ? 39.629 10.356 -12.764 1.00 44.02 696 CYS A CA 1
ATOM 10812 C C . CYS B 1 696 ? 39.163 11.052 -11.514 1.00 44.47 696 CYS A C 1
ATOM 10813 O O . CYS B 1 696 ? 38.016 10.894 -11.067 1.00 43.38 696 CYS A O 1
ATOM 10816 N N . GLY B 1 697 ? 40.075 11.801 -10.929 1.00 45.92 697 GLY A N 1
ATOM 10817 C CA . GLY B 1 697 ? 39.812 12.491 -9.678 1.00 47.09 697 GLY A CA 1
ATOM 10818 C C . GLY B 1 697 ? 40.590 11.874 -8.550 1.00 41.14 697 GLY A C 1
ATOM 10819 O O . GLY B 1 697 ? 41.524 11.112 -8.752 1.00 45.74 697 GLY A O 1
ATOM 10820 N N . LYS B 1 698 ? 40.178 12.190 -7.339 1.00 43.48 698 LYS A N 1
ATOM 10821 C CA . LYS B 1 698 ? 40.934 11.763 -6.171 1.00 43.04 698 LYS A CA 1
ATOM 10822 C C . LYS B 1 698 ? 40.621 10.332 -5.818 1.00 41.61 698 LYS A C 1
ATOM 10823 O O . LYS B 1 698 ? 39.452 9.955 -5.661 1.00 41.80 698 LYS A O 1
ATOM 10829 N N . PHE B 1 699 ? 41.674 9.565 -5.614 1.00 38.49 699 PHE A N 1
ATOM 10830 C CA . PHE B 1 699 ? 41.586 8.143 -5.357 1.00 41.29 699 PHE A CA 1
ATOM 10831 C C . PHE B 1 699 ? 42.078 7.856 -3.943 1.00 39.95 699 PHE A C 1
ATOM 10832 O O . PHE B 1 699 ? 43.111 8.361 -3.530 1.00 43.02 699 PHE A O 1
ATOM 10840 N N . GLY B 1 700 ? 41.390 6.955 -3.268 1.00 43.16 700 GLY A N 1
ATOM 10841 C CA . GLY B 1 700 ? 41.714 6.571 -1.901 1.00 40.84 700 GLY A CA 1
ATOM 10842 C C . GLY B 1 700 ? 41.770 5.108 -1.651 1.00 41.18 700 GLY A C 1
ATOM 10843 O O . GLY B 1 700 ? 41.093 4.292 -2.332 1.00 41.24 700 GLY A O 1
ATOM 10844 N N . SER B 1 701 ? 42.585 4.786 -0.633 1.00 40.81 701 SER A N 1
ATOM 10845 C CA . SER B 1 701 ? 42.737 3.468 -0.071 1.00 39.24 701 SER A CA 1
ATOM 10846 C C . SER B 1 701 ? 43.087 3.545 1.424 1.00 39.80 701 SER A C 1
ATOM 10847 O O . SER B 1 701 ? 43.472 4.596 1.945 1.00 41.75 701 SER A O 1
ATOM 10850 N N . TYR B 1 702 ? 42.952 2.408 2.084 1.00 39.16 702 TYR A N 1
ATOM 10851 C CA . TYR B 1 702 ? 43.367 2.206 3.440 1.00 40.38 702 TYR A CA 1
ATOM 10852 C C . TYR B 1 702 ? 44.624 1.362 3.375 1.00 43.18 702 TYR A C 1
ATOM 10853 O O . TYR B 1 702 ? 44.601 0.287 2.750 1.00 41.30 702 TYR A O 1
ATOM 10862 N N . SER B 1 703 ? 45.694 1.831 4.011 1.00 44.56 703 SER A N 1
ATOM 10863 C CA . SER B 1 703 ? 46.910 1.009 4.223 1.00 45.33 703 SER A CA 1
ATOM 10864 C C . SER B 1 703 ? 47.307 1.170 5.687 1.00 47.36 703 SER A C 1
ATOM 10865 O O . SER B 1 703 ? 47.274 2.318 6.200 1.00 46.66 703 SER A O 1
ATOM 10868 N N . SER B 1 704 ? 47.665 0.070 6.357 1.00 50.78 704 SER A N 1
ATOM 10869 C CA . SER B 1 704 ? 48.113 0.153 7.785 1.00 53.14 704 SER A CA 1
ATOM 10870 C C . SER B 1 704 ? 49.526 0.767 7.949 1.00 55.40 704 SER A C 1
ATOM 10871 O O . SER B 1 704 ? 49.897 1.117 9.051 1.00 55.71 704 SER A O 1
ATOM 10874 N N . VAL B 1 705 ? 50.290 0.871 6.860 1.00 49.57 705 VAL A N 1
ATOM 10875 C CA . VAL B 1 705 ? 51.614 1.488 6.868 1.00 54.06 705 VAL A CA 1
ATOM 10876 C C . VAL B 1 705 ? 51.664 2.470 5.716 1.00 59.72 705 VAL A C 1
ATOM 10877 O O . VAL B 1 705 ? 50.905 2.333 4.730 1.00 63.64 705 VAL A O 1
ATOM 10881 N N . LYS B 1 706 ? 52.516 3.479 5.849 1.00 55.58 706 LYS A N 1
ATOM 10882 C CA . LYS B 1 706 ? 52.665 4.483 4.812 1.00 61.68 706 LYS A CA 1
ATOM 10883 C C . LYS B 1 706 ? 53.289 3.758 3.641 1.00 60.13 706 LYS A C 1
ATOM 10884 O O . LYS B 1 706 ? 54.236 3.038 3.853 1.00 51.23 706 LYS A O 1
ATOM 10890 N N . PRO B 1 707 ? 52.710 3.879 2.422 1.00 55.62 707 PRO A N 1
ATOM 10891 C CA . PRO B 1 707 ? 53.377 3.351 1.220 1.00 59.84 707 PRO A CA 1
ATOM 10892 C C . PRO B 1 707 ? 54.816 3.862 0.976 1.00 55.81 707 PRO A C 1
ATOM 10893 O O . PRO B 1 707 ? 55.129 5.000 1.306 1.00 51.83 707 PRO A O 1
ATOM 10897 N N . LYS B 1 708 ? 55.649 3.008 0.381 1.00 65.51 708 LYS A N 1
ATOM 10898 C CA . LYS B 1 708 ? 56.980 3.413 -0.083 1.00 65.72 708 LYS A CA 1
ATOM 10899 C C . LYS B 1 708 ? 56.803 4.222 -1.336 1.00 67.24 708 LYS A C 1
ATOM 10900 O O . LYS B 1 708 ? 57.334 5.310 -1.434 1.00 68.82 708 LYS A O 1
ATOM 10906 N N . ARG B 1 709 ? 56.006 3.728 -2.274 1.00 72.91 709 ARG A N 1
ATOM 10907 C CA . ARG B 1 709 ? 55.708 4.467 -3.501 1.00 70.55 709 ARG A CA 1
ATOM 10908 C C . ARG B 1 709 ? 54.280 4.191 -3.913 1.00 61.56 709 ARG A C 1
ATOM 10909 O O . ARG B 1 709 ? 53.753 3.120 -3.661 1.00 59.66 709 ARG A O 1
ATOM 10917 N N . CYS B 1 710 ? 53.701 5.159 -4.601 1.00 59.61 710 CYS A N 1
ATOM 10918 C CA . CYS B 1 710 ? 52.484 4.992 -5.393 1.00 60.83 710 CYS A CA 1
ATOM 10919 C C . CYS B 1 710 ? 52.816 5.229 -6.885 1.00 58.28 710 CYS A C 1
ATOM 10920 O O . CYS B 1 710 ? 53.382 6.263 -7.231 1.00 55.57 710 CYS A O 1
ATOM 10923 N N . VAL B 1 711 ? 52.454 4.273 -7.752 1.00 56.54 711 VAL A N 1
ATOM 10924 C CA . VAL B 1 711 ? 52.748 4.321 -9.209 1.00 54.30 711 VAL A CA 1
ATOM 10925 C C . VAL B 1 711 ? 51.485 4.189 -10.088 1.00 56.36 711 VAL A C 1
ATOM 10926 O O . VAL B 1 711 ? 50.704 3.254 -9.916 1.00 54.91 711 VAL A O 1
ATOM 10930 N N . VAL B 1 712 ? 51.325 5.123 -11.022 1.00 53.93 712 VAL A N 1
ATOM 10931 C CA . VAL B 1 712 ? 50.249 5.172 -11.986 1.00 56.62 712 VAL A CA 1
ATOM 10932 C C . VAL B 1 712 ? 50.879 5.203 -13.389 1.00 57.74 712 VAL A C 1
ATOM 10933 O O . VAL B 1 712 ? 51.733 6.070 -13.667 1.00 52.58 712 VAL A O 1
ATOM 10937 N N . GLU B 1 713 ? 50.435 4.286 -14.256 1.00 57.03 713 GLU A N 1
ATOM 10938 C CA . GLU B 1 713 ? 50.965 4.094 -15.625 1.00 63.68 713 GLU A CA 1
ATOM 10939 C C . GLU B 1 713 ? 52.479 4.213 -15.632 1.00 67.50 713 GLU A C 1
ATOM 10940 O O . GLU B 1 713 ? 53.028 5.115 -16.276 1.00 65.06 713 GLU A O 1
ATOM 10946 N N . SER B 1 714 ? 53.119 3.376 -14.807 1.00 69.08 714 SER A N 1
ATOM 10947 C CA . SER B 1 714 ? 54.593 3.285 -14.658 1.00 72.69 714 SER A CA 1
ATOM 10948 C C . SER B 1 714 ? 55.353 4.491 -14.074 1.00 68.00 714 SER A C 1
ATOM 10949 O O . SER B 1 714 ? 56.558 4.404 -13.850 1.00 69.62 714 SER A O 1
ATOM 10952 N N . ASN B 1 715 ? 54.666 5.588 -13.800 1.00 65.60 715 ASN A N 1
ATOM 10953 C CA . ASN B 1 715 ? 55.269 6.747 -13.154 1.00 64.97 715 ASN A CA 1
ATOM 10954 C C . ASN B 1 715 ? 54.925 6.880 -11.664 1.00 66.52 715 ASN A C 1
ATOM 10955 O O . ASN B 1 715 ? 53.753 6.770 -11.278 1.00 61.61 715 ASN A O 1
ATOM 10960 N N . GLU B 1 716 ? 55.958 7.101 -10.847 1.00 59.25 716 GLU A N 1
ATOM 10961 C CA . GLU B 1 716 ? 55.822 7.530 -9.433 1.00 66.48 716 GLU A CA 1
ATOM 10962 C C . GLU B 1 716 ? 54.934 8.764 -9.343 1.00 67.75 716 GLU A C 1
ATOM 10963 O O . GLU B 1 716 ? 55.017 9.638 -10.223 1.00 73.00 716 GLU A O 1
ATOM 10969 N N . ILE B 1 717 ? 54.041 8.845 -8.349 1.00 59.69 717 ILE A N 1
ATOM 10970 C CA . ILE B 1 717 ? 53.348 10.138 -8.124 1.00 61.39 717 ILE A CA 1
ATOM 10971 C C . ILE B 1 717 ? 53.275 10.508 -6.651 1.00 52.28 717 ILE A C 1
ATOM 10972 O O . ILE B 1 717 ? 53.525 9.685 -5.764 1.00 51.79 717 ILE A O 1
ATOM 10977 N N . ALA B 1 718 ? 52.934 11.764 -6.412 1.00 51.13 718 ALA A N 1
ATOM 10978 C CA . ALA B 1 718 ? 52.890 12.266 -5.065 1.00 60.14 718 ALA A CA 1
ATOM 10979 C C . ALA B 1 718 ? 51.629 11.668 -4.440 1.00 65.58 718 ALA A C 1
ATOM 10980 O O . ALA B 1 718 ? 50.630 11.424 -5.146 1.00 56.97 718 ALA A O 1
ATOM 10982 N N . PHE B 1 719 ? 51.692 11.403 -3.139 1.00 59.46 719 PHE A N 1
ATOM 10983 C CA . PHE B 1 719 ? 50.539 10.957 -2.404 1.00 57.38 719 PHE A CA 1
ATOM 10984 C C . PHE B 1 719 ? 50.525 11.510 -0.989 1.00 59.34 719 PHE A C 1
ATOM 10985 O O . PHE B 1 719 ? 51.572 11.862 -0.476 1.00 50.08 719 PHE A O 1
ATOM 10993 N N . GLU B 1 720 ? 49.325 11.589 -0.405 1.00 57.48 720 GLU A N 1
ATOM 10994 C CA . GLU B 1 720 ? 49.112 11.897 1.007 1.00 59.90 720 GLU A CA 1
ATOM 10995 C C . GLU B 1 720 ? 48.844 10.606 1.774 1.00 57.80 720 GLU A C 1
ATOM 10996 O O . GLU B 1 720 ? 48.256 9.659 1.233 1.00 50.43 720 GLU A O 1
ATOM 11002 N N . TYR B 1 721 ? 49.272 10.592 3.038 1.00 51.19 721 TYR A N 1
ATOM 11003 C CA . TYR B 1 721 ? 49.019 9.508 3.958 1.00 51.86 721 TYR A CA 1
ATOM 11004 C C . TYR B 1 721 ? 48.702 10.055 5.349 1.00 59.70 721 TYR A C 1
ATOM 11005 O O . TYR B 1 721 ? 49.436 10.899 5.838 1.00 50.92 721 TYR A O 1
ATOM 11014 N N . ASP B 1 722 ? 47.574 9.629 5.937 1.00 56.33 722 ASP A N 1
ATOM 11015 C CA . ASP B 1 722 ? 47.198 10.001 7.296 1.00 54.25 722 ASP A CA 1
ATOM 11016 C C . ASP B 1 722 ? 47.539 8.755 8.126 1.00 53.19 722 ASP A C 1
ATOM 11017 O O . ASP B 1 722 ? 46.885 7.710 7.984 1.00 48.28 722 ASP A O 1
ATOM 11022 N N . SER B 1 723 ? 48.568 8.841 8.976 1.00 51.82 723 SER A N 1
ATOM 11023 C CA . SER B 1 723 ? 49.015 7.658 9.740 1.00 52.73 723 SER A CA 1
ATOM 11024 C C . SER B 1 723 ? 48.045 7.292 10.852 1.00 51.51 723 SER A C 1
ATOM 11025 O O . SER B 1 723 ? 48.047 6.139 11.318 1.00 53.95 723 SER A O 1
ATOM 11028 N N . SER B 1 724 ? 47.231 8.257 11.276 1.00 50.38 724 SER A N 1
ATOM 11029 C CA . SER B 1 724 ? 46.169 7.997 12.253 1.00 61.11 724 SER A CA 1
ATOM 11030 C C . SER B 1 724 ? 45.116 7.046 11.638 1.00 59.26 724 SER A C 1
ATOM 11031 O O . SER B 1 724 ? 44.977 5.885 12.075 1.00 61.72 724 SER A O 1
ATOM 11034 N N . SER B 1 725 ? 44.468 7.497 10.565 1.00 56.33 725 SER A N 1
ATOM 11035 C CA . SER B 1 725 ? 43.419 6.697 9.890 1.00 56.86 725 SER A CA 1
ATOM 11036 C C . SER B 1 725 ? 43.896 5.599 8.907 1.00 57.72 725 SER A C 1
ATOM 11037 O O . SER B 1 725 ? 43.179 4.635 8.711 1.00 54.06 725 SER A O 1
ATOM 11040 N N . GLY B 1 726 ? 45.099 5.713 8.329 1.00 52.09 726 GLY A N 1
ATOM 11041 C CA . GLY B 1 726 ? 45.529 4.812 7.246 1.00 49.24 726 GLY A CA 1
ATOM 11042 C C . GLY B 1 726 ? 45.122 5.221 5.814 1.00 44.94 726 GLY A C 1
ATOM 11043 O O . GLY B 1 726 ? 45.337 4.467 4.871 1.00 52.23 726 GLY A O 1
ATOM 11044 N N . LEU B 1 727 ? 44.538 6.399 5.646 1.00 46.36 727 LEU A N 1
ATOM 11045 C CA . LEU B 1 727 ? 44.023 6.831 4.361 1.00 47.12 727 LEU A CA 1
ATOM 11046 C C . LEU B 1 727 ? 45.203 7.231 3.476 1.00 52.86 727 LEU A C 1
ATOM 11047 O O . LEU B 1 727 ? 45.937 8.169 3.821 1.00 49.83 727 LEU A O 1
ATOM 11052 N N . VAL B 1 728 ? 45.383 6.501 2.368 1.00 47.20 728 VAL A N 1
ATOM 11053 C CA . VAL B 1 728 ? 46.224 6.938 1.255 1.00 46.24 728 VAL A CA 1
ATOM 11054 C C . VAL B 1 728 ? 45.366 7.648 0.225 1.00 47.38 728 VAL A C 1
ATOM 11055 O O . VAL B 1 728 ? 44.339 7.118 -0.182 1.00 44.74 728 VAL A O 1
ATOM 11059 N N . THR B 1 729 ? 45.792 8.804 -0.247 1.00 45.96 729 THR A N 1
ATOM 11060 C CA . THR B 1 729 ? 45.073 9.491 -1.309 1.00 49.96 729 THR A CA 1
ATOM 11061 C C . THR B 1 729 ? 46.068 9.977 -2.390 1.00 54.24 729 THR A C 1
ATOM 11062 O O . THR B 1 729 ? 47.241 10.244 -2.079 1.00 48.63 729 THR A O 1
ATOM 11066 N N . PHE B 1 730 ? 45.634 10.020 -3.655 1.00 48.86 730 PHE A N 1
ATOM 11067 C CA . PHE B 1 730 ? 46.413 10.643 -4.740 1.00 44.19 730 PHE A CA 1
ATOM 11068 C C . PHE B 1 730 ? 45.507 10.879 -5.921 1.00 51.01 730 PHE A C 1
ATOM 11069 O O . PHE B 1 730 ? 44.441 10.230 -6.055 1.00 47.40 730 PHE A O 1
ATOM 11077 N N . GLU B 1 731 ? 45.914 11.830 -6.747 1.00 47.40 731 GLU A N 1
ATOM 11078 C CA . GLU B 1 731 ? 45.074 12.333 -7.847 1.00 54.79 731 GLU A CA 1
ATOM 11079 C C . GLU B 1 731 ? 45.311 11.544 -9.087 1.00 49.76 731 GLU A C 1
ATOM 11080 O O . GLU B 1 731 ? 46.429 11.228 -9.402 1.00 52.02 731 GLU A O 1
ATOM 11086 N N . LEU B 1 732 ? 44.228 11.212 -9.765 1.00 51.42 732 LEU A N 1
ATOM 11087 C CA . LEU B 1 732 ? 44.264 10.582 -11.070 1.00 46.97 732 LEU A CA 1
ATOM 11088 C C . LEU B 1 732 ? 43.776 11.690 -11.953 1.00 55.10 732 LEU A C 1
ATOM 11089 O O . LEU B 1 732 ? 42.558 11.920 -12.067 1.00 46.21 732 LEU A O 1
ATOM 11094 N N . ASP B 1 733 ? 44.729 12.399 -12.544 1.00 62.72 733 ASP A N 1
ATOM 11095 C CA . ASP B 1 733 ? 44.487 13.746 -13.096 1.00 67.03 733 ASP A CA 1
ATOM 11096 C C . ASP B 1 733 ? 43.545 13.766 -14.270 1.00 62.06 733 ASP A C 1
ATOM 11097 O O . ASP B 1 733 ? 42.738 14.683 -14.392 1.00 61.49 733 ASP A O 1
ATOM 11102 N N . LYS B 1 734 ? 43.628 12.776 -15.141 1.00 56.22 734 LYS A N 1
ATOM 11103 C CA . LYS B 1 734 ? 42.724 12.773 -16.298 1.00 65.50 734 LYS A CA 1
ATOM 11104 C C . LYS B 1 734 ? 42.169 11.406 -16.596 1.00 51.78 734 LYS A C 1
ATOM 11105 O O . LYS B 1 734 ? 42.578 10.413 -15.970 1.00 46.51 734 LYS A O 1
ATOM 11111 N N . MET B 1 735 ? 41.146 11.382 -17.455 1.00 50.50 735 MET A N 1
ATOM 11112 C CA . MET B 1 735 ? 40.557 10.122 -17.896 1.00 56.29 735 MET A CA 1
ATOM 11113 C C . MET B 1 735 ? 41.694 9.337 -18.596 1.00 53.81 735 MET A C 1
ATOM 11114 O O . MET B 1 735 ? 42.669 9.956 -19.028 1.00 55.69 735 MET A O 1
ATOM 11119 N N . PRO B 1 736 ? 41.611 7.994 -18.632 1.00 51.88 736 PRO A N 1
ATOM 11120 C CA . PRO B 1 736 ? 42.676 7.201 -19.263 1.00 54.56 736 PRO A CA 1
ATOM 11121 C C . PRO B 1 736 ? 42.864 7.646 -20.718 1.00 64.66 736 PRO A C 1
ATOM 11122 O O . PRO B 1 736 ? 41.875 7.695 -21.455 1.00 72.32 736 PRO A O 1
ATOM 11126 N N . ILE B 1 737 ? 44.100 7.993 -21.116 1.00 75.26 737 ILE A N 1
ATOM 11127 C CA . ILE B 1 737 ? 44.368 8.540 -22.489 1.00 79.90 737 ILE A CA 1
ATOM 11128 C C . ILE B 1 737 ? 44.149 7.497 -23.564 1.00 89.11 737 ILE A C 1
ATOM 11129 O O . ILE B 1 737 ? 44.319 6.278 -23.338 1.00 74.17 737 ILE A O 1
ATOM 11134 N N . GLU B 1 738 ? 43.847 8.019 -24.748 1.00 99.12 738 GLU A N 1
ATOM 11135 C CA . GLU B 1 738 ? 43.097 7.290 -25.731 1.00 105.95 738 GLU A CA 1
ATOM 11136 C C . GLU B 1 738 ? 43.718 5.936 -26.012 1.00 108.51 738 GLU A C 1
ATOM 11137 O O . GLU B 1 738 ? 44.745 5.817 -26.667 1.00 112.41 738 GLU A O 1
ATOM 11143 N N . ASN B 1 739 ? 43.125 4.949 -25.357 1.00 120.41 739 ASN A N 1
ATOM 11144 C CA . ASN B 1 739 ? 43.131 3.554 -25.794 1.00 122.88 739 ASN A CA 1
ATOM 11145 C C . ASN B 1 739 ? 41.702 3.094 -26.202 1.00 117.46 739 ASN A C 1
ATOM 11146 O O . ASN B 1 739 ? 41.486 2.855 -27.402 1.00 100.96 739 ASN A O 1
ATOM 11151 N N . LYS B 1 740 ? 40.709 2.993 -25.295 1.00 106.30 740 LYS A N 1
ATOM 11152 C CA . LYS B 1 740 ? 40.707 3.444 -23.880 1.00 107.06 740 LYS A CA 1
ATOM 11153 C C . LYS B 1 740 ? 40.899 2.311 -22.867 1.00 105.75 740 LYS A C 1
ATOM 11154 O O . LYS B 1 740 ? 40.889 1.131 -23.226 1.00 112.34 740 LYS A O 1
ATOM 11160 N N . ARG B 1 741 ? 41.071 2.688 -21.602 1.00 81.28 741 ARG A N 1
ATOM 11161 C CA . ARG B 1 741 ? 41.509 1.761 -20.584 1.00 75.25 741 ARG A CA 1
ATOM 11162 C C . ARG B 1 741 ? 40.944 2.069 -19.141 1.00 63.71 741 ARG A C 1
ATOM 11163 O O . ARG B 1 741 ? 39.828 2.592 -18.900 1.00 58.92 741 ARG A O 1
ATOM 11171 N N . PHE B 1 742 ? 41.711 1.611 -18.191 1.00 53.51 742 PHE A N 1
ATOM 11172 C CA . PHE B 1 742 ? 41.571 1.873 -16.801 1.00 51.90 742 PHE A CA 1
ATOM 11173 C C . PHE B 1 742 ? 42.943 2.459 -16.519 1.00 51.24 742 PHE A C 1
ATOM 11174 O O . PHE B 1 742 ? 43.824 2.389 -17.375 1.00 50.75 742 PHE A O 1
ATOM 11182 N N . HIS B 1 743 ? 43.128 3.086 -15.377 1.00 45.56 743 HIS A N 1
ATOM 11183 C CA . HIS B 1 743 ? 44.450 3.390 -14.899 1.00 47.74 743 HIS A CA 1
ATOM 11184 C C . HIS B 1 743 ? 45.023 2.160 -14.260 1.00 48.50 743 HIS A C 1
ATOM 11185 O O . HIS B 1 743 ? 44.313 1.459 -13.546 1.00 46.02 743 HIS A O 1
ATOM 11192 N N . LEU B 1 744 ? 46.298 1.892 -14.514 1.00 45.23 744 LEU A N 1
ATOM 11193 C CA . LEU B 1 744 ? 47.008 0.810 -13.875 1.00 48.24 744 LEU A CA 1
ATOM 11194 C C . LEU B 1 744 ? 47.724 1.436 -12.684 1.00 48.44 744 LEU A C 1
ATOM 11195 O O . LEU B 1 744 ? 48.522 2.326 -12.855 1.00 49.84 744 LEU A O 1
ATOM 11200 N N . ILE B 1 745 ? 47.435 0.954 -11.488 1.00 47.96 745 ILE A N 1
ATOM 11201 C CA . ILE B 1 745 ? 47.964 1.552 -10.262 1.00 51.48 745 ILE A CA 1
ATOM 11202 C C . ILE B 1 745 ? 48.691 0.474 -9.487 1.00 51.09 745 ILE A C 1
ATOM 11203 O O . ILE B 1 745 ? 48.164 -0.621 -9.323 1.00 49.15 745 ILE A O 1
ATOM 11208 N N . GLN B 1 746 ? 49.885 0.808 -9.000 1.00 51.27 746 GLN A N 1
ATOM 11209 C CA . GLN B 1 746 ? 50.676 -0.066 -8.142 1.00 54.14 746 GLN A CA 1
ATOM 11210 C C . GLN B 1 746 ? 51.003 0.680 -6.883 1.00 50.15 746 GLN A C 1
ATOM 11211 O O . GLN B 1 746 ? 51.480 1.812 -6.908 1.00 53.07 746 GLN A O 1
ATOM 11217 N N . VAL B 1 747 ? 50.737 0.050 -5.767 1.00 49.99 747 VAL A N 1
ATOM 11218 C CA . VAL B 1 747 ? 51.041 0.673 -4.484 1.00 51.38 747 VAL A CA 1
ATOM 11219 C C . VAL B 1 747 ? 52.067 -0.236 -3.821 1.00 51.98 747 VAL A C 1
ATOM 11220 O O . VAL B 1 747 ? 51.809 -1.422 -3.628 1.00 52.41 747 VAL A O 1
ATOM 11224 N N . GLU B 1 748 ? 53.236 0.305 -3.506 1.00 55.79 748 GLU A N 1
ATOM 11225 C CA . GLU B 1 748 ? 54.300 -0.541 -2.941 1.00 64.66 748 GLU A CA 1
ATOM 11226 C C . GLU B 1 748 ? 54.282 -0.368 -1.416 1.00 59.00 748 GLU A C 1
ATOM 11227 O O . GLU B 1 748 ? 54.525 0.742 -0.931 1.00 49.26 748 GLU A O 1
ATOM 11233 N N . LEU B 1 749 ? 54.031 -1.497 -0.720 1.00 69.56 749 LEU A N 1
ATOM 11234 C CA . LEU B 1 749 ? 53.432 -1.620 0.655 1.00 77.74 749 LEU A CA 1
ATOM 11235 C C . LEU B 1 749 ? 51.924 -1.237 0.770 1.00 80.20 749 LEU A C 1
ATOM 11236 O O . LEU B 1 749 ? 51.043 -2.111 0.864 1.00 78.24 749 LEU A O 1
#

GO terms:
  GO:0009409 response to cold (P, IEP)
  GO:0006979 response to oxidative stress (P, IEP)
  GO:0003729 mRNA binding (F, HDA)
  GO:0005829 cytosol (C, HDA)
  GO:0009506 plasmodesma (C, HDA)
  GO:0009507 chloroplast (C, HDA)

B-factor: mean 42.75, std 15.2, range [22.5, 155.89]